Protein AF-0000000081525207 (afdb_homodimer)

Radius of gyration: 42.97 Å; Cα contacts (8 Å, |Δi|>4): 1001; chains: 2; bounding box: 109×117×120 Å

Solvent-accessible surface area (backbone atoms only — not comparable to full-atom values): 60190 Å² total; per-residue (Å²): 141,82,88,77,84,86,90,79,90,76,82,85,82,86,86,89,87,91,78,90,90,85,89,94,85,91,94,83,87,94,90,95,86,91,93,84,88,94,86,92,92,88,88,82,88,77,90,78,88,89,82,83,72,86,74,84,80,84,71,93,73,88,84,78,75,70,75,76,74,82,72,76,68,74,78,79,67,79,68,78,64,79,68,72,73,68,76,63,78,66,77,71,80,74,84,88,71,69,74,66,59,65,63,55,63,69,60,59,61,47,46,62,56,70,89,54,81,54,67,39,67,31,48,90,78,34,77,55,49,80,73,46,83,62,62,29,58,52,41,46,50,54,50,50,45,51,43,52,52,49,30,53,51,49,51,47,41,70,73,66,45,86,53,72,51,75,50,74,82,53,43,77,57,60,72,67,32,48,68,58,51,53,48,56,61,54,55,58,53,49,61,53,50,53,50,52,52,56,50,36,41,73,69,64,73,50,55,71,71,56,51,53,52,50,52,50,50,48,49,49,48,56,52,50,49,56,53,52,51,48,66,70,40,94,54,54,50,69,60,31,29,51,47,37,49,51,39,51,52,51,45,47,34,50,50,29,42,52,49,18,52,52,45,41,46,53,49,27,66,61,20,71,78,81,52,80,80,55,72,76,80,85,53,69,66,59,50,55,49,48,74,69,41,79,54,37,65,50,63,93,66,70,38,60,42,93,66,69,59,64,70,59,45,52,52,44,50,51,50,38,53,51,49,52,48,51,39,51,40,47,41,49,57,48,46,46,56,53,60,71,73,48,72,59,59,86,82,54,56,63,68,56,30,50,36,50,29,38,64,39,11,58,61,49,39,52,42,50,53,42,50,47,46,39,45,58,53,34,47,42,45,45,48,20,39,78,69,22,46,19,56,39,48,40,34,52,75,31,67,56,25,36,21,46,56,47,26,65,58,17,57,43,28,41,60,36,54,33,44,45,41,71,43,36,34,54,31,43,73,70,71,41,56,68,69,62,29,50,51,49,52,38,49,57,50,12,53,52,48,24,50,35,48,22,47,40,64,72,43,88,78,51,58,52,25,49,54,43,49,51,44,57,62,43,27,55,50,22,48,49,40,20,73,73,68,30,52,66,51,9,29,38,50,40,47,41,48,48,38,40,44,45,50,29,47,51,52,52,52,52,48,47,51,49,47,51,49,50,54,65,72,95,131,83,86,82,73,73,83,68,76,67,72,77,73,82,66,82,70,85,79,73,85,71,86,72,79,84,75,85,76,88,89,78,87,92,86,87,89,87,86,87,87,88,84,78,81,83,68,88,74,80,83,80,72,71,73,73,71,74,76,75,73,75,69,70,76,72,80,72,78,75,73,74,71,80,78,76,79,79,74,81,68,78,69,72,72,66,75,63,77,67,74,69,79,74,84,86,71,68,75,64,60,66,62,57,63,70,62,57,61,47,47,61,54,69,89,53,81,55,65,39,66,31,49,89,79,33,78,55,50,78,72,45,81,61,61,27,58,51,41,45,50,53,51,50,46,52,41,52,52,49,30,53,50,49,50,46,41,70,73,67,45,87,54,72,53,76,50,73,84,54,42,75,58,59,72,67,32,49,66,58,52,51,50,54,62,54,55,59,52,48,59,52,49,53,49,51,53,56,50,37,43,74,70,65,74,50,55,70,72,56,51,54,51,50,53,51,50,49,49,51,46,57,52,49,50,56,52,51,50,47,66,70,39,94,53,53,48,69,61,32,32,50,47,36,49,52,39,51,52,52,42,47,34,49,50,28,41,51,49,19,51,51,43,41,45,54,50,29,66,60,20,71,77,81,53,81,80,56,73,75,78,86,53,70,67,59,49,56,50,48,74,69,42,81,53,35,65,49,62,93,67,70,36,60,42,94,67,67,60,65,70,59,45,53,52,44,49,51,50,38,52,50,49,52,49,50,38,51,42,47,42,48,56,48,47,46,57,53,59,71,73,48,74,58,58,86,79,53,54,64,67,56,31,51,35,50,28,39,64,37,10,58,61,48,39,53,40,49,53,42,49,46,45,39,44,57,53,36,48,41,46,46,48,20,40,77,67,24,45,19,58,39,49,41,33,54,75,32,66,55,24,36,20,47,56,47,25,64,59,17,56,42,26,43,60,34,54,34,44,45,41,72,43,36,33,53,32,44,73,70,70,41,57,69,68,63,30,50,51,49,50,38,49,56,49,12,52,53,47,24,51,34,49,24,48,37,64,71,43,88,80,51,60,52,25,50,54,44,50,52,43,56,62,42,26,56,51,22,47,51,40,19,73,73,68,30,53,67,52,9,28,38,50,42,46,41,47,48,38,39,44,45,50,30,47,51,53,52,53,53,49,45,50,48,48,51,48,50,55,65,71,95

Secondary structure (DSSP, 8-state):
-----------------------------------------------------------------------------------------------SSGGGSHHHHHT---TTS-S--S-B--TTTSGGGGTS--HHHHHHHHHHHHHHHHHHHHHHHHHH-----GGGTS-HHHHH-HHHHHHHHHTTHHHHHHHHHHHHHHTT-S-HHHHHHHHHHHHHHHHHHHHHHHHHTT--HHHHHHHHHHHHHHHHHHHHHHHHHHHHHHHHHHHTTT-TT------HHHHHHHHHSS-SS--S---B-S---HHHHHHHHHHHHHHHHHHHHHIIIIIHHHHHT---TTTS-HHHHHHHHHHHHHHHHHHHHHHHIIIIIIIHHHHHHHHTB-B------GGG-SSHHHHHHHS-HHHHHHHIIIIIHHHHHTT--HHHHHHHHHHHHHHHHHHHHHHHHT----HHHHHHHTHHHHHHHHHHHHHHH-HHHHHHHHHIIIIIIIHHHHHHHHHHHHHHHHHHH-/----------------------------------------------------TT-----------------------------------------SSGGGSHHHHHT---TTS-S--S-B--TTTSGGGGTS--HHHHHHHHHHHHHHHHHHHHHHHHHH-----GGGTS-HHHHH-HHHHHHHHHTTHHHHHHHHHHHHHHTT-S-HHHHHHHHHHHHHHHHHHHHHHHHHTT--HHHHHHHHHHHHHHHHHHHHHHHHHHHHHHHHHHHTTT-TT------HHHHHHHHHSS-SS--S---B-S---HHHHHHHHHHHHHHHHHHHHHIIIIIHHHHHT---TTTS-HHHHHHHHHHHHHHHHHHHHHHHIIIIIIIHHHHHHHHTB-B------GGG-SSHHHHHHHS-HHHHHHHIIIIIHHHHHTT--HHHHHHHHHHHHHHHHHHHHHHHHT----HHHHHHHTHHHHHHHHHHHHHHH-HHHHHHHHHIIIIIIIHHHHHHHHHHHHHHHHHHH-

pLDDT: mean 74.25, std 29.49, range [13.84, 98.56]

Organism: Thlaspi arvense (NCBI:txid13288)

Structure (mmCIF, N/CA/C/O backbone):
data_AF-0000000081525207-model_v1
#
loop_
_entity.id
_entity.type
_entity.pdbx_description
1 polymer O-acyltransferase
#
loop_
_atom_site.group_PDB
_atom_site.id
_atom_site.type_symbol
_atom_site.label_atom_id
_atom_site.label_alt_id
_atom_site.label_comp_id
_atom_site.label_asym_id
_atom_site.label_entity_id
_atom_site.label_seq_id
_atom_site.pdbx_PDB_ins_code
_atom_site.Cartn_x
_atom_site.Cartn_y
_atom_site.Cartn_z
_atom_site.occupancy
_atom_site.B_iso_or_equiv
_atom_site.auth_seq_id
_atom_site.auth_comp_id
_atom_site.auth_asym_id
_atom_site.auth_atom_id
_atom_site.pdbx_PDB_model_num
ATOM 1 N N . MET A 1 1 ? 28.797 -14.93 -43.688 1 14.78 1 MET A N 1
ATOM 2 C CA . MET A 1 1 ? 30.062 -14.734 -44.406 1 14.78 1 MET A CA 1
ATOM 3 C C . MET A 1 1 ? 31.219 -15.375 -43.625 1 14.78 1 MET A C 1
ATOM 5 O O . MET A 1 1 ? 31.25 -15.359 -42.406 1 14.78 1 MET A O 1
ATOM 9 N N . ALA A 1 2 ? 32.406 -16.047 -44.438 1 16.55 2 ALA A N 1
ATOM 10 C CA . ALA A 1 2 ? 33.438 -17.062 -44.375 1 16.55 2 ALA A CA 1
ATOM 11 C C . ALA A 1 2 ? 34.625 -16.609 -43.531 1 16.55 2 ALA A C 1
ATOM 13 O O . ALA A 1 2 ? 35.625 -17.312 -43.438 1 16.55 2 ALA A O 1
ATOM 14 N N . ILE A 1 3 ? 34.75 -15.391 -43.188 1 16.48 3 ILE A N 1
ATOM 15 C CA . ILE A 1 3 ? 36.094 -14.82 -43.25 1 16.48 3 ILE A CA 1
ATOM 16 C C . ILE A 1 3 ? 37.031 -15.68 -42.406 1 16.48 3 ILE A C 1
ATOM 18 O O . ILE A 1 3 ? 36.75 -16.016 -41.281 1 16.48 3 ILE A O 1
ATOM 22 N N . LEU A 1 4 ? 38.25 -15.977 -42.812 1 15.75 4 LEU A N 1
ATOM 23 C CA . LEU A 1 4 ? 39.406 -16.844 -43.094 1 15.75 4 LEU A CA 1
ATOM 24 C C . LEU A 1 4 ? 40.281 -17.031 -41.875 1 15.75 4 LEU A C 1
ATOM 26 O O . LEU A 1 4 ? 40.594 -18.156 -41.5 1 15.75 4 LEU A O 1
ATOM 30 N N . ASP A 1 5 ? 41.438 -16.344 -41.656 1 15.48 5 ASP A N 1
ATOM 31 C CA . ASP A 1 5 ? 42.781 -16.781 -41.969 1 15.48 5 ASP A CA 1
ATOM 32 C C . ASP A 1 5 ? 43.531 -17.297 -40.75 1 15.48 5 ASP A C 1
ATOM 34 O O . ASP A 1 5 ? 44.031 -18.406 -40.719 1 15.48 5 ASP A O 1
ATOM 38 N N . SER A 1 6 ? 44.719 -16.578 -40.25 1 15.87 6 SER A N 1
ATOM 39 C CA . SER A 1 6 ? 46.125 -16.844 -40.438 1 15.87 6 SER A CA 1
ATOM 40 C C . SER A 1 6 ? 46.719 -17.531 -39.188 1 15.87 6 SER A C 1
ATOM 42 O O . SER A 1 6 ? 47.188 -18.672 -39.281 1 15.87 6 SER A O 1
ATOM 44 N N . GLY A 1 7 ? 47.812 -16.828 -38.5 1 16.77 7 GLY A N 1
ATOM 45 C CA . GLY A 1 7 ? 49.219 -17.125 -38.25 1 16.77 7 GLY A CA 1
ATOM 46 C C . GLY A 1 7 ? 49.438 -18.047 -37.062 1 16.77 7 GLY A C 1
ATOM 47 O O . GLY A 1 7 ? 48.531 -18.219 -36.219 1 16.77 7 GLY A O 1
ATOM 48 N N . GLY A 1 8 ? 50.75 -18.656 -36.812 1 16.28 8 GLY A N 1
ATOM 49 C CA . GLY A 1 8 ? 51.438 -19.891 -36.469 1 16.28 8 GLY A CA 1
ATOM 50 C C . GLY A 1 8 ? 51.688 -20.047 -35 1 16.28 8 GLY A C 1
ATOM 51 O O . GLY A 1 8 ? 51.844 -21.172 -34.5 1 16.28 8 GLY A O 1
ATOM 52 N N . VAL A 1 9 ? 52.062 -19 -34.219 1 16.94 9 VAL A N 1
ATOM 53 C CA . VAL A 1 9 ? 53.281 -19.141 -33.469 1 16.94 9 VAL A CA 1
ATOM 54 C C . VAL A 1 9 ? 53.094 -20.188 -32.344 1 16.94 9 VAL A C 1
ATOM 56 O O . VAL A 1 9 ? 52.062 -20.203 -31.688 1 16.94 9 VAL A O 1
ATOM 59 N N . THR A 1 10 ? 54.062 -21.219 -32.094 1 16.16 10 THR A N 1
ATOM 60 C CA . THR A 1 10 ? 54.312 -22.578 -31.625 1 16.16 10 THR A CA 1
ATOM 61 C C . THR A 1 10 ? 54.406 -22.609 -30.109 1 16.16 10 THR A C 1
ATOM 63 O O . THR A 1 10 ? 54.094 -23.641 -29.484 1 16.16 10 THR A O 1
ATOM 66 N N . MET A 1 11 ? 54.719 -21.547 -29.406 1 15.68 11 MET A N 1
ATOM 67 C CA . MET A 1 11 ? 55.844 -21.797 -28.531 1 15.68 11 MET A CA 1
ATOM 68 C C . MET A 1 11 ? 55.531 -22.891 -27.516 1 15.68 11 MET A C 1
ATOM 70 O O . MET A 1 11 ? 54.375 -23 -27.062 1 15.68 11 MET A O 1
ATOM 74 N N . PRO A 1 12 ? 56.594 -23.719 -26.828 1 16.02 12 PRO A N 1
ATOM 75 C CA . PRO A 1 12 ? 56.938 -25.047 -26.328 1 16.02 12 PRO A CA 1
ATOM 76 C C . PRO A 1 12 ? 56.375 -25.312 -24.938 1 16.02 12 PRO A C 1
ATOM 78 O O . PRO A 1 12 ? 56.062 -24.375 -24.203 1 16.02 12 PRO A O 1
ATOM 81 N N . THR A 1 13 ? 56.062 -26.641 -24.516 1 16.11 13 THR A N 1
ATOM 82 C CA . THR A 1 13 ? 55.438 -27.531 -23.547 1 16.11 13 THR A CA 1
ATOM 83 C C . THR A 1 13 ? 56.312 -27.672 -22.312 1 16.11 13 THR A C 1
ATOM 85 O O . THR A 1 13 ? 55.969 -28.422 -21.391 1 16.11 13 THR A O 1
ATOM 88 N N . GLU A 1 14 ? 57.438 -26.969 -22.094 1 14.38 14 GLU A N 1
ATOM 89 C CA . GLU A 1 14 ? 58.469 -27.797 -21.516 1 14.38 14 GLU A CA 1
ATOM 90 C C . GLU A 1 14 ? 58 -28.469 -20.234 1 14.38 14 GLU A C 1
ATOM 92 O O . GLU A 1 14 ? 57.031 -28.031 -19.609 1 14.38 14 GLU A O 1
ATOM 97 N N . ASN A 1 15 ? 59.062 -29.125 -19.297 1 14.68 15 ASN A N 1
ATOM 98 C CA . ASN A 1 15 ? 59.688 -30.359 -18.828 1 14.68 15 ASN A CA 1
ATOM 99 C C . ASN A 1 15 ? 59.344 -30.641 -17.359 1 14.68 15 ASN A C 1
ATOM 101 O O . ASN A 1 15 ? 58.906 -31.734 -17.016 1 14.68 15 ASN A O 1
ATOM 105 N N . GLY A 1 16 ? 60.188 -30.125 -16.281 1 14.5 16 GLY A N 1
ATOM 106 C CA . GLY A 1 16 ? 61.188 -30.906 -15.562 1 14.5 16 GLY A CA 1
ATOM 107 C C . GLY A 1 16 ? 60.625 -31.594 -14.328 1 14.5 16 GLY A C 1
ATOM 108 O O . GLY A 1 16 ? 59.469 -31.406 -13.977 1 14.5 16 GLY A O 1
ATOM 109 N N . GLY A 1 17 ? 61.5 -31.641 -13.078 1 15.02 17 GLY A N 1
ATOM 110 C CA . GLY A 1 17 ? 62.312 -32.5 -12.234 1 15.02 17 GLY A CA 1
ATOM 111 C C . GLY A 1 17 ? 61.594 -32.938 -10.977 1 15.02 17 GLY A C 1
ATOM 112 O O . GLY A 1 17 ? 60.531 -32.406 -10.633 1 15.02 17 GLY A O 1
ATOM 113 N N . GLY A 1 18 ? 62.312 -33.844 -10.055 1 15.15 18 GLY A N 1
ATOM 114 C CA . GLY A 1 18 ? 62.375 -35.062 -9.281 1 15.15 18 GLY A CA 1
ATOM 115 C C . GLY A 1 18 ? 61.688 -34.938 -7.922 1 15.15 18 GLY A C 1
ATOM 116 O O . GLY A 1 18 ? 60.938 -34 -7.684 1 15.15 18 GLY A O 1
ATOM 117 N N . GLU A 1 19 ? 62.5 -35.281 -6.707 1 14.41 19 GLU A N 1
ATOM 118 C CA . GLU A 1 19 ? 62.781 -36.375 -5.754 1 14.41 19 GLU A CA 1
ATOM 119 C C . GLU A 1 19 ? 62.312 -36 -4.352 1 14.41 19 GLU A C 1
ATOM 121 O O . GLU A 1 19 ? 62.125 -36.844 -3.496 1 14.41 19 GLU A O 1
ATOM 126 N N . PHE A 1 20 ? 62.25 -34.844 -3.768 1 14.77 20 PHE A N 1
ATOM 127 C CA . PHE A 1 20 ? 63 -34.812 -2.514 1 14.77 20 PHE A CA 1
ATOM 128 C C . PHE A 1 20 ? 62.344 -35.719 -1.482 1 14.77 20 PHE A C 1
ATOM 130 O O . PHE A 1 20 ? 61.125 -35.844 -1.436 1 14.77 20 PHE A O 1
ATOM 137 N N . ALA A 1 21 ? 63.125 -36.25 -0.355 1 14.8 21 ALA A N 1
ATOM 138 C CA . ALA A 1 21 ? 63.719 -37.25 0.541 1 14.8 21 ALA A CA 1
ATOM 139 C C . ALA A 1 21 ? 62.781 -37.531 1.714 1 14.8 21 ALA A C 1
ATOM 141 O O . ALA A 1 21 ? 61.812 -36.781 1.952 1 14.8 21 ALA A O 1
ATOM 142 N N . ASP A 1 22 ? 63.406 -37.656 3.055 1 14.37 22 ASP A N 1
ATOM 143 C CA . ASP A 1 22 ? 63.812 -38.75 3.959 1 14.37 22 ASP A CA 1
ATOM 144 C C . ASP A 1 22 ? 62.844 -38.875 5.129 1 14.37 22 ASP A C 1
ATOM 146 O O . ASP A 1 22 ? 62.406 -40 5.426 1 14.37 22 ASP A O 1
ATOM 150 N N . LEU A 1 23 ? 63.25 -38.281 6.457 1 14.25 23 LEU A N 1
ATOM 151 C CA . LEU A 1 23 ? 63.844 -38.969 7.594 1 14.25 23 LEU A CA 1
ATOM 152 C C . LEU A 1 23 ? 62.75 -39.469 8.539 1 14.25 23 LEU A C 1
ATOM 154 O O . LEU A 1 23 ? 61.625 -38.938 8.531 1 14.25 23 LEU A O 1
ATOM 158 N N . ASP A 1 24 ? 63.094 -39.75 10.039 1 14.43 24 ASP A N 1
ATOM 159 C CA . ASP A 1 24 ? 63.375 -40.812 11.008 1 14.43 24 ASP A CA 1
ATOM 160 C C . ASP A 1 24 ? 62.188 -41 11.945 1 14.43 24 ASP A C 1
ATOM 162 O O . ASP A 1 24 ? 61.125 -40.375 11.766 1 14.43 24 ASP A O 1
ATOM 166 N N . THR A 1 25 ? 62.469 -41.031 13.461 1 14.25 25 THR A N 1
ATOM 167 C CA . THR A 1 25 ? 62.656 -42.062 14.477 1 14.25 25 THR A CA 1
ATOM 168 C C . THR A 1 25 ? 61.438 -42.125 15.414 1 14.25 25 THR A C 1
ATOM 170 O O . THR A 1 25 ? 60.906 -43.188 15.703 1 14.25 25 THR A O 1
ATOM 173 N N . LEU A 1 26 ? 61.281 -41.219 16.594 1 14.27 26 LEU A N 1
ATOM 174 C CA . LEU A 1 26 ? 61.531 -41.719 17.953 1 14.27 26 LEU A CA 1
ATOM 175 C C . LEU A 1 26 ? 60.281 -42.344 18.531 1 14.27 26 LEU A C 1
ATOM 177 O O . LEU A 1 26 ? 59.156 -42.031 18.094 1 14.27 26 LEU A O 1
ATOM 181 N N . ARG A 1 27 ? 60.219 -42.562 20.047 1 14.33 27 ARG A N 1
ATOM 182 C CA . ARG A 1 27 ? 60.25 -43.562 21.109 1 14.33 27 ARG A CA 1
ATOM 183 C C . ARG A 1 27 ? 58.844 -43.781 21.656 1 14.33 27 ARG A C 1
ATOM 185 O O . ARG A 1 27 ? 57.969 -42.938 21.516 1 14.33 27 ARG A O 1
ATOM 192 N N . ARG A 1 28 ? 58.656 -44.75 22.828 1 14.18 28 ARG A N 1
ATOM 193 C CA . ARG A 1 28 ? 58.094 -45.969 23.422 1 14.18 28 ARG A CA 1
ATOM 194 C C . ARG A 1 28 ? 56.969 -45.625 24.406 1 14.18 28 ARG A C 1
ATOM 196 O O . ARG A 1 28 ? 56.031 -46.375 24.562 1 14.18 28 ARG A O 1
ATOM 203 N N . ARG A 1 29 ? 57.094 -44.688 25.484 1 13.84 29 ARG A N 1
ATOM 204 C CA . ARG A 1 29 ? 57.094 -45.219 26.844 1 13.84 29 ARG A CA 1
ATOM 205 C C . ARG A 1 29 ? 55.719 -45.75 27.25 1 13.84 29 ARG A C 1
ATOM 207 O O . ARG A 1 29 ? 54.719 -45.375 26.656 1 13.84 29 ARG A O 1
ATOM 214 N N . LYS A 1 30 ? 55.375 -45.656 28.766 1 14.36 30 LYS A N 1
ATOM 215 C CA . LYS A 1 30 ? 55.25 -46.531 29.922 1 14.36 30 LYS A CA 1
ATOM 216 C C . LYS A 1 30 ? 53.781 -46.875 30.188 1 14.36 30 LYS A C 1
ATOM 218 O O . LYS A 1 30 ? 52.875 -46.188 29.734 1 14.36 30 LYS A O 1
ATOM 223 N N . SER A 1 31 ? 53.406 -47.344 31.609 1 14.47 31 SER A N 1
ATOM 224 C CA . SER A 1 31 ? 53.062 -48.5 32.438 1 14.47 31 SER A CA 1
ATOM 225 C C . SER A 1 31 ? 51.625 -48.438 32.906 1 14.47 31 SER A C 1
ATOM 227 O O . SER A 1 31 ? 50.812 -49.281 32.562 1 14.47 31 SER A O 1
ATOM 229 N N . ARG A 1 32 ? 51.344 -48.375 34.5 1 14.57 32 ARG A N 1
ATOM 230 C CA . ARG A 1 32 ? 51 -49.375 35.5 1 14.57 32 ARG A CA 1
ATOM 231 C C . ARG A 1 32 ? 49.5 -49.312 35.844 1 14.57 32 ARG A C 1
ATOM 233 O O . ARG A 1 32 ? 48.844 -48.312 35.5 1 14.57 32 ARG A O 1
ATOM 240 N N . SER A 1 33 ? 49.094 -49.438 37.375 1 14.65 33 SER A N 1
ATOM 241 C CA . SER A 1 33 ? 48.594 -50.438 38.312 1 14.65 33 SER A CA 1
ATOM 242 C C . SER A 1 33 ? 47.188 -50.156 38.781 1 14.65 33 SER A C 1
ATOM 244 O O . SER A 1 33 ? 46.312 -51.031 38.688 1 14.65 33 SER A O 1
ATOM 246 N N . ASP A 1 34 ? 46.875 -49.438 40.094 1 14.34 34 ASP A N 1
ATOM 247 C CA . ASP A 1 34 ? 46.5 -50.062 41.375 1 14.34 34 ASP A CA 1
ATOM 248 C C . ASP A 1 34 ? 45 -50.031 41.562 1 14.34 34 ASP A C 1
ATOM 250 O O . ASP A 1 34 ? 44.281 -49.344 40.844 1 14.34 34 ASP A O 1
ATOM 254 N N . SER A 1 35 ? 44.438 -49.594 42.969 1 14.89 35 SER A N 1
ATOM 255 C CA . SER A 1 35 ? 44 -50.25 44.188 1 14.89 35 SER A CA 1
ATOM 256 C C . SER A 1 35 ? 42.469 -50.188 44.312 1 14.89 35 SER A C 1
ATOM 258 O O . SER A 1 35 ? 41.812 -49.469 43.562 1 14.89 35 SER A O 1
ATOM 260 N N . ASN A 1 36 ? 41.875 -49.781 45.656 1 14.82 36 ASN A N 1
ATOM 261 C CA . ASN A 1 36 ? 41.281 -50.406 46.812 1 14.82 36 ASN A CA 1
ATOM 262 C C . ASN A 1 36 ? 39.781 -50.156 46.906 1 14.82 36 ASN A C 1
ATOM 264 O O . ASN A 1 36 ? 38.969 -51.062 47.031 1 14.82 36 ASN A O 1
ATOM 268 N N . GLU A 1 37 ? 39.219 -49.094 47.812 1 15.1 37 GLU A N 1
ATOM 269 C CA . GLU A 1 37 ? 38.625 -49.312 49.125 1 15.1 37 GLU A CA 1
ATOM 270 C C . GLU A 1 37 ? 37.125 -49.469 49.031 1 15.1 37 GLU A C 1
ATOM 272 O O . GLU A 1 37 ? 36.5 -49.031 48.062 1 15.1 37 GLU A O 1
ATOM 277 N N . PRO A 1 38 ? 36.281 -49.344 50.312 1 16.31 38 PRO A N 1
ATOM 278 C CA . PRO A 1 38 ? 35.469 -50.188 51.188 1 16.31 38 PRO A CA 1
ATOM 279 C C . PRO A 1 38 ? 33.969 -49.938 50.969 1 16.31 38 PRO A C 1
ATOM 281 O O . PRO A 1 38 ? 33.562 -49.281 50 1 16.31 38 PRO A O 1
ATOM 284 N N . LEU A 1 39 ? 33.188 -49.344 52.156 1 14.97 39 LEU A N 1
ATOM 285 C CA . LEU A 1 39 ? 32.375 -49.938 53.219 1 14.97 39 LEU A CA 1
ATOM 286 C C . LEU A 1 39 ? 30.891 -49.625 53.031 1 14.97 39 LEU A C 1
ATOM 288 O O . LEU A 1 39 ? 30.047 -50.531 53 1 14.97 39 LEU A O 1
ATOM 292 N N . SER A 1 40 ? 30.188 -48.562 53.906 1 14.85 40 SER A N 1
ATOM 293 C CA . SER A 1 40 ? 29.359 -48.781 55.062 1 14.85 40 SER A CA 1
ATOM 294 C C . SER A 1 40 ? 27.875 -48.688 54.719 1 14.85 40 SER A C 1
ATOM 296 O O . SER A 1 40 ? 27.516 -48.188 53.656 1 14.85 40 SER A O 1
ATOM 298 N N . ASP A 1 41 ? 26.906 -48.156 55.75 1 14.93 41 ASP A N 1
ATOM 299 C CA . ASP A 1 41 ? 25.922 -48.625 56.719 1 14.93 41 ASP A CA 1
ATOM 300 C C . ASP A 1 41 ? 24.516 -48.25 56.281 1 14.93 41 ASP A C 1
ATOM 302 O O . ASP A 1 41 ? 23.797 -49.062 55.656 1 14.93 41 ASP A O 1
ATOM 306 N N . SER A 1 42 ? 23.656 -47.312 57.219 1 14.7 42 SER A N 1
ATOM 307 C CA . SER A 1 42 ? 22.625 -47.594 58.219 1 14.7 42 SER A CA 1
ATOM 308 C C . SER A 1 42 ? 21.25 -47.188 57.75 1 14.7 42 SER A C 1
ATOM 310 O O . SER A 1 42 ? 20.312 -47.969 57.75 1 14.7 42 SER A O 1
ATOM 312 N N . ALA A 1 43 ? 20.609 -45.938 58.25 1 15.3 43 ALA A N 1
ATOM 313 C CA . ALA A 1 43 ? 19.562 -45.812 59.281 1 15.3 43 ALA A CA 1
ATOM 314 C C . ALA A 1 43 ? 18.188 -45.781 58.656 1 15.3 43 ALA A C 1
ATOM 316 O O . ALA A 1 43 ? 18.031 -45.344 57.5 1 15.3 43 ALA A O 1
ATOM 317 N N . PRO A 1 44 ? 16.969 -45.969 59.469 1 16.69 44 PRO A N 1
ATOM 318 C CA . PRO A 1 44 ? 15.625 -46.562 59.562 1 16.69 44 PRO A CA 1
ATOM 319 C C . PRO A 1 44 ? 14.516 -45.562 59.219 1 16.69 44 PRO A C 1
ATOM 321 O O . PRO A 1 44 ? 13.367 -45.969 59.031 1 16.69 44 PRO A O 1
ATOM 324 N N . GLY A 1 45 ? 14.734 -44.25 59.031 1 15.03 45 GLY A N 1
ATOM 325 C CA . GLY A 1 45 ? 13.852 -43.375 59.781 1 15.03 45 GLY A CA 1
ATOM 326 C C . GLY A 1 45 ? 12.398 -43.5 59.375 1 15.03 45 GLY A C 1
ATOM 327 O O . GLY A 1 45 ? 12.102 -43.844 58.219 1 15.03 45 GLY A O 1
ATOM 328 N N . THR A 1 46 ? 11.352 -43.438 60.375 1 15.95 46 THR A N 1
ATOM 329 C CA . THR A 1 46 ? 10.047 -43.781 60.938 1 15.95 46 THR A CA 1
ATOM 330 C C . THR A 1 46 ? 8.969 -42.844 60.406 1 15.95 46 THR A C 1
ATOM 332 O O . THR A 1 46 ? 7.781 -43.125 60.5 1 15.95 46 THR A O 1
ATOM 335 N N . ASP A 1 47 ? 9.242 -41.562 60 1 15.03 47 ASP A N 1
ATOM 336 C CA . ASP A 1 47 ? 8.398 -40.594 60.688 1 15.03 47 ASP A CA 1
ATOM 337 C C . ASP A 1 47 ? 6.941 -40.719 60.25 1 15.03 47 ASP A C 1
ATOM 339 O O . ASP A 1 47 ? 6.656 -41.094 59.094 1 15.03 47 ASP A O 1
ATOM 343 N N . ALA A 1 48 ? 5.965 -40.219 61.125 1 15.64 48 ALA A N 1
ATOM 344 C CA . ALA A 1 48 ? 4.707 -40.281 61.875 1 15.64 48 ALA A CA 1
ATOM 345 C C . ALA A 1 48 ? 3.561 -39.719 61.062 1 15.64 48 ALA A C 1
ATOM 347 O O . ALA A 1 48 ? 2.523 -40.344 60.875 1 15.64 48 ALA A O 1
ATOM 348 N N . PHE A 1 49 ? 3.367 -38.25 60.969 1 15.05 49 PHE A N 1
ATOM 349 C CA . PHE A 1 49 ? 2.293 -37.688 61.781 1 15.05 49 PHE A CA 1
ATOM 350 C C . PHE A 1 49 ? 0.966 -37.75 61.031 1 15.05 49 PHE A C 1
ATOM 352 O O . PHE A 1 49 ? 0.942 -37.906 59.812 1 15.05 49 PHE A O 1
ATOM 359 N N . PRO A 1 50 ? -0.029 -36.719 61.344 1 16.69 50 PRO A N 1
ATOM 360 C CA . PRO A 1 50 ? -1.36 -36.625 61.969 1 16.69 50 PRO A CA 1
ATOM 361 C C . PRO A 1 50 ? -2.473 -36.5 60.938 1 16.69 50 PRO A C 1
ATOM 363 O O . PRO A 1 50 ? -2.201 -36.219 59.75 1 16.69 50 PRO A O 1
ATOM 366 N N . SER A 1 51 ? -3.816 -36.219 61.375 1 16.52 51 SER A N 1
ATOM 367 C CA . SER A 1 51 ? -5.223 -36.594 61.406 1 16.52 51 SER A CA 1
ATOM 368 C C . SER A 1 51 ? -6.074 -35.656 60.562 1 16.52 51 SER A C 1
ATOM 370 O O . SER A 1 51 ? -7.234 -35.969 60.25 1 16.52 51 SER A O 1
ATOM 372 N N . ASP A 1 52 ? -5.562 -34.406 60.125 1 16.05 52 ASP A N 1
ATOM 373 C CA . ASP A 1 52 ? -6.48 -33.312 60.375 1 16.05 52 ASP A CA 1
ATOM 374 C C . ASP A 1 52 ? -7.75 -33.438 59.531 1 16.05 52 ASP A C 1
ATOM 376 O O . ASP A 1 52 ? -7.707 -33.938 58.406 1 16.05 52 ASP A O 1
ATOM 380 N N . ASP A 1 53 ? -9.008 -33 60.094 1 17.66 53 ASP A N 1
ATOM 381 C CA . ASP A 1 53 ? -10.453 -33.125 60.219 1 17.66 53 ASP A CA 1
ATOM 382 C C . ASP A 1 53 ? -11.156 -32.281 59.125 1 17.66 53 ASP A C 1
ATOM 384 O O . ASP A 1 53 ? -12.367 -32.094 59.188 1 17.66 53 ASP A O 1
ATOM 388 N N . VAL A 1 54 ? -10.586 -32.094 57.938 1 18.22 54 VAL A N 1
ATOM 389 C CA . VAL A 1 54 ? -11.055 -30.906 57.25 1 18.22 54 VAL A CA 1
ATOM 390 C C . VAL A 1 54 ? -12.555 -31.016 57 1 18.22 54 VAL A C 1
ATOM 392 O O . VAL A 1 54 ? -13.016 -31.938 56.312 1 18.22 54 VAL A O 1
ATOM 395 N N . GLY A 1 55 ? -13.344 -30.391 57.875 1 17.05 55 GLY A N 1
ATOM 396 C CA . GLY A 1 55 ? -14.766 -30.234 58.156 1 17.05 55 GLY A CA 1
ATOM 397 C C . GLY A 1 55 ? -15.555 -29.828 56.906 1 17.05 55 GLY A C 1
ATOM 398 O O . GLY A 1 55 ? -14.992 -29.312 55.938 1 17.05 55 GLY A O 1
ATOM 399 N N . ALA A 1 56 ? -16.797 -30.438 56.656 1 19.38 56 ALA A N 1
ATOM 400 C CA . ALA A 1 56 ? -17.859 -30.656 55.656 1 19.38 56 ALA A CA 1
ATOM 401 C C . ALA A 1 56 ? -18.688 -29.406 55.469 1 19.38 56 ALA A C 1
ATOM 403 O O . ALA A 1 56 ? -19.656 -29.406 54.688 1 19.38 56 ALA A O 1
ATOM 404 N N . PRO A 1 57 ? -18.109 -28.172 56.062 1 16.33 57 PRO A N 1
ATOM 405 C CA . PRO A 1 57 ? -19.234 -27.391 56.562 1 16.33 57 PRO A CA 1
ATOM 406 C C . PRO A 1 57 ? -20.312 -27.141 55.531 1 16.33 57 PRO A C 1
ATOM 408 O O . PRO A 1 57 ? -20.078 -27.359 54.344 1 16.33 57 PRO A O 1
ATOM 411 N N . SER A 1 58 ? -21.344 -26.281 55.938 1 16.98 58 SER A N 1
ATOM 412 C CA . SER A 1 58 ? -22.75 -25.891 56.094 1 16.98 58 SER A CA 1
ATOM 413 C C . SER A 1 58 ? -23.266 -25.141 54.875 1 16.98 58 SER A C 1
ATOM 415 O O . SER A 1 58 ? -24.281 -25.516 54.312 1 16.98 58 SER A O 1
ATOM 417 N N . ASP A 1 59 ? -23.5 -23.766 54.938 1 16.42 59 ASP A N 1
ATOM 418 C CA . ASP A 1 59 ? -24.734 -23.016 55.031 1 16.42 59 ASP A CA 1
ATOM 419 C C . ASP A 1 59 ? -25.047 -22.297 53.719 1 16.42 59 ASP A C 1
ATOM 421 O O . ASP A 1 59 ? -25.844 -21.359 53.688 1 16.42 59 ASP A O 1
ATOM 425 N N . ALA A 1 60 ? -24.828 -22.766 52.594 1 17.58 60 ALA A N 1
ATOM 426 C CA . ALA A 1 60 ? -24.797 -21.812 51.469 1 17.58 60 ALA A CA 1
ATOM 427 C C . ALA A 1 60 ? -26.125 -21.062 51.344 1 17.58 60 ALA A C 1
ATOM 429 O O . ALA A 1 60 ? -27.156 -21.672 51.031 1 17.58 60 ALA A O 1
ATOM 430 N N . ARG A 1 61 ? -26.344 -19.891 52.031 1 16.38 61 ARG A N 1
ATOM 431 C CA . ARG A 1 61 ? -27.422 -19 52.438 1 16.38 61 ARG A CA 1
ATOM 432 C C . ARG A 1 61 ? -28.266 -18.594 51.219 1 16.38 61 ARG A C 1
ATOM 434 O O . ARG A 1 61 ? -29.5 -18.719 51.25 1 16.38 61 ARG A O 1
ATOM 441 N N . ASP A 1 62 ? -27.797 -17.453 50.594 1 16.23 62 ASP A N 1
ATOM 442 C CA . ASP A 1 62 ? -28.547 -16.203 50.594 1 16.23 62 ASP A CA 1
ATOM 443 C C . ASP A 1 62 ? -29.609 -16.203 49.5 1 16.23 62 ASP A C 1
ATOM 445 O O . ASP A 1 62 ? -29.547 -16.984 48.562 1 16.23 62 ASP A O 1
ATOM 449 N N . ARG A 1 63 ? -30.484 -15.008 49.469 1 17.22 63 ARG A N 1
ATOM 450 C CA . ARG A 1 63 ? -31.781 -14.367 49.281 1 17.22 63 ARG A CA 1
ATOM 451 C C . ARG A 1 63 ? -32.094 -14.141 47.812 1 17.22 63 ARG A C 1
ATOM 453 O O . ARG A 1 63 ? -31.219 -13.688 47.062 1 17.22 63 ARG A O 1
ATOM 460 N N . ILE A 1 64 ? -33.031 -14.844 47.281 1 18.36 64 ILE A N 1
ATOM 461 C CA . ILE A 1 64 ? -33.812 -15.055 46.062 1 18.36 64 ILE A CA 1
ATOM 462 C C . ILE A 1 64 ? -34.406 -13.719 45.625 1 18.36 64 ILE A C 1
ATOM 464 O O . ILE A 1 64 ? -35.406 -13.695 44.875 1 18.36 64 ILE A O 1
ATOM 468 N N . ASP A 1 65 ? -33.938 -12.57 46.312 1 16.75 65 ASP A N 1
ATOM 469 C CA . ASP A 1 65 ? -34.969 -11.539 46.219 1 16.75 65 ASP A CA 1
ATOM 470 C C . ASP A 1 65 ? -35.188 -11.133 44.75 1 16.75 65 ASP A C 1
ATOM 472 O O . ASP A 1 65 ? -34.344 -10.477 44.156 1 16.75 65 ASP A O 1
ATOM 476 N N . SER A 1 66 ? -35.5 -12.055 43.906 1 18.75 66 SER A N 1
ATOM 477 C CA . SER A 1 66 ? -35.656 -11.688 42.5 1 18.75 66 SER A CA 1
ATOM 478 C C . SER A 1 66 ? -36.688 -10.578 42.312 1 18.75 66 SER A C 1
ATOM 480 O O . SER A 1 66 ? -37.875 -10.812 42.5 1 18.75 66 SER A O 1
ATOM 482 N N . ALA A 1 67 ? -36.344 -9.375 42.969 1 17.94 67 ALA A N 1
ATOM 483 C CA . ALA A 1 67 ? -37.25 -8.234 42.906 1 17.94 67 ALA A CA 1
ATOM 484 C C . ALA A 1 67 ? -37.844 -8.055 41.531 1 17.94 67 ALA A C 1
ATOM 486 O O . ALA A 1 67 ? -37.125 -8.125 40.531 1 17.94 67 ALA A O 1
ATOM 487 N N . VAL A 1 68 ? -39.125 -8.297 41.344 1 20.03 68 VAL A N 1
ATOM 488 C CA . VAL A 1 68 ? -40.25 -8.273 40.406 1 20.03 68 VAL A CA 1
ATOM 489 C C . VAL A 1 68 ? -40.344 -6.891 39.75 1 20.03 68 VAL A C 1
ATOM 491 O O . VAL A 1 68 ? -41.281 -6.629 39 1 20.03 68 VAL A O 1
ATOM 494 N N . ASP A 1 69 ? -39.281 -6.039 40.125 1 17.36 69 ASP A N 1
ATOM 495 C CA . ASP A 1 69 ? -39.781 -4.672 40 1 17.36 69 ASP A CA 1
ATOM 496 C C . ASP A 1 69 ? -40.438 -4.461 38.656 1 17.36 69 ASP A C 1
ATOM 498 O O . ASP A 1 69 ? -40.188 -5.195 37.688 1 17.36 69 ASP A O 1
ATOM 502 N N . ASP A 1 70 ? -41.312 -3.412 38.688 1 17.53 70 ASP A N 1
ATOM 503 C CA . ASP A 1 70 ? -42.438 -2.637 38.156 1 17.53 70 ASP A CA 1
ATOM 504 C C . ASP A 1 70 ? -42.094 -2.111 36.75 1 17.53 70 ASP A C 1
ATOM 506 O O . ASP A 1 70 ? -41.094 -1.435 36.562 1 17.53 70 ASP A O 1
ATOM 510 N N . ALA A 1 71 ? -42.5 -2.879 35.75 1 18.16 71 ALA A N 1
ATOM 511 C CA . ALA A 1 71 ? -42.438 -2.855 34.312 1 18.16 71 ALA A CA 1
ATOM 512 C C . ALA A 1 71 ? -42.844 -1.486 33.75 1 18.16 71 ALA A C 1
ATOM 514 O O . ALA A 1 71 ? -42.844 -1.273 32.531 1 18.16 71 ALA A O 1
ATOM 515 N N . GLN A 1 72 ? -43.438 -0.657 34.719 1 17.39 72 GLN A N 1
ATOM 516 C CA . GLN A 1 72 ? -44.375 0.23 34.062 1 17.39 72 GLN A CA 1
ATOM 517 C C . GLN A 1 72 ? -43.656 1.208 33.125 1 17.39 72 GLN A C 1
ATOM 519 O O . GLN A 1 72 ? -43 2.143 33.594 1 17.39 72 GLN A O 1
ATOM 524 N N . GLY A 1 73 ? -42.875 0.698 32.25 1 18.05 73 GLY A N 1
ATOM 525 C CA . GLY A 1 73 ? -42.062 1.629 31.484 1 18.05 73 GLY A CA 1
ATOM 526 C C . GLY A 1 73 ? -42.875 2.742 30.844 1 18.05 73 GLY A C 1
ATOM 527 O O . GLY A 1 73 ? -43.75 2.482 30.016 1 18.05 73 GLY A O 1
ATOM 528 N N . THR A 1 74 ? -43.312 3.662 31.641 1 16.88 74 THR A N 1
ATOM 529 C CA . THR A 1 74 ? -44.062 4.801 31.156 1 16.88 74 THR A CA 1
ATOM 530 C C . THR A 1 74 ? -43.5 5.324 29.844 1 16.88 74 THR A C 1
ATOM 532 O O . THR A 1 74 ? -42.281 5.293 29.641 1 16.88 74 THR A O 1
ATOM 535 N N . ALA A 1 75 ? -44.344 5.273 28.797 1 18.39 75 ALA A N 1
ATOM 536 C CA . ALA A 1 75 ? -44.469 5.746 27.422 1 18.39 75 ALA A CA 1
ATOM 537 C C . ALA A 1 75 ? -44.062 7.215 27.297 1 18.39 75 ALA A C 1
ATOM 539 O O . ALA A 1 75 ? -44.781 8.102 27.797 1 18.39 75 ALA A O 1
ATOM 540 N N . ASN A 1 76 ? -42.875 7.57 27.812 1 16.86 76 ASN A N 1
ATOM 541 C CA . ASN A 1 76 ? -42.625 9.008 27.781 1 16.86 76 ASN A CA 1
ATOM 542 C C . ASN A 1 76 ? -42.906 9.594 26.406 1 16.86 76 ASN A C 1
ATOM 544 O O . ASN A 1 76 ? -42.438 9.078 25.391 1 16.86 76 ASN A O 1
ATOM 548 N N . LEU A 1 77 ? -44.062 10.297 26.219 1 18.09 77 LEU A N 1
ATOM 549 C CA . LEU A 1 77 ? -44.781 11.031 25.188 1 18.09 77 LEU A CA 1
ATOM 550 C C . LEU A 1 77 ? -43.812 11.945 24.406 1 18.09 77 LEU A C 1
ATOM 552 O O . LEU A 1 77 ? -44.156 12.398 23.312 1 18.09 77 LEU A O 1
ATOM 556 N N . ALA A 1 78 ? -42.719 12.32 24.953 1 18.92 78 ALA A N 1
ATOM 557 C CA . ALA A 1 78 ? -42.562 13.719 24.562 1 18.92 78 ALA A CA 1
ATOM 558 C C . ALA A 1 78 ? -42.25 13.844 23.078 1 18.92 78 ALA A C 1
ATOM 560 O O . ALA A 1 78 ? -41.094 13.609 22.672 1 18.92 78 ALA A O 1
ATOM 561 N N . GLY A 1 79 ? -43 13.18 22.141 1 19.34 79 GLY A N 1
ATOM 562 C CA . GLY A 1 79 ? -42.656 13.25 20.734 1 19.34 79 GLY A CA 1
ATOM 563 C C . GLY A 1 79 ? -42.438 14.664 20.234 1 19.34 79 GLY A C 1
ATOM 564 O O . GLY A 1 79 ? -43.25 15.203 19.484 1 19.34 79 GLY A O 1
ATOM 565 N N . ASP A 1 80 ? -41.844 15.609 21.062 1 18.22 80 ASP A N 1
ATOM 566 C CA . ASP A 1 80 ? -41.938 16.984 20.578 1 18.22 80 ASP A CA 1
ATOM 567 C C . ASP A 1 80 ? -41.406 17.109 19.156 1 18.22 80 ASP A C 1
ATOM 569 O O . ASP A 1 80 ? -40.25 16.781 18.875 1 18.22 80 ASP A O 1
ATOM 573 N N . ASN A 1 81 ? -42.312 16.75 18.203 1 20.22 81 ASN A N 1
ATOM 574 C CA . ASN A 1 81 ? -42.344 16.875 16.75 1 20.22 81 ASN A CA 1
ATOM 575 C C . ASN A 1 81 ? -41.781 18.219 16.297 1 20.22 81 ASN A C 1
ATOM 577 O O . ASN A 1 81 ? -42.344 18.859 15.398 1 20.22 81 ASN A O 1
ATOM 581 N N . GLY A 1 82 ? -40.812 18.859 17.062 1 19 82 GLY A N 1
ATOM 582 C CA . GLY A 1 82 ? -40.594 20.203 16.547 1 19 82 GLY A CA 1
ATOM 583 C C . GLY A 1 82 ? -40.375 20.25 15.047 1 19 82 GLY A C 1
ATOM 584 O O . GLY A 1 82 ? -39.531 19.516 14.508 1 19 82 GLY A O 1
ATOM 585 N N . GLY A 1 83 ? -41.5 20.328 14.32 1 20.3 83 GLY A N 1
ATOM 586 C CA . GLY A 1 83 ? -41.75 20.547 12.906 1 20.3 83 GLY A CA 1
ATOM 587 C C . GLY A 1 83 ? -40.75 21.469 12.258 1 20.3 83 GLY A C 1
ATOM 588 O O . GLY A 1 83 ? -40.656 22.656 12.609 1 20.3 83 GLY A O 1
ATOM 589 N N . ASP A 1 84 ? -39.562 20.969 12.141 1 19.88 84 ASP A N 1
ATOM 590 C CA . ASP A 1 84 ? -38.656 21.844 11.383 1 19.88 84 ASP A CA 1
ATOM 591 C C . ASP A 1 84 ? -39.312 22.312 10.086 1 19.88 84 ASP A C 1
ATOM 593 O O . ASP A 1 84 ? -39.781 21.5 9.289 1 19.88 84 ASP A O 1
ATOM 597 N N . THR A 1 85 ? -40.125 23.406 10.258 1 21.92 85 THR A N 1
ATOM 598 C CA . THR A 1 85 ? -40.719 24.141 9.133 1 21.92 85 THR A CA 1
ATOM 599 C C . THR A 1 85 ? -39.75 24.141 7.945 1 21.92 85 THR A C 1
ATOM 601 O O . THR A 1 85 ? -38.656 24.688 8.047 1 21.92 85 THR A O 1
ATOM 604 N N . GLU A 1 86 ? -39.719 23 7.328 1 20.86 86 GLU A N 1
ATOM 605 C CA . GLU A 1 86 ? -39.156 23.062 5.988 1 20.86 86 GLU A CA 1
ATOM 606 C C . GLU A 1 86 ? -39.688 24.25 5.199 1 20.86 86 GLU A C 1
ATOM 608 O O . GLU A 1 86 ? -40.906 24.328 4.957 1 20.86 86 GLU A O 1
ATOM 613 N N . ILE A 1 87 ? -39.188 25.438 5.523 1 20.75 87 ILE A N 1
ATOM 614 C CA . ILE A 1 87 ? -39.594 26.5 4.609 1 20.75 87 ILE A CA 1
ATOM 615 C C . ILE A 1 87 ? -39.531 26 3.168 1 20.75 87 ILE A C 1
ATOM 617 O O . ILE A 1 87 ? -38.438 25.672 2.67 1 20.75 87 ILE A O 1
ATOM 621 N N . ARG A 1 88 ? -40.438 25.141 2.9 1 23.17 88 ARG A N 1
ATOM 622 C CA . ARG A 1 88 ? -40.656 24.891 1.48 1 23.17 88 ARG A CA 1
ATOM 623 C C . ARG A 1 88 ? -40.656 26.188 0.686 1 23.17 88 ARG A C 1
ATOM 625 O O . ARG A 1 88 ? -41.469 27.078 0.956 1 23.17 88 ARG A O 1
ATOM 632 N N . GLU A 1 89 ? -39.5 26.516 0.199 1 19.75 89 GLU A N 1
ATOM 633 C CA . GLU A 1 89 ? -39.469 27.625 -0.746 1 19.75 89 GLU A CA 1
ATOM 634 C C . GLU A 1 89 ? -40.562 27.5 -1.788 1 19.75 89 GLU A C 1
ATOM 636 O O . GLU A 1 89 ? -40.594 26.547 -2.561 1 19.75 89 GLU A O 1
ATOM 641 N N . THR A 1 90 ? -41.812 27.578 -1.265 1 22.7 90 THR A N 1
ATOM 642 C CA . THR A 1 90 ? -42.875 27.688 -2.248 1 22.7 90 THR A CA 1
ATOM 643 C C . THR A 1 90 ? -42.469 28.578 -3.41 1 22.7 90 THR A C 1
ATOM 645 O O . THR A 1 90 ? -41.812 29.609 -3.205 1 22.7 90 THR A O 1
ATOM 648 N N . GLY A 1 91 ? -42.438 27.953 -4.586 1 22.03 91 GLY A N 1
ATOM 649 C CA . GLY A 1 91 ? -42.188 28.5 -5.91 1 22.03 91 GLY A CA 1
ATOM 650 C C . GLY A 1 91 ? -43.031 29.703 -6.238 1 22.03 91 GLY A C 1
ATOM 651 O O . GLY A 1 91 ? -43.188 30.062 -7.406 1 22.03 91 GLY A O 1
ATOM 652 N N . GLY A 1 92 ? -43.812 30.188 -5.172 1 22.5 92 GLY A N 1
ATOM 653 C CA . GLY A 1 92 ? -44.656 31.203 -5.809 1 22.5 92 GLY A CA 1
ATOM 654 C C . GLY A 1 92 ? -43.844 32.25 -6.539 1 22.5 92 GLY A C 1
ATOM 655 O O . GLY A 1 92 ? -42.656 32.438 -6.266 1 22.5 92 GLY A O 1
ATOM 656 N N . GLY A 1 93 ? -44.281 32.656 -7.785 1 25.33 93 GLY A N 1
ATOM 657 C CA . GLY A 1 93 ? -43.844 33.531 -8.852 1 25.33 93 GLY A CA 1
ATOM 658 C C . GLY A 1 93 ? -43.531 34.938 -8.375 1 25.33 93 GLY A C 1
ATOM 659 O O . GLY A 1 93 ? -43.281 35.812 -9.18 1 25.33 93 GLY A O 1
ATOM 660 N N . GLY A 1 94 ? -44.062 35.312 -7.176 1 25.11 94 GLY A N 1
ATOM 661 C CA . GLY A 1 94 ? -44.062 36.781 -7.102 1 25.11 94 GLY A CA 1
ATOM 662 C C . GLY A 1 94 ? -42.656 37.344 -6.949 1 25.11 94 GLY A C 1
ATOM 663 O O . GLY A 1 94 ? -41.75 36.656 -6.527 1 25.11 94 GLY A O 1
ATOM 664 N N . GLY A 1 95 ? -42.312 38.625 -7.523 1 25.16 95 GLY A N 1
ATOM 665 C CA . GLY A 1 95 ? -41.125 39.312 -7.988 1 25.16 95 GLY A CA 1
ATOM 666 C C . GLY A 1 95 ? -40 39.312 -6.949 1 25.16 95 GLY A C 1
ATOM 667 O O . GLY A 1 95 ? -40.188 38.812 -5.844 1 25.16 95 GLY A O 1
ATOM 668 N N . GLY A 1 96 ? -38.969 40.375 -7.078 1 27.59 96 GLY A N 1
ATOM 669 C CA . GLY A 1 96 ? -37.562 40.781 -7.023 1 27.59 96 GLY A CA 1
ATOM 670 C C . GLY A 1 96 ? -37.062 41 -5.609 1 27.59 96 GLY A C 1
ATOM 671 O O . GLY A 1 96 ? -35.906 41.312 -5.402 1 27.59 96 GLY A O 1
ATOM 672 N N . GLY A 1 97 ? -37.906 41.438 -4.68 1 28.33 97 GLY A N 1
ATOM 673 C CA . GLY A 1 97 ? -37.406 42.281 -3.621 1 28.33 97 GLY A CA 1
ATOM 674 C C . GLY A 1 97 ? -36.75 41.5 -2.5 1 28.33 97 GLY A C 1
ATOM 675 O O . GLY A 1 97 ? -35.969 42.062 -1.705 1 28.33 97 GLY A O 1
ATOM 676 N N . GLU A 1 98 ? -37.344 40.406 -2.064 1 30.59 98 GLU A N 1
ATOM 677 C CA . GLU A 1 98 ? -37.062 40.031 -0.687 1 30.59 98 GLU A CA 1
ATOM 678 C C . GLU A 1 98 ? -35.781 39.188 -0.604 1 30.59 98 GLU A C 1
ATOM 680 O O . GLU A 1 98 ? -35.406 38.719 0.474 1 30.59 98 GLU A O 1
ATOM 685 N N . ALA A 1 99 ? -35.375 38.562 -1.612 1 33.88 99 ALA A N 1
ATOM 686 C CA . ALA A 1 99 ? -34.25 37.594 -1.493 1 33.88 99 ALA A CA 1
ATOM 687 C C . ALA A 1 99 ? -32.969 38.312 -1.162 1 33.88 99 ALA A C 1
ATOM 689 O O . ALA A 1 99 ? -31.906 37.688 -1.074 1 33.88 99 ALA A O 1
ATOM 690 N N . ARG A 1 100 ? -32.906 39.625 -1.258 1 36.12 100 ARG A N 1
ATOM 691 C CA . ARG A 1 100 ? -31.703 40.406 -0.962 1 36.12 100 ARG A CA 1
ATOM 692 C C . ARG A 1 100 ? -31.438 40.438 0.538 1 36.12 100 ARG A C 1
ATOM 694 O O . ARG A 1 100 ? -30.391 40.938 0.972 1 36.12 100 ARG A O 1
ATOM 701 N N . GLY A 1 101 ? -32.344 40.156 1.324 1 34.22 101 GLY A N 1
ATOM 702 C CA . GLY A 1 101 ? -32.156 40.344 2.752 1 34.22 101 GLY A CA 1
ATOM 703 C C . GLY A 1 101 ? -31.312 39.25 3.377 1 34.22 101 GLY A C 1
ATOM 704 O O . GLY A 1 101 ? -30.609 39.469 4.359 1 34.22 101 GLY A O 1
ATOM 705 N N . ASP A 1 102 ? -31.531 37.875 3.074 1 40.41 102 ASP A N 1
ATOM 706 C CA . ASP A 1 102 ? -30.906 36.781 3.811 1 40.41 102 ASP A CA 1
ATOM 707 C C . ASP A 1 102 ? -29.438 36.625 3.414 1 40.41 102 ASP A C 1
ATOM 709 O O . ASP A 1 102 ? -28.703 35.906 4.059 1 40.41 102 ASP A O 1
ATOM 713 N N . ALA A 1 103 ? -28.984 36.906 2.264 1 41.97 103 ALA A N 1
ATOM 714 C CA . ALA A 1 103 ? -27.594 36.906 1.814 1 41.97 103 ALA A CA 1
ATOM 715 C C . ALA A 1 103 ? -26.766 37.906 2.617 1 41.97 103 ALA A C 1
ATOM 717 O O . ALA A 1 103 ? -25.562 37.688 2.811 1 41.97 103 ALA A O 1
ATOM 718 N N . ASP A 1 104 ? -27.359 38.969 3.041 1 44.81 104 ASP A N 1
ATOM 719 C CA . ASP A 1 104 ? -26.656 40 3.799 1 44.81 104 ASP A CA 1
ATOM 720 C C . ASP A 1 104 ? -26.25 39.5 5.18 1 44.81 104 ASP A C 1
ATOM 722 O O . ASP A 1 104 ? -25.188 39.844 5.684 1 44.81 104 ASP A O 1
ATOM 726 N N . THR A 1 105 ? -27.156 38.688 5.832 1 46.12 105 THR A N 1
ATOM 727 C CA . THR A 1 105 ? -26.859 38.25 7.188 1 46.12 105 THR A CA 1
ATOM 728 C C . THR A 1 105 ? -25.75 37.188 7.176 1 46.12 105 THR A C 1
ATOM 730 O O . THR A 1 105 ? -25.141 36.906 8.211 1 46.12 105 THR A O 1
ATOM 733 N N . ARG A 1 106 ? -25.797 36.469 6.137 1 49.09 106 ARG A N 1
ATOM 734 C CA . ARG A 1 106 ? -24.844 35.375 6.012 1 49.09 106 ARG A CA 1
ATOM 735 C C . ARG A 1 106 ? -23.406 35.906 6.047 1 49.09 106 ARG A C 1
ATOM 737 O O . ARG A 1 106 ? -22.484 35.156 6.445 1 49.09 106 ARG A O 1
ATOM 744 N N . TYR A 1 107 ? -23.172 37.031 5.484 1 53.16 107 TYR A N 1
ATOM 745 C CA . TYR A 1 107 ? -21.844 37.625 5.406 1 53.16 107 TYR A CA 1
ATOM 746 C C . TYR A 1 107 ? -21.516 38.438 6.66 1 53.16 107 TYR A C 1
ATOM 748 O O . TYR A 1 107 ? -20.484 39.062 6.738 1 53.16 107 TYR A O 1
ATOM 756 N N . THR A 1 108 ? -22.297 38.375 7.676 1 63.34 108 THR A N 1
ATOM 757 C CA . THR A 1 108 ? -21.938 39.312 8.734 1 63.34 108 THR A CA 1
ATOM 758 C C . THR A 1 108 ? -21.25 38.562 9.891 1 63.34 108 THR A C 1
ATOM 760 O O . THR A 1 108 ? -21.75 38.594 11.016 1 63.34 108 THR A O 1
ATOM 763 N N . TYR A 1 109 ? -20.375 37.688 9.57 1 75.94 109 TYR A N 1
ATOM 764 C CA . TYR A 1 109 ? -19.625 37.062 10.664 1 75.94 109 TYR A CA 1
ATOM 765 C C . TYR A 1 109 ? -18.672 38.062 11.281 1 75.94 109 TYR A C 1
ATOM 767 O O . TYR A 1 109 ? -17.516 38.188 10.852 1 75.94 109 TYR A O 1
ATOM 775 N N . ARG A 1 110 ? -19.219 38.781 12.242 1 86.25 110 ARG A N 1
ATOM 776 C CA . ARG A 1 110 ? -18.453 39.812 12.977 1 86.25 110 ARG A CA 1
ATOM 777 C C . ARG A 1 110 ? -17.5 39.156 13.969 1 86.25 110 ARG A C 1
ATOM 779 O O . ARG A 1 110 ? -17.703 38 14.383 1 86.25 110 ARG A O 1
ATOM 786 N N . PRO A 1 111 ? -16.422 39.812 14.266 1 87.94 111 PRO A N 1
ATOM 787 C CA . PRO A 1 111 ? -15.414 39.281 15.188 1 87.94 111 PRO A CA 1
ATOM 788 C C . PRO A 1 111 ? -15.984 38.969 16.562 1 87.94 111 PRO A C 1
ATOM 790 O O . PRO A 1 111 ? -15.414 38.156 17.312 1 87.94 111 PRO A O 1
ATOM 793 N N . SER A 1 112 ? -17.109 39.531 16.859 1 87 112 SER A N 1
ATOM 794 C CA . SER A 1 112 ? -17.672 39.312 18.188 1 87 112 SER A CA 1
ATOM 795 C C . SER A 1 112 ? -18.562 38.094 18.203 1 87 112 SER A C 1
ATOM 797 O O . SER A 1 112 ? -18.953 37.625 19.281 1 87 112 SER A O 1
ATOM 799 N N . VAL A 1 113 ? -18.922 37.594 16.984 1 86.88 113 VAL A N 1
ATOM 800 C CA . VAL A 1 113 ? -19.719 36.375 16.938 1 86.88 113 VAL A CA 1
ATOM 801 C C . VAL A 1 113 ? -18.875 35.188 17.438 1 86.88 113 VAL A C 1
ATOM 803 O O . VAL A 1 113 ? -17.734 35 17.031 1 86.88 113 VAL A O 1
ATOM 806 N N . PRO A 1 114 ? -19.422 34.406 18.359 1 88.88 114 PRO A N 1
ATOM 807 C CA . PRO A 1 114 ? -18.656 33.312 18.953 1 88.88 114 PRO A CA 1
ATOM 808 C C . PRO A 1 114 ? -18.219 32.281 17.922 1 88.88 114 PRO A C 1
ATOM 810 O O . PRO A 1 114 ? -19.047 31.812 17.125 1 88.88 114 PRO A O 1
ATOM 813 N N . ALA A 1 115 ? -16.984 31.969 17.938 1 89.44 115 ALA A N 1
ATOM 814 C CA . ALA A 1 115 ? -16.422 30.922 17.078 1 89.44 115 ALA A CA 1
ATOM 815 C C . ALA A 1 115 ? -16.672 29.531 17.672 1 89.44 115 ALA A C 1
ATOM 817 O O . ALA A 1 115 ? -16.734 28.547 16.953 1 89.44 115 ALA A O 1
ATOM 818 N N . HIS A 1 116 ? -16.75 29.5 19 1 92.81 116 HIS A N 1
ATOM 819 C CA . HIS A 1 116 ? -17.016 28.266 19.734 1 92.81 116 HIS A CA 1
ATOM 820 C C . HIS A 1 116 ? -18.375 28.312 20.422 1 92.81 116 HIS A C 1
ATOM 822 O O . HIS A 1 116 ? -18.594 29.109 21.328 1 92.81 116 HIS A O 1
ATOM 828 N N . ARG A 1 117 ? -19.297 27.5 20.031 1 87.81 117 ARG A N 1
ATOM 829 C CA . ARG A 1 117 ? -20.672 27.578 20.516 1 87.81 117 ARG A CA 1
ATOM 830 C C . ARG A 1 117 ? -21.047 26.344 21.328 1 87.81 117 ARG A C 1
ATOM 832 O O . ARG A 1 117 ? -21.844 26.422 22.25 1 87.81 117 ARG A O 1
ATOM 839 N N . ARG A 1 118 ? -20.422 25.188 20.891 1 88.25 118 ARG A N 1
ATOM 840 C CA . ARG A 1 118 ? -20.797 23.938 21.547 1 88.25 118 ARG A CA 1
ATOM 841 C C . ARG A 1 118 ? -19.578 23.062 21.812 1 88.25 118 ARG A C 1
ATOM 843 O O . ARG A 1 118 ? -18.516 23.266 21.203 1 88.25 118 ARG A O 1
ATOM 850 N N . ALA A 1 119 ? -19.797 22.141 22.672 1 87.06 119 ALA A N 1
ATOM 851 C CA . ALA A 1 119 ? -18.75 21.172 22.969 1 87.06 119 ALA A CA 1
ATOM 852 C C . ALA A 1 119 ? -18.688 20.078 21.906 1 87.06 119 ALA A C 1
ATOM 854 O O . ALA A 1 119 ? -19.719 19.562 21.469 1 87.06 119 ALA A O 1
ATOM 855 N N . ARG A 1 120 ? -17.531 19.891 21.406 1 87.5 120 ARG A N 1
ATOM 856 C CA . ARG A 1 120 ? -17.312 18.859 20.391 1 87.5 120 ARG A CA 1
ATOM 857 C C . ARG A 1 120 ? -16.078 18.031 20.734 1 87.5 120 ARG A C 1
ATOM 859 O O . ARG A 1 120 ? -15.18 18.5 21.438 1 87.5 120 ARG A O 1
ATOM 866 N N . GLU A 1 121 ? -16.062 16.844 20.203 1 85.88 121 GLU A N 1
ATOM 867 C CA . GLU A 1 121 ? -14.922 15.953 20.406 1 85.88 121 GLU A CA 1
ATOM 868 C C . GLU A 1 121 ? -14.055 15.891 19.141 1 85.88 121 GLU A C 1
ATOM 870 O O . GLU A 1 121 ? -14.531 16.125 18.031 1 85.88 121 GLU A O 1
ATOM 875 N N . SER A 1 122 ? -12.773 15.57 19.406 1 87.31 122 SER A N 1
ATOM 876 C CA . SER A 1 122 ? -11.883 15.359 18.266 1 87.31 122 SER A CA 1
ATOM 877 C C . SER A 1 122 ? -12.25 14.094 17.5 1 87.31 122 SER A C 1
ATOM 879 O O . SER A 1 122 ? -12.664 13.102 18.109 1 87.31 122 SER A O 1
ATOM 881 N N . PRO A 1 123 ? -12.148 14.07 16.188 1 82.38 123 PRO A N 1
ATOM 882 C CA . PRO A 1 123 ? -12.547 12.93 15.367 1 82.38 123 PRO A CA 1
ATOM 883 C C . PRO A 1 123 ? -11.875 11.625 15.789 1 82.38 123 PRO A C 1
ATOM 885 O O . PRO A 1 123 ? -12.508 10.57 15.789 1 82.38 123 PRO A O 1
ATOM 888 N N . LEU A 1 124 ? -10.617 11.625 16.172 1 81.75 124 LEU A N 1
ATOM 889 C CA . LEU A 1 124 ? -9.891 10.406 16.5 1 81.75 124 LEU A CA 1
ATOM 890 C C . LEU A 1 124 ? -10.289 9.891 17.891 1 81.75 124 LEU A C 1
ATOM 892 O O . LEU A 1 124 ? -10.008 8.742 18.234 1 81.75 124 LEU A O 1
ATOM 896 N N . SER A 1 125 ? -10.89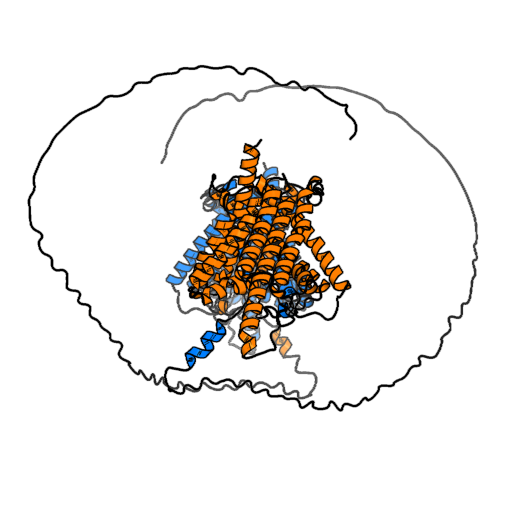1 10.797 18.75 1 78 125 SER A N 1
ATOM 897 C CA . SER A 1 125 ? -11.328 10.398 20.078 1 78 125 SER A CA 1
ATOM 898 C C . SER A 1 125 ? -12.789 9.953 20.062 1 78 125 SER A C 1
ATOM 900 O O . SER A 1 125 ? -13.273 9.359 21.031 1 78 125 SER A O 1
ATOM 902 N N . SER A 1 126 ? -13.406 10.25 18.984 1 73.38 126 SER A N 1
ATOM 903 C CA . SER A 1 126 ? -14.844 9.984 18.906 1 73.38 126 SER A CA 1
ATOM 904 C C . SER A 1 126 ? -15.117 8.633 18.234 1 73.38 126 SER A C 1
ATOM 906 O O . SER A 1 126 ? -14.289 8.141 17.469 1 73.38 126 SER A O 1
ATOM 908 N N . ASP A 1 127 ? -16.125 8.008 18.672 1 67.75 127 ASP A N 1
ATOM 909 C CA . ASP A 1 127 ? -16.594 6.77 18.062 1 67.75 127 ASP A CA 1
ATOM 910 C C . ASP A 1 127 ? -16.969 6.992 16.594 1 67.75 127 ASP A C 1
ATOM 912 O O . ASP A 1 127 ? -17.188 6.035 15.852 1 67.75 127 ASP A O 1
ATOM 916 N N . ALA A 1 128 ? -16.891 8.297 16.375 1 65.62 128 ALA A N 1
ATOM 917 C CA . ALA A 1 128 ? -17.266 8.672 15.008 1 65.62 128 ALA A CA 1
ATOM 918 C C . ALA A 1 128 ? -16.203 8.203 14.016 1 65.62 128 ALA A C 1
ATOM 920 O O . ALA A 1 128 ? -16.5 8.008 12.828 1 65.62 128 ALA A O 1
ATOM 921 N N . ILE A 1 129 ? -15.07 7.855 14.516 1 69.12 129 ILE A N 1
ATOM 922 C CA . ILE A 1 129 ? -13.977 7.441 13.641 1 69.12 129 ILE A CA 1
ATOM 923 C C . ILE A 1 129 ? -14.312 6.105 12.984 1 69.12 129 ILE A C 1
ATOM 925 O O . ILE A 1 129 ? -13.898 5.844 11.852 1 69.12 129 ILE A O 1
ATOM 929 N N . PHE A 1 130 ? -15.156 5.359 13.656 1 65.19 130 PHE A N 1
ATOM 930 C CA . PHE A 1 130 ? -15.469 4.031 13.133 1 65.19 130 PHE A CA 1
ATOM 931 C C . PHE A 1 130 ? -16.609 4.098 12.133 1 65.19 130 PHE A C 1
ATOM 933 O O . PHE A 1 130 ? -16.844 3.146 11.383 1 65.19 130 PHE A O 1
ATOM 940 N N . LYS A 1 131 ? -17.234 5.285 12.039 1 65.5 131 LYS A N 1
ATOM 941 C CA . LYS A 1 131 ? -18.328 5.477 11.094 1 65.5 131 LYS A CA 1
ATOM 942 C C . LYS A 1 131 ? -17.875 6.27 9.875 1 65.5 131 LYS A C 1
ATOM 944 O O . LYS A 1 131 ? -18.531 6.262 8.836 1 65.5 131 LYS A O 1
ATOM 949 N N . GLN A 1 132 ? -16.734 6.836 10.086 1 67.19 132 GLN A N 1
ATOM 950 C CA . GLN A 1 132 ? -16.234 7.668 9 1 67.19 132 GLN A CA 1
ATOM 951 C C . GLN A 1 132 ? -15.453 6.84 7.988 1 67.19 132 GLN A C 1
ATOM 953 O O . GLN A 1 132 ? -14.953 5.758 8.312 1 67.19 132 GLN A O 1
ATOM 958 N N . SER A 1 133 ? -15.531 7.285 6.727 1 74.31 133 SER A N 1
ATOM 959 C CA . SER A 1 133 ? -14.812 6.621 5.645 1 74.31 133 SER A CA 1
ATOM 960 C C . SER A 1 133 ? -13.305 6.75 5.816 1 74.31 133 SER A C 1
ATOM 962 O O . SER A 1 133 ? -12.812 7.789 6.262 1 74.31 133 SER A O 1
ATOM 964 N N . HIS A 1 134 ? -12.68 5.645 5.648 1 71.31 134 HIS A N 1
ATOM 965 C CA . HIS A 1 134 ? -11.227 5.656 5.707 1 71.31 134 HIS A CA 1
ATOM 966 C C . HIS A 1 134 ? -10.617 5.559 4.312 1 71.31 134 HIS A C 1
ATOM 968 O O . HIS A 1 134 ? -9.484 5.094 4.156 1 71.31 134 HIS A O 1
ATOM 974 N N . ALA A 1 135 ? -11.328 6.043 3.363 1 78.69 135 ALA A N 1
ATOM 975 C CA . ALA A 1 135 ? -10.906 5.965 1.968 1 78.69 135 ALA A CA 1
ATOM 976 C C . ALA A 1 135 ? -9.633 6.777 1.739 1 78.69 135 ALA A C 1
ATOM 978 O O . ALA A 1 135 ? -8.766 6.375 0.955 1 78.69 135 ALA A O 1
ATOM 979 N N . GLY A 1 136 ? -9.516 7.809 2.451 1 84.56 136 GLY A N 1
ATOM 980 C CA . GLY A 1 136 ? -8.336 8.648 2.295 1 84.56 136 GLY A CA 1
ATOM 981 C C . GLY A 1 136 ? -7.055 7.969 2.75 1 84.56 136 GLY A C 1
ATOM 982 O O . GLY A 1 136 ? -6.004 8.133 2.129 1 84.56 136 GLY A O 1
ATOM 983 N N . LEU A 1 137 ? -7.172 7.223 3.744 1 81.38 137 LEU A N 1
ATOM 984 C CA . LEU A 1 137 ? -6.004 6.504 4.234 1 81.38 137 LEU A CA 1
ATOM 985 C C . LEU A 1 137 ? -5.59 5.406 3.256 1 81.38 137 LEU A C 1
ATOM 987 O O . LEU A 1 137 ? -4.402 5.121 3.104 1 81.38 137 LEU A O 1
ATOM 991 N N . PHE A 1 138 ? -6.555 4.855 2.627 1 82.19 138 PHE A N 1
ATOM 992 C CA . PHE A 1 138 ? -6.266 3.875 1.585 1 82.19 138 PHE A CA 1
ATOM 993 C C . PHE A 1 138 ? -5.551 4.531 0.41 1 82.19 138 PHE A C 1
ATOM 995 O O . PHE A 1 138 ? -4.594 3.971 -0.131 1 82.19 138 PHE A O 1
ATOM 1002 N N . ASN A 1 139 ? -6.035 5.625 0.045 1 85.25 139 ASN A N 1
ATOM 1003 C CA . ASN A 1 139 ? -5.379 6.371 -1.023 1 85.25 139 ASN A CA 1
ATOM 1004 C C . ASN A 1 139 ? -3.936 6.715 -0.662 1 85.25 139 ASN A C 1
ATOM 1006 O O . ASN A 1 139 ? -3.049 6.664 -1.516 1 85.25 139 ASN A O 1
ATOM 1010 N N . LEU A 1 140 ? -3.732 7.027 0.544 1 88.5 140 LEU A N 1
ATOM 1011 C CA . LEU A 1 140 ? -2.383 7.316 1.013 1 88.5 140 LEU A CA 1
ATOM 1012 C C . LEU A 1 140 ? -1.481 6.094 0.866 1 88.5 140 LEU A C 1
ATOM 1014 O O . LEU A 1 140 ? -0.341 6.211 0.412 1 88.5 140 LEU A O 1
ATOM 1018 N N . CYS A 1 141 ? -1.969 4.949 1.242 1 85.75 141 CYS A N 1
ATOM 1019 C CA . CYS A 1 141 ? -1.199 3.715 1.126 1 85.75 141 CYS A CA 1
ATOM 1020 C C . CYS A 1 141 ? -0.798 3.455 -0.322 1 85.75 141 CYS A C 1
ATOM 1022 O O . CYS A 1 141 ? 0.338 3.064 -0.595 1 85.75 141 CYS A O 1
ATOM 1024 N N . VAL A 1 142 ? -1.734 3.66 -1.188 1 86.31 142 VAL A N 1
ATOM 1025 C CA . VAL A 1 142 ? -1.473 3.445 -2.607 1 86.31 142 VAL A CA 1
ATOM 1026 C C . VAL A 1 142 ? -0.401 4.422 -3.09 1 86.31 142 VAL A C 1
ATOM 1028 O O . VAL A 1 142 ? 0.52 4.035 -3.812 1 86.31 142 VAL A O 1
ATOM 1031 N N . VAL A 1 143 ? -0.53 5.613 -2.672 1 89.06 143 VAL A N 1
ATOM 1032 C CA . VAL A 1 143 ? 0.428 6.637 -3.082 1 89.06 143 VAL A CA 1
ATOM 1033 C C . VAL A 1 143 ? 1.813 6.293 -2.541 1 89.06 143 VAL A C 1
ATOM 1035 O O . VAL A 1 143 ? 2.814 6.422 -3.252 1 89.06 143 VAL A O 1
ATOM 1038 N N . VAL A 1 144 ? 1.888 5.887 -1.338 1 89.25 144 VAL A N 1
ATOM 1039 C CA . VAL A 1 144 ? 3.158 5.512 -0.729 1 89.25 144 VAL A CA 1
ATOM 1040 C C . VAL A 1 144 ? 3.752 4.312 -1.468 1 89.25 144 VAL A C 1
ATOM 1042 O O . VAL A 1 144 ? 4.957 4.266 -1.72 1 89.25 144 VAL A O 1
ATOM 1045 N N . LEU A 1 145 ? 2.896 3.404 -1.788 1 88.12 145 LEU A N 1
ATOM 1046 C CA . LEU A 1 145 ? 3.348 2.227 -2.521 1 88.12 145 LEU A CA 1
ATOM 1047 C C . LEU A 1 145 ? 3.934 2.619 -3.873 1 88.12 145 LEU A C 1
ATOM 1049 O O . LEU A 1 145 ? 4.992 2.123 -4.262 1 88.12 145 LEU A O 1
ATOM 1053 N N . ILE A 1 146 ? 3.277 3.459 -4.535 1 87.38 146 ILE A N 1
ATOM 1054 C CA . ILE A 1 146 ? 3.75 3.922 -5.836 1 87.38 146 ILE A CA 1
ATOM 1055 C C . ILE A 1 146 ? 5.078 4.652 -5.668 1 87.38 146 ILE A C 1
ATOM 1057 O O . ILE A 1 146 ? 6.012 4.445 -6.449 1 87.38 146 ILE A O 1
ATOM 1061 N N . ALA A 1 147 ? 5.129 5.41 -4.699 1 88.94 147 ALA A N 1
ATOM 1062 C CA . ALA A 1 147 ? 6.344 6.18 -4.457 1 88.94 147 ALA A CA 1
ATOM 1063 C C . ALA A 1 147 ? 7.52 5.266 -4.125 1 88.94 147 ALA A C 1
ATOM 1065 O O . ALA A 1 147 ? 8.609 5.418 -4.684 1 88.94 147 ALA A O 1
ATOM 1066 N N . VAL A 1 148 ? 7.316 4.375 -3.277 1 86.75 148 VAL A N 1
ATOM 1067 C CA . VAL A 1 148 ? 8.391 3.488 -2.834 1 86.75 148 VAL A CA 1
ATOM 1068 C C . VAL A 1 148 ? 8.836 2.602 -3.992 1 86.75 148 VAL A C 1
ATOM 1070 O O . VAL A 1 148 ? 10.039 2.389 -4.191 1 86.75 148 VAL A O 1
ATOM 1073 N N . ASN A 1 149 ? 7.879 2.066 -4.758 1 86.38 149 ASN A N 1
ATOM 1074 C CA . ASN A 1 149 ? 8.234 1.251 -5.914 1 86.38 149 ASN A CA 1
ATOM 1075 C C . ASN A 1 149 ? 8.992 2.059 -6.961 1 86.38 149 ASN A C 1
ATOM 1077 O O . ASN A 1 149 ? 9.953 1.563 -7.559 1 86.38 149 ASN A O 1
ATOM 1081 N N . SER A 1 150 ? 8.578 3.277 -7.152 1 88.38 150 SER A N 1
ATOM 1082 C CA . SER A 1 150 ? 9.281 4.141 -8.102 1 88.38 150 SER A CA 1
ATOM 1083 C C . SER A 1 150 ? 10.711 4.406 -7.641 1 88.38 150 SER A C 1
ATOM 1085 O O . SER A 1 150 ? 11.641 4.398 -8.453 1 88.38 150 SER A O 1
ATOM 1087 N N . ARG A 1 151 ? 10.836 4.621 -6.41 1 89.38 151 ARG A N 1
ATOM 1088 C CA . ARG A 1 151 ? 12.172 4.828 -5.848 1 89.38 151 ARG A CA 1
ATOM 1089 C C . ARG A 1 151 ? 13.062 3.611 -6.09 1 89.38 151 ARG A C 1
ATOM 1091 O O . ARG A 1 151 ? 14.211 3.75 -6.5 1 89.38 151 ARG A O 1
ATOM 1098 N N . LEU A 1 152 ? 12.531 2.469 -5.852 1 84.75 152 LEU A N 1
ATOM 1099 C CA . LEU A 1 152 ? 13.297 1.236 -6.012 1 84.75 152 LEU A CA 1
ATOM 1100 C C . LEU A 1 152 ? 13.695 1.027 -7.469 1 84.75 152 LEU A C 1
ATOM 1102 O O . LEU A 1 152 ? 14.797 0.564 -7.754 1 84.75 152 LEU A O 1
ATOM 1106 N N . ILE A 1 153 ? 12.82 1.41 -8.328 1 87.44 153 ILE A N 1
ATOM 1107 C CA . ILE A 1 153 ? 13.086 1.286 -9.758 1 87.44 153 ILE A CA 1
ATOM 1108 C C . ILE A 1 153 ? 14.211 2.244 -10.156 1 87.44 153 ILE A C 1
ATOM 1110 O O . ILE A 1 153 ? 15.156 1.851 -10.844 1 87.44 153 ILE A O 1
ATOM 1114 N N . ILE A 1 154 ? 14.117 3.449 -9.727 1 89 154 ILE A N 1
ATOM 1115 C CA . ILE A 1 154 ? 15.109 4.461 -10.062 1 89 154 ILE A CA 1
ATOM 1116 C C . ILE A 1 154 ? 16.453 4.09 -9.453 1 89 154 ILE A C 1
ATOM 1118 O O . ILE A 1 154 ? 17.5 4.191 -10.109 1 89 154 ILE A O 1
ATOM 1122 N N . GLU A 1 155 ? 16.438 3.684 -8.234 1 86.94 155 GLU A N 1
ATOM 1123 C CA . GLU A 1 155 ? 17.672 3.264 -7.566 1 86.94 155 GLU A CA 1
ATOM 1124 C C . GLU A 1 155 ? 18.328 2.107 -8.312 1 86.94 155 GLU A C 1
ATOM 1126 O O . GLU A 1 155 ? 19.562 2.078 -8.453 1 86.94 155 GLU A O 1
ATOM 1131 N N . ASN A 1 156 ? 17.562 1.153 -8.742 1 87.44 156 ASN A N 1
ATOM 1132 C CA . ASN A 1 156 ? 18.078 0.021 -9.508 1 87.44 156 ASN A CA 1
ATOM 1133 C C . ASN A 1 156 ? 18.703 0.47 -10.82 1 87.44 156 ASN A C 1
ATOM 1135 O O . ASN A 1 156 ? 19.781 -0.001 -11.195 1 87.44 156 ASN A O 1
ATOM 1139 N N . LEU A 1 157 ? 18.078 1.408 -11.492 1 85.81 157 LEU A N 1
ATOM 1140 C CA . LEU A 1 157 ? 18.578 1.913 -12.766 1 85.81 157 LEU A CA 1
ATOM 1141 C C . LEU A 1 157 ? 19.875 2.709 -12.57 1 85.81 157 LEU A C 1
ATOM 1143 O O . LEU A 1 157 ? 20.781 2.648 -13.406 1 85.81 157 LEU A O 1
ATOM 1147 N N . MET A 1 158 ? 19.922 3.385 -11.523 1 86.75 158 MET A N 1
ATOM 1148 C CA . MET A 1 158 ? 21.109 4.176 -11.227 1 86.75 158 MET A CA 1
ATOM 1149 C C . MET A 1 158 ? 22.281 3.279 -10.836 1 86.75 158 MET A C 1
ATOM 1151 O O . MET A 1 158 ? 23.422 3.555 -11.195 1 86.75 158 MET A O 1
ATOM 1155 N N . LYS A 1 159 ? 22 2.23 -10.156 1 85.75 159 LYS A N 1
ATOM 1156 C CA . LYS A 1 159 ? 23.047 1.337 -9.656 1 85.75 159 LYS A CA 1
ATOM 1157 C C . LYS A 1 159 ? 23.547 0.407 -10.758 1 85.75 159 LYS A C 1
ATOM 1159 O O . LYS A 1 159 ? 24.75 0.194 -10.891 1 85.75 159 LYS A O 1
ATOM 1164 N N . TYR A 1 160 ? 22.609 -0.18 -11.617 1 86.38 160 TYR A N 1
ATOM 1165 C CA . TYR A 1 160 ? 23 -1.247 -12.539 1 86.38 160 TYR A CA 1
ATOM 1166 C C . TYR A 1 160 ? 22.859 -0.801 -13.984 1 86.38 160 TYR A C 1
ATOM 1168 O O . TYR A 1 160 ? 23.375 -1.444 -14.898 1 86.38 160 TYR A O 1
ATOM 1176 N N . GLY A 1 161 ? 22.141 0.292 -14.188 1 84.62 161 GLY A N 1
ATOM 1177 C CA . GLY A 1 161 ? 21.797 0.634 -15.555 1 84.62 161 GLY A CA 1
ATOM 1178 C C . GLY A 1 161 ? 20.844 -0.352 -16.203 1 84.62 161 GLY A C 1
ATOM 1179 O O . GLY A 1 161 ? 20.125 -1.08 -15.5 1 84.62 161 GLY A O 1
ATOM 1180 N N . TRP A 1 162 ? 20.672 -0.336 -17.453 1 82 162 TRP A N 1
ATOM 1181 C CA . TRP A 1 162 ? 19.812 -1.258 -18.188 1 82 162 TRP A CA 1
ATOM 1182 C C . TRP A 1 162 ? 20.5 -2.605 -18.375 1 82 162 TRP A C 1
ATOM 1184 O O . TRP A 1 162 ? 21.547 -2.689 -19.031 1 82 162 TRP A O 1
ATOM 1194 N N . LEU A 1 163 ? 19.984 -3.621 -17.75 1 80.38 163 LEU A N 1
ATOM 1195 C CA . LEU A 1 163 ? 20.641 -4.926 -17.781 1 80.38 163 LEU A CA 1
ATOM 1196 C C . LEU A 1 163 ? 19.984 -5.844 -18.797 1 80.38 163 LEU A C 1
ATOM 1198 O O . LEU A 1 163 ? 20.5 -6.918 -19.109 1 80.38 163 LEU A O 1
ATOM 1202 N N . ILE A 1 164 ? 18.844 -5.48 -19.328 1 72.38 164 ILE A N 1
ATOM 1203 C CA . ILE A 1 164 ? 18.156 -6.41 -20.219 1 72.38 164 ILE A CA 1
ATOM 1204 C C . ILE A 1 164 ? 19 -6.645 -21.469 1 72.38 164 ILE A C 1
ATOM 1206 O O . ILE A 1 164 ? 19.359 -5.695 -22.172 1 72.38 164 ILE A O 1
ATOM 1210 N N . ARG A 1 165 ? 19.625 -7.859 -21.453 1 65.75 165 ARG A N 1
ATOM 1211 C CA . ARG A 1 165 ? 20.328 -8.258 -22.656 1 65.75 165 ARG A CA 1
ATOM 1212 C C . ARG A 1 165 ? 19.453 -9.133 -23.547 1 65.75 165 ARG A C 1
ATOM 1214 O O . ARG A 1 165 ? 18.547 -9.805 -23.062 1 65.75 165 ARG A O 1
ATOM 1221 N N . THR A 1 166 ? 19.391 -8.82 -24.828 1 57.62 166 THR A N 1
ATOM 1222 C CA . THR A 1 166 ? 18.641 -9.578 -25.828 1 57.62 166 THR A CA 1
ATOM 1223 C C . THR A 1 166 ? 18.906 -11.07 -25.672 1 57.62 166 THR A C 1
ATOM 1225 O O . THR A 1 166 ? 18.094 -11.898 -26.109 1 57.62 166 THR A O 1
ATOM 1228 N N . ASP A 1 167 ? 19.969 -11.414 -25.016 1 58.62 167 ASP A N 1
ATOM 1229 C CA . ASP A 1 167 ? 20.344 -12.828 -24.938 1 58.62 167 ASP A CA 1
ATOM 1230 C C . ASP A 1 167 ? 19.422 -13.594 -24 1 58.62 167 ASP A C 1
ATOM 1232 O O . ASP A 1 167 ? 19.438 -14.82 -23.969 1 58.62 167 ASP A O 1
ATOM 1236 N N . PHE A 1 168 ? 18.766 -12.891 -23.234 1 56.38 168 PHE A N 1
ATOM 1237 C CA . PHE A 1 168 ? 17.875 -13.555 -22.281 1 56.38 168 PHE A CA 1
ATOM 1238 C C . PHE A 1 168 ? 16.797 -14.336 -23.031 1 56.38 168 PHE A C 1
ATOM 1240 O O . PHE A 1 168 ? 16.453 -15.453 -22.641 1 56.38 168 PHE A O 1
ATOM 1247 N N . TRP A 1 169 ? 16.234 -13.719 -24.016 1 56.09 169 TRP A N 1
ATOM 1248 C CA . TRP A 1 169 ? 15.141 -14.359 -24.734 1 56.09 169 TRP A CA 1
ATOM 1249 C C . TRP A 1 169 ? 15.656 -15.359 -25.75 1 56.09 169 TRP A C 1
ATOM 1251 O O . TRP A 1 169 ? 14.992 -16.344 -26.062 1 56.09 169 TRP A O 1
ATOM 1261 N N . PHE A 1 170 ? 16.844 -15.016 -26.359 1 55.72 170 PHE A N 1
ATOM 1262 C CA . PHE A 1 170 ? 17.344 -15.859 -27.438 1 55.72 170 PHE A CA 1
ATOM 1263 C C . PHE A 1 170 ? 18.672 -16.484 -27.062 1 55.72 170 PHE A C 1
ATOM 1265 O O . PHE A 1 170 ? 19.734 -15.867 -27.25 1 55.72 170 PHE A O 1
ATOM 1272 N N . SER A 1 171 ? 18.688 -17.078 -25.984 1 53.19 171 SER A N 1
ATOM 1273 C CA . SER A 1 171 ? 19.984 -17.703 -25.75 1 53.19 171 SER A CA 1
ATOM 1274 C C . SER A 1 171 ? 20.391 -18.594 -26.922 1 53.19 171 SER A C 1
ATOM 1276 O O . SER A 1 171 ? 19.562 -19.281 -27.516 1 53.19 171 SER A O 1
ATOM 1278 N N . SER A 1 172 ? 21.375 -18.328 -27.609 1 50.72 172 SER A N 1
ATOM 1279 C CA . SER A 1 172 ? 22.016 -19.203 -28.594 1 50.72 172 SER A CA 1
ATOM 1280 C C . SER A 1 172 ? 21.922 -20.672 -28.172 1 50.72 172 SER A C 1
ATOM 1282 O O . SER A 1 172 ? 21.891 -21.562 -29.016 1 50.72 172 SER A O 1
ATOM 1284 N N . THR A 1 173 ? 21.781 -20.906 -26.984 1 54.75 173 THR A N 1
ATOM 1285 C CA . THR A 1 173 ? 21.766 -22.281 -26.5 1 54.75 173 THR A CA 1
ATOM 1286 C C . THR A 1 173 ? 20.391 -22.906 -26.703 1 54.75 173 THR A C 1
ATOM 1288 O O . THR A 1 173 ? 20.234 -24.125 -26.547 1 54.75 173 THR A O 1
ATOM 1291 N N . SER A 1 174 ? 19.438 -22.078 -26.938 1 56.84 174 SER A N 1
ATOM 1292 C CA . SER A 1 174 ? 18.109 -22.625 -27.172 1 56.84 174 SER A CA 1
ATOM 1293 C C . SER A 1 174 ? 18.078 -23.516 -28.406 1 56.84 174 SER A C 1
ATOM 1295 O O . SER A 1 174 ? 17.469 -24.578 -28.406 1 56.84 174 SER A O 1
ATOM 1297 N N . LEU A 1 175 ? 18.828 -23.047 -29.344 1 57.75 175 LEU A N 1
ATOM 1298 C CA . LEU A 1 175 ? 18.891 -23.891 -30.531 1 57.75 175 LEU A CA 1
ATOM 1299 C C . LEU A 1 175 ? 19.703 -25.156 -30.266 1 57.75 175 LEU A C 1
ATOM 1301 O O . LEU A 1 175 ? 19.516 -26.172 -30.922 1 57.75 175 LEU A O 1
ATOM 1305 N N . ARG A 1 176 ? 20.438 -25.062 -29.188 1 62.78 176 ARG A N 1
ATOM 1306 C CA . ARG A 1 176 ? 21.266 -26.234 -28.875 1 62.78 176 ARG A CA 1
ATOM 1307 C C . ARG A 1 176 ? 20.484 -27.25 -28.062 1 62.78 176 ARG A C 1
ATOM 1309 O O . ARG A 1 176 ? 20.922 -28.391 -27.906 1 62.78 176 ARG A O 1
ATOM 1316 N N . ASP A 1 177 ? 19.312 -26.797 -27.75 1 77.12 177 ASP A N 1
ATOM 1317 C CA . ASP A 1 177 ? 18.531 -27.75 -26.953 1 77.12 177 ASP A CA 1
ATOM 1318 C C . ASP A 1 177 ? 17.625 -28.594 -27.844 1 77.12 177 ASP A C 1
ATOM 1320 O O . ASP A 1 177 ? 16.469 -28.828 -27.5 1 77.12 177 ASP A O 1
ATOM 1324 N N . TRP A 1 178 ? 18.078 -29.062 -28.969 1 79.62 178 TRP A N 1
ATOM 1325 C CA . TRP A 1 178 ? 17.328 -29.844 -29.938 1 79.62 178 TRP A CA 1
ATOM 1326 C C . TRP A 1 178 ? 16.859 -31.156 -29.312 1 79.62 178 TRP A C 1
ATOM 1328 O O . TRP A 1 178 ? 15.734 -31.594 -29.578 1 79.62 178 TRP A O 1
ATOM 1338 N N . PRO A 1 179 ? 17.641 -31.719 -28.469 1 83.5 179 PRO A N 1
ATOM 1339 C CA . PRO A 1 179 ? 17.141 -32.969 -27.875 1 83.5 179 PRO A CA 1
ATOM 1340 C C . PRO A 1 179 ? 15.875 -32.75 -27.047 1 83.5 179 PRO A C 1
ATOM 1342 O O . PRO A 1 179 ? 14.969 -33.562 -27.062 1 83.5 179 PRO A O 1
ATOM 1345 N N . LEU A 1 180 ? 15.852 -31.719 -26.375 1 88 180 LEU A N 1
ATOM 1346 C CA . LEU A 1 180 ? 14.664 -31.438 -25.578 1 88 180 LEU A CA 1
ATOM 1347 C C . LEU A 1 180 ? 13.469 -31.125 -26.469 1 88 180 LEU A C 1
ATOM 1349 O O . LEU A 1 180 ? 12.336 -31.516 -26.156 1 88 180 LEU A O 1
ATOM 1353 N N . PHE A 1 181 ? 13.82 -30.469 -27.516 1 88.94 181 PHE A N 1
ATOM 1354 C CA . PHE A 1 181 ? 12.75 -30.188 -28.469 1 88.94 181 PHE A CA 1
ATOM 1355 C C . PHE A 1 181 ? 12.195 -31.469 -29.062 1 88.94 181 PHE A C 1
ATOM 1357 O O . PHE A 1 181 ? 10.977 -31.625 -29.188 1 88.94 181 PHE A O 1
ATOM 1364 N N . MET A 1 182 ? 13.023 -32.375 -29.438 1 89.75 182 MET A N 1
ATOM 1365 C CA . MET A 1 182 ? 12.594 -33.656 -29.984 1 89.75 182 MET A CA 1
ATOM 1366 C C . MET A 1 182 ? 11.828 -34.469 -28.938 1 89.75 182 MET A C 1
ATOM 1368 O O . MET A 1 182 ? 10.867 -35.156 -29.266 1 89.75 182 MET A O 1
ATOM 1372 N N . CYS A 1 183 ? 12.289 -34.344 -27.75 1 91.94 183 CYS A N 1
ATOM 1373 C CA . CYS A 1 183 ? 11.586 -35.031 -26.672 1 91.94 183 CYS A CA 1
ATOM 1374 C C . CYS A 1 183 ? 10.172 -34.469 -26.516 1 91.94 183 CYS A C 1
ATOM 1376 O O . CYS A 1 183 ? 9.227 -35.25 -26.281 1 91.94 183 CYS A O 1
ATOM 1378 N N . CYS A 1 184 ? 10.055 -33.25 -26.719 1 92.25 184 CYS A N 1
ATOM 1379 C CA . CYS A 1 184 ? 8.742 -32.625 -26.641 1 92.25 184 CYS A CA 1
ATOM 1380 C C . CYS A 1 184 ? 7.809 -33.156 -27.719 1 92.25 184 CYS A C 1
ATOM 1382 O O . CYS A 1 184 ? 6.656 -33.469 -27.438 1 92.25 184 CYS A O 1
ATOM 1384 N N . ILE A 1 185 ? 8.289 -33.281 -28.875 1 92.75 185 ILE A N 1
ATOM 1385 C CA . ILE A 1 185 ? 7.48 -33.781 -29.984 1 92.75 185 ILE A CA 1
ATOM 1386 C C . ILE A 1 185 ? 7.148 -35.25 -29.766 1 92.75 185 ILE A C 1
ATOM 1388 O O . ILE A 1 185 ? 6.039 -35.688 -30.078 1 92.75 185 ILE A O 1
ATOM 1392 N N . SER A 1 186 ? 8.055 -35.938 -29.203 1 95.62 186 SER A N 1
ATOM 1393 C CA . SER A 1 186 ? 7.887 -37.375 -29.031 1 95.62 186 SER A CA 1
ATOM 1394 C C . SER A 1 186 ? 6.871 -37.688 -27.938 1 95.62 186 SER A C 1
ATOM 1396 O O . SER A 1 186 ? 6.391 -38.812 -27.812 1 95.62 186 SER A O 1
ATOM 1398 N N . LEU A 1 187 ? 6.508 -36.688 -27.172 1 96.62 187 LEU A N 1
ATOM 1399 C CA . LEU A 1 187 ? 5.508 -36.906 -26.141 1 96.62 187 LEU A CA 1
ATOM 1400 C C . LEU A 1 187 ? 4.168 -37.312 -26.75 1 96.62 187 LEU A C 1
ATOM 1402 O O . LEU A 1 187 ? 3.342 -37.938 -26.078 1 96.62 187 LEU A O 1
ATOM 1406 N N . SER A 1 188 ? 3.969 -37.062 -28.016 1 95 188 SER A N 1
ATOM 1407 C CA . SER A 1 188 ? 2.709 -37.344 -28.688 1 95 188 SER A CA 1
ATOM 1408 C C . SER A 1 188 ? 2.543 -38.844 -28.953 1 95 188 SER A C 1
ATOM 1410 O O . SER A 1 188 ? 1.444 -39.312 -29.25 1 95 188 SER A O 1
ATOM 1412 N N . ILE A 1 189 ? 3.59 -39.562 -28.766 1 97.25 189 ILE A N 1
ATOM 1413 C CA . ILE A 1 189 ? 3.549 -41 -28.984 1 97.25 189 ILE A CA 1
ATOM 1414 C C . ILE A 1 189 ? 2.729 -41.688 -27.891 1 97.25 189 ILE A C 1
ATOM 1416 O O . ILE A 1 189 ? 2.051 -42.688 -28.141 1 97.25 189 ILE A O 1
ATOM 1420 N N . PHE A 1 190 ? 2.699 -41.094 -26.766 1 98.19 190 PHE A N 1
ATOM 1421 C CA . PHE A 1 190 ? 2.098 -41.75 -25.609 1 98.19 190 PHE A CA 1
ATOM 1422 C C . PHE A 1 190 ? 0.577 -41.688 -25.672 1 98.19 190 PHE A C 1
ATOM 1424 O O . PHE A 1 190 ? -0.107 -42.688 -25.438 1 98.19 190 PHE A O 1
ATOM 1431 N N . PRO A 1 191 ? -0.021 -40.562 -26.047 1 98.06 191 PRO A N 1
ATOM 1432 C CA . PRO A 1 191 ? -1.466 -40.562 -26.281 1 98.06 191 PRO A CA 1
ATOM 1433 C C . PRO A 1 191 ? -1.876 -41.531 -27.375 1 98.06 191 PRO A C 1
ATOM 1435 O O . PRO A 1 191 ? -2.928 -42.156 -27.281 1 98.06 191 PRO A O 1
ATOM 1438 N N . LEU A 1 192 ? -1.071 -41.656 -28.375 1 97.81 192 LEU A N 1
ATOM 1439 C CA . LEU A 1 192 ? -1.362 -42.625 -29.438 1 97.81 192 LEU A CA 1
ATOM 1440 C C . LEU A 1 192 ? -1.312 -44.062 -28.922 1 97.81 192 LEU A C 1
ATOM 1442 O O . LEU A 1 192 ? -2.135 -44.875 -29.312 1 97.81 192 LEU A O 1
ATOM 1446 N N . ALA A 1 193 ? -0.33 -44.281 -28.141 1 98.31 193 ALA A N 1
ATOM 1447 C CA . ALA A 1 193 ? -0.233 -45.594 -27.516 1 98.31 193 ALA A CA 1
ATOM 1448 C C . ALA A 1 193 ? -1.45 -45.906 -26.641 1 98.31 193 ALA A C 1
ATOM 1450 O O . ALA A 1 193 ? -1.99 -47 -26.672 1 98.31 193 ALA A O 1
ATOM 1451 N N . ALA A 1 194 ? -1.857 -44.938 -25.844 1 98.31 194 ALA A N 1
ATOM 1452 C CA . ALA A 1 194 ? -3.037 -45.094 -25 1 98.31 194 ALA A CA 1
ATOM 1453 C C . ALA A 1 194 ? -4.281 -45.344 -25.844 1 98.31 194 ALA A C 1
ATOM 1455 O O . ALA A 1 194 ? -5.121 -46.188 -25.484 1 98.31 194 ALA A O 1
ATOM 1456 N N . PHE A 1 195 ? -4.367 -44.625 -26.922 1 97.56 195 PHE A N 1
ATOM 1457 C CA . PHE A 1 195 ? -5.477 -44.844 -27.844 1 97.56 195 PHE A CA 1
ATOM 1458 C C . PHE A 1 195 ? -5.492 -46.281 -28.375 1 97.56 195 PHE A C 1
ATOM 1460 O O . PHE A 1 195 ? -6.551 -46.906 -28.453 1 97.56 195 PHE A O 1
ATOM 1467 N N . THR A 1 196 ? -4.336 -46.781 -28.766 1 97.81 196 THR A N 1
ATOM 1468 C CA . THR A 1 196 ? -4.215 -48.125 -29.297 1 97.81 196 THR A CA 1
ATOM 1469 C C . THR A 1 196 ? -4.645 -49.156 -28.266 1 97.81 196 THR A C 1
ATOM 1471 O O . THR A 1 196 ? -5.289 -50.156 -28.609 1 97.81 196 THR A O 1
ATOM 1474 N N . VAL A 1 197 ? -4.297 -48.938 -27.031 1 97.88 197 VAL A N 1
ATOM 1475 C CA . VAL A 1 197 ? -4.695 -49.844 -25.969 1 97.88 197 VAL A CA 1
ATOM 1476 C C . VAL A 1 197 ? -6.215 -49.875 -25.844 1 97.88 197 VAL A C 1
ATOM 1478 O O . VAL A 1 197 ? -6.82 -50.938 -25.75 1 97.88 197 VAL A O 1
ATOM 1481 N N . GLU A 1 198 ? -6.859 -48.719 -25.859 1 97.06 198 GLU A N 1
ATOM 1482 C CA . GLU A 1 198 ? -8.312 -48.656 -25.766 1 97.06 198 GLU A CA 1
ATOM 1483 C C . GLU A 1 198 ? -8.992 -49.281 -26.984 1 97.06 198 GLU A C 1
ATOM 1485 O O . GLU A 1 198 ? -10.062 -49.875 -26.859 1 97.06 198 GLU A O 1
ATOM 1490 N N . LYS A 1 199 ? -8.359 -49.125 -28.125 1 95.75 199 LYS A N 1
ATOM 1491 C CA . LYS A 1 199 ? -8.891 -49.75 -29.328 1 95.75 199 LYS A CA 1
ATOM 1492 C C . LYS A 1 199 ? -8.82 -51.281 -29.25 1 95.75 199 LYS A C 1
ATOM 1494 O O . LYS A 1 199 ? -9.758 -51.969 -29.656 1 95.75 199 LYS A O 1
ATOM 1499 N N . LEU A 1 200 ? -7.766 -51.812 -28.719 1 96.81 200 LEU A N 1
ATOM 1500 C CA . LEU A 1 200 ? -7.566 -53.25 -28.594 1 96.81 200 LEU A CA 1
ATOM 1501 C C . LEU A 1 200 ? -8.578 -53.844 -27.625 1 96.81 200 LEU A C 1
ATOM 1503 O O . LEU A 1 200 ? -9.055 -54.969 -27.844 1 96.81 200 LEU A O 1
ATOM 1507 N N . VAL A 1 201 ? -8.898 -53.188 -26.578 1 95.06 201 VAL A N 1
ATOM 1508 C CA . VAL A 1 201 ? -9.859 -53.719 -25.625 1 95.06 201 VAL A CA 1
ATOM 1509 C C . VAL A 1 201 ? -11.266 -53.656 -26.219 1 95.06 201 VAL A C 1
ATOM 1511 O O . VAL A 1 201 ? -12.094 -54.531 -25.953 1 95.06 201 VAL A O 1
ATOM 1514 N N . LEU A 1 202 ? -11.531 -52.625 -26.922 1 91.38 202 LEU A N 1
ATOM 1515 C CA . LEU A 1 202 ? -12.82 -52.5 -27.594 1 91.38 202 LEU A CA 1
ATOM 1516 C C . LEU A 1 202 ? -13.031 -53.656 -28.562 1 91.38 202 LEU A C 1
ATOM 1518 O O . LEU A 1 202 ? -14.148 -54.156 -28.719 1 91.38 202 LEU A O 1
ATOM 1522 N N . GLN A 1 203 ? -11.953 -54.125 -29.188 1 93.31 203 GLN A N 1
ATOM 1523 C CA . GLN A 1 203 ? -11.992 -55.25 -30.141 1 93.31 203 GLN A CA 1
ATOM 1524 C C . GLN A 1 203 ? -11.914 -56.594 -29.422 1 93.31 203 GLN A C 1
ATOM 1526 O O . GLN A 1 203 ? -11.859 -57.625 -30.062 1 93.31 203 GLN A O 1
ATOM 1531 N N . LYS A 1 204 ? -11.797 -56.562 -28.125 1 92.31 204 LYS A N 1
ATOM 1532 C CA . LYS A 1 204 ? -11.766 -57.75 -27.281 1 92.31 204 LYS A CA 1
ATOM 1533 C C . LYS A 1 204 ? -10.5 -58.562 -27.5 1 92.31 204 LYS A C 1
ATOM 1535 O O . LYS A 1 204 ? -10.516 -59.781 -27.438 1 92.31 204 LYS A O 1
ATOM 1540 N N . CYS A 1 205 ? -9.469 -57.875 -27.781 1 95 205 CYS A N 1
ATOM 1541 C CA . CYS A 1 205 ? -8.188 -58.5 -28.016 1 95 205 CYS A CA 1
ATOM 1542 C C . CYS A 1 205 ? -7.398 -58.656 -26.719 1 95 205 CYS A C 1
ATOM 1544 O O . CYS A 1 205 ? -6.52 -59.531 -26.625 1 95 205 CYS A O 1
ATOM 1546 N N . ILE A 1 206 ? -7.715 -57.781 -25.797 1 95.81 206 ILE A N 1
ATOM 1547 C CA . ILE A 1 206 ? -6.988 -57.844 -24.531 1 95.81 206 ILE A CA 1
ATOM 1548 C C . ILE A 1 206 ? -7.973 -57.75 -23.375 1 95.81 206 ILE A C 1
ATOM 1550 O O . ILE A 1 206 ? -9.078 -57.219 -23.516 1 95.81 206 ILE A O 1
ATOM 1554 N N . SER A 1 207 ? -7.457 -58.312 -22.234 1 95.31 207 SER A N 1
ATOM 1555 C CA . SER A 1 207 ? -8.297 -58.375 -21.047 1 95.31 207 SER A CA 1
ATOM 1556 C C . SER A 1 207 ? -8.156 -57.094 -20.219 1 95.31 207 SER A C 1
ATOM 1558 O O . SER A 1 207 ? -7.234 -56.312 -20.422 1 95.31 207 SER A O 1
ATOM 1560 N N . GLU A 1 208 ? -9.062 -56.875 -19.297 1 94.19 208 GLU A N 1
ATOM 1561 C CA . GLU A 1 208 ? -9.125 -55.656 -18.5 1 94.19 208 GLU A CA 1
ATOM 1562 C C . GLU A 1 208 ? -7.871 -55.469 -17.641 1 94.19 208 GLU A C 1
ATOM 1564 O O . GLU A 1 208 ? -7.309 -54.375 -17.562 1 94.19 208 GLU A O 1
ATOM 1569 N N . PRO A 1 209 ? -7.379 -56.469 -17.016 1 96.06 209 PRO A N 1
ATOM 1570 C CA . PRO A 1 209 ? -6.156 -56.312 -16.234 1 96.06 209 PRO A CA 1
ATOM 1571 C C . PRO A 1 209 ? -4.953 -55.906 -17.078 1 96.06 209 PRO A C 1
ATOM 1573 O O . PRO A 1 209 ? -4.09 -55.156 -16.625 1 96.06 209 PRO A O 1
ATOM 1576 N N . VAL A 1 210 ? -4.938 -56.406 -18.281 1 97.25 210 VAL A N 1
ATOM 1577 C CA . VAL A 1 210 ? -3.848 -56.062 -19.188 1 97.25 210 VAL A CA 1
ATOM 1578 C C . VAL A 1 210 ? -3.938 -54.594 -19.578 1 97.25 210 VAL A C 1
ATOM 1580 O O . VAL A 1 210 ? -2.916 -53.906 -19.703 1 97.25 210 VAL A O 1
ATOM 1583 N N . VAL A 1 211 ? -5.176 -54.125 -19.734 1 97 211 VAL A N 1
ATOM 1584 C CA . VAL A 1 211 ? -5.402 -52.719 -20.078 1 97 211 VAL A CA 1
ATOM 1585 C C . VAL A 1 211 ? -4.852 -51.812 -18.969 1 97 211 VAL A C 1
ATOM 1587 O O . VAL A 1 211 ? -4.148 -50.844 -19.234 1 97 211 VAL A O 1
ATOM 1590 N N . ILE A 1 212 ? -5.113 -52.156 -17.797 1 97.06 212 ILE A N 1
ATOM 1591 C CA . ILE A 1 212 ? -4.676 -51.375 -16.641 1 97.06 212 ILE A CA 1
ATOM 1592 C C . ILE A 1 212 ? -3.152 -51.344 -16.578 1 97.06 212 ILE A C 1
ATOM 1594 O O . ILE A 1 212 ? -2.549 -50.281 -16.406 1 97.06 212 ILE A O 1
ATOM 1598 N N . ILE A 1 213 ? -2.553 -52.438 -16.797 1 98.06 213 ILE A N 1
ATOM 1599 C CA . ILE A 1 213 ? -1.1 -52.562 -16.734 1 98.06 213 ILE A CA 1
ATOM 1600 C C . ILE A 1 213 ? -0.468 -51.75 -17.859 1 98.06 213 ILE A C 1
ATOM 1602 O O . ILE A 1 213 ? 0.533 -51.062 -17.641 1 98.06 213 ILE A O 1
ATOM 1606 N N . LEU A 1 214 ? -1.03 -51.781 -19.016 1 98.25 214 LEU A N 1
ATOM 1607 C CA . LEU A 1 214 ? -0.488 -51.062 -20.156 1 98.25 214 LEU A CA 1
ATOM 1608 C C . LEU A 1 214 ? -0.588 -49.562 -19.938 1 98.25 214 LEU A C 1
ATOM 1610 O O . LEU A 1 214 ? 0.341 -48.812 -20.25 1 98.25 214 LEU A O 1
ATOM 1614 N N . HIS A 1 215 ? -1.729 -49.094 -19.422 1 98.19 215 HIS A N 1
ATOM 1615 C CA . HIS A 1 215 ? -1.868 -47.656 -19.109 1 98.19 215 HIS A CA 1
ATOM 1616 C C . HIS A 1 215 ? -0.864 -47.219 -18.062 1 98.19 215 HIS A C 1
ATOM 1618 O O . HIS A 1 215 ? -0.337 -46.094 -18.125 1 98.19 215 HIS A O 1
ATOM 1624 N N . ILE A 1 216 ? -0.57 -48.062 -17.078 1 97.94 216 ILE A N 1
ATOM 1625 C CA . ILE A 1 216 ? 0.421 -47.75 -16.062 1 97.94 216 ILE A CA 1
ATOM 1626 C C . ILE A 1 216 ? 1.805 -47.625 -16.688 1 97.94 216 ILE A C 1
ATOM 1628 O O . ILE A 1 216 ? 2.561 -46.719 -16.391 1 97.94 216 ILE A O 1
ATOM 1632 N N . ILE A 1 217 ? 2.125 -48.531 -17.562 1 98.06 217 ILE A N 1
ATOM 1633 C CA . ILE A 1 217 ? 3.414 -48.531 -18.25 1 98.06 217 ILE A CA 1
ATOM 1634 C C . ILE A 1 217 ? 3.533 -47.25 -19.109 1 98.06 217 ILE A C 1
ATOM 1636 O O . ILE A 1 217 ? 4.57 -46.594 -19.094 1 98.06 217 ILE A O 1
ATOM 1640 N N . ILE A 1 218 ? 2.488 -46.938 -19.844 1 98.31 218 ILE A N 1
ATOM 1641 C CA . ILE A 1 218 ? 2.492 -45.781 -20.719 1 98.31 218 ILE A CA 1
ATOM 1642 C C . ILE A 1 218 ? 2.699 -44.5 -19.891 1 98.31 218 ILE A C 1
ATOM 1644 O O . ILE A 1 218 ? 3.551 -43.688 -20.219 1 98.31 218 ILE A O 1
ATOM 1648 N N . THR A 1 219 ? 1.976 -44.375 -18.828 1 97.75 219 THR A N 1
ATOM 1649 C CA . THR A 1 219 ? 2.059 -43.188 -18.016 1 97.75 219 THR A CA 1
ATOM 1650 C C . THR A 1 219 ? 3.404 -43.094 -17.297 1 97.75 219 THR A C 1
ATOM 1652 O O . THR A 1 219 ? 3.984 -42.031 -17.156 1 97.75 219 THR A O 1
ATOM 1655 N N . MET A 1 220 ? 3.943 -44.156 -16.859 1 97.69 220 MET A N 1
ATOM 1656 C CA . MET A 1 220 ? 5.246 -44.156 -16.203 1 97.69 220 MET A CA 1
ATOM 1657 C C . MET A 1 220 ? 6.355 -43.812 -17.172 1 97.69 220 MET A C 1
ATOM 1659 O O . MET A 1 220 ? 7.246 -43.031 -16.844 1 97.69 220 MET A O 1
ATOM 1663 N N . THR A 1 221 ? 6.285 -44.375 -18.297 1 97.81 221 THR A N 1
ATOM 1664 C CA . THR A 1 221 ? 7.297 -44.094 -19.312 1 97.81 221 THR A CA 1
ATOM 1665 C C . THR A 1 221 ? 7.215 -42.656 -19.781 1 97.81 221 THR A C 1
ATOM 1667 O O . THR A 1 221 ? 8.234 -42.031 -20.094 1 97.81 221 THR A O 1
ATOM 1670 N N . GLU A 1 222 ? 6.043 -42.219 -19.859 1 98.12 222 GLU A N 1
ATOM 1671 C CA . GLU A 1 222 ? 5.828 -40.844 -20.312 1 98.12 222 GLU A CA 1
ATOM 1672 C C . GLU A 1 222 ? 6.496 -39.812 -19.391 1 98.12 222 GLU A C 1
ATOM 1674 O O . GLU A 1 222 ? 6.93 -38.75 -19.844 1 98.12 222 GLU A O 1
ATOM 1679 N N . VAL A 1 223 ? 6.621 -40.062 -18.141 1 97 223 VAL A N 1
ATOM 1680 C CA . VAL A 1 223 ? 7.25 -39.156 -17.188 1 97 223 VAL A CA 1
ATOM 1681 C C . VAL A 1 223 ? 8.75 -39.438 -17.125 1 97 223 VAL A C 1
ATOM 1683 O O . VAL A 1 223 ? 9.555 -38.5 -17.109 1 97 223 VAL A O 1
ATOM 1686 N N . LEU A 1 224 ? 9.156 -40.656 -17.156 1 96.44 224 LEU A N 1
ATOM 1687 C CA . LEU A 1 224 ? 10.547 -41.062 -16.953 1 96.44 224 LEU A CA 1
ATOM 1688 C C . LEU A 1 224 ? 11.391 -40.688 -18.156 1 96.44 224 LEU A C 1
ATOM 1690 O O . LEU A 1 224 ? 12.57 -40.344 -18.031 1 96.44 224 LEU A O 1
ATOM 1694 N N . TYR A 1 225 ? 10.805 -40.75 -19.297 1 96.06 225 TYR A N 1
ATOM 1695 C CA . TYR A 1 225 ? 11.523 -40.5 -20.531 1 96.06 225 TYR A CA 1
ATOM 1696 C C . TYR A 1 225 ? 12.023 -39.062 -20.594 1 96.06 225 TYR A C 1
ATOM 1698 O O . TYR A 1 225 ? 13.219 -38.844 -20.75 1 96.06 225 TYR A O 1
ATOM 1706 N N . PRO A 1 226 ? 11.219 -38.125 -20.438 1 95.5 226 PRO A N 1
ATOM 1707 C CA . PRO A 1 226 ? 11.711 -36.719 -20.438 1 95.5 226 PRO A CA 1
ATOM 1708 C C . PRO A 1 226 ? 12.672 -36.438 -19.281 1 95.5 226 PRO A C 1
ATOM 1710 O O . PRO A 1 226 ? 13.586 -35.625 -19.422 1 95.5 226 PRO A O 1
ATOM 1713 N N . VAL A 1 227 ? 12.438 -36.969 -18.125 1 94.19 227 VAL A N 1
ATOM 1714 C CA . VAL A 1 227 ? 13.352 -36.812 -17 1 94.19 227 VAL A CA 1
ATOM 1715 C C . VAL A 1 227 ? 14.742 -37.312 -17.391 1 94.19 227 VAL A C 1
ATOM 1717 O O . VAL A 1 227 ? 15.734 -36.594 -17.156 1 94.19 227 VAL A O 1
ATOM 1720 N N . TYR A 1 228 ? 14.797 -38.438 -18.016 1 94 228 TYR A N 1
ATOM 1721 C CA . TYR A 1 228 ? 16.062 -39.031 -18.453 1 94 228 TYR A CA 1
ATOM 1722 C C . TYR A 1 228 ? 16.75 -38.125 -19.484 1 94 228 TYR A C 1
ATOM 1724 O O . TYR A 1 228 ? 17.953 -37.875 -19.375 1 94 228 TYR A O 1
ATOM 1732 N N . VAL A 1 229 ? 16 -37.688 -20.438 1 92.38 229 VAL A N 1
ATOM 1733 C CA . VAL A 1 229 ? 16.562 -36.844 -21.5 1 92.38 229 VAL A CA 1
ATOM 1734 C C . VAL A 1 229 ? 17.094 -35.531 -20.922 1 92.38 229 VAL A C 1
ATOM 1736 O O . VAL A 1 229 ? 18.172 -35.094 -21.297 1 92.38 229 VAL A O 1
ATOM 1739 N N . THR A 1 230 ? 16.344 -34.938 -20.062 1 90.88 230 THR A N 1
ATOM 1740 C CA . THR A 1 230 ? 16.734 -33.656 -19.469 1 90.88 230 THR A CA 1
ATOM 1741 C C . THR A 1 230 ? 18 -33.812 -18.641 1 90.88 230 THR A C 1
ATOM 1743 O O . THR A 1 230 ? 18.891 -32.969 -18.672 1 90.88 230 THR A O 1
ATOM 1746 N N . LEU A 1 231 ? 18.078 -34.844 -17.891 1 89.31 231 LEU A N 1
ATOM 1747 C CA . LEU A 1 231 ? 19.234 -35.094 -17.016 1 89.31 231 LEU A CA 1
ATOM 1748 C C . LEU A 1 231 ? 20.469 -35.438 -17.844 1 89.31 231 LEU A C 1
ATOM 1750 O O . LEU A 1 231 ? 21.594 -35.156 -17.453 1 89.31 231 LEU A O 1
ATOM 1754 N N . ARG A 1 232 ? 20.234 -36 -18.953 1 88.88 232 ARG A N 1
ATOM 1755 C CA . ARG A 1 232 ? 21.359 -36.438 -19.797 1 88.88 232 ARG A CA 1
ATOM 1756 C C . ARG A 1 232 ? 21.875 -35.281 -20.656 1 88.88 232 ARG A C 1
ATOM 1758 O O . ARG A 1 232 ? 23.062 -35.188 -20.922 1 88.88 232 ARG A O 1
ATOM 1765 N N . CYS A 1 233 ? 20.875 -34.5 -20.984 1 84 233 CYS A N 1
ATOM 1766 C CA . CYS A 1 233 ? 21.25 -33.375 -21.859 1 84 233 CYS A CA 1
ATOM 1767 C C . CYS A 1 233 ? 21.562 -32.125 -21.062 1 84 233 CYS A C 1
ATOM 1769 O O . CYS A 1 233 ? 20.969 -31.891 -20.016 1 84 233 CYS A O 1
ATOM 1771 N N . ASP A 1 234 ? 22.703 -31.562 -21.094 1 76.19 234 ASP A N 1
ATOM 1772 C CA . ASP A 1 234 ? 23.047 -30.312 -20.438 1 76.19 234 ASP A CA 1
ATOM 1773 C C . ASP A 1 234 ? 22.219 -29.156 -21 1 76.19 234 ASP A C 1
ATOM 1775 O O . ASP A 1 234 ? 22.766 -28.25 -21.641 1 76.19 234 ASP A O 1
ATOM 1779 N N . SER A 1 235 ? 20.891 -29.156 -20.688 1 75 235 SER A N 1
ATOM 1780 C CA . SER A 1 235 ? 19.938 -28.219 -21.281 1 75 235 SER A CA 1
ATOM 1781 C C . SER A 1 235 ? 19.812 -26.953 -20.453 1 75 235 SER A C 1
ATOM 1783 O O . SER A 1 235 ? 20.219 -26.922 -19.281 1 75 235 SER A O 1
ATOM 1785 N N . ALA A 1 236 ? 19.375 -25.953 -21.172 1 78.31 236 ALA A N 1
ATOM 1786 C CA . ALA A 1 236 ? 19.062 -24.703 -20.5 1 78.31 236 ALA A CA 1
ATOM 1787 C C . ALA A 1 236 ? 17.922 -24.875 -19.516 1 78.31 236 ALA A C 1
ATOM 1789 O O . ALA A 1 236 ? 17.016 -25.688 -19.734 1 78.31 236 ALA A O 1
ATOM 1790 N N . PHE A 1 237 ? 18 -24.172 -18.516 1 80.94 237 PHE A N 1
ATOM 1791 C CA . PHE A 1 237 ? 17.047 -24.281 -17.438 1 80.94 237 PHE A CA 1
ATOM 1792 C C . PHE A 1 237 ? 15.625 -24.062 -17.938 1 80.94 237 PHE A C 1
ATOM 1794 O O . PHE A 1 237 ? 14.727 -24.844 -17.641 1 80.94 237 PHE A O 1
ATOM 1801 N N . LEU A 1 238 ? 15.422 -22.984 -18.656 1 80.81 238 LEU A N 1
ATOM 1802 C CA . LEU A 1 238 ? 14.086 -22.625 -19.109 1 80.81 238 LEU A CA 1
ATOM 1803 C C . LEU A 1 238 ? 13.516 -23.703 -20.031 1 80.81 238 LEU A C 1
ATOM 1805 O O . LEU A 1 238 ? 12.32 -24 -19.969 1 80.81 238 LEU A O 1
ATOM 1809 N N . SER A 1 239 ? 14.305 -24.281 -20.859 1 85.56 239 SER A N 1
ATOM 1810 C CA . SER A 1 239 ? 13.867 -25.359 -21.734 1 85.56 239 SER A CA 1
ATOM 1811 C C . SER A 1 239 ? 13.5 -26.609 -20.938 1 85.56 239 SER A C 1
ATOM 1813 O O . SER A 1 239 ? 12.539 -27.297 -21.281 1 85.56 239 SER A O 1
ATOM 1815 N N . GLY A 1 240 ? 14.305 -26.797 -19.953 1 88 240 GLY A N 1
ATOM 1816 C CA . GLY A 1 240 ? 14.008 -27.938 -19.094 1 88 240 GLY A CA 1
ATOM 1817 C C . GLY A 1 240 ? 12.695 -27.797 -18.344 1 88 240 GLY A C 1
ATOM 1818 O O . GLY A 1 240 ? 11.922 -28.75 -18.25 1 88 240 GLY A O 1
ATOM 1819 N N . VAL A 1 241 ? 12.469 -26.625 -17.875 1 89.56 241 VAL A N 1
ATOM 1820 C CA . VAL A 1 241 ? 11.234 -26.359 -17.141 1 89.56 241 VAL A CA 1
ATOM 1821 C C . VAL A 1 241 ? 10.031 -26.5 -18.078 1 89.56 241 VAL A C 1
ATOM 1823 O O . VAL A 1 241 ? 9.016 -27.094 -17.703 1 89.56 241 VAL A O 1
ATOM 1826 N N . THR A 1 242 ? 10.141 -26 -19.219 1 90.19 242 THR A N 1
ATOM 1827 C CA . THR A 1 242 ? 9.047 -26.078 -20.188 1 90.19 242 THR A CA 1
ATOM 1828 C C . THR A 1 242 ? 8.734 -27.531 -20.547 1 90.19 242 THR A C 1
ATOM 1830 O O . THR A 1 242 ? 7.566 -27.922 -20.578 1 90.19 242 THR A O 1
ATOM 1833 N N . LEU A 1 243 ? 9.773 -28.281 -20.766 1 93.25 243 LEU A N 1
ATOM 1834 C CA . LEU A 1 243 ? 9.578 -29.688 -21.094 1 93.25 243 LEU A CA 1
ATOM 1835 C C . LEU A 1 243 ? 8.906 -30.422 -19.938 1 93.25 243 LEU A C 1
ATOM 1837 O O . LEU A 1 243 ? 7.992 -31.219 -20.156 1 93.25 243 LEU A O 1
ATOM 1841 N N . MET A 1 244 ? 9.352 -30.141 -18.797 1 94.56 244 MET A N 1
ATOM 1842 C CA . MET A 1 244 ? 8.789 -30.828 -17.641 1 94.56 244 MET A CA 1
ATOM 1843 C C . MET A 1 244 ? 7.34 -30.422 -17.406 1 94.56 244 MET A C 1
ATOM 1845 O O . MET A 1 244 ? 6.516 -31.25 -17 1 94.56 244 MET A O 1
ATOM 1849 N N . LEU A 1 245 ? 7.059 -29.203 -17.625 1 95.19 245 LEU A N 1
ATOM 1850 C CA . LEU A 1 245 ? 5.676 -28.75 -17.516 1 95.19 245 LEU A CA 1
ATOM 1851 C C . LEU A 1 245 ? 4.785 -29.453 -18.531 1 95.19 245 LEU A C 1
ATOM 1853 O O . LEU A 1 245 ? 3.691 -29.922 -18.188 1 95.19 245 LEU A O 1
ATOM 1857 N N . LEU A 1 246 ? 5.23 -29.562 -19.719 1 96 246 LEU A N 1
ATOM 1858 C CA . LEU A 1 246 ? 4.477 -30.25 -20.766 1 96 246 LEU A CA 1
ATOM 1859 C C . LEU A 1 246 ? 4.316 -31.734 -20.422 1 96 246 LEU A C 1
ATOM 1861 O O . LEU A 1 246 ? 3.256 -32.312 -20.672 1 96 246 LEU A O 1
ATOM 1865 N N . THR A 1 247 ? 5.379 -32.25 -19.922 1 97.25 247 THR A N 1
ATOM 1866 C CA . THR A 1 247 ? 5.344 -33.656 -19.5 1 97.25 247 THR A CA 1
ATOM 1867 C C . THR A 1 247 ? 4.258 -33.875 -18.438 1 97.25 247 THR A C 1
ATOM 1869 O O . THR A 1 247 ? 3.498 -34.844 -18.516 1 97.25 247 THR A O 1
ATOM 1872 N N . CYS A 1 248 ? 4.23 -32.969 -17.516 1 97.06 248 CYS A N 1
ATOM 1873 C CA . CYS A 1 248 ? 3.229 -33.062 -16.469 1 97.06 248 CYS A CA 1
ATOM 1874 C C . CYS A 1 248 ? 1.821 -32.938 -17.031 1 97.06 248 CYS A C 1
ATOM 1876 O O . CYS A 1 248 ? 0.918 -33.688 -16.641 1 97.06 248 CYS A O 1
ATOM 1878 N N . ILE A 1 249 ? 1.612 -32.094 -17.938 1 97.38 249 ILE A N 1
ATOM 1879 C CA . ILE A 1 249 ? 0.31 -31.906 -18.562 1 97.38 249 ILE A CA 1
ATOM 1880 C C . ILE A 1 249 ? -0.12 -33.188 -19.281 1 97.38 249 ILE A C 1
ATOM 1882 O O . ILE A 1 249 ? -1.249 -33.656 -19.125 1 97.38 249 ILE A O 1
ATOM 1886 N N . VAL A 1 250 ? 0.748 -33.75 -20.078 1 98.06 250 VAL A N 1
ATOM 1887 C CA . VAL A 1 250 ? 0.44 -34.938 -20.844 1 98.06 250 VAL A CA 1
ATOM 1888 C C . VAL A 1 250 ? 0.13 -36.094 -19.875 1 98.06 250 VAL A C 1
ATOM 1890 O O . VAL A 1 250 ? -0.8 -36.875 -20.109 1 98.06 250 VAL A O 1
ATOM 1893 N N . TRP A 1 251 ? 0.903 -36.156 -18.859 1 98.31 251 TRP A N 1
ATOM 1894 C CA . TRP A 1 251 ? 0.676 -37.219 -17.875 1 98.31 251 TRP A CA 1
ATOM 1895 C C . TRP A 1 251 ? -0.715 -37.094 -17.266 1 98.31 251 TRP A C 1
ATOM 1897 O O . TRP A 1 251 ? -1.443 -38.094 -17.172 1 98.31 251 TRP A O 1
ATOM 1907 N N . LEU A 1 252 ? -1.082 -35.938 -16.812 1 98.38 252 LEU A N 1
ATOM 1908 C CA . LEU A 1 252 ? -2.395 -35.688 -16.219 1 98.38 252 LEU A CA 1
ATOM 1909 C C . LEU A 1 252 ? -3.506 -36.062 -17.203 1 98.38 252 LEU A C 1
ATOM 1911 O O . LEU A 1 252 ? -4.5 -36.656 -16.828 1 98.38 252 LEU A O 1
ATOM 1915 N N . LYS A 1 253 ? -3.336 -35.688 -18.391 1 98.56 253 LYS A N 1
ATOM 1916 C CA . LYS A 1 253 ? -4.34 -35.969 -19.406 1 98.56 253 LYS A CA 1
ATOM 1917 C C . LYS A 1 253 ? -4.453 -37.469 -19.688 1 98.56 253 LYS A C 1
ATOM 1919 O O . LYS A 1 253 ? -5.559 -38 -19.844 1 98.56 253 LYS A O 1
ATOM 1924 N N . LEU A 1 254 ? -3.338 -38.125 -19.734 1 98.56 254 LEU A N 1
ATOM 1925 C CA . LEU A 1 254 ? -3.346 -39.562 -20 1 98.56 254 LEU A CA 1
ATOM 1926 C C . LEU A 1 254 ? -4.043 -40.312 -18.875 1 98.56 254 LEU A C 1
ATOM 1928 O O . LEU A 1 254 ? -4.801 -41.25 -19.125 1 98.56 254 LEU A O 1
ATOM 1932 N N . VAL A 1 255 ? -3.766 -39.875 -17.688 1 98.19 255 VAL A N 1
ATOM 1933 C CA . VAL A 1 255 ? -4.414 -40.5 -16.531 1 98.19 255 VAL A CA 1
ATOM 1934 C C . VAL A 1 255 ? -5.922 -40.281 -16.609 1 98.19 255 VAL A C 1
ATOM 1936 O O . VAL A 1 255 ? -6.707 -41.188 -16.359 1 98.19 255 VAL A O 1
ATOM 1939 N N . SER A 1 256 ? -6.289 -39.094 -16.891 1 98.12 256 SER A N 1
ATOM 1940 C CA . SER A 1 256 ? -7.711 -38.781 -17.016 1 98.12 256 SER A CA 1
ATOM 1941 C C . SER A 1 256 ? -8.359 -39.625 -18.109 1 98.12 256 SER A C 1
ATOM 1943 O O . SER A 1 256 ? -9.461 -40.156 -17.938 1 98.12 256 SER A O 1
ATOM 1945 N N . TYR A 1 257 ? -7.672 -39.75 -19.219 1 97.88 257 TYR A N 1
ATOM 1946 C CA . TYR A 1 257 ? -8.172 -40.562 -20.344 1 97.88 257 TYR A CA 1
ATOM 1947 C C . TYR A 1 257 ? -8.359 -42.031 -19.922 1 97.88 257 TYR A C 1
ATOM 1949 O O . TYR A 1 257 ? -9.391 -42.625 -20.219 1 97.88 257 TYR A O 1
ATOM 1957 N N . ALA A 1 258 ? -7.406 -42.562 -19.266 1 97.5 258 ALA A N 1
ATOM 1958 C CA . ALA A 1 258 ? -7.453 -43.938 -18.812 1 97.5 258 ALA A CA 1
ATOM 1959 C C . ALA A 1 258 ? -8.586 -44.156 -17.828 1 97.5 258 ALA A C 1
ATOM 1961 O O . ALA A 1 258 ? -9.359 -45.125 -17.953 1 97.5 258 ALA A O 1
ATOM 1962 N N . HIS A 1 259 ? -8.672 -43.312 -16.844 1 96.62 259 HIS A N 1
ATOM 1963 C CA . HIS A 1 259 ? -9.695 -43.438 -15.805 1 96.62 259 HIS A CA 1
ATOM 1964 C C . HIS A 1 259 ? -11.094 -43.312 -16.406 1 96.62 259 HIS A C 1
ATOM 1966 O O . HIS A 1 259 ? -11.992 -44.062 -16.047 1 96.62 259 HIS A O 1
ATOM 1972 N N . THR A 1 260 ? -11.273 -42.312 -17.203 1 95.44 260 THR A N 1
ATOM 1973 C CA . THR A 1 260 ? -12.586 -42.062 -17.797 1 95.44 260 THR A CA 1
ATOM 1974 C C . THR A 1 260 ? -12.984 -43.219 -18.719 1 95.44 260 THR A C 1
ATOM 1976 O O . THR A 1 260 ? -14.125 -43.688 -18.672 1 95.44 260 THR A O 1
ATOM 1979 N N . SER A 1 261 ? -12.086 -43.688 -19.562 1 95.19 261 SER A N 1
ATOM 1980 C CA . SER A 1 261 ? -12.359 -44.812 -20.438 1 95.19 261 SER A CA 1
ATOM 1981 C C . SER A 1 261 ? -12.711 -46.062 -19.641 1 95.19 261 SER A C 1
ATOM 1983 O O . SER A 1 261 ? -13.641 -46.781 -20 1 95.19 261 SER A O 1
ATOM 1985 N N . TYR A 1 262 ? -11.961 -46.281 -18.641 1 94.62 262 TYR A N 1
ATOM 1986 C CA . TYR A 1 262 ? -12.242 -47.438 -17.781 1 94.62 262 TYR A CA 1
ATOM 1987 C C . TYR A 1 262 ? -13.648 -47.344 -17.203 1 94.62 262 TYR A C 1
ATOM 1989 O O . TYR A 1 262 ? -14.375 -48.344 -17.172 1 94.62 262 TYR A O 1
ATOM 1997 N N . ASP A 1 263 ? -14 -46.219 -16.703 1 92.31 263 ASP A N 1
ATOM 1998 C CA . ASP A 1 263 ? -15.312 -46 -16.094 1 92.31 263 ASP A CA 1
ATOM 1999 C C . ASP A 1 263 ? -16.422 -46.188 -17.125 1 92.31 263 ASP A C 1
ATOM 2001 O O . ASP A 1 263 ? -17.453 -46.812 -16.828 1 92.31 263 ASP A O 1
ATOM 2005 N N . ILE A 1 264 ? -16.234 -45.688 -18.281 1 90.44 264 ILE A N 1
ATOM 2006 C CA . ILE A 1 264 ? -17.25 -45.812 -19.328 1 90.44 264 ILE A CA 1
ATOM 2007 C C . ILE A 1 264 ? -17.406 -47.281 -19.703 1 90.44 264 ILE A C 1
ATOM 2009 O O . ILE A 1 264 ? -18.516 -47.781 -19.891 1 90.44 264 ILE A O 1
ATOM 2013 N N . ARG A 1 265 ? -16.328 -48 -19.828 1 90.44 265 ARG A N 1
ATOM 2014 C CA . ARG A 1 265 ? -16.375 -49.438 -20.141 1 90.44 265 ARG A CA 1
ATOM 2015 C C . ARG A 1 265 ? -17.109 -50.219 -19.062 1 90.44 265 ARG A C 1
ATOM 2017 O O . ARG A 1 265 ? -17.906 -51.094 -19.359 1 90.44 265 ARG A O 1
ATOM 2024 N N . THR A 1 266 ? -16.812 -49.875 -17.875 1 88.88 266 THR A N 1
ATOM 2025 C CA . THR A 1 266 ? -17.438 -50.531 -16.75 1 88.88 266 THR A CA 1
ATOM 2026 C C . THR A 1 266 ? -18.953 -50.281 -16.75 1 88.88 266 THR A C 1
ATOM 2028 O O . THR A 1 266 ? -19.734 -51.219 -16.484 1 88.88 266 THR A O 1
ATOM 2031 N N . LEU A 1 267 ? -19.328 -49.125 -17.031 1 86.31 267 LEU A N 1
ATOM 2032 C CA . LEU A 1 267 ? -20.75 -48.781 -17.109 1 86.31 267 LEU A CA 1
ATOM 2033 C 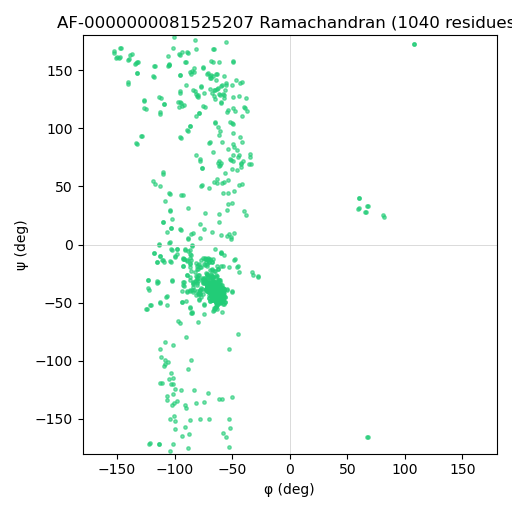C . LEU A 1 267 ? -21.422 -49.469 -18.281 1 86.31 267 LEU A C 1
ATOM 2035 O O . LEU A 1 267 ? -22.562 -49.938 -18.188 1 86.31 267 LEU A O 1
ATOM 2039 N N . ALA A 1 268 ? -20.734 -49.531 -19.359 1 84.62 268 ALA A N 1
ATOM 2040 C CA . ALA A 1 268 ? -21.266 -50.156 -20.562 1 84.62 268 ALA A CA 1
ATOM 2041 C C . ALA A 1 268 ? -21.438 -51.656 -20.359 1 84.62 268 ALA A C 1
ATOM 2043 O O . ALA A 1 268 ? -22.406 -52.25 -20.844 1 84.62 268 ALA A O 1
ATOM 2044 N N . ASN A 1 269 ? -20.594 -52.281 -19.688 1 82 269 ASN A N 1
ATOM 2045 C CA . ASN A 1 269 ? -20.656 -53.719 -19.422 1 82 269 ASN A CA 1
ATOM 2046 C C . ASN A 1 269 ? -21.719 -54.031 -18.375 1 82 269 ASN A C 1
ATOM 2048 O O . ASN A 1 269 ? -22.297 -55.125 -18.391 1 82 269 ASN A O 1
ATOM 2052 N N . SER A 1 270 ? -21.938 -53.156 -17.531 1 76.81 270 SER A N 1
ATOM 2053 C CA . SER A 1 270 ? -22.953 -53.375 -16.516 1 76.81 270 SER A CA 1
ATOM 2054 C C . SER A 1 270 ? -24.359 -53.094 -17.078 1 76.81 270 SER A C 1
ATOM 2056 O O . SER A 1 270 ? -25.328 -53.688 -16.609 1 76.81 270 SER A O 1
ATOM 2058 N N . ALA A 1 271 ? -24.547 -51.969 -17.953 1 60.81 271 ALA A N 1
ATOM 2059 C CA . ALA A 1 271 ? -25.812 -51.625 -18.562 1 60.81 271 ALA A CA 1
ATOM 2060 C C . ALA A 1 271 ? -26.312 -52.719 -19.5 1 60.81 271 ALA A C 1
ATOM 2062 O O . ALA A 1 271 ? -27.516 -52.781 -19.797 1 60.81 271 ALA A O 1
ATOM 2063 N N . ASP A 1 272 ? -25.5 -53.406 -20.5 1 54.38 272 ASP A N 1
ATOM 2064 C CA . ASP A 1 272 ? -26.078 -54.469 -21.312 1 54.38 272 ASP A CA 1
ATOM 2065 C C . ASP A 1 272 ? -27.219 -55.156 -20.578 1 54.38 272 ASP A C 1
ATOM 2067 O O . ASP A 1 272 ? -28.156 -55.656 -21.219 1 54.38 272 ASP A O 1
ATOM 2071 N N . LYS A 1 273 ? -27.297 -55.219 -19.297 1 52.78 273 LYS A N 1
ATOM 2072 C CA . LYS A 1 273 ? -28.484 -55.844 -18.719 1 52.78 273 LYS A CA 1
ATOM 2073 C C . LYS A 1 273 ? -29.625 -54.844 -18.594 1 52.78 273 LYS A C 1
ATOM 2075 O O . LYS A 1 273 ? -30.781 -55.156 -18.906 1 52.78 273 LYS A O 1
ATOM 2080 N N . ALA A 1 274 ? -29.531 -53.469 -18.219 1 49.34 274 ALA A N 1
ATOM 2081 C CA . ALA A 1 274 ? -30.719 -52.656 -17.953 1 49.34 274 ALA A CA 1
ATOM 2082 C C . ALA A 1 274 ? -30.766 -51.406 -18.859 1 49.34 274 ALA A C 1
ATOM 2084 O O . ALA A 1 274 ? -31.844 -50.969 -19.266 1 49.34 274 ALA A O 1
ATOM 2085 N N . ASN A 1 275 ? -29.641 -50.531 -19.312 1 50.66 275 ASN A N 1
ATOM 2086 C CA . ASN A 1 275 ? -29.734 -49.312 -20.094 1 50.66 275 ASN A CA 1
ATOM 2087 C C . ASN A 1 275 ? -28.797 -49.344 -21.312 1 50.66 275 ASN A C 1
ATOM 2089 O O . ASN A 1 275 ? -27.609 -49.094 -21.188 1 50.66 275 ASN A O 1
ATOM 2093 N N . PRO A 1 276 ? -29.172 -49.75 -22.531 1 51.81 276 PRO A N 1
ATOM 2094 C CA . PRO A 1 276 ? -28.484 -49.969 -23.797 1 51.81 276 PRO A CA 1
ATOM 2095 C C . PRO A 1 276 ? -27.812 -48.688 -24.328 1 51.81 276 PRO A C 1
ATOM 2097 O O . PRO A 1 276 ? -27.047 -48.75 -25.297 1 51.81 276 PRO A O 1
ATOM 2100 N N . GLU A 1 277 ? -28 -47.5 -23.75 1 55.81 277 GLU A N 1
ATOM 2101 C CA . GLU A 1 277 ? -27.641 -46.25 -24.406 1 55.81 277 GLU A CA 1
ATOM 2102 C C . GLU A 1 277 ? -26.172 -45.906 -24.172 1 55.81 277 GLU A C 1
ATOM 2104 O O . GLU A 1 277 ? -25.625 -45.031 -24.828 1 55.81 277 GLU A O 1
ATOM 2109 N N . VAL A 1 278 ? -25.531 -46.594 -23.234 1 60.25 278 VAL A N 1
ATOM 2110 C CA . VAL A 1 278 ? -24.141 -46.188 -23.016 1 60.25 278 VAL A CA 1
ATOM 2111 C C . VAL A 1 278 ? -23.219 -47.094 -23.828 1 60.25 278 VAL A C 1
ATOM 2113 O O . VAL A 1 278 ? -23.109 -48.281 -23.562 1 60.25 278 VAL A O 1
ATOM 2116 N N . SER A 1 279 ? -22.906 -46.625 -25.094 1 75.94 279 SER A N 1
ATOM 2117 C CA . SER A 1 279 ? -21.938 -47.344 -25.938 1 75.94 279 SER A CA 1
ATOM 2118 C C . SER A 1 279 ? -20.547 -46.75 -25.812 1 75.94 279 SER A C 1
ATOM 2120 O O . SER A 1 279 ? -20.375 -45.531 -25.844 1 75.94 279 SER A O 1
ATOM 2122 N N . TYR A 1 280 ? -19.609 -47.594 -25.422 1 83.94 280 TYR A N 1
ATOM 2123 C CA . TYR A 1 280 ? -18.203 -47.219 -25.359 1 83.94 280 TYR A CA 1
ATOM 2124 C C . TYR A 1 280 ? -17.594 -47.125 -26.75 1 83.94 280 TYR A C 1
ATOM 2126 O O . TYR A 1 280 ? -17.734 -48.062 -27.547 1 83.94 280 TYR A O 1
ATOM 2134 N N . TYR A 1 281 ? -17.125 -45.906 -27.094 1 86.31 281 TYR A N 1
ATOM 2135 C CA . TYR A 1 281 ? -16.438 -45.75 -28.375 1 86.31 281 TYR A CA 1
ATOM 2136 C C . TYR A 1 281 ? -15.141 -44.969 -28.188 1 86.31 281 TYR A C 1
ATOM 2138 O O . TYR A 1 281 ? -14.992 -44.219 -27.219 1 86.31 281 TYR A O 1
ATOM 2146 N N . VAL A 1 282 ? -14.227 -45.344 -29.016 1 90.56 282 VAL A N 1
ATOM 2147 C CA . VAL A 1 282 ? -12.93 -44.688 -28.969 1 90.56 282 VAL A CA 1
ATOM 2148 C C . VAL A 1 282 ? -12.719 -43.906 -30.25 1 90.56 282 VAL A C 1
ATOM 2150 O O . VAL A 1 282 ? -12.977 -44.375 -31.344 1 90.56 282 VAL A O 1
ATOM 2153 N N . SER A 1 283 ? -12.398 -42.594 -30.125 1 93.06 283 SER A N 1
ATOM 2154 C CA . SER A 1 283 ? -12.172 -41.688 -31.266 1 93.06 283 SER A CA 1
ATOM 2155 C C . SER A 1 283 ? -10.828 -41 -31.141 1 93.06 283 SER A C 1
ATOM 2157 O O . SER A 1 283 ? -10.547 -40.344 -30.141 1 93.06 283 SER A O 1
ATOM 2159 N N . LEU A 1 284 ? -10.047 -41.188 -32.188 1 94.69 284 LEU A N 1
ATOM 2160 C CA . LEU A 1 284 ? -8.75 -40.5 -32.219 1 94.69 284 LEU A CA 1
ATOM 2161 C C . LEU A 1 284 ? -8.922 -39 -32.312 1 94.69 284 LEU A C 1
ATOM 2163 O O . LEU A 1 284 ? -8.117 -38.25 -31.766 1 94.69 284 LEU A O 1
ATOM 2167 N N . LYS A 1 285 ? -9.914 -38.562 -32.969 1 94.69 285 LYS A N 1
ATOM 2168 C CA . LYS A 1 285 ? -10.203 -37.156 -33.094 1 94.69 285 LYS A CA 1
ATOM 2169 C C . LYS A 1 285 ? -10.523 -36.531 -31.75 1 94.69 285 LYS A C 1
ATOM 2171 O O . LYS A 1 285 ? -10.047 -35.438 -31.422 1 94.69 285 LYS A O 1
ATOM 2176 N N . SER A 1 286 ? -11.328 -37.219 -31.031 1 94.5 286 SER A N 1
ATOM 2177 C CA . SER A 1 286 ? -11.688 -36.719 -29.703 1 94.5 286 SER A CA 1
ATOM 2178 C C . SER A 1 286 ? -10.477 -36.688 -28.781 1 94.5 286 SER A C 1
ATOM 2180 O O . SER A 1 286 ? -10.32 -35.75 -28 1 94.5 286 SER A O 1
ATOM 2182 N N . LEU A 1 287 ? -9.641 -37.688 -28.906 1 96.31 287 LEU A N 1
ATOM 2183 C CA . LEU A 1 287 ? -8.438 -37.719 -28.094 1 96.31 287 LEU A CA 1
ATOM 2184 C C . LEU A 1 287 ? -7.477 -36.594 -28.5 1 96.31 287 LEU A C 1
ATOM 2186 O O . LEU A 1 287 ? -6.891 -35.938 -27.641 1 96.31 287 LEU A O 1
ATOM 2190 N N . ALA A 1 288 ? -7.289 -36.406 -29.797 1 96 288 ALA A N 1
ATOM 2191 C CA . ALA A 1 288 ? -6.414 -35.375 -30.297 1 96 288 ALA A CA 1
ATOM 2192 C C . ALA A 1 288 ? -6.891 -34 -29.828 1 96 288 ALA A C 1
ATOM 2194 O O . ALA A 1 288 ? -6.082 -33.156 -29.438 1 96 288 ALA A O 1
ATOM 2195 N N . TYR A 1 289 ? -8.18 -33.719 -29.859 1 96.62 289 TYR A N 1
ATOM 2196 C CA . TYR A 1 289 ? -8.742 -32.469 -29.375 1 96.62 289 TYR A CA 1
ATOM 2197 C C . TYR A 1 289 ? -8.453 -32.281 -27.875 1 96.62 289 TYR A C 1
ATOM 2199 O O . TYR A 1 289 ? -8.023 -31.219 -27.453 1 96.62 289 TYR A O 1
ATOM 2207 N N . PHE A 1 290 ? -8.695 -33.344 -27.172 1 97.19 290 PHE A N 1
ATOM 2208 C CA . PHE A 1 290 ? -8.484 -33.312 -25.719 1 97.19 290 PHE A CA 1
ATOM 2209 C C . PHE A 1 290 ? -7.043 -32.969 -25.391 1 97.19 290 PHE A C 1
ATOM 2211 O O . PHE A 1 290 ? -6.785 -32.188 -24.453 1 97.19 290 PHE A O 1
ATOM 2218 N N . MET A 1 291 ? -6.145 -33.5 -26.172 1 97.38 291 MET A N 1
ATOM 2219 C CA . MET A 1 291 ? -4.727 -33.344 -25.875 1 97.38 291 MET A CA 1
ATOM 2220 C C . MET A 1 291 ? -4.32 -31.875 -26.047 1 97.38 291 MET A C 1
ATOM 2222 O O . MET A 1 291 ? -3.367 -31.422 -25.406 1 97.38 291 MET A O 1
ATOM 2226 N N . VAL A 1 292 ? -5.031 -31.062 -26.797 1 96.62 292 VAL A N 1
ATOM 2227 C CA . VAL A 1 292 ? -4.648 -29.688 -27.031 1 96.62 292 VAL A CA 1
ATOM 2228 C C . VAL A 1 292 ? -5.629 -28.75 -26.312 1 96.62 292 VAL A C 1
ATOM 2230 O O . VAL A 1 292 ? -5.359 -27.547 -26.172 1 96.62 292 VAL A O 1
ATOM 2233 N N . ALA A 1 293 ? -6.758 -29.25 -25.844 1 97.12 293 ALA A N 1
ATOM 2234 C CA . ALA A 1 293 ? -7.77 -28.438 -25.156 1 97.12 293 ALA A CA 1
ATOM 2235 C C . ALA A 1 293 ? -7.266 -27.969 -23.797 1 97.12 293 ALA A C 1
ATOM 2237 O O . ALA A 1 293 ? -6.453 -28.641 -23.156 1 97.12 293 ALA A O 1
ATOM 2238 N N . PRO A 1 294 ? -7.645 -26.797 -23.391 1 96.94 294 PRO A N 1
ATOM 2239 C CA . PRO A 1 294 ? -7.18 -26.266 -22.109 1 96.94 294 PRO A CA 1
ATOM 2240 C C . PRO A 1 294 ? -7.898 -26.891 -20.906 1 96.94 294 PRO A C 1
ATOM 2242 O O . PRO A 1 294 ? -8.5 -26.172 -20.109 1 96.94 294 PRO A O 1
ATOM 2245 N N . THR A 1 295 ? -7.969 -28.078 -20.797 1 97.81 295 THR A N 1
ATOM 2246 C CA . THR A 1 295 ? -8.516 -28.859 -19.703 1 97.81 295 THR A CA 1
ATOM 2247 C C . THR A 1 295 ? -7.66 -30.094 -19.438 1 97.81 295 THR A C 1
ATOM 2249 O O . THR A 1 295 ? -6.832 -30.484 -20.266 1 97.81 295 THR A O 1
ATOM 2252 N N . LEU A 1 296 ? -7.762 -30.641 -18.281 1 98.25 296 LEU A N 1
ATOM 2253 C CA . LEU A 1 296 ? -7.012 -31.828 -17.906 1 98.25 296 LEU A CA 1
ATOM 2254 C C . LEU A 1 296 ? -7.949 -33.031 -17.688 1 98.25 296 LEU A C 1
ATOM 2256 O O . LEU A 1 296 ? -7.496 -34.125 -17.406 1 98.25 296 LEU A O 1
ATOM 2260 N N . CYS A 1 297 ? -9.219 -32.781 -17.859 1 97.62 297 CYS A N 1
ATOM 2261 C CA . CYS A 1 297 ? -10.227 -33.812 -17.656 1 97.62 297 CYS A CA 1
ATOM 2262 C C . CYS A 1 297 ? -10.828 -34.25 -19 1 97.62 297 CYS A C 1
ATOM 2264 O O . CYS A 1 297 ? -11.438 -33.438 -19.703 1 97.62 297 CYS A O 1
ATOM 2266 N N . TYR A 1 298 ? -10.688 -35.5 -19.266 1 97.44 298 TYR A N 1
ATOM 2267 C CA . TYR A 1 298 ? -11.211 -36.031 -20.5 1 97.44 298 TYR A CA 1
ATOM 2268 C C . TYR A 1 298 ? -12.727 -36.219 -20.422 1 97.44 298 TYR A C 1
ATOM 2270 O O . TYR A 1 298 ? -13.242 -36.688 -19.406 1 97.44 298 TYR A O 1
ATOM 2278 N N . GLN A 1 299 ? -13.359 -35.844 -21.438 1 93.69 299 GLN A N 1
ATOM 2279 C CA . GLN A 1 299 ? -14.789 -36.094 -21.625 1 93.69 299 GLN A CA 1
ATOM 2280 C C . GLN A 1 299 ? -15.125 -36.281 -23.094 1 93.69 299 GLN A C 1
ATOM 2282 O O . GLN A 1 299 ? -14.352 -35.875 -23.969 1 93.69 299 GLN A O 1
ATOM 2287 N N . LEU A 1 300 ? -16.203 -36.844 -23.328 1 89.44 300 LEU A N 1
ATOM 2288 C CA . LEU A 1 300 ? -16.578 -37.156 -24.703 1 89.44 300 LEU A CA 1
ATOM 2289 C C . LEU A 1 300 ? -17.031 -35.938 -25.469 1 89.44 300 LEU A C 1
ATOM 2291 O O . LEU A 1 300 ? -16.812 -35.812 -26.672 1 89.44 300 LEU A O 1
ATOM 2295 N N . SER A 1 301 ? -17.625 -35.062 -24.75 1 90.81 301 SER A N 1
ATOM 2296 C CA . SER A 1 301 ? -18.078 -33.812 -25.375 1 90.81 301 SER A CA 1
ATOM 2297 C C . SER A 1 301 ? -17.844 -32.625 -24.453 1 90.81 301 SER A C 1
ATOM 2299 O O . SER A 1 301 ? -18 -32.719 -23.234 1 90.81 301 SER A O 1
ATOM 2301 N N . TYR A 1 302 ? -17.406 -31.562 -25.109 1 94.44 302 TYR A N 1
ATOM 2302 C CA . TYR A 1 302 ? -17.141 -30.328 -24.359 1 94.44 302 TYR A CA 1
ATOM 2303 C C . TYR A 1 302 ? -18.047 -29.203 -24.844 1 94.44 302 TYR A C 1
ATOM 2305 O O . TYR A 1 302 ? -18.469 -29.188 -26 1 94.44 302 TYR A O 1
ATOM 2313 N N . PRO A 1 303 ? -18.297 -28.25 -23.938 1 94.19 303 PRO A N 1
ATOM 2314 C CA . PRO A 1 303 ? -18.953 -27.031 -24.438 1 94.19 303 PRO A CA 1
ATOM 2315 C C . PRO A 1 303 ? -18.109 -26.281 -25.453 1 94.19 303 PRO A C 1
ATOM 2317 O O . PRO A 1 303 ? -16.891 -26.141 -25.266 1 94.19 303 PRO A O 1
ATOM 2320 N N . ARG A 1 304 ? -18.719 -25.875 -26.531 1 94.5 304 ARG A N 1
ATOM 2321 C CA . ARG A 1 304 ? -17.969 -25.234 -27.609 1 94.5 304 ARG A CA 1
ATOM 2322 C C . ARG A 1 304 ? -18.438 -23.812 -27.844 1 94.5 304 ARG A C 1
ATOM 2324 O O . ARG A 1 304 ? -19.625 -23.516 -27.703 1 94.5 304 ARG A O 1
ATOM 2331 N N . SER A 1 305 ? -17.516 -22.984 -28.172 1 91.75 305 SER A N 1
ATOM 2332 C CA . SER A 1 305 ? -17.859 -21.656 -28.641 1 91.75 305 SER A CA 1
ATOM 2333 C C . SER A 1 305 ? -18.188 -21.641 -30.125 1 91.75 305 SER A C 1
ATOM 2335 O O . SER A 1 305 ? -17.688 -22.484 -30.891 1 91.75 305 SER A O 1
ATOM 2337 N N . PRO A 1 306 ? -19.062 -20.766 -30.531 1 89.44 306 PRO A N 1
ATOM 2338 C CA . PRO A 1 306 ? -19.594 -20.812 -31.891 1 89.44 306 PRO A CA 1
ATOM 2339 C C . PRO A 1 306 ? -18.547 -20.484 -32.969 1 89.44 306 PRO A C 1
ATOM 2341 O O . PRO A 1 306 ? -18.594 -21.031 -34.062 1 89.44 306 PRO A O 1
ATOM 2344 N N . CYS A 1 307 ? -17.641 -19.516 -32.625 1 91.31 307 CYS A N 1
ATOM 2345 C CA . CYS A 1 307 ? -16.672 -19.125 -33.656 1 91.31 307 CYS A CA 1
ATOM 2346 C C . CYS A 1 307 ? -15.391 -18.609 -33.031 1 91.31 307 CYS A C 1
ATOM 2348 O O . CYS A 1 307 ? -15.328 -18.375 -31.828 1 91.31 307 CYS A O 1
ATOM 2350 N N . ILE A 1 308 ? -14.359 -18.5 -33.875 1 95.25 308 ILE A N 1
ATOM 2351 C CA . ILE A 1 308 ? -13.062 -17.953 -33.469 1 95.25 308 ILE A CA 1
ATOM 2352 C C . ILE A 1 308 ? -13.016 -16.469 -33.812 1 95.25 308 ILE A C 1
ATOM 2354 O O . ILE A 1 308 ? -13.203 -16.078 -34.969 1 95.25 308 ILE A O 1
ATOM 2358 N N . ARG A 1 309 ? -12.812 -15.547 -32.906 1 93.31 309 ARG A N 1
ATOM 2359 C CA . ARG A 1 309 ? -12.625 -14.117 -33.094 1 93.31 309 ARG A CA 1
ATOM 2360 C C . ARG A 1 309 ? -11.156 -13.781 -33.312 1 93.31 309 ARG A C 1
ATOM 2362 O O . ARG A 1 309 ? -10.398 -13.609 -32.344 1 93.31 309 ARG A O 1
ATOM 2369 N N . LYS A 1 310 ? -10.781 -13.633 -34.562 1 95.94 310 LYS A N 1
ATOM 2370 C CA . LYS A 1 310 ? -9.383 -13.5 -34.938 1 95.94 310 LYS A CA 1
ATOM 2371 C C . LYS A 1 310 ? -8.789 -12.203 -34.375 1 95.94 310 LYS A C 1
ATOM 2373 O O . LYS A 1 310 ? -7.629 -12.172 -33.969 1 95.94 310 LYS A O 1
ATOM 2378 N N . GLY A 1 311 ? -9.492 -11.125 -34.469 1 95.62 311 GLY A N 1
ATOM 2379 C CA . GLY A 1 311 ? -9.016 -9.875 -33.906 1 95.62 311 GLY A CA 1
ATOM 2380 C C . GLY A 1 311 ? -8.75 -9.953 -32.406 1 95.62 311 GLY A C 1
ATOM 2381 O O . GLY A 1 311 ? -7.77 -9.398 -31.906 1 95.62 311 GLY A O 1
ATOM 2382 N N . TRP A 1 312 ? -9.641 -10.633 -31.734 1 94.31 312 TRP A N 1
ATOM 2383 C CA . TRP A 1 312 ? -9.484 -10.828 -30.297 1 94.31 312 TRP A CA 1
ATOM 2384 C C . TRP A 1 312 ? -8.219 -11.633 -29.984 1 94.31 312 TRP A C 1
ATOM 2386 O O . TRP A 1 312 ? -7.461 -11.281 -29.078 1 94.31 312 TRP A O 1
ATOM 2396 N N . VAL A 1 313 ? -7.992 -12.664 -30.797 1 96.88 313 VAL A N 1
ATOM 2397 C CA . VAL A 1 313 ? -6.824 -13.523 -30.594 1 96.88 313 VAL A CA 1
ATOM 2398 C C . VAL A 1 313 ? -5.551 -12.711 -30.812 1 96.88 313 VAL A C 1
ATOM 2400 O O . VAL A 1 313 ? -4.594 -12.828 -30.047 1 96.88 313 VAL A O 1
ATOM 2403 N N . ALA A 1 314 ? -5.523 -11.875 -31.766 1 97.25 314 ALA A N 1
ATOM 2404 C CA . ALA A 1 314 ? -4.348 -11.055 -32.062 1 97.25 314 ALA A CA 1
ATOM 2405 C C . ALA A 1 314 ? -4.051 -10.102 -30.906 1 97.25 314 ALA A C 1
ATOM 2407 O O . ALA A 1 314 ? -2.893 -9.906 -30.531 1 97.25 314 ALA A O 1
ATOM 2408 N N . ARG A 1 315 ? -5.043 -9.539 -30.406 1 96.81 315 ARG A N 1
ATOM 2409 C CA . ARG A 1 315 ? -4.871 -8.617 -29.297 1 96.81 315 ARG A CA 1
ATOM 2410 C C . ARG A 1 315 ? -4.34 -9.344 -28.062 1 96.81 315 ARG A C 1
ATOM 2412 O O . ARG A 1 315 ? -3.443 -8.844 -27.375 1 96.81 315 ARG A O 1
ATOM 2419 N N . GLN A 1 316 ? -4.973 -10.453 -27.781 1 96.69 316 GLN A N 1
ATOM 2420 C CA . GLN A 1 316 ? -4.523 -11.234 -26.641 1 96.69 316 GLN A CA 1
ATOM 2421 C C . GLN A 1 316 ? -3.086 -11.711 -26.828 1 96.69 316 GLN A C 1
ATOM 2423 O O . GLN A 1 316 ? -2.311 -11.758 -25.859 1 96.69 316 GLN A O 1
ATOM 2428 N N . PHE A 1 317 ? -2.791 -12.031 -28.016 1 97.19 317 PHE A N 1
ATOM 2429 C CA . PHE A 1 317 ? -1.438 -12.492 -28.297 1 97.19 317 PHE A CA 1
ATOM 2430 C C . PHE A 1 317 ? -0.434 -11.352 -28.141 1 97.19 317 PHE A C 1
ATOM 2432 O O . PHE A 1 317 ? 0.677 -11.57 -27.641 1 97.19 317 PHE A O 1
ATOM 2439 N N . ALA A 1 318 ? -0.75 -10.203 -28.516 1 97.06 318 ALA A N 1
ATOM 2440 C CA . ALA A 1 318 ? 0.109 -9.039 -28.328 1 97.06 318 ALA A CA 1
ATOM 2441 C C . ALA A 1 318 ? 0.356 -8.789 -26.844 1 97.06 318 ALA A C 1
ATOM 2443 O O . ALA A 1 318 ? 1.486 -8.516 -26.422 1 97.06 318 ALA A O 1
ATOM 2444 N N . LYS A 1 319 ? -0.679 -8.875 -26.047 1 96.56 319 LYS A N 1
ATOM 2445 C CA . LYS A 1 319 ? -0.534 -8.727 -24.594 1 96.56 319 LYS A CA 1
ATOM 2446 C C . LYS A 1 319 ? 0.389 -9.805 -24.031 1 96.56 319 LYS A C 1
ATOM 2448 O O . LYS A 1 319 ? 1.212 -9.516 -23.156 1 96.56 319 LYS A O 1
ATOM 2453 N N . LEU A 1 320 ? 0.186 -10.961 -24.562 1 97 320 LEU A N 1
ATOM 2454 C CA . LEU A 1 320 ? 1.014 -12.07 -24.109 1 97 320 LEU A CA 1
ATOM 2455 C C . LEU A 1 320 ? 2.49 -11.789 -24.359 1 97 320 LEU A C 1
ATOM 2457 O O . LEU A 1 320 ? 3.328 -12.008 -23.484 1 97 320 LEU A O 1
ATOM 2461 N N . VAL A 1 321 ? 2.805 -11.273 -25.469 1 94.94 321 VAL A N 1
ATOM 2462 C CA . VAL A 1 321 ? 4.188 -10.977 -25.812 1 94.94 321 VAL A CA 1
ATOM 2463 C C . VAL A 1 321 ? 4.719 -9.844 -24.938 1 94.94 321 VAL A C 1
ATOM 2465 O O . VAL A 1 321 ? 5.832 -9.93 -24.422 1 94.94 321 VAL A O 1
ATOM 2468 N N . ILE A 1 322 ? 3.971 -8.867 -24.734 1 94.81 322 ILE A N 1
ATOM 2469 C CA . ILE A 1 322 ? 4.371 -7.699 -23.953 1 94.81 322 ILE A CA 1
ATOM 2470 C C . ILE A 1 322 ? 4.605 -8.102 -22.5 1 94.81 322 ILE A C 1
ATOM 2472 O O . ILE A 1 322 ? 5.645 -7.773 -21.922 1 94.81 322 ILE A O 1
ATOM 2476 N N . PHE A 1 323 ? 3.689 -8.828 -21.922 1 94.69 323 PHE A N 1
ATOM 2477 C CA . PHE A 1 323 ? 3.791 -9.172 -20.5 1 94.69 323 PHE A CA 1
ATOM 2478 C C . PHE A 1 323 ? 4.863 -10.234 -20.281 1 94.69 323 PHE A C 1
ATOM 2480 O O . PHE A 1 323 ? 5.5 -10.273 -19.234 1 94.69 323 PHE A O 1
ATOM 2487 N N . THR A 1 324 ? 5.051 -11.07 -21.266 1 92.75 324 THR A N 1
ATOM 2488 C CA . THR A 1 324 ? 6.172 -12 -21.172 1 92.75 324 THR A CA 1
ATOM 2489 C C . THR A 1 324 ? 7.5 -11.258 -21.219 1 92.75 324 THR A C 1
ATOM 2491 O O . THR A 1 324 ? 8.422 -11.578 -20.453 1 92.75 324 THR A O 1
ATOM 2494 N N . GLY A 1 325 ? 7.551 -10.281 -22.109 1 89.12 325 GLY A N 1
ATOM 2495 C CA . GLY A 1 325 ? 8.727 -9.43 -22.125 1 89.12 325 GLY A CA 1
ATOM 2496 C C . GLY A 1 325 ? 8.938 -8.672 -20.828 1 89.12 325 GLY A C 1
ATOM 2497 O O . GLY A 1 325 ? 10.07 -8.555 -20.344 1 89.12 325 GLY A O 1
ATOM 2498 N N . PHE A 1 326 ? 7.906 -8.156 -20.312 1 91.19 326 PHE A N 1
ATOM 2499 C CA . PHE A 1 326 ? 7.961 -7.434 -19.047 1 91.19 326 PHE A CA 1
ATOM 2500 C C . PHE A 1 326 ? 8.445 -8.344 -17.922 1 91.19 326 PHE A C 1
ATOM 2502 O O . PHE A 1 326 ? 9.219 -7.914 -17.062 1 91.19 326 PHE A O 1
ATOM 2509 N N . MET A 1 327 ? 7.957 -9.555 -17.938 1 91.75 327 MET A N 1
ATOM 2510 C CA . MET A 1 327 ? 8.414 -10.539 -16.953 1 91.75 327 MET A CA 1
ATOM 2511 C C . MET A 1 327 ? 9.922 -10.766 -17.078 1 91.75 327 MET A C 1
ATOM 2513 O O . MET A 1 327 ? 10.633 -10.797 -16.078 1 91.75 327 MET A O 1
ATOM 2517 N N . GLY A 1 328 ? 10.375 -10.961 -18.281 1 87.69 328 GLY A N 1
ATOM 2518 C CA . GLY A 1 328 ? 11.805 -11.094 -18.516 1 87.69 328 GLY A CA 1
ATOM 2519 C C . GLY A 1 328 ? 12.602 -9.891 -18.031 1 87.69 328 GLY A C 1
ATOM 2520 O O . GLY A 1 328 ? 13.695 -10.039 -17.484 1 87.69 328 GLY A O 1
ATOM 2521 N N . PHE A 1 329 ? 12.086 -8.758 -18.203 1 88.31 329 PHE A N 1
ATOM 2522 C CA . PHE A 1 329 ? 12.727 -7.523 -17.766 1 88.31 329 PHE A CA 1
ATOM 2523 C C . PHE A 1 329 ? 12.891 -7.504 -16.25 1 88.31 329 PHE A C 1
ATOM 2525 O O . PHE A 1 329 ? 13.961 -7.164 -15.742 1 88.31 329 PHE A O 1
ATOM 2532 N N . ILE A 1 330 ? 11.844 -7.863 -15.523 1 90.5 330 ILE A N 1
ATOM 2533 C CA . ILE A 1 330 ? 11.898 -7.852 -14.07 1 90.5 330 ILE A CA 1
ATOM 2534 C C . ILE A 1 330 ? 12.922 -8.875 -13.586 1 90.5 330 ILE A C 1
ATOM 2536 O O . ILE A 1 330 ? 13.695 -8.602 -12.656 1 90.5 330 ILE A O 1
ATOM 2540 N N . ILE A 1 331 ? 12.953 -9.984 -14.203 1 89.5 331 ILE A N 1
ATOM 2541 C CA . ILE A 1 331 ? 13.852 -11.055 -13.797 1 89.5 331 ILE A CA 1
ATOM 2542 C C . ILE A 1 331 ? 15.297 -10.617 -14.008 1 89.5 331 ILE A C 1
ATOM 2544 O O . ILE A 1 331 ? 16.125 -10.734 -13.102 1 89.5 331 ILE A O 1
ATOM 2548 N N . GLU A 1 332 ? 15.578 -10.039 -15.102 1 88 332 GLU A N 1
ATOM 2549 C CA . GLU A 1 332 ? 16.953 -9.672 -15.438 1 88 332 GLU A CA 1
ATOM 2550 C C . GLU A 1 332 ? 17.391 -8.406 -14.703 1 88 332 GLU A C 1
ATOM 2552 O O . GLU A 1 332 ? 18.531 -8.305 -14.25 1 88 332 GLU A O 1
ATOM 2557 N N . GLN A 1 333 ? 16.469 -7.516 -14.625 1 88.75 333 GLN A N 1
ATOM 2558 C CA . GLN A 1 333 ? 16.812 -6.203 -14.086 1 88.75 333 GLN A CA 1
ATOM 2559 C C . GLN A 1 333 ? 16.812 -6.219 -12.555 1 88.75 333 GLN A C 1
ATOM 2561 O O . GLN A 1 333 ? 17.578 -5.496 -11.922 1 88.75 333 GLN A O 1
ATOM 2566 N N . TYR A 1 334 ? 15.945 -7.074 -11.953 1 88.75 334 TYR A N 1
ATOM 2567 C CA . TYR A 1 334 ? 15.75 -6.961 -10.516 1 88.75 334 TYR A CA 1
ATOM 2568 C C . TYR A 1 334 ? 16.109 -8.266 -9.812 1 88.75 334 TYR A C 1
ATOM 2570 O O . TYR A 1 334 ? 16.953 -8.281 -8.914 1 88.75 334 TYR A O 1
ATOM 2578 N N . ILE A 1 335 ? 15.578 -9.312 -10.227 1 89.25 335 ILE A N 1
ATOM 2579 C CA . ILE A 1 335 ? 15.711 -10.57 -9.5 1 89.25 335 ILE A CA 1
ATOM 2580 C C . ILE A 1 335 ? 17.141 -11.086 -9.609 1 89.25 335 ILE A C 1
ATOM 2582 O O . ILE A 1 335 ? 17.766 -11.406 -8.602 1 89.25 335 ILE A O 1
ATOM 2586 N N . ASN A 1 336 ? 17.734 -11.086 -10.766 1 86.5 336 ASN A N 1
ATOM 2587 C CA . ASN A 1 336 ? 19.047 -11.664 -10.984 1 86.5 336 ASN A CA 1
ATOM 2588 C C . ASN A 1 336 ? 20.125 -10.922 -10.188 1 86.5 336 ASN A C 1
ATOM 2590 O O . ASN A 1 336 ? 20.938 -11.547 -9.492 1 86.5 336 ASN A O 1
ATOM 2594 N N . PRO A 1 337 ? 20.125 -9.641 -10.273 1 87 337 PRO A N 1
ATOM 2595 C CA . PRO A 1 337 ? 21.125 -8.938 -9.477 1 87 337 PRO A CA 1
ATOM 2596 C C . PRO A 1 337 ? 20.969 -9.172 -7.977 1 87 337 PRO A C 1
ATOM 2598 O O . PRO A 1 337 ? 21.969 -9.242 -7.25 1 87 337 PRO A O 1
ATOM 2601 N N . ILE A 1 338 ? 19.781 -9.258 -7.48 1 87.5 338 ILE A N 1
ATOM 2602 C CA . ILE A 1 338 ? 19.531 -9.469 -6.059 1 87.5 338 ILE A CA 1
ATOM 2603 C C . ILE A 1 338 ? 20.047 -10.844 -5.641 1 87.5 338 ILE A C 1
ATOM 2605 O O . ILE A 1 338 ? 20.734 -10.977 -4.625 1 87.5 338 ILE A O 1
ATOM 2609 N N . VAL A 1 339 ? 19.734 -11.797 -6.414 1 86.94 339 VAL A N 1
ATOM 2610 C CA . VAL A 1 339 ? 20.109 -13.172 -6.086 1 86.94 339 VAL A CA 1
ATOM 2611 C C . VAL A 1 339 ? 21.625 -13.344 -6.191 1 86.94 339 VAL A C 1
ATOM 2613 O O . VAL A 1 339 ? 22.234 -14.008 -5.359 1 86.94 339 VAL A O 1
ATOM 2616 N N . ARG A 1 340 ? 22.234 -12.711 -7.172 1 85.12 340 ARG A N 1
ATOM 2617 C CA . ARG A 1 340 ? 23.672 -12.82 -7.379 1 85.12 340 ARG A CA 1
ATOM 2618 C C . ARG A 1 340 ? 24.438 -12.156 -6.242 1 85.12 340 ARG A C 1
ATOM 2620 O O . ARG A 1 340 ? 25.516 -12.617 -5.867 1 85.12 340 ARG A O 1
ATOM 2627 N N . ASN A 1 341 ? 23.828 -11.141 -5.719 1 84.25 341 ASN A N 1
ATOM 2628 C CA . ASN A 1 341 ? 24.516 -10.398 -4.66 1 84.25 341 ASN A CA 1
ATOM 2629 C C . ASN A 1 341 ? 24.094 -10.891 -3.277 1 84.25 341 ASN A C 1
ATOM 2631 O O . ASN A 1 341 ? 24.422 -10.266 -2.266 1 84.25 341 ASN A O 1
ATOM 2635 N N . SER A 1 342 ? 23.453 -11.992 -3.238 1 84 342 SER A N 1
ATOM 2636 C CA . SER A 1 342 ? 22.984 -12.492 -1.95 1 84 342 SER A CA 1
ATOM 2637 C C . SER A 1 342 ? 23.828 -13.672 -1.48 1 84 342 SER A C 1
ATOM 2639 O O . SER A 1 342 ? 24.547 -14.289 -2.277 1 84 342 SER A O 1
ATOM 2641 N N . LYS A 1 343 ? 23.828 -13.797 -0.185 1 79.56 343 LYS A N 1
ATOM 2642 C CA . LYS A 1 343 ? 24.422 -14.977 0.438 1 79.56 343 LYS A CA 1
ATOM 2643 C C . LYS A 1 343 ? 23.359 -16.031 0.733 1 79.56 343 LYS A C 1
ATOM 2645 O O . LYS A 1 343 ? 22.156 -15.758 0.648 1 79.56 343 LYS A O 1
ATOM 2650 N N . HIS A 1 344 ? 23.891 -17.25 0.97 1 76.69 344 HIS A N 1
ATOM 2651 C CA . HIS A 1 344 ? 22.969 -18.328 1.306 1 76.69 344 HIS A CA 1
ATOM 2652 C C . HIS A 1 344 ? 22.125 -17.969 2.525 1 76.69 344 HIS A C 1
ATOM 2654 O O . HIS A 1 344 ? 22.672 -17.562 3.562 1 76.69 344 HIS A O 1
ATOM 2660 N N . PRO A 1 345 ? 20.891 -18.047 2.422 1 73.12 345 PRO A N 1
ATOM 2661 C CA . PRO A 1 345 ? 19.984 -17.547 3.467 1 73.12 345 PRO A CA 1
ATOM 2662 C C . PRO A 1 345 ? 20.125 -18.312 4.781 1 73.12 345 PRO A C 1
ATOM 2664 O O . PRO A 1 345 ? 19.844 -17.75 5.852 1 73.12 345 PRO A O 1
ATOM 2667 N N . LEU A 1 346 ? 20.516 -19.516 4.742 1 73.25 346 LEU A N 1
ATOM 2668 C CA . LEU A 1 346 ? 20.578 -20.312 5.957 1 73.25 346 LEU A CA 1
ATOM 2669 C C . LEU A 1 346 ? 21.969 -20.234 6.578 1 73.25 346 LEU A C 1
ATOM 2671 O O . LEU A 1 346 ? 22.188 -20.719 7.691 1 73.25 346 LEU A O 1
ATOM 2675 N N . LYS A 1 347 ? 23.031 -19.75 6.02 1 70.38 347 LYS A N 1
ATOM 2676 C CA . LYS A 1 347 ? 24.391 -19.75 6.539 1 70.38 347 LYS A CA 1
ATOM 2677 C C . LYS A 1 347 ? 24.781 -18.359 7.051 1 70.38 347 LYS A C 1
ATOM 2679 O O . LYS A 1 347 ? 25.75 -18.219 7.801 1 70.38 347 LYS A O 1
ATOM 2684 N N . GLY A 1 348 ? 23.906 -17.438 6.98 1 67.44 348 GLY A N 1
ATOM 2685 C CA . GLY A 1 348 ? 24.328 -16.078 7.309 1 67.44 348 GLY A CA 1
ATOM 2686 C C . GLY A 1 348 ? 23.531 -15.469 8.445 1 67.44 348 GLY A C 1
ATOM 2687 O O . GLY A 1 348 ? 22.969 -16.188 9.281 1 67.44 348 GLY A O 1
ATOM 2688 N N . ASP A 1 349 ? 23.719 -14.219 8.68 1 83.81 349 ASP A N 1
ATOM 2689 C CA . ASP A 1 349 ? 23.016 -13.367 9.633 1 83.81 349 ASP A CA 1
ATOM 2690 C C . ASP A 1 349 ? 21.516 -13.312 9.328 1 83.81 349 ASP A C 1
ATOM 2692 O O . ASP A 1 349 ? 21.125 -13.086 8.188 1 83.81 349 ASP A O 1
ATOM 2696 N N . LEU A 1 350 ? 20.781 -13.688 10.289 1 84.12 350 LEU A N 1
ATOM 2697 C CA . LEU A 1 350 ? 19.328 -13.75 10.172 1 84.12 350 LEU A CA 1
ATOM 2698 C C . LEU A 1 350 ? 18.781 -12.438 9.617 1 84.12 350 LEU A C 1
ATOM 2700 O O . LEU A 1 350 ? 17.875 -12.445 8.773 1 84.12 350 LEU A O 1
ATOM 2704 N N . LEU A 1 351 ? 19.344 -11.414 10.094 1 85 351 LEU A N 1
ATOM 2705 C CA . LEU A 1 351 ? 18.844 -10.117 9.641 1 85 351 LEU A CA 1
ATOM 2706 C C . LEU A 1 351 ? 19.125 -9.922 8.156 1 85 351 LEU A C 1
ATOM 2708 O O . LEU A 1 351 ? 18.281 -9.383 7.43 1 85 351 LEU A O 1
ATOM 2712 N N . TYR A 1 352 ? 20.219 -10.344 7.793 1 87 352 TYR A N 1
ATOM 2713 C CA . TYR A 1 352 ? 20.578 -10.25 6.383 1 87 352 TYR A CA 1
ATOM 2714 C C . TYR A 1 352 ? 19.688 -11.141 5.527 1 87 352 TYR A C 1
ATOM 2716 O O . TYR A 1 352 ? 19.25 -10.742 4.445 1 87 352 TYR A O 1
ATOM 2724 N N . ALA A 1 353 ? 19.438 -12.289 6.055 1 86.88 353 ALA A N 1
ATOM 2725 C CA . ALA A 1 353 ? 18.578 -13.219 5.328 1 86.88 353 ALA A CA 1
ATOM 2726 C C . ALA A 1 353 ? 17.172 -12.656 5.16 1 86.88 353 ALA A C 1
ATOM 2728 O O . ALA A 1 353 ? 16.594 -12.734 4.074 1 86.88 353 ALA A O 1
ATOM 2729 N N . ILE A 1 354 ? 16.719 -12.086 6.188 1 89 354 ILE A N 1
ATOM 2730 C CA . ILE A 1 354 ? 15.375 -11.5 6.145 1 89 354 ILE A CA 1
ATOM 2731 C C . ILE A 1 354 ? 15.352 -10.328 5.164 1 89 354 ILE A C 1
ATOM 2733 O O . ILE A 1 354 ? 14.422 -10.188 4.371 1 89 354 ILE A O 1
ATOM 2737 N N . GLU A 1 355 ? 16.328 -9.562 5.223 1 88.62 355 GLU A N 1
ATOM 2738 C CA . GLU A 1 355 ? 16.422 -8.414 4.324 1 88.62 355 GLU A CA 1
ATOM 2739 C C . GLU A 1 355 ? 16.438 -8.859 2.863 1 88.62 355 GLU A C 1
ATOM 2741 O O . GLU A 1 355 ? 15.797 -8.234 2.012 1 88.62 355 GLU A O 1
ATOM 2746 N N . ARG A 1 356 ? 17.125 -9.859 2.607 1 88.69 356 ARG A N 1
ATOM 2747 C CA . ARG A 1 356 ? 17.234 -10.344 1.235 1 88.69 356 ARG A CA 1
ATOM 2748 C C . ARG A 1 356 ? 15.922 -10.945 0.756 1 88.69 356 ARG A C 1
ATOM 2750 O O . ARG A 1 356 ? 15.539 -10.766 -0.4 1 88.69 356 ARG A O 1
ATOM 2757 N N . VAL A 1 357 ? 15.32 -11.633 1.619 1 90.12 357 VAL A N 1
ATOM 2758 C CA . VAL A 1 357 ? 14.023 -12.211 1.279 1 90.12 357 VAL A CA 1
ATOM 2759 C C . VAL A 1 357 ? 13.023 -11.102 0.983 1 90.12 357 VAL A C 1
ATOM 2761 O O . VAL A 1 357 ? 12.289 -11.164 -0.003 1 90.12 357 VAL A O 1
ATOM 2764 N N . LEU A 1 358 ? 13.07 -10.109 1.771 1 90.44 358 LEU A N 1
ATOM 2765 C CA . LEU A 1 358 ? 12.141 -9 1.585 1 90.44 358 LEU A CA 1
ATOM 2766 C C . LEU A 1 358 ? 12.477 -8.219 0.321 1 90.44 358 LEU A C 1
ATOM 2768 O O . LEU A 1 358 ? 11.578 -7.746 -0.378 1 90.44 358 LEU A O 1
ATOM 2772 N N . LYS A 1 359 ? 13.703 -8.102 0.109 1 89.62 359 LYS A N 1
ATOM 2773 C CA . LYS A 1 359 ? 14.141 -7.398 -1.089 1 89.62 359 LYS A CA 1
ATOM 2774 C C . LYS A 1 359 ? 13.688 -8.117 -2.354 1 89.62 359 LYS A C 1
ATOM 2776 O O . LYS A 1 359 ? 13.391 -7.484 -3.365 1 89.62 359 LYS A O 1
ATOM 2781 N N . LEU A 1 360 ? 13.625 -9.367 -2.279 1 91.62 360 LEU A N 1
ATOM 2782 C CA . LEU A 1 360 ? 13.25 -10.195 -3.42 1 91.62 360 LEU A CA 1
ATOM 2783 C C . LEU A 1 360 ? 11.734 -10.344 -3.512 1 91.62 360 LEU A C 1
ATOM 2785 O O . LEU A 1 360 ? 11.203 -10.703 -4.566 1 91.62 360 LEU A O 1
ATOM 2789 N N . SER A 1 361 ? 11.039 -10.039 -2.473 1 91.25 361 SER A N 1
ATOM 2790 C CA . SER A 1 361 ? 9.617 -10.344 -2.355 1 91.25 361 SER A CA 1
ATOM 2791 C C . SER A 1 361 ? 8.805 -9.578 -3.393 1 91.25 361 SER A C 1
ATOM 2793 O O . SER A 1 361 ? 7.957 -10.156 -4.078 1 91.25 361 SER A O 1
ATOM 2795 N N . VAL A 1 362 ? 9.109 -8.367 -3.578 1 88.69 362 VAL A N 1
ATOM 2796 C CA . VAL A 1 362 ? 8.273 -7.531 -4.438 1 88.69 362 VAL A CA 1
ATOM 2797 C C . VAL A 1 362 ? 8.508 -7.902 -5.902 1 88.69 362 VAL A C 1
ATOM 2799 O O . VAL A 1 362 ? 7.559 -8.18 -6.637 1 88.69 362 VAL A O 1
ATOM 2802 N N . PRO A 1 363 ? 9.742 -7.934 -6.34 1 90.69 363 PRO A N 1
ATOM 2803 C CA . PRO A 1 363 ? 9.945 -8.367 -7.723 1 90.69 363 PRO A CA 1
ATOM 2804 C C . PRO A 1 363 ? 9.375 -9.758 -7.992 1 90.69 363 PRO A C 1
ATOM 2806 O O . PRO A 1 363 ? 8.812 -10 -9.062 1 90.69 363 PRO A O 1
ATOM 2809 N N . ASN A 1 364 ? 9.516 -10.633 -7.074 1 93 364 ASN A N 1
ATOM 2810 C CA . ASN A 1 364 ? 8.977 -11.977 -7.227 1 93 364 ASN A CA 1
ATOM 2811 C C . ASN A 1 364 ? 7.457 -11.961 -7.328 1 93 364 ASN A C 1
ATOM 2813 O O . ASN A 1 364 ? 6.875 -12.719 -8.109 1 93 364 ASN A O 1
ATOM 2817 N N . LEU A 1 365 ? 6.883 -11.188 -6.492 1 92.31 365 LEU A N 1
ATOM 2818 C CA . LEU A 1 365 ? 5.43 -11.047 -6.543 1 92.31 365 LEU A CA 1
ATOM 2819 C C . LEU A 1 365 ? 4.977 -10.562 -7.918 1 92.31 365 LEU A C 1
ATOM 2821 O O . LEU A 1 365 ? 4.031 -11.109 -8.492 1 92.31 365 LEU A O 1
ATOM 2825 N N . TYR A 1 366 ? 5.672 -9.594 -8.445 1 91.56 366 TYR A N 1
ATOM 2826 C CA . TYR A 1 366 ? 5.305 -9.047 -9.75 1 91.56 366 TYR A CA 1
ATOM 2827 C C . TYR A 1 366 ? 5.469 -10.094 -10.844 1 91.56 366 TYR A C 1
ATOM 2829 O O . TYR A 1 366 ? 4.633 -10.195 -11.742 1 91.56 366 TYR A O 1
ATOM 2837 N N . VAL A 1 367 ? 6.473 -10.812 -10.773 1 93.25 367 VAL A N 1
ATOM 2838 C CA . VAL A 1 367 ? 6.703 -11.859 -11.766 1 93.25 367 VAL A CA 1
ATOM 2839 C C . VAL A 1 367 ? 5.621 -12.93 -11.641 1 93.25 367 VAL A C 1
ATOM 2841 O O . VAL A 1 367 ? 5.113 -13.422 -12.648 1 93.25 367 VAL A O 1
ATOM 2844 N N . TRP A 1 368 ? 5.297 -13.273 -10.445 1 92.81 368 TRP A N 1
ATOM 2845 C CA . TRP A 1 368 ? 4.266 -14.281 -10.227 1 92.81 368 TRP A CA 1
ATOM 2846 C C . TRP A 1 368 ? 2.924 -13.82 -10.789 1 92.81 368 TRP A C 1
ATOM 2848 O O . TRP A 1 368 ? 2.217 -14.602 -11.438 1 92.81 368 TRP A O 1
ATOM 2858 N N . LEU A 1 369 ? 2.561 -12.602 -10.5 1 92.75 369 LEU A N 1
ATOM 2859 C CA . LEU A 1 369 ? 1.306 -12.062 -11.008 1 92.75 369 LEU A CA 1
ATOM 2860 C C . LEU A 1 369 ? 1.315 -12.016 -12.531 1 92.75 369 LEU A C 1
ATOM 2862 O O . LEU A 1 369 ? 0.308 -12.32 -13.18 1 92.75 369 LEU A O 1
ATOM 2866 N N . CYS A 1 370 ? 2.436 -11.664 -13.07 1 93.5 370 CYS A N 1
ATOM 2867 C CA . CYS A 1 370 ? 2.572 -11.641 -14.523 1 93.5 370 CYS A CA 1
ATOM 2868 C C . CYS A 1 370 ? 2.459 -13.047 -15.102 1 93.5 370 CYS A C 1
ATOM 2870 O O . CYS A 1 370 ? 1.819 -13.242 -16.141 1 93.5 370 CYS A O 1
ATOM 2872 N N . MET A 1 371 ? 3.1 -13.953 -14.492 1 94.25 371 MET A N 1
ATOM 2873 C CA . MET A 1 371 ? 3.029 -15.344 -14.938 1 94.25 371 MET A CA 1
ATOM 2874 C C . MET A 1 371 ? 1.593 -15.852 -14.914 1 94.25 371 MET A C 1
ATOM 2876 O O . MET A 1 371 ? 1.142 -16.5 -15.867 1 94.25 371 MET A O 1
ATOM 2880 N N . PHE A 1 372 ? 0.897 -15.523 -13.844 1 94.94 372 PHE A N 1
ATOM 2881 C CA . PHE A 1 372 ? -0.505 -15.906 -13.734 1 94.94 372 PHE A CA 1
ATOM 2882 C C . PHE A 1 372 ? -1.322 -15.297 -14.867 1 94.94 372 PHE A C 1
ATOM 2884 O O . PHE A 1 372 ? -2.107 -15.992 -15.516 1 94.94 372 PHE A O 1
ATOM 2891 N N . TYR A 1 373 ? -1.151 -14.047 -15.039 1 94.81 373 TYR A N 1
ATOM 2892 C CA . TYR A 1 373 ? -1.899 -13.344 -16.078 1 94.81 373 TYR A CA 1
ATOM 2893 C C . TYR A 1 373 ? -1.575 -13.891 -17.453 1 94.81 373 TYR A C 1
ATOM 2895 O O . TYR A 1 373 ? -2.477 -14.141 -18.266 1 94.81 373 TYR A O 1
ATOM 2903 N N . CYS A 1 374 ? -0.348 -14.109 -17.734 1 95.75 374 CYS A N 1
ATOM 2904 C CA . CYS A 1 374 ? 0.095 -14.586 -19.031 1 95.75 374 CYS A CA 1
ATOM 2905 C C . CYS A 1 374 ? -0.396 -16 -19.297 1 95.75 374 CYS A C 1
ATOM 2907 O O . CYS A 1 374 ? -0.938 -16.297 -20.359 1 95.75 374 CYS A O 1
ATOM 2909 N N . PHE A 1 375 ? -0.32 -16.812 -18.344 1 96 375 PHE A N 1
ATOM 2910 C CA . PHE A 1 375 ? -0.607 -18.234 -18.562 1 96 375 PHE A CA 1
ATOM 2911 C C . PHE A 1 375 ? -2.098 -18.5 -18.406 1 96 375 PHE A C 1
ATOM 2913 O O . PHE A 1 375 ? -2.73 -19.031 -19.328 1 96 375 PHE A O 1
ATOM 2920 N N . PHE A 1 376 ? -2.686 -18.141 -17.328 1 95.94 376 PHE A N 1
ATOM 2921 C CA . PHE A 1 376 ? -4.047 -18.547 -17.016 1 95.94 376 PHE A CA 1
ATOM 2922 C C . PHE A 1 376 ? -5.062 -17.625 -17.672 1 95.94 376 PHE A C 1
ATOM 2924 O O . PHE A 1 376 ? -6.156 -18.062 -18.047 1 95.94 376 PHE A O 1
ATOM 2931 N N . HIS A 1 377 ? -4.656 -16.469 -17.766 1 94.81 377 HIS A N 1
ATOM 2932 C CA . HIS A 1 377 ? -5.637 -15.562 -18.375 1 94.81 377 HIS A CA 1
ATOM 2933 C C . HIS A 1 377 ? -5.43 -15.445 -19.875 1 94.81 377 HIS A C 1
ATOM 2935 O O . HIS A 1 377 ? -6.363 -15.648 -20.656 1 94.81 377 HIS A O 1
ATOM 2941 N N . LEU A 1 378 ? -4.258 -15.203 -20.312 1 96.25 378 LEU A N 1
ATOM 2942 C CA . LEU A 1 378 ? -4.039 -14.922 -21.734 1 96.25 378 LEU A CA 1
ATOM 2943 C C . LEU A 1 378 ? -3.877 -16.219 -22.516 1 96.25 378 LEU A C 1
ATOM 2945 O O . LEU A 1 378 ? -4.676 -16.5 -23.422 1 96.25 378 LEU A O 1
ATOM 2949 N N . TRP A 1 379 ? -2.953 -17.031 -22.219 1 96.81 379 TRP A N 1
ATOM 2950 C CA . TRP A 1 379 ? -2.611 -18.203 -23.016 1 96.81 379 TRP A CA 1
ATOM 2951 C C . TRP A 1 379 ? -3.777 -19.188 -23.062 1 96.81 379 TRP A C 1
ATOM 2953 O O . TRP A 1 379 ? -4.164 -19.656 -24.141 1 96.81 379 TRP A O 1
ATOM 2963 N N . LEU A 1 380 ? -4.332 -19.578 -21.938 1 97.31 380 LEU A N 1
ATOM 2964 C CA . LEU A 1 380 ? -5.422 -20.547 -21.922 1 97.31 380 LEU A CA 1
ATOM 2965 C C . LEU A 1 380 ? -6.645 -20.016 -22.656 1 97.31 380 LEU A C 1
ATOM 2967 O O . LEU A 1 380 ? -7.367 -20.766 -23.312 1 97.31 380 LEU A O 1
ATOM 2971 N N . ASN A 1 381 ? -6.855 -18.719 -22.531 1 96.44 381 ASN A N 1
ATOM 2972 C CA . ASN A 1 381 ? -7.969 -18.141 -23.281 1 96.44 381 ASN A CA 1
ATOM 2973 C C . ASN A 1 381 ? -7.695 -18.125 -24.781 1 96.44 381 ASN A C 1
ATOM 2975 O O . ASN A 1 381 ? -8.617 -18.297 -25.578 1 96.44 381 ASN A O 1
ATOM 2979 N N . ILE A 1 382 ? -6.492 -17.844 -25.156 1 97.19 382 ILE A N 1
ATOM 2980 C CA .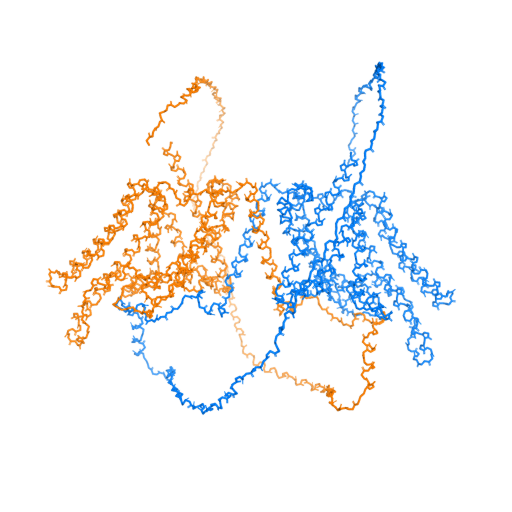 ILE A 1 382 ? -6.125 -17.922 -26.562 1 97.19 382 ILE A CA 1
ATOM 2981 C C . ILE A 1 382 ? -6.355 -19.344 -27.094 1 97.19 382 ILE A C 1
ATOM 2983 O O . ILE A 1 382 ? -6.969 -19.531 -28.141 1 97.19 382 ILE A O 1
ATOM 2987 N N . LEU A 1 383 ? -5.914 -20.328 -26.359 1 97.12 383 LEU A N 1
ATOM 2988 C CA . LEU A 1 383 ? -6.094 -21.734 -26.734 1 97.12 383 LEU A CA 1
ATOM 2989 C C . LEU A 1 383 ? -7.574 -22.078 -26.828 1 97.12 383 LEU A C 1
ATOM 2991 O O . LEU A 1 383 ? -8 -22.781 -27.75 1 97.12 383 LEU A O 1
ATOM 2995 N N . ALA A 1 384 ? -8.297 -21.625 -25.828 1 97.12 384 ALA A N 1
ATOM 2996 C CA . ALA A 1 384 ? -9.734 -21.891 -25.812 1 97.12 384 ALA A CA 1
ATOM 2997 C C . ALA A 1 384 ? -10.414 -21.297 -27.047 1 97.12 384 ALA A C 1
ATOM 2999 O O . ALA A 1 384 ? -11.289 -21.906 -27.641 1 97.12 384 ALA A O 1
ATOM 3000 N N . GLU A 1 385 ? -9.992 -20.141 -27.391 1 96.38 385 GLU A N 1
ATOM 3001 C CA . GLU A 1 385 ? -10.562 -19.484 -28.562 1 96.38 385 GLU A CA 1
ATOM 3002 C C . GLU A 1 385 ? -10.234 -20.25 -29.844 1 96.38 385 GLU A C 1
ATOM 3004 O O . GLU A 1 385 ? -11.117 -20.484 -30.672 1 96.38 385 GLU A O 1
ATOM 3009 N N . LEU A 1 386 ? -9.008 -20.656 -30.016 1 97.12 386 LEU A N 1
ATOM 3010 C CA . LEU A 1 386 ? -8.547 -21.328 -31.219 1 97.12 386 LEU A CA 1
ATOM 3011 C C . LEU A 1 386 ? -9.211 -22.703 -31.359 1 97.12 386 LEU A C 1
ATOM 3013 O O . LEU A 1 386 ? -9.438 -23.172 -32.469 1 97.12 386 LEU A O 1
ATOM 3017 N N . LEU A 1 387 ? -9.594 -23.344 -30.25 1 96.94 387 LEU A N 1
ATOM 3018 C CA . LEU A 1 387 ? -10.172 -24.688 -30.234 1 96.94 387 LEU A CA 1
ATOM 3019 C C . LEU A 1 387 ? -11.68 -24.625 -30.047 1 96.94 387 LEU A C 1
ATOM 3021 O O . LEU A 1 387 ? -12.344 -25.656 -29.984 1 96.94 387 LEU A O 1
ATOM 3025 N N . CYS A 1 388 ? -12.164 -23.438 -29.844 1 96.81 388 CYS A N 1
ATOM 3026 C CA . CYS A 1 388 ? -13.578 -23.203 -29.594 1 96.81 388 CYS A CA 1
ATOM 3027 C C . CYS A 1 388 ? -14.031 -23.938 -28.344 1 96.81 388 CYS A C 1
ATOM 3029 O O . CYS A 1 388 ? -15.102 -24.547 -28.328 1 96.81 388 CYS A O 1
ATOM 3031 N N . PHE A 1 389 ? -13.18 -23.906 -27.375 1 96.19 389 PHE A N 1
ATOM 3032 C CA . PHE A 1 389 ? -13.508 -24.469 -26.062 1 96.19 389 PHE A CA 1
ATOM 3033 C C . PHE A 1 389 ? -14.367 -23.5 -25.266 1 96.19 389 PHE A C 1
ATOM 3035 O O . PHE A 1 389 ? -13.961 -22.375 -25 1 96.19 389 PHE A O 1
ATOM 3042 N N . GLY A 1 390 ? -15.438 -23.844 -24.734 1 94.44 390 GLY A N 1
ATOM 3043 C CA . GLY A 1 390 ? -16.438 -22.938 -24.203 1 94.44 390 GLY A CA 1
ATOM 3044 C C . GLY A 1 390 ? -16.25 -22.656 -22.719 1 94.44 390 GLY A C 1
ATOM 3045 O O . GLY A 1 390 ? -16.625 -21.578 -22.234 1 94.44 390 GLY A O 1
ATOM 3046 N N . ASP A 1 391 ? -15.773 -23.547 -21.953 1 95.12 391 ASP A N 1
ATOM 3047 C CA . ASP A 1 391 ? -15.609 -23.344 -20.516 1 95.12 391 ASP A CA 1
ATOM 3048 C C . ASP A 1 391 ? -14.266 -22.672 -20.219 1 95.12 391 ASP A C 1
ATOM 3050 O O . ASP A 1 391 ? -13.25 -23.359 -20.047 1 95.12 391 ASP A O 1
ATOM 3054 N N . ARG A 1 392 ? -14.305 -21.406 -19.953 1 94.5 392 ARG A N 1
ATOM 3055 C CA . ARG A 1 392 ? -13.062 -20.656 -19.812 1 94.5 392 ARG A CA 1
ATOM 3056 C C . ARG A 1 392 ? -12.844 -20.234 -18.359 1 94.5 392 ARG A C 1
ATOM 3058 O O . ARG A 1 392 ? -12.148 -19.25 -18.094 1 94.5 392 ARG A O 1
ATOM 3065 N N . GLU A 1 393 ? -13.43 -20.797 -17.453 1 94.19 393 GLU A N 1
ATOM 3066 C CA . GLU A 1 393 ? -13.172 -20.547 -16.047 1 94.19 393 GLU A CA 1
ATOM 3067 C C . GLU A 1 393 ? -11.891 -21.25 -15.586 1 94.19 393 GLU A C 1
ATOM 3069 O O . GLU A 1 393 ? -11.945 -22.203 -14.805 1 94.19 393 GLU A O 1
ATOM 3074 N N . PHE A 1 394 ? -10.859 -20.719 -16 1 96.5 394 PHE A N 1
ATOM 3075 C CA . PHE A 1 394 ? -9.562 -21.328 -15.719 1 96.5 394 PHE A CA 1
ATOM 3076 C C . PHE A 1 394 ? -9.102 -20.969 -14.312 1 96.5 394 PHE A C 1
ATOM 3078 O O . PHE A 1 394 ? -8.188 -21.594 -13.773 1 96.5 394 PHE A O 1
ATOM 3085 N N . TYR A 1 395 ? -9.656 -19.906 -13.805 1 94.75 395 TYR A N 1
ATOM 3086 C CA . TYR A 1 395 ? -9.398 -19.469 -12.445 1 94.75 395 TYR A CA 1
ATOM 3087 C C . TYR A 1 395 ? -10.602 -18.734 -11.875 1 94.75 395 TYR A C 1
ATOM 3089 O O . TYR A 1 395 ? -11.516 -18.344 -12.609 1 94.75 395 TYR A O 1
ATOM 3097 N N . LYS A 1 396 ? -10.633 -18.641 -10.648 1 93.12 396 LYS A N 1
ATOM 3098 C CA . LYS A 1 396 ? -11.617 -17.828 -9.93 1 93.12 396 LYS A CA 1
ATOM 3099 C C . LYS A 1 396 ? -10.953 -16.656 -9.219 1 93.12 396 LYS A C 1
ATOM 3101 O O . LYS A 1 396 ? -9.82 -16.281 -9.547 1 93.12 396 LYS A O 1
ATOM 3106 N N . ASP A 1 397 ? -11.656 -15.914 -8.391 1 89.38 397 ASP A N 1
ATOM 3107 C CA . ASP A 1 397 ? -11.094 -14.734 -7.73 1 89.38 397 ASP A CA 1
ATOM 3108 C C . ASP A 1 397 ? -10.172 -15.133 -6.582 1 89.38 397 ASP A C 1
ATOM 3110 O O . ASP A 1 397 ? -10.398 -14.758 -5.434 1 89.38 397 ASP A O 1
ATOM 3114 N N . TRP A 1 398 ? -9.102 -15.75 -6.953 1 92.06 398 TRP A N 1
ATOM 3115 C CA . TRP A 1 398 ? -8.18 -16.312 -5.973 1 92.06 398 TRP A CA 1
ATOM 3116 C C . TRP A 1 398 ? -7.523 -15.203 -5.148 1 92.06 398 TRP A C 1
ATOM 3118 O O . TRP A 1 398 ? -7.027 -15.453 -4.047 1 92.06 398 TRP A O 1
ATOM 3128 N N . TRP A 1 399 ? -7.441 -13.992 -5.594 1 89.31 399 TRP A N 1
ATOM 3129 C CA . TRP A 1 399 ? -6.852 -12.883 -4.848 1 89.31 399 TRP A CA 1
ATOM 3130 C C . TRP A 1 399 ? -7.703 -12.539 -3.631 1 89.31 399 TRP A C 1
ATOM 3132 O O . TRP A 1 399 ? -7.238 -11.844 -2.719 1 89.31 399 TRP A O 1
ATOM 3142 N N . ASN A 1 400 ? -8.945 -13.023 -3.584 1 88.56 400 ASN A N 1
ATOM 3143 C CA . ASN A 1 400 ? -9.836 -12.82 -2.449 1 88.56 400 ASN A CA 1
ATOM 3144 C C . ASN A 1 400 ? -9.93 -14.07 -1.574 1 88.56 400 ASN A C 1
ATOM 3146 O O . ASN A 1 400 ? -10.836 -14.188 -0.752 1 88.56 400 ASN A O 1
ATOM 3150 N N . ALA A 1 401 ? -9.008 -14.961 -1.811 1 90.88 401 ALA A N 1
ATOM 3151 C CA . ALA A 1 401 ? -9.039 -16.188 -1.031 1 90.88 401 ALA A CA 1
ATOM 3152 C C . ALA A 1 401 ? -8.922 -15.898 0.462 1 90.88 401 ALA A C 1
ATOM 3154 O O . ALA A 1 401 ? -8.102 -15.086 0.879 1 90.88 401 ALA A O 1
ATOM 3155 N N . LYS A 1 402 ? -9.68 -16.531 1.28 1 89.44 402 LYS A N 1
ATOM 3156 C CA . LYS A 1 402 ? -9.727 -16.281 2.719 1 89.44 402 LYS A CA 1
ATOM 3157 C C . LYS A 1 402 ? -8.773 -17.203 3.467 1 89.44 402 LYS A C 1
ATOM 3159 O O . LYS A 1 402 ? -8.469 -16.984 4.641 1 89.44 402 LYS A O 1
ATOM 3164 N N . SER A 1 403 ? -8.383 -18.266 2.793 1 90 403 SER A N 1
ATOM 3165 C CA . SER A 1 403 ? -7.449 -19.234 3.352 1 90 403 SER A CA 1
ATOM 3166 C C . SER A 1 403 ? -6.562 -19.844 2.266 1 90 403 SER A C 1
ATOM 3168 O O . SER A 1 403 ? -6.824 -19.656 1.073 1 90 403 SER A O 1
ATOM 3170 N N . VAL A 1 404 ? -5.562 -20.547 2.723 1 90.25 404 VAL A N 1
ATOM 3171 C CA . VAL A 1 404 ? -4.66 -21.219 1.794 1 90.25 404 VAL A CA 1
ATOM 3172 C C . VAL A 1 404 ? -5.41 -22.312 1.039 1 90.25 404 VAL A C 1
ATOM 3174 O O . VAL A 1 404 ? -5.176 -22.516 -0.153 1 90.25 404 VAL A O 1
ATOM 3177 N N . GLY A 1 405 ? -6.301 -22.938 1.711 1 91.5 405 GLY A N 1
ATOM 3178 C CA . GLY A 1 405 ? -7.129 -23.938 1.054 1 91.5 405 GLY A CA 1
ATOM 3179 C C . GLY A 1 405 ? -7.988 -23.359 -0.058 1 91.5 405 GLY A C 1
ATOM 3180 O O . GLY A 1 405 ? -8.07 -23.922 -1.146 1 91.5 405 GLY A O 1
ATOM 3181 N N . ASP A 1 406 ? -8.523 -22.234 0.233 1 92.25 406 ASP A N 1
ATOM 3182 C CA . ASP A 1 406 ? -9.32 -21.531 -0.771 1 92.25 406 ASP A CA 1
ATOM 3183 C C . ASP A 1 406 ? -8.477 -21.141 -1.978 1 92.25 406 ASP A C 1
ATOM 3185 O O . ASP A 1 406 ? -8.922 -21.266 -3.121 1 92.25 406 ASP A O 1
ATOM 3189 N N . TYR A 1 407 ? -7.363 -20.75 -1.7 1 91.88 407 TYR A N 1
ATOM 3190 C CA . TYR A 1 407 ? -6.461 -20.344 -2.771 1 91.88 407 TYR A CA 1
ATOM 3191 C C . TYR A 1 407 ? -6.199 -21.5 -3.729 1 91.88 407 TYR A C 1
ATOM 3193 O O . TYR A 1 407 ? -6.328 -21.344 -4.945 1 91.88 407 TYR A O 1
ATOM 3201 N N . TRP A 1 408 ? -5.855 -22.625 -3.219 1 92.56 408 TRP A N 1
ATOM 3202 C CA . TRP A 1 408 ? -5.465 -23.781 -4.027 1 92.56 408 TRP A CA 1
ATOM 3203 C C . TRP A 1 408 ? -6.664 -24.344 -4.785 1 92.56 408 TRP A C 1
ATOM 3205 O O . TRP A 1 408 ? -6.5 -25.078 -5.766 1 92.56 408 TRP A O 1
ATOM 3215 N N . ARG A 1 409 ? -7.824 -23.906 -4.402 1 94.5 409 ARG A N 1
ATOM 3216 C CA . ARG A 1 409 ? -9.031 -24.375 -5.086 1 94.5 409 ARG A CA 1
ATOM 3217 C C . ARG A 1 409 ? -9.484 -23.359 -6.133 1 94.5 409 ARG A C 1
ATOM 3219 O O . ARG A 1 409 ? -10.383 -23.656 -6.93 1 94.5 409 ARG A O 1
ATOM 3226 N N . MET A 1 410 ? -8.766 -22.234 -6.164 1 94.88 410 MET A N 1
ATOM 3227 C CA . MET A 1 410 ? -9.359 -21.188 -6.977 1 94.88 410 MET A CA 1
ATOM 3228 C C . MET A 1 410 ? -8.398 -20.734 -8.07 1 94.88 410 MET A C 1
ATOM 3230 O O . MET A 1 410 ? -8.82 -20.281 -9.133 1 94.88 410 MET A O 1
ATOM 3234 N N . TRP A 1 411 ? -7.125 -20.781 -7.879 1 93.25 411 TRP A N 1
ATOM 3235 C CA . TRP A 1 411 ? -6.188 -20.094 -8.766 1 93.25 411 TRP A CA 1
ATOM 3236 C C . TRP A 1 411 ? -5.926 -20.906 -10.023 1 93.25 411 TRP A C 1
ATOM 3238 O O . TRP A 1 411 ? -5.602 -20.359 -11.078 1 93.25 411 TRP A O 1
ATOM 3248 N N . ASN A 1 412 ? -6.059 -22.219 -9.922 1 96.19 412 ASN A N 1
ATOM 3249 C CA . ASN A 1 412 ? -5.809 -23.172 -11 1 96.19 412 ASN A CA 1
ATOM 3250 C C . ASN A 1 412 ? -6.941 -24.188 -11.109 1 96.19 412 ASN A C 1
ATOM 3252 O O . ASN A 1 412 ? -6.828 -25.312 -10.602 1 96.19 412 ASN A O 1
ATOM 3256 N N . MET A 1 413 ? -7.977 -23.891 -11.852 1 96.62 413 MET A N 1
ATOM 3257 C CA . MET A 1 413 ? -9.195 -24.688 -11.914 1 96.62 413 MET A CA 1
ATOM 3258 C C . MET A 1 413 ? -8.969 -25.969 -12.688 1 96.62 413 MET A C 1
ATOM 3260 O O . MET A 1 413 ? -9.477 -27.031 -12.312 1 96.62 413 MET A O 1
ATOM 3264 N N . PRO A 1 414 ? -8.211 -25.969 -13.766 1 97.06 414 PRO A N 1
ATOM 3265 C CA . PRO A 1 414 ? -7.984 -27.234 -14.469 1 97.06 414 PRO A CA 1
ATOM 3266 C C . PRO A 1 414 ? -7.363 -28.297 -13.578 1 97.06 414 PRO A C 1
ATOM 3268 O O . PRO A 1 414 ? -7.832 -29.438 -13.547 1 97.06 414 PRO A O 1
ATOM 3271 N N . VAL A 1 415 ? -6.332 -27.891 -12.852 1 97.12 415 VAL A N 1
ATOM 3272 C CA . VAL A 1 415 ? -5.668 -28.859 -11.977 1 97.12 415 VAL A CA 1
ATOM 3273 C C . VAL A 1 415 ? -6.59 -29.234 -10.82 1 97.12 415 VAL A C 1
ATOM 3275 O O . VAL A 1 415 ? -6.641 -30.406 -10.414 1 97.12 415 VAL A O 1
ATOM 3278 N N . HIS A 1 416 ? -7.32 -28.281 -10.352 1 96.06 416 HIS A N 1
ATOM 3279 C CA . HIS A 1 416 ? -8.242 -28.562 -9.258 1 96.06 416 HIS A CA 1
ATOM 3280 C C . HIS A 1 416 ? -9.305 -29.562 -9.68 1 96.06 416 HIS A C 1
ATOM 3282 O O . HIS A 1 416 ? -9.578 -30.531 -8.953 1 96.06 416 HIS A O 1
ATOM 3288 N N . LYS A 1 417 ? -9.945 -29.375 -10.805 1 96.38 417 LYS A N 1
ATOM 3289 C CA . LYS A 1 417 ? -10.953 -30.297 -11.312 1 96.38 417 LYS A CA 1
ATOM 3290 C C . LYS A 1 417 ? -10.367 -31.703 -11.5 1 96.38 417 LYS A C 1
ATOM 3292 O O . LYS A 1 417 ? -11.031 -32.688 -11.211 1 96.38 417 LYS A O 1
ATOM 3297 N N . TRP A 1 418 ? -9.18 -31.703 -11.969 1 97.5 418 TRP A N 1
ATOM 3298 C CA . TRP A 1 418 ? -8.508 -33 -12.164 1 97.5 418 TRP A CA 1
ATOM 3299 C C . TRP A 1 418 ? -8.281 -33.688 -10.828 1 97.5 418 TRP A C 1
ATOM 3301 O O . TRP A 1 418 ? -8.555 -34.875 -10.695 1 97.5 418 TRP A O 1
ATOM 3311 N N . MET A 1 419 ? -7.758 -32.938 -9.852 1 96.62 419 MET A N 1
ATOM 3312 C CA . MET A 1 419 ? -7.465 -33.5 -8.539 1 96.62 419 MET A CA 1
ATOM 3313 C C . MET A 1 419 ? -8.734 -34.031 -7.871 1 96.62 419 MET A C 1
ATOM 3315 O O . MET A 1 419 ? -8.719 -35.094 -7.234 1 96.62 419 MET A O 1
ATOM 3319 N N . VAL A 1 420 ? -9.797 -33.344 -8.008 1 95.06 420 VAL A N 1
ATOM 3320 C CA . VAL A 1 420 ? -11.078 -33.688 -7.41 1 95.06 420 VAL A CA 1
ATOM 3321 C C . VAL A 1 420 ? -11.609 -34.969 -8.07 1 95.06 420 VAL A C 1
ATOM 3323 O O . VAL A 1 420 ? -12.039 -35.906 -7.379 1 95.06 420 VAL A O 1
ATOM 3326 N N . ARG A 1 421 ? -11.5 -35.031 -9.328 1 95.5 421 ARG A N 1
ATOM 3327 C CA . ARG A 1 421 ? -12.094 -36.125 -10.109 1 95.5 421 ARG A CA 1
ATOM 3328 C C . ARG A 1 421 ? -11.258 -37.406 -10 1 95.5 421 ARG A C 1
ATOM 3330 O O . ARG A 1 421 ? -11.805 -38.5 -9.922 1 95.5 421 ARG A O 1
ATOM 3337 N N . HIS A 1 422 ? -9.953 -37.281 -9.969 1 96.25 422 HIS A N 1
ATOM 3338 C CA . HIS A 1 422 ? -9.117 -38.469 -10.172 1 96.25 422 HIS A CA 1
ATOM 3339 C C . HIS A 1 422 ? -8.367 -38.844 -8.898 1 96.25 422 HIS A C 1
ATOM 3341 O O . HIS A 1 422 ? -7.734 -39.906 -8.836 1 96.25 422 HIS A O 1
ATOM 3347 N N . ILE A 1 423 ? -8.391 -37.969 -7.879 1 96.31 423 ILE A N 1
ATOM 3348 C CA . ILE A 1 423 ? -7.688 -38.312 -6.645 1 96.31 423 ILE A CA 1
ATOM 3349 C C . ILE A 1 423 ? -8.656 -38.25 -5.465 1 96.31 423 ILE A C 1
ATOM 3351 O O . ILE A 1 423 ? -8.898 -39.25 -4.797 1 96.31 423 ILE A O 1
ATOM 3355 N N . TYR A 1 424 ? -9.289 -37.156 -5.273 1 94.56 424 TYR A N 1
ATOM 3356 C CA . TYR A 1 424 ? -10.078 -36.875 -4.074 1 94.56 424 TYR A CA 1
ATOM 3357 C C . TYR A 1 424 ? -11.273 -37.812 -3.984 1 94.56 424 TYR A C 1
ATOM 3359 O O . TYR A 1 424 ? -11.414 -38.562 -3.008 1 94.56 424 TYR A O 1
ATOM 3367 N N . PHE A 1 425 ? -12.141 -37.906 -5.004 1 93.62 425 PHE A N 1
ATOM 3368 C CA . PHE A 1 425 ? -13.367 -38.719 -4.949 1 93.62 425 PHE A CA 1
ATOM 3369 C C . PHE A 1 425 ? -13.055 -40.188 -4.961 1 93.62 425 PHE A C 1
ATOM 3371 O O . PHE A 1 425 ? -13.688 -40.969 -4.254 1 93.62 425 PHE A O 1
ATOM 3378 N N . PRO A 1 426 ? -12.125 -40.594 -5.742 1 94.06 426 PRO A N 1
ATOM 3379 C CA . PRO A 1 426 ? -11.742 -42 -5.641 1 94.06 426 PRO A CA 1
ATOM 3380 C C . PRO A 1 426 ? -11.273 -42.406 -4.238 1 94.06 426 PRO A C 1
ATOM 3382 O O . PRO A 1 426 ? -11.555 -43.5 -3.775 1 94.06 426 PRO A O 1
ATOM 3385 N N . CYS A 1 427 ? -10.57 -41.5 -3.588 1 94.56 427 CYS A N 1
ATOM 3386 C CA . CYS A 1 427 ? -10.18 -41.75 -2.205 1 94.56 427 CYS A CA 1
ATOM 3387 C C . CYS A 1 427 ? -11.398 -41.906 -1.308 1 94.56 427 CYS A C 1
ATOM 3389 O O . CYS A 1 427 ? -11.469 -42.812 -0.495 1 94.56 427 CYS A O 1
ATOM 3391 N N . LEU A 1 428 ? -12.32 -41.094 -1.502 1 93.06 428 LEU A N 1
ATOM 3392 C CA . LEU A 1 428 ? -13.531 -41.156 -0.689 1 93.06 428 LEU A CA 1
ATOM 3393 C C . LEU A 1 428 ? -14.32 -42.438 -0.97 1 93.06 428 LEU A C 1
ATOM 3395 O O . LEU A 1 428 ? -14.875 -43.031 -0.051 1 93.06 428 LEU A O 1
ATOM 3399 N N . ARG A 1 429 ? -14.391 -42.812 -2.209 1 91.75 429 ARG A N 1
ATOM 3400 C CA . ARG A 1 429 ? -15.086 -44.031 -2.59 1 91.75 429 ARG A CA 1
ATOM 3401 C C . ARG A 1 429 ? -14.414 -45.281 -1.987 1 91.75 429 ARG A C 1
ATOM 3403 O O . ARG A 1 429 ? -15.07 -46.281 -1.726 1 91.75 429 ARG A O 1
ATOM 3410 N N . SER A 1 430 ? -13.18 -45.188 -1.749 1 93.69 430 SER A N 1
ATOM 3411 C CA . SER A 1 430 ? -12.43 -46.25 -1.109 1 93.69 430 SER A CA 1
ATOM 3412 C C . SER A 1 430 ? -12.469 -46.125 0.41 1 93.69 430 SER A C 1
ATOM 3414 O O . SER A 1 430 ? -11.617 -46.688 1.106 1 93.69 430 SER A O 1
ATOM 3416 N N . LYS A 1 431 ? -13.18 -45.25 0.981 1 93.88 431 LYS A N 1
ATOM 3417 C CA . LYS A 1 431 ? -13.477 -45.094 2.4 1 93.88 431 LYS A CA 1
ATOM 3418 C C . LYS A 1 431 ? -12.328 -44.375 3.125 1 93.88 431 LYS A C 1
ATOM 3420 O O . LYS A 1 431 ? -12.117 -44.594 4.32 1 93.88 431 LYS A O 1
ATOM 3425 N N . ILE A 1 432 ? -11.594 -43.656 2.395 1 95.19 432 ILE A N 1
ATOM 3426 C CA . ILE A 1 432 ? -10.586 -42.781 3.006 1 95.19 432 ILE A CA 1
ATOM 3427 C C . ILE A 1 432 ? -11.242 -41.5 3.455 1 95.19 432 ILE A C 1
ATOM 3429 O O . ILE A 1 432 ? -11.984 -40.875 2.693 1 95.19 432 ILE A O 1
ATOM 3433 N N . PRO A 1 433 ? -10.914 -41.156 4.711 1 95.38 433 PRO A N 1
ATOM 3434 C CA . PRO A 1 433 ? -11.531 -39.906 5.203 1 95.38 433 PRO A CA 1
ATOM 3435 C C . PRO A 1 433 ? -11.055 -38.688 4.453 1 95.38 433 PRO A C 1
ATOM 3437 O O . PRO A 1 433 ? -10.039 -38.719 3.748 1 95.38 433 PRO A O 1
ATOM 3440 N N . LYS A 1 434 ? -11.695 -37.562 4.637 1 92.75 434 LYS A N 1
ATOM 3441 C CA . LYS A 1 434 ? -11.492 -36.312 3.896 1 92.75 434 LYS A CA 1
ATOM 3442 C C . LYS A 1 434 ? -10.086 -35.781 4.105 1 92.75 434 LYS A C 1
ATOM 3444 O O . LYS A 1 434 ? -9.391 -35.469 3.141 1 92.75 434 LYS A O 1
ATOM 3449 N N . VAL A 1 435 ? -9.594 -35.688 5.355 1 92.62 435 VAL A N 1
ATOM 3450 C CA . VAL A 1 435 ? -8.305 -35.062 5.672 1 92.62 435 VAL A CA 1
ATOM 3451 C C . VAL A 1 435 ? -7.18 -35.875 5.016 1 92.62 435 VAL A C 1
ATOM 3453 O O . VAL A 1 435 ? -6.359 -35.312 4.285 1 92.62 435 VAL A O 1
ATOM 3456 N N . PRO A 1 436 ? -7.164 -37.156 5.176 1 95.69 436 PRO A N 1
ATOM 3457 C CA . PRO A 1 436 ? -6.133 -37.906 4.469 1 95.69 436 PRO A CA 1
ATOM 3458 C C . PRO A 1 436 ? -6.242 -37.781 2.951 1 95.69 436 PRO A C 1
ATOM 3460 O O . PRO A 1 436 ? -5.227 -37.812 2.254 1 95.69 436 PRO A O 1
ATOM 3463 N N . ALA A 1 437 ? -7.426 -37.719 2.404 1 95.44 437 ALA A N 1
ATOM 3464 C CA . ALA A 1 437 ? -7.605 -37.531 0.967 1 95.44 437 ALA A CA 1
ATOM 3465 C C . ALA A 1 437 ? -6.945 -36.219 0.494 1 95.44 437 ALA A C 1
ATOM 3467 O O . ALA A 1 437 ? -6.301 -36.188 -0.559 1 95.44 437 ALA A O 1
ATOM 3468 N N . ILE A 1 438 ? -7.07 -35.25 1.287 1 93.62 438 ILE A N 1
ATOM 3469 C CA . ILE A 1 438 ? -6.461 -33.969 0.972 1 93.62 438 ILE A CA 1
ATOM 3470 C C . ILE A 1 438 ? -4.941 -34.094 1.032 1 93.62 438 ILE A C 1
ATOM 3472 O O . ILE A 1 438 ? -4.234 -33.562 0.17 1 93.62 438 ILE A O 1
ATOM 3476 N N . ILE A 1 439 ? -4.445 -34.75 1.996 1 96 439 ILE A N 1
ATOM 3477 C CA . ILE A 1 439 ? -3.01 -34.938 2.152 1 96 439 ILE A CA 1
ATOM 3478 C C . ILE A 1 439 ? -2.457 -35.688 0.943 1 96 439 ILE A C 1
ATOM 3480 O O . ILE A 1 439 ? -1.391 -35.344 0.427 1 96 439 ILE A O 1
ATOM 3484 N N . ILE A 1 440 ? -3.197 -36.625 0.485 1 96.69 440 ILE A N 1
ATOM 3485 C CA . ILE A 1 440 ? -2.781 -37.375 -0.686 1 96.69 440 ILE A CA 1
ATOM 3486 C C . ILE A 1 440 ? -2.756 -36.469 -1.913 1 96.69 440 ILE A C 1
ATOM 3488 O O . ILE A 1 440 ? -1.829 -36.562 -2.723 1 96.69 440 ILE A O 1
ATOM 3492 N N . ALA A 1 441 ? -3.766 -35.688 -2.031 1 95.75 441 ALA A N 1
ATOM 3493 C CA . ALA A 1 441 ? -3.801 -34.719 -3.143 1 95.75 441 ALA A CA 1
ATOM 3494 C C . ALA A 1 441 ? -2.582 -33.812 -3.121 1 95.75 441 ALA A C 1
ATOM 3496 O O . ALA A 1 441 ? -1.952 -33.594 -4.156 1 95.75 441 ALA A O 1
ATOM 3497 N N . PHE A 1 442 ? -2.199 -33.375 -1.935 1 96.06 442 PHE A N 1
ATOM 3498 C CA . PHE A 1 442 ? -1.046 -32.469 -1.808 1 96.06 442 PHE A CA 1
ATOM 3499 C C . PHE A 1 442 ? 0.25 -33.25 -2.035 1 96.06 442 PHE A C 1
ATOM 3501 O O . PHE A 1 442 ? 1.221 -32.688 -2.561 1 96.06 442 PHE A O 1
ATOM 3508 N N . LEU A 1 443 ? 0.234 -34.469 -1.66 1 96.81 443 LEU A N 1
ATOM 3509 C CA . LEU A 1 443 ? 1.407 -35.312 -1.895 1 96.81 443 LEU A CA 1
ATOM 3510 C C . LEU A 1 443 ? 1.659 -35.469 -3.389 1 96.81 443 LEU A C 1
ATOM 3512 O O . LEU A 1 443 ? 2.793 -35.344 -3.852 1 96.81 443 LEU A O 1
ATOM 3516 N N . VAL A 1 444 ? 0.594 -35.781 -4.129 1 95.81 444 VAL A N 1
ATOM 3517 C CA . VAL A 1 444 ? 0.705 -35.906 -5.574 1 95.81 444 VAL A CA 1
ATOM 3518 C C . VAL A 1 444 ? 1.179 -34.594 -6.188 1 95.81 444 VAL A C 1
ATOM 3520 O O . VAL A 1 444 ? 2.072 -34.594 -7.039 1 95.81 444 VAL A O 1
ATOM 3523 N N . SER A 1 445 ? 0.628 -33.531 -5.734 1 95.94 445 SER A N 1
ATOM 3524 C CA . SER A 1 445 ? 1.018 -32.188 -6.207 1 95.94 445 SER A CA 1
ATOM 3525 C C . SER A 1 445 ? 2.482 -31.906 -5.898 1 95.94 445 SER A C 1
ATOM 3527 O O . SER A 1 445 ? 3.205 -31.375 -6.742 1 95.94 445 SER A O 1
ATOM 3529 N N . ALA A 1 446 ? 2.941 -32.219 -4.707 1 96.31 446 ALA A N 1
ATOM 3530 C CA . ALA A 1 446 ? 4.312 -31.969 -4.27 1 96.31 446 ALA A CA 1
ATOM 3531 C C . ALA A 1 446 ? 5.316 -32.719 -5.152 1 96.31 446 ALA A C 1
ATOM 3533 O O . ALA A 1 446 ? 6.355 -32.156 -5.516 1 96.31 446 ALA A O 1
ATOM 3534 N N . VAL A 1 447 ? 4.98 -33.906 -5.523 1 95.19 447 VAL A N 1
ATOM 3535 C CA . VAL A 1 447 ? 5.859 -34.688 -6.363 1 95.19 447 VAL A CA 1
ATOM 3536 C C . VAL A 1 447 ? 6.031 -34.031 -7.727 1 95.19 447 VAL A C 1
ATOM 3538 O O . VAL A 1 447 ? 7.152 -33.906 -8.219 1 95.19 447 VAL A O 1
ATOM 3541 N N . PHE A 1 448 ? 5.008 -33.594 -8.289 1 94.94 448 PHE A N 1
ATOM 3542 C CA . PHE A 1 448 ? 5.07 -33 -9.617 1 94.94 448 PHE A CA 1
ATOM 3543 C C . PHE A 1 448 ? 5.75 -31.641 -9.562 1 94.94 448 PHE A C 1
ATOM 3545 O O . PHE A 1 448 ? 6.469 -31.266 -10.492 1 94.94 448 PHE A O 1
ATOM 3552 N N . HIS A 1 449 ? 5.516 -30.922 -8.5 1 92.94 449 HIS A N 1
ATOM 3553 C CA . HIS A 1 449 ? 6.219 -29.656 -8.367 1 92.94 449 HIS A CA 1
ATOM 3554 C C . HIS A 1 449 ? 7.723 -29.859 -8.25 1 92.94 449 HIS A C 1
ATOM 3556 O O . HIS A 1 449 ? 8.508 -29.109 -8.836 1 92.94 449 HIS A O 1
ATOM 3562 N N . GLU A 1 450 ? 8.078 -30.844 -7.566 1 92.31 450 GLU A N 1
ATOM 3563 C CA . GLU A 1 450 ? 9.5 -31.156 -7.434 1 92.31 450 GLU A CA 1
ATOM 3564 C C . GLU A 1 450 ? 10.102 -31.578 -8.766 1 92.31 450 GLU A C 1
ATOM 3566 O O . GLU A 1 450 ? 11.203 -31.156 -9.125 1 92.31 450 GLU A O 1
ATOM 3571 N N . LEU A 1 451 ? 9.352 -32.312 -9.461 1 92.5 451 LEU A N 1
ATOM 3572 C CA . LEU A 1 451 ? 9.836 -32.781 -10.766 1 92.5 451 LEU A CA 1
ATOM 3573 C C . LEU A 1 451 ? 10.047 -31.594 -11.703 1 92.5 451 LEU A C 1
ATOM 3575 O O . LEU A 1 451 ? 11.039 -31.562 -12.445 1 92.5 451 LEU A O 1
ATOM 3579 N N . CYS A 1 452 ? 9.195 -30.625 -11.617 1 92.5 452 CYS A N 1
ATOM 3580 C CA . CYS A 1 452 ? 9.234 -29.484 -12.523 1 92.5 452 CYS A CA 1
ATOM 3581 C C . CYS A 1 452 ? 10.422 -28.578 -12.219 1 92.5 452 CYS A C 1
ATOM 3583 O O . CYS A 1 452 ? 10.898 -27.859 -13.094 1 92.5 452 CYS A O 1
ATOM 3585 N N . ILE A 1 453 ? 10.867 -28.625 -11.016 1 88.62 453 ILE A N 1
ATOM 3586 C CA . ILE A 1 453 ? 11.93 -27.703 -10.648 1 88.62 453 ILE A CA 1
ATOM 3587 C C . ILE A 1 453 ? 13.25 -28.453 -10.508 1 88.62 453 ILE A C 1
ATOM 3589 O O . ILE A 1 453 ? 14.273 -28.031 -11.055 1 88.62 453 ILE A O 1
ATOM 3593 N N . ALA A 1 454 ? 13.297 -29.578 -9.883 1 88.25 454 ALA A N 1
ATOM 3594 C CA . ALA A 1 454 ? 14.508 -30.328 -9.547 1 88.25 454 ALA A CA 1
ATOM 3595 C C . ALA A 1 454 ? 15.172 -30.891 -10.797 1 88.25 454 ALA A C 1
ATOM 3597 O O . ALA A 1 454 ? 16.391 -30.906 -10.906 1 88.25 454 ALA A O 1
ATOM 3598 N N . VAL A 1 455 ? 14.383 -31.328 -11.719 1 90.94 455 VAL A N 1
ATOM 3599 C CA . VAL A 1 455 ? 14.914 -32 -12.891 1 90.94 455 VAL A CA 1
ATOM 3600 C C . VAL A 1 455 ? 15.664 -31.016 -13.766 1 90.94 455 VAL A C 1
ATOM 3602 O O . VAL A 1 455 ? 16.828 -31.234 -14.102 1 90.94 455 VAL A O 1
ATOM 3605 N N . PRO A 1 456 ? 15.062 -29.891 -14.055 1 87.88 456 PRO A N 1
ATOM 3606 C CA . PRO A 1 456 ? 15.812 -28.906 -14.852 1 87.88 456 PRO A CA 1
ATOM 3607 C C . PRO A 1 456 ? 17.031 -28.359 -14.109 1 87.88 456 PRO A C 1
ATOM 3609 O O . PRO A 1 456 ? 18.031 -28 -14.742 1 87.88 456 PRO A O 1
ATOM 3612 N N . CYS A 1 457 ? 16.938 -28.234 -12.836 1 85.75 457 CYS A N 1
ATOM 3613 C CA . CYS A 1 457 ? 18.047 -27.75 -12.031 1 85.75 457 CYS A CA 1
ATOM 3614 C C . CYS A 1 457 ? 19.062 -28.844 -11.766 1 85.75 457 CYS A C 1
ATOM 3616 O O . CYS A 1 457 ? 20.188 -28.578 -11.344 1 85.75 457 CYS A O 1
ATOM 3618 N N . ARG A 1 458 ? 18.672 -30.062 -11.945 1 87.56 458 ARG A N 1
ATOM 3619 C CA . ARG A 1 458 ? 19.5 -31.234 -11.641 1 87.56 458 ARG A CA 1
ATOM 3620 C C . ARG A 1 458 ? 19.891 -31.25 -10.164 1 87.56 458 ARG A C 1
ATOM 3622 O O . ARG A 1 458 ? 21.047 -31.516 -9.828 1 87.56 458 ARG A O 1
ATOM 3629 N N . LEU A 1 459 ? 19.047 -30.719 -9.383 1 86.12 459 LEU A N 1
ATOM 3630 C CA . LEU A 1 459 ? 19.188 -30.672 -7.934 1 86.12 459 LEU A CA 1
ATOM 3631 C C . LEU A 1 459 ? 17.984 -31.281 -7.242 1 86.12 459 LEU A C 1
ATOM 3633 O O . LEU A 1 459 ? 16.859 -30.781 -7.383 1 86.12 459 LEU A O 1
ATOM 3637 N N . PHE A 1 460 ? 18.188 -32.312 -6.539 1 85.88 460 PHE A N 1
ATOM 3638 C CA . PHE A 1 460 ? 17.094 -33.031 -5.891 1 85.88 460 PHE A CA 1
ATOM 3639 C C . PHE A 1 460 ? 17.141 -32.844 -4.379 1 85.88 460 PHE A C 1
ATOM 3641 O O . PHE A 1 460 ? 17.219 -33.812 -3.635 1 85.88 460 PHE A O 1
ATOM 3648 N N . ASN A 1 461 ? 17.031 -31.594 -3.906 1 86.56 461 ASN A N 1
ATOM 3649 C CA . ASN A 1 461 ? 17.031 -31.266 -2.484 1 86.56 461 ASN A CA 1
ATOM 3650 C C . ASN A 1 461 ? 15.617 -31.25 -1.913 1 86.56 461 ASN A C 1
ATOM 3652 O O . ASN A 1 461 ? 15.43 -31.031 -0.714 1 86.56 461 ASN A O 1
ATOM 3656 N N . LEU A 1 462 ? 14.555 -31.438 -2.701 1 90.62 462 LEU A N 1
ATOM 3657 C CA . LEU A 1 462 ? 13.164 -31.578 -2.305 1 90.62 462 LEU A CA 1
ATOM 3658 C C . LEU A 1 462 ? 12.625 -30.297 -1.688 1 90.62 462 LEU A C 1
ATOM 3660 O O . LEU A 1 462 ? 11.797 -30.328 -0.781 1 90.62 462 LEU A O 1
ATOM 3664 N N . TRP A 1 463 ? 13.156 -29.156 -2.061 1 86.69 463 TRP A N 1
ATOM 3665 C CA . TRP A 1 463 ? 12.664 -27.891 -1.541 1 86.69 463 TRP A CA 1
ATOM 3666 C C . TRP A 1 463 ? 11.234 -27.625 -2.012 1 86.69 463 TRP A C 1
ATOM 3668 O O . TRP A 1 463 ? 10.383 -27.219 -1.225 1 86.69 463 TRP A O 1
ATOM 3678 N N . ALA A 1 464 ? 11.023 -27.828 -3.258 1 89.25 464 ALA A N 1
ATOM 3679 C CA . ALA A 1 464 ? 9.688 -27.609 -3.795 1 89.25 464 ALA A CA 1
ATOM 3680 C C . ALA A 1 464 ? 8.68 -28.594 -3.184 1 89.25 464 ALA A C 1
ATOM 3682 O O . ALA A 1 464 ? 7.551 -28.203 -2.867 1 89.25 464 ALA A O 1
ATOM 3683 N N . PHE A 1 465 ? 9.125 -29.781 -2.988 1 93.5 465 PHE A N 1
ATOM 3684 C CA . PHE A 1 465 ? 8.297 -30.812 -2.359 1 93.5 465 PHE A CA 1
ATOM 3685 C C . PHE A 1 465 ? 7.902 -30.391 -0.948 1 93.5 465 PHE A C 1
ATOM 3687 O O . PHE A 1 465 ? 6.719 -30.406 -0.602 1 93.5 465 PHE A O 1
ATOM 3694 N N . MET A 1 466 ? 8.828 -30.016 -0.227 1 91.81 466 MET A N 1
ATOM 3695 C CA . MET A 1 466 ? 8.57 -29.594 1.146 1 91.81 466 MET A CA 1
ATOM 3696 C C . MET A 1 466 ? 7.707 -28.344 1.173 1 91.81 466 MET A C 1
ATOM 3698 O O . MET A 1 466 ? 6.844 -28.188 2.041 1 91.81 466 MET A O 1
ATOM 3702 N N . GLY A 1 467 ? 7.98 -27.469 0.252 1 89.25 467 GLY A N 1
ATOM 3703 C CA . GLY A 1 467 ? 7.168 -26.266 0.16 1 89.25 467 GLY A CA 1
ATOM 3704 C C . GLY A 1 467 ? 5.695 -26.562 -0.043 1 89.25 467 GLY A C 1
ATOM 3705 O O . GLY A 1 467 ? 4.844 -25.969 0.618 1 89.25 467 GLY A O 1
ATOM 3706 N N . ILE A 1 468 ? 5.379 -27.453 -0.905 1 91.62 468 ILE A N 1
ATOM 3707 C CA . ILE A 1 468 ? 3.99 -27.797 -1.204 1 91.62 468 ILE A CA 1
ATOM 3708 C C . ILE A 1 468 ? 3.387 -28.578 -0.038 1 91.62 468 ILE A C 1
ATOM 3710 O O . ILE A 1 468 ? 2.236 -28.344 0.342 1 91.62 468 ILE A O 1
ATOM 3714 N N . MET A 1 469 ? 4.184 -29.469 0.535 1 94 469 MET A N 1
ATOM 3715 C CA . MET A 1 469 ? 3.67 -30.25 1.657 1 94 469 MET A CA 1
ATOM 3716 C C . MET A 1 469 ? 3.381 -29.359 2.855 1 94 469 MET A C 1
ATOM 3718 O O . MET A 1 469 ? 2.441 -29.609 3.613 1 94 469 MET A O 1
ATOM 3722 N N . PHE A 1 470 ? 4.133 -28.328 2.986 1 92.06 470 PHE A N 1
ATOM 3723 C CA . PHE A 1 470 ? 3.957 -27.406 4.098 1 92.06 470 PHE A CA 1
ATOM 3724 C C . PHE A 1 470 ? 2.68 -26.594 3.93 1 92.06 470 PHE A C 1
ATOM 3726 O O . PHE A 1 470 ? 2.203 -25.969 4.879 1 92.06 470 PHE A O 1
ATOM 3733 N N . GLN A 1 471 ? 2.135 -26.672 2.768 1 91.44 471 GLN A N 1
ATOM 3734 C CA . GLN A 1 471 ? 0.855 -26 2.559 1 91.44 471 GLN A CA 1
ATOM 3735 C C . GLN A 1 471 ? -0.254 -26.672 3.367 1 91.44 471 GLN A C 1
ATOM 3737 O O . GLN A 1 471 ? -1.232 -26.016 3.74 1 91.44 471 GLN A O 1
ATOM 3742 N N . VAL A 1 472 ? -0.114 -27.922 3.652 1 92.88 472 VAL A N 1
ATOM 3743 C CA . VAL A 1 472 ? -1.152 -28.656 4.355 1 92.88 472 VAL A CA 1
ATOM 3744 C C . VAL A 1 472 ? -1.341 -28.094 5.758 1 92.88 472 VAL A C 1
ATOM 3746 O O . VAL A 1 472 ? -2.443 -27.672 6.121 1 92.88 472 VAL A O 1
ATOM 3749 N N . PRO A 1 473 ? -0.296 -27.953 6.594 1 91.69 473 PRO A N 1
ATOM 3750 C CA . PRO A 1 473 ? -0.497 -27.312 7.898 1 91.69 473 PRO A CA 1
ATOM 3751 C C . PRO A 1 473 ? -0.947 -25.859 7.777 1 91.69 473 PRO A C 1
ATOM 3753 O O . PRO A 1 473 ? -1.698 -25.375 8.625 1 91.69 473 PRO A O 1
ATOM 3756 N N . LEU A 1 474 ? -0.533 -25.234 6.758 1 90.69 474 LEU A N 1
ATOM 3757 C CA . LEU A 1 474 ? -0.904 -23.828 6.566 1 90.69 474 LEU A CA 1
ATOM 3758 C C . LEU A 1 474 ? -2.395 -23.703 6.277 1 90.69 474 LEU A C 1
ATOM 3760 O O . LEU A 1 474 ? -3.01 -22.688 6.613 1 90.69 474 LEU A O 1
ATOM 3764 N N . VAL A 1 475 ? -2.953 -24.703 5.602 1 92.12 475 VAL A N 1
ATOM 3765 C CA . VAL A 1 475 ? -4.395 -24.719 5.367 1 92.12 475 VAL A CA 1
ATOM 3766 C C . VAL A 1 475 ? -5.133 -24.719 6.703 1 92.12 475 VAL A C 1
ATOM 3768 O O . VAL A 1 475 ? -6.059 -23.938 6.906 1 92.12 475 VAL A O 1
ATOM 3771 N N . PHE A 1 476 ? -4.684 -25.469 7.637 1 90.44 476 PHE A N 1
ATOM 3772 C CA . PHE A 1 476 ? -5.332 -25.562 8.938 1 90.44 476 PHE A CA 1
ATOM 3773 C C . PHE A 1 476 ? -5.125 -24.281 9.734 1 90.44 476 PHE A C 1
ATOM 3775 O O . PHE A 1 476 ? -6.055 -23.781 10.375 1 90.44 476 PHE A O 1
ATOM 3782 N N . ILE A 1 477 ? -3.965 -23.734 9.656 1 90 477 ILE A N 1
ATOM 3783 C CA . ILE A 1 477 ? -3.629 -22.531 10.398 1 90 477 ILE A CA 1
ATOM 3784 C C . ILE A 1 477 ? -4.453 -21.359 9.875 1 90 477 ILE A C 1
ATOM 3786 O O . ILE A 1 477 ? -5.035 -20.594 10.656 1 90 477 ILE A O 1
ATOM 3790 N N . THR A 1 478 ? -4.531 -21.219 8.594 1 90.31 478 THR A N 1
ATOM 3791 C CA . THR A 1 478 ? -5.246 -20.078 8.008 1 90.31 478 THR A CA 1
ATOM 3792 C C . THR A 1 478 ? -6.754 -20.234 8.219 1 90.31 478 THR A C 1
ATOM 3794 O O . THR A 1 478 ? -7.465 -19.234 8.367 1 90.31 478 THR A O 1
ATOM 3797 N N . ASN A 1 479 ? -7.207 -21.469 8.18 1 90.69 479 ASN A N 1
ATOM 3798 C CA . ASN A 1 479 ? -8.609 -21.688 8.516 1 90.69 479 ASN A CA 1
ATOM 3799 C C . ASN A 1 479 ? -8.914 -21.234 9.945 1 90.69 479 ASN A C 1
ATOM 3801 O O . ASN A 1 479 ? -9.953 -20.625 10.195 1 90.69 479 ASN A O 1
ATOM 3805 N N . TYR A 1 480 ? -8.031 -21.578 10.773 1 91.12 480 TYR A N 1
ATOM 3806 C CA . TYR A 1 480 ? -8.18 -21.156 12.164 1 91.12 480 TYR A CA 1
ATOM 3807 C C . TYR A 1 480 ? -8.156 -19.641 12.297 1 91.12 480 TYR A C 1
ATOM 3809 O O . TYR A 1 480 ? -8.969 -19.062 13.008 1 91.12 480 TYR A O 1
ATOM 3817 N N . LEU A 1 481 ? -7.27 -19.031 11.625 1 89.75 481 LEU A N 1
ATOM 3818 C CA . LEU A 1 481 ? -7.098 -17.578 11.703 1 89.75 481 LEU A CA 1
ATOM 3819 C C . LEU A 1 481 ? -8.305 -16.859 11.117 1 89.75 481 LEU A C 1
ATOM 3821 O O . LEU A 1 481 ? -8.75 -15.844 11.656 1 89.75 481 LEU A O 1
ATOM 3825 N N . GLN A 1 482 ? -8.734 -17.375 10.078 1 88.94 482 GLN A N 1
ATOM 3826 C CA . GLN A 1 482 ? -9.906 -16.766 9.461 1 88.94 482 GLN A CA 1
ATOM 3827 C C . GLN A 1 482 ? -11.125 -16.859 10.375 1 88.94 482 GLN A C 1
ATOM 3829 O O . GLN A 1 482 ? -11.93 -15.922 10.438 1 88.94 482 GLN A O 1
ATOM 3834 N N . GLU A 1 483 ? -11.305 -17.953 11.016 1 90.44 483 GLU A N 1
ATOM 3835 C CA . GLU A 1 483 ? -12.438 -18.156 11.914 1 90.44 483 GLU A CA 1
ATOM 3836 C C . GLU A 1 483 ? -12.312 -17.266 13.156 1 90.44 483 GLU A C 1
ATOM 3838 O O . GLU A 1 483 ? -13.312 -16.719 13.633 1 90.44 483 GLU A O 1
ATOM 3843 N N . ARG A 1 484 ? -11.141 -17.094 13.578 1 90.81 484 ARG A N 1
ATOM 3844 C CA . ARG A 1 484 ? -10.914 -16.375 14.828 1 90.81 484 ARG A CA 1
ATOM 3845 C C . ARG A 1 484 ? -10.828 -14.867 14.586 1 90.81 484 ARG A C 1
ATOM 3847 O O . ARG A 1 484 ? -11.336 -14.07 15.383 1 90.81 484 ARG A O 1
ATOM 3854 N N . PHE A 1 485 ? -10.18 -14.445 13.484 1 90.12 485 PHE A N 1
ATOM 3855 C CA . PHE A 1 485 ? -9.852 -13.031 13.328 1 90.12 485 PHE A CA 1
ATOM 3856 C C . PHE A 1 485 ? -10.547 -12.453 12.102 1 90.12 485 PHE A C 1
ATOM 3858 O O . PHE A 1 485 ? -10.453 -11.25 11.836 1 90.12 485 PHE A O 1
ATOM 3865 N N . GLY A 1 486 ? -11.148 -13.234 11.352 1 88.44 486 GLY A N 1
ATOM 3866 C CA . GLY A 1 486 ? -11.891 -12.734 10.195 1 88.44 486 GLY A CA 1
ATOM 3867 C C . GLY A 1 486 ? -11.219 -13.055 8.875 1 88.44 486 GLY A C 1
ATOM 3868 O O . GLY A 1 486 ? -10.055 -13.477 8.852 1 88.44 486 GLY A O 1
ATOM 3869 N N . SER A 1 487 ? -11.898 -12.766 7.785 1 87.12 487 SER A N 1
ATOM 3870 C CA . SER A 1 487 ? -11.477 -13.148 6.441 1 87.12 487 SER A CA 1
ATOM 3871 C C . SER A 1 487 ? -10.312 -12.289 5.965 1 87.12 487 SER A C 1
ATOM 3873 O O . SER A 1 487 ? -9.469 -12.742 5.191 1 87.12 487 SER A O 1
ATOM 3875 N N . MET A 1 488 ? -10.266 -11.07 6.461 1 87.38 488 MET A N 1
ATOM 3876 C CA . MET A 1 488 ? -9.188 -10.164 6.051 1 87.38 488 MET A CA 1
ATOM 3877 C C . MET A 1 488 ? -7.836 -10.672 6.539 1 87.38 488 MET A C 1
ATOM 3879 O O . MET A 1 488 ? -6.863 -10.68 5.781 1 87.38 488 MET A O 1
ATOM 3883 N N . VAL A 1 489 ? -7.867 -11.117 7.727 1 88.56 489 VAL A N 1
ATOM 3884 C CA . VAL A 1 489 ? -6.621 -11.594 8.312 1 88.56 489 VAL A CA 1
ATOM 3885 C C . VAL A 1 489 ? -6.172 -12.875 7.613 1 88.56 489 VAL A C 1
ATOM 3887 O O . VAL A 1 489 ? -4.984 -13.039 7.32 1 88.56 489 VAL A O 1
ATOM 3890 N N . GLY A 1 490 ? -7.125 -13.727 7.355 1 86.94 490 GLY A N 1
ATOM 3891 C CA . GLY A 1 490 ? -6.797 -14.938 6.613 1 86.94 490 GLY A CA 1
ATOM 3892 C C . GLY A 1 490 ? -6.207 -14.648 5.246 1 86.94 490 GLY A C 1
ATOM 3893 O O . GLY A 1 490 ? -5.227 -15.281 4.844 1 86.94 490 GLY A O 1
ATOM 3894 N N . ASN A 1 491 ? -6.723 -13.68 4.605 1 90.69 491 ASN A N 1
ATOM 3895 C CA . ASN A 1 491 ? -6.238 -13.305 3.283 1 90.69 491 ASN A CA 1
ATOM 3896 C C . ASN A 1 491 ? -4.855 -12.664 3.354 1 90.69 491 ASN A C 1
ATOM 3898 O O . ASN A 1 491 ? -3.99 -12.953 2.525 1 90.69 491 ASN A O 1
ATOM 3902 N N . MET A 1 492 ? -4.617 -11.891 4.312 1 90.38 492 MET A N 1
ATOM 3903 C CA . MET A 1 492 ? -3.322 -11.234 4.461 1 90.38 492 MET A CA 1
ATOM 3904 C C . MET A 1 492 ? -2.229 -12.25 4.766 1 90.38 492 MET A C 1
ATOM 3906 O O . MET A 1 492 ? -1.116 -12.148 4.246 1 90.38 492 MET A O 1
ATOM 3910 N N . VAL A 1 493 ? -2.6 -13.141 5.59 1 88.38 493 VAL A N 1
ATOM 3911 C CA . VAL A 1 493 ? -1.633 -14.172 5.949 1 88.38 493 VAL A CA 1
ATOM 3912 C C . VAL A 1 493 ? -1.3 -15.016 4.727 1 88.38 493 VAL A C 1
ATOM 3914 O O . VAL A 1 493 ? -0.141 -15.383 4.508 1 88.38 493 VAL A O 1
ATOM 3917 N N . PHE A 1 494 ? -2.229 -15.32 3.99 1 88 494 PHE A N 1
ATOM 3918 C CA . PHE A 1 494 ? -2.008 -16.031 2.738 1 88 494 PHE A CA 1
ATOM 3919 C C . PHE A 1 494 ? -1.029 -15.273 1.848 1 88 494 PHE A C 1
ATOM 3921 O O . PHE A 1 494 ? -0.057 -15.852 1.354 1 88 494 PHE A O 1
ATOM 3928 N N . TRP A 1 495 ? -1.271 -13.984 1.674 1 89.62 495 TRP A N 1
ATOM 3929 C CA . TRP A 1 495 ? -0.404 -13.18 0.821 1 89.62 495 TRP A CA 1
ATOM 3930 C C . TRP A 1 495 ? 1.012 -13.125 1.385 1 89.62 495 TRP A C 1
ATOM 3932 O O . TRP A 1 495 ? 1.989 -13.211 0.637 1 89.62 495 TRP A O 1
ATOM 3942 N N . PHE A 1 496 ? 1.11 -13.016 2.623 1 90.56 496 PHE A N 1
ATOM 3943 C CA . PHE A 1 496 ? 2.412 -12.875 3.266 1 90.56 496 PHE A CA 1
ATOM 3944 C C . PHE A 1 496 ? 3.225 -14.156 3.125 1 90.56 496 PHE A C 1
ATOM 3946 O O . PHE A 1 496 ? 4.387 -14.117 2.717 1 90.56 496 PHE A O 1
ATOM 3953 N N . ILE A 1 497 ? 2.629 -15.242 3.414 1 85.75 497 ILE A N 1
ATOM 3954 C CA . ILE A 1 497 ? 3.346 -16.516 3.42 1 85.75 497 ILE A CA 1
ATOM 3955 C C . ILE A 1 497 ? 3.658 -16.938 1.985 1 85.75 497 ILE A C 1
ATOM 3957 O O . ILE A 1 497 ? 4.738 -17.453 1.707 1 85.75 497 ILE A O 1
ATOM 3961 N N . PHE A 1 498 ? 2.783 -16.703 1.177 1 84.81 498 PHE A N 1
ATOM 3962 C CA . PHE A 1 498 ? 2.938 -17.188 -0.192 1 84.81 498 PHE A CA 1
ATOM 3963 C C . PHE A 1 498 ? 3.873 -16.281 -0.98 1 84.81 498 PHE A C 1
ATOM 3965 O O . PHE A 1 498 ? 4.867 -16.75 -1.541 1 84.81 498 PHE A O 1
ATOM 3972 N N . CYS A 1 499 ? 3.635 -14.945 -0.887 1 82.88 499 CYS A N 1
ATOM 3973 C CA . CYS A 1 499 ? 4.297 -14.062 -1.836 1 82.88 499 CYS A CA 1
ATOM 3974 C C . CYS A 1 499 ? 5.492 -13.367 -1.19 1 82.88 499 CYS A C 1
ATOM 3976 O O . CYS A 1 499 ? 6.477 -13.062 -1.866 1 82.88 499 CYS A O 1
ATOM 3978 N N . ILE A 1 500 ? 5.422 -13.148 0.027 1 86.56 500 ILE A N 1
ATOM 3979 C CA . ILE A 1 500 ? 6.469 -12.344 0.646 1 86.56 500 ILE A CA 1
ATOM 3980 C C . ILE A 1 500 ? 7.57 -13.25 1.182 1 86.56 500 ILE A C 1
ATOM 3982 O O . ILE A 1 500 ? 8.758 -12.938 1.071 1 86.56 500 ILE A O 1
ATOM 3986 N N . PHE A 1 501 ? 7.125 -14.398 1.66 1 86.69 501 PHE A N 1
ATOM 3987 C CA . PHE A 1 501 ? 8.117 -15.234 2.332 1 86.69 501 PHE A CA 1
ATOM 3988 C C . PHE A 1 501 ? 8.375 -16.5 1.539 1 86.69 501 PHE A C 1
ATOM 3990 O O . PHE A 1 501 ? 9.523 -16.812 1.198 1 86.69 501 PHE A O 1
ATOM 3997 N N . GLY A 1 502 ? 7.414 -17.234 1.137 1 85.06 502 GLY A N 1
ATOM 3998 C CA . GLY A 1 502 ? 7.547 -18.578 0.587 1 85.06 502 GLY A CA 1
ATOM 3999 C C . GLY A 1 502 ? 8.281 -18.609 -0.738 1 85.06 502 GLY A C 1
ATOM 4000 O O . GLY A 1 502 ? 9.312 -19.281 -0.868 1 85.06 502 GLY A O 1
ATOM 4001 N N . GLN A 1 503 ? 7.801 -17.891 -1.679 1 86 503 GLN A N 1
ATOM 4002 C CA . GLN A 1 503 ? 8.352 -17.969 -3.027 1 86 503 GLN A CA 1
ATOM 4003 C C . GLN A 1 503 ? 9.766 -17.391 -3.072 1 86 503 GLN A C 1
ATOM 4005 O O . GLN A 1 503 ? 10.68 -18.016 -3.609 1 86 503 GLN A O 1
ATOM 4010 N N . PRO A 1 504 ? 9.992 -16.25 -2.465 1 87.19 504 PRO A N 1
ATOM 4011 C CA . PRO A 1 504 ? 11.367 -15.719 -2.475 1 87.19 504 PRO A CA 1
ATOM 4012 C C . PRO A 1 504 ? 12.352 -16.641 -1.766 1 87.19 504 PRO A C 1
ATOM 4014 O O . PRO A 1 504 ? 13.5 -16.781 -2.203 1 87.19 504 PRO A O 1
ATOM 4017 N N . MET A 1 505 ? 11.914 -17.266 -0.759 1 85.19 505 MET A N 1
ATOM 4018 C CA . MET A 1 505 ? 12.781 -18.188 -0.043 1 85.19 505 MET A CA 1
ATOM 4019 C C . MET A 1 505 ? 13.164 -19.375 -0.933 1 85.19 505 MET A C 1
ATOM 4021 O O . MET A 1 505 ? 14.328 -19.781 -0.96 1 85.19 505 MET A O 1
ATOM 4025 N N . CYS A 1 506 ? 12.25 -19.859 -1.661 1 83.44 506 CYS A N 1
ATOM 4026 C CA . CYS A 1 506 ? 12.508 -20.984 -2.559 1 83.44 506 CYS A CA 1
ATOM 4027 C C . CYS A 1 506 ? 13.461 -20.578 -3.68 1 83.44 506 CYS A C 1
ATOM 4029 O O . CYS A 1 506 ? 14.359 -21.328 -4.039 1 83.44 506 CYS A O 1
ATOM 4031 N N . VAL A 1 507 ? 13.281 -19.422 -4.168 1 83.62 507 VAL A N 1
ATOM 4032 C CA . VAL A 1 507 ? 14.125 -18.922 -5.246 1 83.62 507 VAL A CA 1
ATOM 4033 C C . VAL A 1 507 ? 15.562 -18.781 -4.746 1 83.62 507 VAL A C 1
ATOM 4035 O O . VAL A 1 507 ? 16.516 -19.188 -5.43 1 83.62 507 VAL A O 1
ATOM 4038 N N . LEU A 1 508 ? 15.742 -18.297 -3.594 1 84.88 508 LEU A N 1
ATOM 4039 C CA . LEU A 1 508 ? 17.078 -18.109 -3.031 1 84.88 508 LEU A CA 1
ATOM 4040 C C . LEU A 1 508 ? 17.734 -19.453 -2.736 1 84.88 508 LEU A C 1
ATOM 4042 O O . LEU A 1 508 ? 18.922 -19.641 -3.021 1 84.88 508 LEU A O 1
ATOM 4046 N N . LEU A 1 509 ? 16.969 -20.344 -2.205 1 82.88 509 LEU A N 1
ATOM 4047 C CA . LEU A 1 509 ? 17.516 -21.656 -1.864 1 82.88 509 LEU A CA 1
ATOM 4048 C C . LEU A 1 509 ? 17.969 -22.406 -3.115 1 82.88 509 LEU A C 1
ATOM 4050 O O . LEU A 1 509 ? 19.078 -22.938 -3.158 1 82.88 509 LEU A O 1
ATOM 4054 N N . TYR A 1 510 ? 17.156 -22.406 -4.121 1 82 510 TYR A N 1
ATOM 4055 C CA . TYR A 1 510 ? 17.516 -23.125 -5.348 1 82 510 TYR A CA 1
ATOM 4056 C C . TYR A 1 510 ? 18.672 -22.422 -6.066 1 82 510 TYR A C 1
ATOM 4058 O O . TYR A 1 510 ? 19.531 -23.094 -6.629 1 82 510 TYR A O 1
ATOM 4066 N N . TYR A 1 511 ? 18.688 -21.156 -6.02 1 82.62 511 TYR A N 1
ATOM 4067 C CA . TYR A 1 511 ? 19.766 -20.438 -6.676 1 82.62 511 TYR A CA 1
ATOM 4068 C C . TYR A 1 511 ? 21.109 -20.75 -6.023 1 82.62 511 TYR A C 1
ATOM 4070 O O . TYR A 1 511 ? 22.078 -21.047 -6.715 1 82.62 511 TYR A O 1
ATOM 4078 N N . HIS A 1 512 ? 21.188 -20.672 -4.82 1 83.5 512 HIS A N 1
ATOM 4079 C CA . HIS A 1 512 ? 22.469 -20.891 -4.137 1 83.5 512 HIS A CA 1
ATOM 4080 C C . HIS A 1 512 ? 22.891 -22.344 -4.207 1 83.5 512 HIS A C 1
ATOM 4082 O O . HIS A 1 512 ? 24.078 -22.641 -4.289 1 83.5 512 HIS A O 1
ATOM 4088 N N . ASP A 1 513 ? 21.906 -23.188 -4.191 1 83 513 ASP A N 1
ATOM 4089 C CA . ASP A 1 513 ? 22.25 -24.594 -4.363 1 83 513 ASP A CA 1
ATOM 4090 C C . ASP A 1 513 ? 22.797 -24.859 -5.766 1 83 513 ASP A C 1
ATOM 4092 O O . ASP A 1 513 ? 23.719 -25.656 -5.938 1 83 513 ASP A O 1
ATOM 4096 N N . LEU A 1 514 ? 22.188 -24.188 -6.684 1 79.88 514 LEU A N 1
ATOM 4097 C CA . LEU A 1 514 ? 22.656 -24.312 -8.062 1 79.88 514 LEU A CA 1
ATOM 4098 C C . LEU A 1 514 ? 24.047 -23.734 -8.211 1 79.88 514 LEU A C 1
ATOM 4100 O O . LEU A 1 514 ? 24.906 -24.344 -8.867 1 79.88 514 LEU A O 1
ATOM 4104 N N . MET A 1 515 ? 24.312 -22.688 -7.582 1 79.56 515 MET A N 1
ATOM 4105 C CA . MET A 1 515 ? 25.625 -22.062 -7.656 1 79.56 515 MET A CA 1
ATOM 4106 C C . MET A 1 515 ? 26.672 -22.891 -6.93 1 79.56 515 MET A C 1
ATOM 4108 O O . MET A 1 515 ? 27.812 -23 -7.383 1 79.56 515 MET A O 1
ATOM 4112 N N . ASN A 1 516 ? 26.25 -23.391 -5.828 1 78.06 516 ASN A N 1
ATOM 4113 C CA . ASN A 1 516 ? 27.156 -24.266 -5.094 1 78.06 516 ASN A CA 1
ATOM 4114 C C . ASN A 1 516 ? 27.531 -25.5 -5.91 1 78.06 516 ASN A C 1
ATOM 4116 O O . ASN A 1 516 ? 28.672 -25.953 -5.863 1 78.06 516 ASN A O 1
ATOM 4120 N N . ARG A 1 517 ? 26.625 -25.969 -6.598 1 77.56 517 ARG A N 1
ATOM 4121 C CA . ARG A 1 517 ? 26.875 -27.141 -7.445 1 77.56 517 ARG A CA 1
ATOM 4122 C C . ARG A 1 517 ? 27.781 -26.766 -8.617 1 77.56 517 ARG A C 1
ATOM 4124 O O . ARG A 1 517 ? 28.703 -27.516 -8.945 1 77.56 517 ARG A O 1
ATOM 4131 N N . LYS A 1 518 ? 27.469 -25.641 -9.172 1 73.56 518 LYS A N 1
ATOM 4132 C CA . LYS A 1 518 ? 28.297 -25.188 -10.289 1 73.56 518 LYS A CA 1
ATOM 4133 C C . LYS A 1 518 ? 29.719 -24.859 -9.82 1 73.56 518 LYS A C 1
ATOM 4135 O O . LYS A 1 518 ? 30.688 -25.109 -10.547 1 73.56 518 LYS A O 1
ATOM 4140 N N . GLY A 1 519 ? 29.719 -24.188 -8.688 1 66.19 519 GLY A N 1
ATOM 4141 C CA . GLY A 1 519 ? 31.047 -23.922 -8.125 1 66.19 519 GLY A CA 1
ATOM 4142 C C . GLY A 1 519 ? 31.812 -25.172 -7.793 1 66.19 519 GLY A C 1
ATOM 4143 O O . GLY A 1 519 ? 33.031 -25.219 -7.961 1 66.19 519 GLY A O 1
ATOM 4144 N N . SER A 1 520 ? 31.078 -26.188 -7.359 1 59.09 520 SER A N 1
ATOM 4145 C CA . SER A 1 520 ? 31.719 -27.453 -7.059 1 59.09 520 SER A CA 1
ATOM 4146 C C . SER A 1 520 ? 32.125 -28.188 -8.336 1 59.09 520 SER A C 1
ATOM 4148 O O . SER A 1 520 ? 33.094 -28.938 -8.344 1 59.09 520 SER A O 1
ATOM 4150 N N . MET A 1 521 ? 31.438 -28.016 -9.328 1 51.91 521 MET A N 1
ATOM 4151 C CA . MET A 1 521 ? 31.734 -28.656 -10.602 1 51.91 521 MET A CA 1
ATOM 4152 C C . MET A 1 521 ? 32.844 -27.922 -11.328 1 51.91 521 MET A C 1
ATOM 4154 O O . MET A 1 521 ? 33.562 -28.516 -12.133 1 51.91 521 MET A O 1
ATOM 4158 N N . ALA A 1 522 ? 33 -26.656 -11.055 1 44.31 522 ALA A N 1
ATOM 4159 C CA . ALA A 1 522 ? 34.125 -25.938 -11.656 1 44.31 522 ALA A CA 1
ATOM 4160 C C . ALA A 1 522 ? 35.406 -26.219 -10.891 1 44.31 522 ALA A C 1
ATOM 4162 O O . ALA A 1 522 ? 35.406 -26.297 -9.664 1 44.31 522 ALA A O 1
ATOM 4163 N N . MET B 1 1 ? 35 23.078 34.188 1 15.48 1 MET B N 1
ATOM 4164 C CA . MET B 1 1 ? 36.219 23.703 34.656 1 15.48 1 MET B CA 1
ATOM 4165 C C . MET B 1 1 ? 37.469 22.906 34.219 1 15.48 1 MET B C 1
ATOM 4167 O O . MET B 1 1 ? 38.5 23.469 33.938 1 15.48 1 MET B O 1
ATOM 4171 N N . ALA B 1 2 ? 37.625 21.734 34.844 1 15.17 2 ALA B N 1
ATOM 4172 C CA . ALA B 1 2 ? 38.969 21.406 35.312 1 15.17 2 ALA B CA 1
ATOM 4173 C C . ALA B 1 2 ? 39.969 21.391 34.125 1 15.17 2 ALA B C 1
ATOM 4175 O O . ALA B 1 2 ? 39.562 21.453 32.969 1 15.17 2 ALA B O 1
ATOM 4176 N N . ILE B 1 3 ? 40.719 20.297 34.188 1 16.91 3 ILE B N 1
ATOM 4177 C CA . ILE B 1 3 ? 42.125 19.906 34.094 1 16.91 3 ILE B CA 1
ATOM 4178 C C . ILE B 1 3 ? 42.594 19.953 32.656 1 16.91 3 ILE B C 1
ATOM 4180 O O . ILE B 1 3 ? 41.906 19.438 31.766 1 16.91 3 ILE B O 1
ATOM 4184 N N . LEU B 1 4 ? 43.656 20.578 32.469 1 16.03 4 LEU B N 1
ATOM 4185 C CA . LEU B 1 4 ? 44.625 21.266 31.641 1 16.03 4 LEU B CA 1
ATOM 4186 C C . LEU B 1 4 ? 45.156 20.344 30.562 1 16.03 4 LEU B C 1
ATOM 4188 O O . LEU B 1 4 ? 45.344 20.766 29.406 1 16.03 4 LEU B O 1
ATOM 4192 N N . ASP B 1 5 ? 45.688 19.312 31.109 1 15.69 5 ASP B N 1
ATOM 4193 C CA . ASP B 1 5 ? 47.094 19.203 30.797 1 15.69 5 ASP B CA 1
ATOM 4194 C C . ASP B 1 5 ? 47.312 18.734 29.359 1 15.69 5 ASP B C 1
ATOM 4196 O O . ASP B 1 5 ? 48.312 19.125 28.719 1 15.69 5 ASP B O 1
ATOM 4200 N N . SER B 1 6 ? 46.719 17.547 29.25 1 16.22 6 SER B N 1
ATOM 4201 C CA . SER B 1 6 ? 47.594 16.547 28.656 1 16.22 6 SER B CA 1
ATOM 4202 C C . SER B 1 6 ? 48 16.938 27.234 1 16.22 6 SER B C 1
ATOM 4204 O O . SER B 1 6 ? 47.438 17.875 26.656 1 16.22 6 SER B O 1
ATOM 4206 N N . GLY B 1 7 ? 47.875 15.953 26.406 1 16.91 7 GLY B N 1
ATOM 4207 C CA . GLY B 1 7 ? 48.812 15.391 25.453 1 16.91 7 GLY B CA 1
ATOM 4208 C C . GLY B 1 7 ? 48.875 16.172 24.141 1 16.91 7 GLY B C 1
ATOM 4209 O O . GLY B 1 7 ? 47.875 16.25 23.422 1 16.91 7 GLY B O 1
ATOM 4210 N N . GLY B 1 8 ? 49.562 17.281 24.25 1 17.39 8 GLY B N 1
ATOM 4211 C CA . GLY B 1 8 ? 49.75 18.344 23.281 1 17.39 8 GLY B CA 1
ATOM 4212 C C . GLY B 1 8 ? 50.281 17.844 21.953 1 17.39 8 GLY B C 1
ATOM 4213 O O . GLY B 1 8 ? 50.75 18.625 21.125 1 17.39 8 GLY B O 1
ATOM 4214 N N . VAL B 1 9 ? 50.312 16.438 21.906 1 17.81 9 VAL B N 1
ATOM 4215 C CA . VAL B 1 9 ? 51.312 16.078 20.891 1 17.81 9 VAL B CA 1
ATOM 4216 C C . VAL B 1 9 ? 51.031 16.875 19.625 1 17.81 9 VAL B C 1
ATOM 4218 O O . VAL B 1 9 ? 49.906 16.938 19.156 1 17.81 9 VAL B O 1
ATOM 4221 N N . THR B 1 10 ? 51.938 17.641 19.312 1 17.14 10 THR B N 1
ATOM 4222 C CA . THR B 1 10 ? 52.25 18.719 18.375 1 17.14 10 THR B CA 1
ATOM 4223 C C . THR B 1 10 ? 52.156 18.219 16.938 1 17.14 10 THR B C 1
ATOM 4225 O O . THR B 1 10 ? 52.5 18.953 16 1 17.14 10 THR B O 1
ATOM 4228 N N . MET B 1 11 ? 51.312 17.172 16.797 1 16.69 11 MET B N 1
ATOM 4229 C CA . MET B 1 11 ? 51.719 16.562 15.547 1 16.69 11 MET B CA 1
ATOM 4230 C C . MET B 1 11 ? 51.906 17.609 14.461 1 16.69 11 MET B C 1
ATOM 4232 O O . MET B 1 11 ? 51.156 18.578 14.391 1 16.69 11 MET B O 1
ATOM 4236 N N . PRO B 1 12 ? 52.906 17.375 13.695 1 17.78 12 PRO B N 1
ATOM 4237 C CA . PRO B 1 12 ? 53.75 18.141 12.773 1 17.78 12 PRO B CA 1
ATOM 4238 C C . PRO B 1 12 ? 52.969 18.719 11.602 1 17.78 12 PRO B C 1
ATOM 4240 O O . PRO B 1 12 ? 52 18.109 11.133 1 17.78 12 PRO B O 1
ATOM 4243 N N . THR B 1 13 ? 52.688 19.922 11.719 1 17.31 13 THR B N 1
ATOM 4244 C CA . THR B 1 13 ? 52.031 20.797 10.758 1 17.31 13 THR B CA 1
ATOM 4245 C C . THR B 1 13 ? 52.688 20.688 9.383 1 17.31 13 THR B C 1
ATOM 4247 O O . THR B 1 13 ? 53.875 20.969 9.219 1 17.31 13 THR B O 1
ATOM 4250 N N . GLU B 1 14 ? 52.281 19.562 8.805 1 16.44 14 GLU B N 1
ATOM 4251 C CA . GLU B 1 14 ? 52.844 19.234 7.496 1 16.44 14 GLU B CA 1
ATOM 4252 C C . GLU B 1 14 ? 52.875 20.453 6.578 1 16.44 14 GLU B C 1
ATOM 4254 O O . GLU B 1 14 ? 51.812 21 6.242 1 16.44 14 GLU B O 1
ATOM 4259 N N . ASN B 1 15 ? 53.75 21.219 6.824 1 15.38 15 ASN B N 1
ATOM 4260 C CA . ASN B 1 15 ? 53.938 22.531 6.199 1 15.38 15 ASN B CA 1
ATOM 4261 C C . ASN B 1 15 ? 53.75 22.453 4.688 1 15.38 15 ASN B C 1
ATOM 4263 O O . ASN B 1 15 ? 52.969 23.234 4.113 1 15.38 15 ASN B O 1
ATOM 4267 N N . GLY B 1 16 ? 54.75 21.953 4.055 1 15.36 16 GLY B N 1
ATOM 4268 C CA . GLY B 1 16 ? 55.5 22.828 3.152 1 15.36 16 GLY B CA 1
ATOM 4269 C C . GLY B 1 16 ? 54.781 23.047 1.823 1 15.36 16 GLY B C 1
ATOM 4270 O O . GLY B 1 16 ? 53.75 22.453 1.565 1 15.36 16 GLY B O 1
ATOM 4271 N N . GLY B 1 17 ? 55.625 23.266 0.752 1 15.87 17 GLY B N 1
ATOM 4272 C CA . GLY B 1 17 ? 55.969 24.203 -0.297 1 15.87 17 GLY B CA 1
ATOM 4273 C C . GLY B 1 17 ? 55.438 23.812 -1.662 1 15.87 17 GLY B C 1
ATOM 4274 O O . GLY B 1 17 ? 55.875 24.359 -2.682 1 15.87 17 GLY B O 1
ATOM 4275 N N . GLY B 1 18 ? 54.469 23.047 -1.687 1 15.59 18 GLY B N 1
ATOM 4276 C CA . GLY B 1 18 ? 54.438 22.531 -3.045 1 15.59 18 GLY B CA 1
ATOM 4277 C C . GLY B 1 18 ? 54.531 23.625 -4.098 1 15.59 18 GLY B C 1
ATOM 4278 O O . GLY B 1 18 ? 54 24.719 -3.898 1 15.59 18 GLY B O 1
ATOM 4279 N N . GLU B 1 19 ? 55.438 23.531 -5.027 1 15.68 19 GLU B N 1
ATOM 4280 C CA . GLU B 1 19 ? 56.125 24.172 -6.137 1 15.68 19 GLU B CA 1
ATOM 4281 C C . GLU B 1 19 ? 55.156 24.625 -7.219 1 15.68 19 GLU B C 1
ATOM 4283 O O . GLU B 1 19 ? 54.094 24.047 -7.363 1 15.68 19 GLU B O 1
ATOM 4288 N N . PHE B 1 20 ? 55.438 25.797 -7.918 1 15.52 20 PHE B N 1
ATOM 4289 C CA . PHE B 1 20 ? 55.094 26.875 -8.828 1 15.52 20 PHE B CA 1
ATOM 4290 C C . PHE B 1 20 ? 54.906 26.359 -10.25 1 15.52 20 PHE B C 1
ATOM 4292 O O . PHE B 1 20 ? 54.562 27.125 -11.148 1 15.52 20 PHE B O 1
ATOM 4299 N N . ALA B 1 21 ? 54.844 25.094 -10.531 1 14.92 21 ALA B N 1
ATOM 4300 C CA . ALA B 1 21 ? 55.344 25.047 -11.906 1 14.92 21 ALA B CA 1
ATOM 4301 C C . ALA B 1 21 ? 54.5 25.938 -12.828 1 14.92 21 ALA B C 1
ATOM 4303 O O . ALA B 1 21 ? 53.281 25.984 -12.727 1 14.92 21 ALA B O 1
ATOM 4304 N N . ASP B 1 22 ? 55.156 26.875 -13.664 1 14.9 22 ASP B N 1
ATOM 4305 C CA . ASP B 1 22 ? 55.125 27.969 -14.633 1 14.9 22 ASP B CA 1
ATOM 4306 C C . ASP B 1 22 ? 54.438 27.547 -15.93 1 14.9 22 ASP B C 1
ATOM 4308 O O . ASP B 1 22 ? 54.156 28.375 -16.781 1 14.9 22 ASP B O 1
ATOM 4312 N N . LEU B 1 23 ? 54.312 26.266 -16.281 1 14.74 23 LEU B N 1
ATOM 4313 C CA . LEU B 1 23 ? 54.688 26.188 -17.703 1 14.74 23 LEU B CA 1
ATOM 4314 C C . LEU B 1 23 ? 53.688 26.969 -18.562 1 14.74 23 LEU B C 1
ATOM 4316 O O . LEU B 1 23 ? 52.469 26.828 -18.406 1 14.74 23 LEU B O 1
ATOM 4320 N N . ASP B 1 24 ? 54.156 27.984 -19.438 1 14.98 24 ASP B N 1
ATOM 4321 C CA . ASP B 1 24 ? 53.906 29.016 -20.438 1 14.98 24 ASP B CA 1
ATOM 4322 C C . ASP B 1 24 ? 53.25 28.438 -21.688 1 14.98 24 ASP B C 1
ATOM 4324 O O . ASP B 1 24 ? 53.062 29.141 -22.688 1 14.98 24 ASP B O 1
ATOM 4328 N N . THR B 1 25 ? 52.844 27.25 -21.734 1 14.84 25 THR B N 1
ATOM 4329 C CA . THR B 1 25 ? 53.031 26.953 -23.141 1 14.84 25 THR B CA 1
ATOM 4330 C C . THR B 1 25 ? 52.25 27.922 -24.016 1 14.84 25 THR B C 1
ATOM 4332 O O . THR B 1 25 ? 51.344 28.609 -23.547 1 14.84 25 THR B O 1
ATOM 4335 N N . LEU B 1 26 ? 52.094 27.438 -25.266 1 14.67 26 LEU B N 1
ATOM 4336 C CA . LEU B 1 26 ? 52.219 27.75 -26.688 1 14.67 26 LEU B CA 1
ATOM 4337 C C . LEU B 1 26 ? 50.906 28.344 -27.234 1 14.67 26 LEU B C 1
ATOM 4339 O O . LEU B 1 26 ? 49.812 27.953 -26.812 1 14.67 26 LEU B O 1
ATOM 4343 N N . ARG B 1 27 ? 51.094 29.391 -28.047 1 14.86 27 ARG B N 1
ATOM 4344 C CA . ARG B 1 27 ? 50.5 30.406 -28.891 1 14.86 27 ARG B CA 1
ATOM 4345 C C . ARG B 1 27 ? 49.719 29.797 -30.047 1 14.86 27 ARG B C 1
ATOM 4347 O O . ARG B 1 27 ? 49.219 30.5 -30.922 1 14.86 27 ARG B O 1
ATOM 4354 N N . ARG B 1 28 ? 49.312 28.625 -30.047 1 14.34 28 ARG B N 1
ATOM 4355 C CA . ARG B 1 28 ? 49.25 28.344 -31.469 1 14.34 28 ARG B CA 1
ATOM 4356 C C . ARG B 1 28 ? 48.375 29.375 -32.188 1 14.34 28 ARG B C 1
ATOM 4358 O O . ARG B 1 28 ? 47.5 29.984 -31.594 1 14.34 28 ARG B O 1
ATOM 4365 N N . ARG B 1 29 ? 48.344 29.281 -33.562 1 14.27 29 ARG B N 1
ATOM 4366 C CA . ARG B 1 29 ? 48.406 29.891 -34.906 1 14.27 29 ARG B CA 1
ATOM 4367 C C . ARG B 1 29 ? 47 30.188 -35.438 1 14.27 29 ARG B C 1
ATOM 4369 O O . ARG B 1 29 ? 46.75 31.266 -35.969 1 14.27 29 ARG B O 1
ATOM 4376 N N . LYS B 1 30 ? 46.062 29.203 -35.781 1 14.64 30 LYS B N 1
ATOM 4377 C CA . LYS B 1 30 ? 45.938 29.156 -37.25 1 14.64 30 LYS B CA 1
ATOM 4378 C C . LYS B 1 30 ? 45.156 30.344 -37.75 1 14.64 30 LYS B C 1
ATOM 4380 O O . LYS B 1 30 ? 44.438 31.016 -37 1 14.64 30 LYS B O 1
ATOM 4385 N N . SER B 1 31 ? 44.125 30.016 -38.781 1 14.6 31 SER B N 1
ATOM 4386 C CA . SER B 1 31 ? 44.062 30.234 -40.219 1 14.6 31 SER B CA 1
ATOM 4387 C C . SER B 1 31 ? 43.094 31.359 -40.562 1 14.6 31 SER B C 1
ATOM 4389 O O . SER B 1 31 ? 42.156 31.656 -39.812 1 14.6 31 SER B O 1
ATOM 4391 N N . ARG B 1 32 ? 43.219 31.922 -41.844 1 14.85 32 ARG B N 1
ATOM 4392 C CA . ARG B 1 32 ? 43.094 33.094 -42.688 1 14.85 32 ARG B CA 1
ATOM 4393 C C . ARG B 1 32 ? 41.656 33.25 -43.188 1 14.85 32 ARG B C 1
ATOM 4395 O O . ARG B 1 32 ? 41.125 34.344 -43.219 1 14.85 32 ARG B O 1
ATOM 4402 N N . SER B 1 33 ? 40.875 32.312 -43.969 1 14.67 33 SER B N 1
ATOM 4403 C CA . SER B 1 33 ? 40.719 32.75 -45.344 1 14.67 33 SER B CA 1
ATOM 4404 C C . SER B 1 33 ? 39.594 33.781 -45.469 1 14.67 33 SER B C 1
ATOM 4406 O O . SER B 1 33 ? 38.812 33.969 -44.531 1 14.67 33 SER B O 1
ATOM 4408 N N . ASP B 1 34 ? 38.656 33.625 -46.625 1 14.84 34 ASP B N 1
ATOM 4409 C CA . ASP B 1 34 ? 38.469 34.406 -47.844 1 14.84 34 ASP B CA 1
ATOM 4410 C C . ASP B 1 34 ? 37.219 35.281 -47.75 1 14.84 34 ASP B C 1
ATOM 4412 O O . ASP B 1 34 ? 36.406 35.094 -46.844 1 14.84 34 ASP B O 1
ATOM 4416 N N . SER B 1 35 ? 36.5 35.594 -49.062 1 15.14 35 SER B N 1
ATOM 4417 C CA . SER B 1 35 ? 36.281 36.781 -49.906 1 15.14 35 SER B CA 1
ATOM 4418 C C . SER B 1 35 ? 34.875 37.344 -49.75 1 15.14 35 SER B C 1
ATOM 4420 O O . SER B 1 35 ? 34.719 38.531 -49.438 1 15.14 35 SER B O 1
ATOM 4422 N N . ASN B 1 36 ? 33.938 37.188 -50.938 1 14.8 36 ASN B N 1
ATOM 4423 C CA . ASN B 1 36 ? 33.562 38.281 -51.844 1 14.8 36 ASN B CA 1
ATOM 4424 C C . ASN B 1 36 ? 32.188 38.844 -51.469 1 14.8 36 ASN B C 1
ATOM 4426 O O . ASN B 1 36 ? 31.484 38.25 -50.625 1 14.8 36 ASN B O 1
ATOM 4430 N N . GLU B 1 37 ? 31.125 38.844 -52.594 1 15.2 37 GLU B N 1
ATOM 4431 C CA . GLU B 1 37 ? 30.625 39.969 -53.375 1 15.2 37 GLU B CA 1
ATOM 4432 C C . GLU B 1 37 ? 29.281 40.438 -52.844 1 15.2 37 GLU B C 1
ATOM 4434 O O . GLU B 1 37 ? 28.641 39.781 -52.062 1 15.2 37 GLU B O 1
ATOM 4439 N N . PRO B 1 38 ? 28.234 40.75 -53.938 1 16 38 PRO B N 1
ATOM 4440 C CA . PRO B 1 38 ? 27.703 42.062 -54.312 1 16 38 PRO B CA 1
ATOM 4441 C C . PRO B 1 38 ? 26.328 42.312 -53.719 1 16 38 PRO B C 1
ATOM 4443 O O . PRO B 1 38 ? 26.109 43.344 -53.062 1 16 38 PRO B O 1
ATOM 4446 N N . LEU B 1 39 ? 25.125 41.812 -54.5 1 15.02 39 LEU B N 1
ATOM 4447 C CA . LEU B 1 39 ? 24.359 42.688 -55.375 1 15.02 39 LEU B CA 1
ATOM 4448 C C . LEU B 1 39 ? 23.109 43.188 -54.719 1 15.02 39 LEU B C 1
ATOM 4450 O O . LEU B 1 39 ? 22.656 42.594 -53.719 1 15.02 39 LEU B O 1
ATOM 4454 N N . SER B 1 40 ? 22 43.5 -55.625 1 15.3 40 SER B N 1
ATOM 4455 C CA . SER B 1 40 ? 21.234 44.688 -56 1 15.3 40 SER B CA 1
ATOM 4456 C C . SER B 1 40 ? 19.891 44.688 -55.281 1 15.3 40 SER B C 1
ATOM 4458 O O . SER B 1 40 ? 19.516 43.75 -54.594 1 15.3 40 SER B O 1
ATOM 4460 N N . ASP B 1 41 ? 18.766 44.875 -56.094 1 15.48 41 ASP B N 1
ATOM 4461 C CA . ASP B 1 41 ? 17.859 46 -56.344 1 15.48 41 ASP B CA 1
ATOM 4462 C C . ASP B 1 41 ? 16.531 45.812 -55.625 1 15.48 41 ASP B C 1
ATOM 4464 O O . ASP B 1 41 ? 16.438 45.031 -54.688 1 15.48 41 ASP B O 1
ATOM 4468 N N . SER B 1 42 ? 15.422 45.781 -56.469 1 15.9 42 SER B N 1
ATOM 4469 C CA . SER B 1 42 ? 14.297 46.656 -56.812 1 15.9 42 SER B CA 1
ATOM 4470 C C . SER B 1 42 ? 13.031 46.188 -56.094 1 15.9 42 SER B C 1
ATOM 4472 O O . SER B 1 42 ? 12.922 45.062 -55.656 1 15.9 42 SER B O 1
ATOM 4474 N N . ALA B 1 43 ? 12.031 47.094 -56.188 1 17.5 43 ALA B N 1
ATOM 4475 C CA . ALA B 1 43 ? 10.898 47.75 -55.531 1 17.5 43 ALA B CA 1
ATOM 4476 C C . ALA B 1 43 ? 9.664 46.844 -55.562 1 17.5 43 ALA B C 1
ATOM 4478 O O . ALA B 1 43 ? 8.977 46.688 -54.562 1 17.5 43 ALA B O 1
ATOM 4479 N N . PRO B 1 44 ? 9.141 46.625 -56.844 1 16.61 44 PRO B N 1
ATOM 4480 C CA . PRO B 1 44 ? 7.828 47.281 -57.031 1 16.61 44 PRO B CA 1
ATOM 4481 C C . PRO B 1 44 ? 6.676 46.344 -56.625 1 16.61 44 PRO B C 1
ATOM 4483 O O . PRO B 1 44 ? 5.664 46.812 -56.094 1 16.61 44 PRO B O 1
ATOM 4486 N N . GLY B 1 45 ? 6.801 45.062 -57.188 1 14.85 45 GLY B N 1
ATOM 4487 C CA . GLY B 1 45 ? 5.699 44.75 -58.094 1 14.85 45 GLY B CA 1
ATOM 4488 C C . GLY B 1 45 ? 4.387 44.531 -57.344 1 14.85 45 GLY B C 1
ATOM 4489 O O . GLY B 1 45 ? 4.32 44.656 -56.125 1 14.85 45 GLY B O 1
ATOM 4490 N N . THR B 1 46 ? 3.854 43.375 -57.719 1 15.73 46 THR B N 1
ATOM 4491 C CA . THR B 1 46 ? 2.701 42.969 -58.5 1 15.73 46 THR B CA 1
ATOM 4492 C C . THR B 1 46 ? 1.505 42.688 -57.594 1 15.73 46 THR B C 1
ATOM 4494 O O . THR B 1 46 ? 1.606 42.781 -56.375 1 15.73 46 THR B O 1
ATOM 4497 N N . ASP B 1 47 ? 0.929 41.469 -57.719 1 15.65 47 ASP B N 1
ATOM 4498 C CA . ASP B 1 47 ? -0.277 40.906 -58.312 1 15.65 47 ASP B CA 1
ATOM 4499 C C . ASP B 1 47 ? -1.228 40.375 -57.25 1 15.65 47 ASP B C 1
ATOM 4501 O O . ASP B 1 47 ? -1.901 39.375 -57.469 1 15.65 47 ASP B O 1
ATOM 4505 N N . ALA B 1 48 ? -1.597 41.062 -56.219 1 16.81 48 ALA B N 1
ATOM 4506 C CA . ALA B 1 48 ? -2.189 40.219 -55.188 1 16.81 48 ALA B CA 1
ATOM 4507 C C . ALA B 1 48 ? -3.516 39.625 -55.656 1 16.81 48 ALA B C 1
ATOM 4509 O O . ALA B 1 48 ? -4.496 40.344 -55.844 1 16.81 48 ALA B O 1
ATOM 4510 N N . PHE B 1 49 ? -3.271 38.594 -56.438 1 15.53 49 PHE B N 1
ATOM 4511 C CA . PHE B 1 49 ? -4.379 37.938 -57.156 1 15.53 49 PHE B CA 1
ATOM 4512 C C . PHE B 1 49 ? -5.508 37.625 -56.156 1 15.53 49 PHE B C 1
ATOM 4514 O O . PHE B 1 49 ? -5.34 37.75 -54.938 1 15.53 49 PHE B O 1
ATOM 4521 N N . PRO B 1 50 ? -5.902 36.344 -56.312 1 16.61 50 PRO B N 1
ATOM 4522 C CA . PRO B 1 50 ? -7.168 35.781 -56.781 1 16.61 50 PRO B CA 1
ATOM 4523 C C . PRO B 1 50 ? -8.109 35.375 -55.656 1 16.61 50 PRO B C 1
ATOM 4525 O O . PRO B 1 50 ? -9.289 35.75 -55.688 1 16.61 50 PRO B O 1
ATOM 4528 N N . SER B 1 51 ? -7.711 34.312 -54.812 1 16.05 51 SER B N 1
ATOM 4529 C CA . SER B 1 51 ? -8.492 33.094 -55.031 1 16.05 51 SER B CA 1
ATOM 4530 C C . SER B 1 51 ? -9.75 33.094 -54.156 1 16.05 51 SER B C 1
ATOM 4532 O O . SER B 1 51 ? -9.844 33.875 -53.188 1 16.05 51 SER B O 1
ATOM 4534 N N . ASP B 1 52 ? -10.484 32 -54.188 1 17.28 52 ASP B N 1
ATOM 4535 C CA . ASP B 1 52 ? -11.773 31.375 -54.438 1 17.28 52 ASP B CA 1
ATOM 4536 C C . ASP B 1 52 ? -12.453 30.969 -53.125 1 17.28 52 ASP B C 1
ATOM 4538 O O . ASP B 1 52 ? -13.477 30.281 -53.156 1 17.28 52 ASP B O 1
ATOM 4542 N N . ASP B 1 53 ? -11.977 31.375 -51.906 1 16.44 53 ASP B N 1
ATOM 4543 C CA . ASP B 1 53 ? -12.086 30.312 -50.938 1 16.44 53 ASP B CA 1
ATOM 4544 C C . ASP B 1 53 ? -13.539 30.062 -50.531 1 16.44 53 ASP B C 1
ATOM 4546 O O . ASP B 1 53 ? -13.867 29.031 -49.938 1 16.44 53 ASP B O 1
ATOM 4550 N N . VAL B 1 54 ? -14.391 31.078 -50.625 1 18.39 54 VAL B N 1
ATOM 4551 C CA . VAL B 1 54 ? -15.016 31.172 -49.312 1 18.39 54 VAL B CA 1
ATOM 4552 C C . VAL B 1 54 ? -16.078 30.094 -49.156 1 18.39 54 VAL B C 1
ATOM 4554 O O . VAL B 1 54 ? -16.922 30.156 -48.25 1 18.39 54 VAL B O 1
ATOM 4557 N N . GLY B 1 55 ? -16.078 29.062 -49.969 1 17.41 55 GLY B N 1
ATOM 4558 C CA . GLY B 1 55 ? -17.422 28.484 -50.062 1 17.41 55 GLY B CA 1
ATOM 4559 C C . GLY B 1 55 ? -17.906 27.922 -48.719 1 17.41 55 GLY B C 1
ATOM 4560 O O . GLY B 1 55 ? -17.906 26.703 -48.531 1 17.41 55 GLY B O 1
ATOM 4561 N N . ALA B 1 56 ? -17.906 28.609 -47.625 1 17.95 56 ALA B N 1
ATOM 4562 C CA . ALA B 1 56 ? -18.141 27.953 -46.344 1 17.95 56 ALA B CA 1
ATOM 4563 C C . ALA B 1 56 ? -19.516 27.312 -46.312 1 17.95 56 ALA B C 1
ATOM 4565 O O . ALA B 1 56 ? -20.547 28 -46.312 1 17.95 56 ALA B O 1
ATOM 4566 N N . PRO B 1 57 ? -19.766 26.266 -47.094 1 18.77 57 PRO B N 1
ATOM 4567 C CA . PRO B 1 57 ? -21.125 25.734 -47.188 1 18.77 57 PRO B CA 1
ATOM 4568 C C . PRO B 1 57 ? -21.688 25.281 -45.844 1 18.77 57 PRO B C 1
ATOM 4570 O O . PRO B 1 57 ? -21.188 24.344 -45.25 1 18.77 57 PRO B O 1
ATOM 4573 N N . SER B 1 58 ? -21.703 26.062 -44.781 1 18.61 58 SER B N 1
ATOM 4574 C CA . SER B 1 58 ? -21.922 25.484 -43.469 1 18.61 58 SER B CA 1
ATOM 4575 C C . SER B 1 58 ? -23.281 24.781 -43.406 1 18.61 58 SER B C 1
ATOM 4577 O O . SER B 1 58 ? -24.328 25.422 -43.5 1 18.61 58 SER B O 1
ATOM 4579 N N . ASP B 1 59 ? -23.438 23.672 -44.125 1 18.36 59 ASP B N 1
ATOM 4580 C CA . ASP B 1 59 ? -24.672 22.891 -44.188 1 18.36 59 ASP B CA 1
ATOM 4581 C C . ASP B 1 59 ? -25.188 22.562 -42.812 1 18.36 59 ASP B C 1
ATOM 4583 O O . ASP B 1 59 ? -24.531 21.859 -42.031 1 18.36 59 ASP B O 1
ATOM 4587 N N . ALA B 1 60 ? -25.734 23.516 -42.094 1 19.03 60 ALA B N 1
ATOM 4588 C CA . ALA B 1 60 ? -26.297 23.422 -40.75 1 19.03 60 ALA B CA 1
ATOM 4589 C C . ALA B 1 60 ? -27.344 22.312 -40.656 1 19.03 60 ALA B C 1
ATOM 4591 O O . ALA B 1 60 ? -28.469 22.469 -41.125 1 19.03 60 ALA B O 1
ATOM 4592 N N . ARG B 1 61 ? -27.062 21.062 -41 1 18.19 61 ARG B N 1
ATOM 4593 C CA . ARG B 1 61 ? -28.031 19.984 -41.062 1 18.19 61 ARG B CA 1
ATOM 4594 C C . ARG B 1 61 ? -28.734 19.781 -39.719 1 18.19 61 ARG B C 1
ATOM 4596 O O . ARG B 1 61 ? -28.203 19.109 -38.844 1 18.19 61 ARG B O 1
ATOM 4603 N N . ASP B 1 62 ? -29.141 20.812 -39.062 1 18.03 62 ASP B N 1
ATOM 4604 C CA . ASP B 1 62 ? -29.641 20.578 -37.719 1 18.03 62 ASP B CA 1
ATOM 4605 C C . ASP B 1 62 ? -30.797 19.578 -37.719 1 18.03 62 ASP B C 1
ATOM 4607 O O . ASP B 1 62 ? -31.891 19.906 -38.156 1 18.03 62 ASP B O 1
ATOM 4611 N N . ARG B 1 63 ? -30.672 18.406 -38.281 1 18.23 63 ARG B N 1
ATOM 4612 C CA . ARG B 1 63 ? -31.719 17.391 -38.406 1 18.23 63 ARG B CA 1
ATOM 4613 C C . ARG B 1 63 ? -32.312 17.062 -37.031 1 18.23 63 ARG B C 1
ATOM 4615 O O . ARG B 1 63 ? -32.344 15.891 -36.625 1 18.23 63 ARG B O 1
ATOM 4622 N N . ILE B 1 64 ? -32.344 17.906 -36.125 1 18.53 64 ILE B N 1
ATOM 4623 C CA . ILE B 1 64 ? -32.531 17.234 -34.844 1 18.53 64 ILE B CA 1
ATOM 4624 C C . ILE B 1 64 ? -33.875 16.547 -34.781 1 18.53 64 ILE B C 1
ATOM 4626 O O . ILE B 1 64 ? -34.25 15.93 -33.781 1 18.53 64 ILE B O 1
ATOM 4630 N N . ASP B 1 65 ? -34.719 16.734 -35.875 1 17.94 65 ASP B N 1
ATOM 4631 C CA . ASP B 1 65 ? -36.094 16.578 -35.406 1 17.94 65 ASP B CA 1
ATOM 4632 C C . ASP B 1 65 ? -36.25 15.297 -34.594 1 17.94 65 ASP B C 1
ATOM 4634 O O . ASP B 1 65 ? -35.469 14.359 -34.719 1 17.94 65 ASP B O 1
ATOM 4638 N N . SER B 1 66 ? -37.312 15.227 -33.688 1 19.36 66 SER B N 1
ATOM 4639 C CA . SER B 1 66 ? -37.969 14.641 -32.531 1 19.36 66 SER B CA 1
ATOM 4640 C C . SER B 1 66 ? -38.562 13.273 -32.844 1 19.36 66 SER B C 1
ATOM 4642 O O . SER B 1 66 ? -39.438 12.781 -32.125 1 19.36 66 SER B O 1
ATOM 4644 N N . ALA B 1 67 ? -38.031 12.523 -33.812 1 18.42 67 ALA B N 1
ATOM 4645 C CA . ALA B 1 67 ? -38.844 11.344 -34.125 1 18.42 67 ALA B CA 1
ATOM 4646 C C . ALA B 1 67 ? -39.188 10.539 -32.875 1 18.42 67 ALA B C 1
ATOM 4648 O O . ALA B 1 67 ? -38.281 10.203 -32.094 1 18.42 67 ALA B O 1
ATOM 4649 N N . VAL B 1 68 ? -40.469 10.633 -32.406 1 20.48 68 VAL B N 1
ATOM 4650 C CA . VAL B 1 68 ? -41.312 10.055 -31.391 1 20.48 68 VAL B CA 1
ATOM 4651 C C . VAL B 1 68 ? -41.312 8.531 -31.5 1 20.48 68 VAL B C 1
ATOM 4653 O O . VAL B 1 68 ? -42.344 7.875 -31.453 1 20.48 68 VAL B O 1
ATOM 4656 N N . ASP B 1 69 ? -40.188 7.91 -31.875 1 17.88 69 ASP B N 1
ATOM 4657 C CA . ASP B 1 69 ? -40.281 6.488 -32.188 1 17.88 69 ASP B CA 1
ATOM 4658 C C . ASP B 1 69 ? -40.781 5.691 -31 1 17.88 69 ASP B C 1
ATOM 4660 O O . ASP B 1 69 ? -40.125 5.598 -29.969 1 17.88 69 ASP B O 1
ATOM 4664 N N . ASP B 1 70 ? -42.156 5.922 -30.703 1 19.27 70 ASP B N 1
ATOM 4665 C CA . ASP B 1 70 ? -42.906 5.09 -29.766 1 19.27 70 ASP B CA 1
ATOM 4666 C C . ASP B 1 70 ? -42.719 3.605 -30.062 1 19.27 70 ASP B C 1
ATOM 4668 O O . ASP B 1 70 ? -43.125 3.125 -31.125 1 19.27 70 ASP B O 1
ATOM 4672 N N . ALA B 1 71 ? -41.562 3.084 -29.781 1 17.94 71 ALA B N 1
ATOM 4673 C CA . ALA B 1 71 ? -41.062 1.716 -29.859 1 17.94 71 ALA B CA 1
ATOM 4674 C C . ALA B 1 71 ? -42 0.74 -29.172 1 17.94 71 ALA B C 1
ATOM 4676 O O . ALA B 1 71 ? -42.094 0.716 -27.938 1 17.94 71 ALA B O 1
ATOM 4677 N N . GLN B 1 72 ? -43.281 0.579 -29.719 1 18.2 72 GLN B N 1
ATOM 4678 C CA . GLN B 1 72 ? -44.188 -0.387 -29.141 1 18.2 72 GLN B CA 1
ATOM 4679 C C . GLN B 1 72 ? -43.562 -1.773 -29.047 1 18.2 72 GLN B C 1
ATOM 4681 O O . GLN B 1 72 ? -43.406 -2.463 -30.062 1 18.2 72 GLN B O 1
ATOM 4686 N N . GLY B 1 73 ? -42.375 -1.888 -28.625 1 17.38 73 GLY B N 1
ATOM 4687 C CA . GLY B 1 73 ? -41.812 -3.23 -28.688 1 17.38 73 GLY B CA 1
ATOM 4688 C C . GLY B 1 73 ? -42.75 -4.285 -28.125 1 17.38 73 GLY B C 1
ATOM 4689 O O . GLY B 1 73 ? -43.5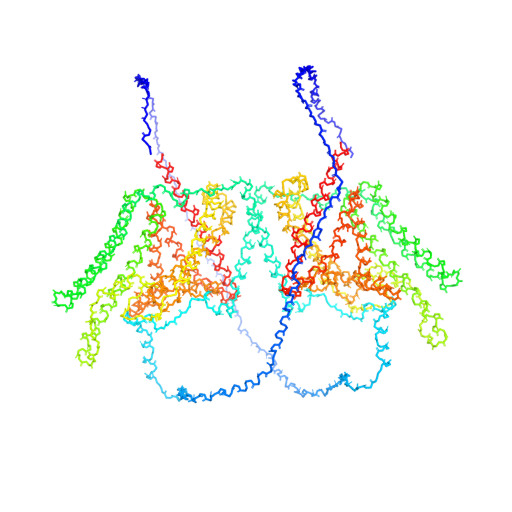62 -4 -27.234 1 17.38 73 GLY B O 1
ATOM 4690 N N . THR B 1 74 ? -43.188 -5.16 -28.984 1 17.08 74 THR B N 1
ATOM 4691 C CA . THR B 1 74 ? -43.969 -6.391 -28.828 1 17.08 74 THR B CA 1
ATOM 4692 C C . THR B 1 74 ? -43.531 -7.133 -27.562 1 17.08 74 THR B C 1
ATOM 4694 O O . THR B 1 74 ? -42.375 -7.105 -27.188 1 17.08 74 THR B O 1
ATOM 4697 N N . ALA B 1 75 ? -44.531 -7.43 -26.703 1 17.81 75 ALA B N 1
ATOM 4698 C CA . ALA B 1 75 ? -44.875 -8.148 -25.484 1 17.81 75 ALA B CA 1
ATOM 4699 C C . ALA B 1 75 ? -44.344 -9.586 -25.531 1 17.81 75 ALA B C 1
ATOM 4701 O O . ALA B 1 75 ? -44.875 -10.422 -26.25 1 17.81 75 ALA B O 1
ATOM 4702 N N . ASN B 1 76 ? -43.094 -9.812 -25.938 1 16.48 76 ASN B N 1
ATOM 4703 C CA . ASN B 1 76 ? -42.781 -11.227 -26.047 1 16.48 76 ASN B CA 1
ATOM 4704 C C . ASN B 1 76 ? -43.312 -12.023 -24.875 1 16.48 76 ASN B C 1
ATOM 4706 O O . ASN B 1 76 ? -43.469 -11.484 -23.766 1 16.48 76 ASN B O 1
ATOM 4710 N N . LEU B 1 77 ? -43.844 -13.211 -25.188 1 17.41 77 LEU B N 1
ATOM 4711 C CA . LEU B 1 77 ? -44.562 -14.336 -24.578 1 17.41 77 LEU B CA 1
ATOM 4712 C C . LEU B 1 77 ? -43.938 -14.719 -23.234 1 17.41 77 LEU B C 1
ATOM 4714 O O . LEU B 1 77 ? -42.719 -14.555 -23.047 1 17.41 77 LEU B O 1
ATOM 4718 N N . ALA B 1 78 ? -44.75 -14.789 -22.25 1 17.95 78 ALA B N 1
ATOM 4719 C CA . ALA B 1 78 ? -44.938 -15.156 -20.844 1 17.95 78 ALA B CA 1
ATOM 4720 C C . ALA B 1 78 ? -44.219 -16.453 -20.531 1 17.95 78 ALA B C 1
ATOM 4722 O O . ALA B 1 78 ? -44.594 -17.531 -21 1 17.95 78 ALA B O 1
ATOM 4723 N N . GLY B 1 79 ? -42.875 -16.531 -20.891 1 16.89 79 GLY B N 1
ATOM 4724 C CA . GLY B 1 79 ? -42.312 -17.859 -20.672 1 16.89 79 GLY B CA 1
ATOM 4725 C C . GLY B 1 79 ? -42.75 -18.5 -19.375 1 16.89 79 GLY B C 1
ATOM 4726 O O . GLY B 1 79 ? -43.188 -17.812 -18.453 1 16.89 79 GLY B O 1
ATOM 4727 N N . ASP B 1 80 ? -43.031 -19.844 -19.438 1 18.39 80 ASP B N 1
ATOM 4728 C CA . ASP B 1 80 ? -43.594 -20.922 -18.625 1 18.39 80 ASP B CA 1
ATOM 4729 C C . ASP B 1 80 ? -42.938 -20.969 -17.25 1 18.39 80 ASP B C 1
ATOM 4731 O O . ASP B 1 80 ? -41.719 -20.781 -17.125 1 18.39 80 ASP B O 1
ATOM 4735 N N . ASN B 1 81 ? -43.688 -20.5 -16.297 1 20.02 81 ASN B N 1
ATOM 4736 C CA . ASN B 1 81 ? -43.656 -20.469 -14.844 1 20.02 81 ASN B CA 1
ATOM 4737 C C . ASN B 1 81 ? -43.125 -21.781 -14.266 1 20.02 81 ASN B C 1
ATOM 4739 O O . ASN B 1 81 ? -43.344 -22.094 -13.102 1 20.02 81 ASN B O 1
ATOM 4743 N N . GLY B 1 82 ? -42.25 -22.594 -15.078 1 18.5 82 GLY B N 1
ATOM 4744 C CA . GLY B 1 82 ? -42.156 -23.891 -14.414 1 18.5 82 GLY B CA 1
ATOM 4745 C C . GLY B 1 82 ? -41.844 -23.766 -12.938 1 18.5 82 GLY B C 1
ATOM 4746 O O . GLY B 1 82 ? -40.969 -22.969 -12.539 1 18.5 82 GLY B O 1
ATOM 4747 N N . GLY B 1 83 ? -42.938 -23.812 -12.18 1 19.56 83 GLY B N 1
ATOM 4748 C CA . GLY B 1 83 ? -43.094 -23.891 -10.734 1 19.56 83 GLY B CA 1
ATOM 4749 C C . GLY B 1 83 ? -42.031 -24.719 -10.055 1 19.56 83 GLY B C 1
ATOM 4750 O O . GLY B 1 83 ? -41.906 -25.922 -10.289 1 19.56 83 GLY B O 1
ATOM 4751 N N . ASP B 1 84 ? -40.812 -24.156 -10.078 1 19.3 84 ASP B N 1
ATOM 4752 C CA . ASP B 1 84 ? -39.875 -24.922 -9.281 1 19.3 84 ASP B CA 1
ATOM 4753 C C . ASP B 1 84 ? -40.469 -25.312 -7.93 1 19.3 84 ASP B C 1
ATOM 4755 O O . ASP B 1 84 ? -40.906 -24.438 -7.176 1 19.3 84 ASP B O 1
ATOM 4759 N N . THR B 1 85 ? -41.281 -26.422 -7.996 1 21.28 85 THR B N 1
ATOM 4760 C CA . THR B 1 85 ? -41.781 -27.094 -6.805 1 21.28 85 THR B CA 1
ATOM 4761 C C . THR B 1 85 ? -40.75 -27.047 -5.684 1 21.28 85 THR B C 1
ATOM 4763 O O . THR B 1 85 ? -39.625 -27.531 -5.852 1 21.28 85 THR B O 1
ATOM 4766 N N . GLU B 1 86 ? -40.719 -25.906 -5.109 1 20.73 86 GLU B N 1
ATOM 4767 C CA . GLU B 1 86 ? -40.062 -25.875 -3.82 1 20.73 86 GLU B CA 1
ATOM 4768 C C . GLU B 1 86 ? -40.406 -27.094 -2.975 1 20.73 86 GLU B C 1
ATOM 4770 O O . GLU B 1 86 ? -41.594 -27.281 -2.635 1 20.73 86 GLU B O 1
ATOM 4775 N N . ILE B 1 87 ? -39.844 -28.25 -3.395 1 20.5 87 ILE B N 1
ATOM 4776 C CA . ILE B 1 87 ? -40.094 -29.328 -2.432 1 20.5 87 ILE B CA 1
ATOM 4777 C C . ILE B 1 87 ? -39.906 -28.797 -1.012 1 20.5 87 ILE B C 1
ATOM 4779 O O . ILE B 1 87 ? -38.812 -28.391 -0.634 1 20.5 87 ILE B O 1
ATOM 4783 N N . ARG B 1 88 ? -40.844 -27.969 -0.688 1 22.52 88 ARG B N 1
ATOM 4784 C CA . ARG B 1 88 ? -40.938 -27.703 0.746 1 22.52 88 ARG B CA 1
ATOM 4785 C C . ARG B 1 88 ? -40.75 -29 1.547 1 22.52 88 ARG B C 1
ATOM 4787 O O . ARG B 1 88 ? -41.5 -29.953 1.378 1 22.52 88 ARG B O 1
ATOM 4794 N N . GLU B 1 89 ? -39.438 -29.25 1.825 1 19.36 89 GLU B N 1
ATOM 4795 C CA . GLU B 1 89 ? -39.25 -30.344 2.77 1 19.36 89 GLU B CA 1
ATOM 4796 C C . GLU B 1 89 ? -40.25 -30.266 3.918 1 19.36 89 GLU B C 1
ATOM 4798 O O . GLU B 1 89 ? -40.281 -29.297 4.664 1 19.36 89 GLU B O 1
ATOM 4803 N N . THR B 1 90 ? -41.531 -30.469 3.496 1 22.5 90 THR B N 1
ATOM 4804 C CA . THR B 1 90 ? -42.469 -30.641 4.594 1 22.5 90 THR B CA 1
ATOM 4805 C C . THR B 1 90 ? -41.812 -31.438 5.734 1 22.5 90 THR B C 1
ATOM 4807 O O . THR B 1 90 ? -41.094 -32.406 5.5 1 22.5 90 THR B O 1
ATOM 4810 N N . GLY B 1 91 ? -41.688 -30.688 6.836 1 21.91 91 GLY B N 1
ATOM 4811 C CA . GLY B 1 91 ? -41.219 -31.125 8.148 1 21.91 91 GLY B CA 1
ATOM 4812 C C . GLY B 1 91 ? -41.906 -32.406 8.625 1 21.91 91 GLY B C 1
ATOM 4813 O O . GLY B 1 91 ? -41.906 -32.688 9.828 1 21.91 91 GLY B O 1
ATOM 4814 N N . GLY B 1 92 ? -42.688 -33.031 7.621 1 22.61 92 GLY B N 1
ATOM 4815 C CA . GLY B 1 92 ? -43.344 -34.062 8.406 1 22.61 92 GLY B CA 1
ATOM 4816 C C . GLY B 1 92 ? -42.375 -34.969 9.133 1 22.61 92 GLY B C 1
ATOM 4817 O O . GLY B 1 92 ? -41.219 -35.094 8.734 1 22.61 92 GLY B O 1
ATOM 4818 N N . GLY B 1 93 ? -42.625 -35.219 10.422 1 24.97 93 GLY B N 1
ATOM 4819 C CA . GLY B 1 93 ? -41.969 -35.969 11.5 1 24.97 93 GLY B CA 1
ATOM 4820 C C . GLY B 1 93 ? -41.562 -37.375 11.094 1 24.97 93 GLY B C 1
ATOM 4821 O O . GLY B 1 93 ? -41.156 -38.188 11.938 1 24.97 93 GLY B O 1
ATOM 4822 N N . GLY B 1 94 ? -42.094 -37.844 9.922 1 24.84 94 GLY B N 1
ATOM 4823 C CA . GLY B 1 94 ? -41.938 -39.312 9.961 1 24.84 94 GLY B CA 1
ATOM 4824 C C . GLY B 1 94 ? -40.5 -39.75 9.781 1 24.84 94 GLY B C 1
ATOM 4825 O O . GLY B 1 94 ? -39.656 -38.969 9.266 1 24.84 94 GLY B O 1
ATOM 4826 N N . GLY B 1 95 ? -40 -40.906 10.438 1 25.17 95 GLY B N 1
ATOM 4827 C CA . GLY B 1 95 ? -38.719 -41.406 10.898 1 25.17 95 GLY B CA 1
ATOM 4828 C C . GLY B 1 95 ? -37.656 -41.406 9.82 1 25.17 95 GLY B C 1
ATOM 4829 O O . GLY B 1 95 ? -37.906 -40.969 8.695 1 25.17 95 GLY B O 1
ATOM 4830 N N . GLY B 1 96 ? -36.594 -42.438 9.891 1 27.5 96 GLY B N 1
ATOM 4831 C CA . GLY B 1 96 ? -35.188 -42.812 9.859 1 27.5 96 GLY B CA 1
ATOM 4832 C C . GLY B 1 96 ? -34.656 -42.969 8.445 1 27.5 96 GLY B C 1
ATOM 4833 O O . GLY B 1 96 ? -33.469 -43.125 8.25 1 27.5 96 GLY B O 1
ATOM 4834 N N . GLY B 1 97 ? -35.438 -43.531 7.52 1 27.94 97 GLY B N 1
ATOM 4835 C CA . GLY B 1 97 ? -34.812 -44.375 6.488 1 27.94 97 GLY B CA 1
ATOM 4836 C C . GLY B 1 97 ? -34.281 -43.562 5.32 1 27.94 97 GLY B C 1
ATOM 4837 O O . GLY B 1 97 ? -33.531 -44.094 4.488 1 27.94 97 GLY B O 1
ATOM 4838 N N . GLU B 1 98 ? -34.969 -42.5 4.918 1 30.73 98 GLU B N 1
ATOM 4839 C CA . GLU B 1 98 ? -34.781 -42.125 3.52 1 30.73 98 GLU B CA 1
ATOM 4840 C C . GLU B 1 98 ? -33.594 -41.219 3.346 1 30.73 98 GLU B C 1
ATOM 4842 O O . GLU B 1 98 ? -33.312 -40.75 2.242 1 30.73 98 GLU B O 1
ATOM 4847 N N . ALA B 1 99 ? -33.125 -40.594 4.312 1 34.25 99 ALA B N 1
ATOM 4848 C CA . ALA B 1 99 ? -32.125 -39.531 4.117 1 34.25 99 ALA B CA 1
ATOM 4849 C C . ALA B 1 99 ? -30.781 -40.156 3.691 1 34.25 99 ALA B C 1
ATOM 4851 O O . ALA B 1 99 ? -29.797 -39.438 3.523 1 34.25 99 ALA B O 1
ATOM 4852 N N . ARG B 1 100 ? -30.609 -41.469 3.82 1 34.19 100 ARG B N 1
ATOM 4853 C CA . ARG B 1 100 ? -29.375 -42.156 3.443 1 34.19 100 ARG B CA 1
ATOM 4854 C C . ARG B 1 100 ? -29.203 -42.156 1.93 1 34.19 100 ARG B C 1
ATOM 4856 O O . ARG B 1 100 ? -28.156 -42.594 1.424 1 34.19 100 ARG B O 1
ATOM 4863 N N . GLY B 1 101 ? -30.219 -42 1.227 1 32.62 101 GLY B N 1
ATOM 4864 C CA . GLY B 1 101 ? -30.094 -42.188 -0.21 1 32.62 101 GLY B CA 1
ATOM 4865 C C . GLY B 1 101 ? -29.391 -41.031 -0.9 1 32.62 101 GLY B C 1
ATOM 4866 O O . GLY B 1 101 ? -28.781 -41.219 -1.954 1 32.62 101 GLY B O 1
ATOM 4867 N N . ASP B 1 102 ? -29.672 -39.688 -0.56 1 37.66 102 ASP B N 1
ATOM 4868 C CA . ASP B 1 102 ? -29.172 -38.562 -1.336 1 37.66 102 ASP B CA 1
ATOM 4869 C C . ASP B 1 102 ? -27.688 -38.312 -1.059 1 37.66 102 ASP B C 1
ATOM 4871 O O . ASP B 1 102 ? -27.031 -37.594 -1.807 1 37.66 102 ASP B O 1
ATOM 4875 N N . ALA B 1 103 ? -27.172 -38.625 0.1 1 41.03 103 ALA B N 1
ATOM 4876 C CA . ALA B 1 103 ? -25.766 -38.5 0.432 1 41.03 103 ALA B CA 1
ATOM 4877 C C . ALA B 1 103 ? -24.922 -39.469 -0.41 1 41.03 103 ALA B C 1
ATOM 4879 O O . ALA B 1 103 ? -23.719 -39.25 -0.606 1 41.03 103 ALA B O 1
ATOM 4880 N N . ASP B 1 104 ? -25.469 -40.5 -0.675 1 42.81 104 ASP B N 1
ATOM 4881 C CA . ASP B 1 104 ? -24.766 -41.5 -1.455 1 42.81 104 ASP B CA 1
ATOM 4882 C C . ASP B 1 104 ? -24.484 -41 -2.869 1 42.81 104 ASP B C 1
ATOM 4884 O O . ASP B 1 104 ? -23.453 -41.344 -3.455 1 42.81 104 ASP B O 1
ATOM 4888 N N . THR B 1 105 ? -25.422 -40.219 -3.502 1 45.53 105 THR B N 1
ATOM 4889 C CA . THR B 1 105 ? -25.25 -39.781 -4.879 1 45.53 105 THR B CA 1
ATOM 4890 C C . THR B 1 105 ? -24.203 -38.656 -4.957 1 45.53 105 THR B C 1
ATOM 4892 O O . THR B 1 105 ? -23.703 -38.344 -6.039 1 45.53 105 THR B O 1
ATOM 4895 N N . ARG B 1 106 ? -24.188 -37.906 -3.936 1 48.62 106 ARG B N 1
ATOM 4896 C CA . ARG B 1 106 ? -23.297 -36.75 -3.912 1 48.62 106 ARG B CA 1
ATOM 4897 C C . ARG B 1 106 ? -21.844 -37.188 -4.062 1 48.62 106 ARG B C 1
ATOM 4899 O O . ARG B 1 106 ? -21 -36.438 -4.566 1 48.62 106 ARG B O 1
ATOM 4906 N N . TYR B 1 107 ? -21.531 -38.281 -3.467 1 52.88 107 TYR B N 1
ATOM 4907 C CA . TYR B 1 107 ? -20.156 -38.75 -3.496 1 52.88 107 TYR B CA 1
ATOM 4908 C C . TYR B 1 107 ? -19.891 -39.531 -4.773 1 52.88 107 TYR B C 1
ATOM 4910 O O . TYR B 1 107 ? -18.812 -40.125 -4.934 1 52.88 107 TYR B O 1
ATOM 4918 N N . THR B 1 108 ? -20.766 -39.531 -5.707 1 63.28 108 THR B N 1
ATOM 4919 C CA . THR B 1 108 ? -20.422 -40.469 -6.793 1 63.28 108 THR B CA 1
ATOM 4920 C C . THR B 1 108 ? -19.906 -39.688 -8 1 63.28 108 THR B C 1
ATOM 4922 O O . THR B 1 108 ? -20.469 -39.781 -9.094 1 63.28 108 THR B O 1
ATOM 4925 N N . TYR B 1 109 ? -19.078 -38.75 -7.77 1 76.12 109 TYR B N 1
ATOM 4926 C CA . TYR B 1 109 ? -18.469 -38.094 -8.93 1 76.12 109 TYR B CA 1
ATOM 4927 C C . TYR B 1 109 ? -17.5 -39.031 -9.641 1 76.12 109 TYR B C 1
ATOM 4929 O O . TYR B 1 109 ? -16.312 -39.094 -9.312 1 76.12 109 TYR B O 1
ATOM 4937 N N . ARG B 1 110 ? -18.078 -39.781 -10.562 1 86.44 110 ARG B N 1
ATOM 4938 C CA . ARG B 1 110 ? -17.344 -40.75 -11.367 1 86.44 110 ARG B CA 1
ATOM 4939 C C . ARG B 1 110 ? -16.516 -40.031 -12.445 1 86.44 110 ARG B C 1
ATOM 4941 O O . ARG B 1 110 ? -16.828 -38.906 -12.828 1 86.44 110 ARG B O 1
ATOM 4948 N N . PRO B 1 111 ? -15.445 -40.656 -12.852 1 88.31 111 PRO B N 1
ATOM 4949 C CA . PRO B 1 111 ? -14.57 -40.062 -13.859 1 88.31 111 PRO B CA 1
ATOM 4950 C C . PRO B 1 111 ? -15.289 -39.781 -15.18 1 88.31 111 PRO B C 1
ATOM 4952 O O . PRO B 1 111 ? -14.836 -38.938 -15.969 1 88.31 111 PRO B O 1
ATOM 4955 N N . SER B 1 112 ? -16.391 -40.406 -15.359 1 87.38 112 SER B N 1
ATOM 4956 C CA . SER B 1 112 ? -17.094 -40.219 -16.625 1 87.38 112 SER B CA 1
ATOM 4957 C C . SER B 1 112 ? -18.062 -39.031 -16.547 1 87.38 112 SER B C 1
ATOM 4959 O O . SER B 1 112 ? -18.594 -38.594 -17.578 1 87.38 112 SER B O 1
ATOM 4961 N N . VAL B 1 113 ? -18.344 -38.562 -15.312 1 87 113 VAL B N 1
ATOM 4962 C CA . VAL B 1 113 ? -19.188 -37.375 -15.164 1 87 113 VAL B CA 1
ATOM 4963 C C . VAL B 1 113 ? -18.484 -36.156 -15.742 1 87 113 VAL B C 1
ATOM 4965 O O . VAL B 1 113 ? -17.297 -35.938 -15.453 1 87 113 VAL B O 1
ATOM 4968 N N . PRO B 1 114 ? -19.141 -35.438 -16.609 1 89 114 PRO B N 1
ATOM 4969 C CA . PRO B 1 114 ? -18.5 -34.281 -17.266 1 89 114 PRO B CA 1
ATOM 4970 C C . PRO B 1 114 ? -18.047 -33.219 -16.281 1 89 114 PRO B C 1
ATOM 4972 O O . PRO B 1 114 ? -18.812 -32.812 -15.406 1 89 114 PRO B O 1
ATOM 4975 N N . ALA B 1 115 ? -16.828 -32.844 -16.406 1 89.81 115 ALA B N 1
ATOM 4976 C CA . ALA B 1 115 ? -16.25 -31.75 -15.609 1 89.81 115 ALA B CA 1
ATOM 4977 C C . ALA B 1 115 ? -16.641 -30.391 -16.172 1 89.81 115 ALA B C 1
ATOM 4979 O O . ALA B 1 115 ? -16.672 -29.391 -15.445 1 89.81 115 ALA B O 1
ATOM 4980 N N . HIS B 1 116 ? -16.859 -30.375 -17.469 1 93 116 HIS B N 1
ATOM 4981 C CA . HIS B 1 116 ? -17.25 -29.156 -18.188 1 93 116 HIS B CA 1
ATOM 4982 C C . HIS B 1 116 ? -18.672 -29.266 -18.719 1 93 116 HIS B C 1
ATOM 4984 O O . HIS B 1 116 ? -18.938 -30.078 -19.625 1 93 116 HIS B O 1
ATOM 4990 N N . ARG B 1 117 ? -19.594 -28.516 -18.234 1 88.31 117 ARG B N 1
ATOM 4991 C CA . ARG B 1 117 ? -21 -28.672 -18.594 1 88.31 117 ARG B CA 1
ATOM 4992 C C . ARG B 1 117 ? -21.516 -27.453 -19.344 1 88.31 117 ARG B C 1
ATOM 4994 O O . ARG B 1 117 ? -22.406 -27.578 -20.203 1 88.31 117 ARG B O 1
ATOM 5001 N N . ARG B 1 118 ? -20.953 -26.266 -18.969 1 88.69 118 ARG B N 1
ATOM 5002 C CA . ARG B 1 118 ? -21.453 -25.047 -19.578 1 88.69 118 ARG B CA 1
ATOM 5003 C C . ARG B 1 118 ? -20.297 -24.109 -19.969 1 88.69 118 ARG B C 1
ATOM 5005 O O . ARG B 1 118 ? -19.188 -24.25 -19.469 1 88.69 118 ARG B O 1
ATOM 5012 N N . ALA B 1 119 ? -20.672 -23.188 -20.797 1 87.31 119 ALA B N 1
ATOM 5013 C CA . ALA B 1 119 ? -19.703 -22.172 -21.188 1 87.31 119 ALA B CA 1
ATOM 5014 C C . ALA B 1 119 ? -19.594 -21.078 -20.125 1 87.31 119 ALA B C 1
ATOM 5016 O O . ALA B 1 119 ? -20.609 -20.625 -19.578 1 87.31 119 ALA B O 1
ATOM 5017 N N . ARG B 1 120 ? -18.406 -20.812 -19.766 1 87.69 120 ARG B N 1
ATOM 5018 C CA . ARG B 1 120 ? -18.125 -19.781 -18.766 1 87.69 120 ARG B CA 1
ATOM 5019 C C . ARG B 1 120 ? -16.984 -18.875 -19.219 1 87.69 120 ARG B C 1
ATOM 5021 O O . ARG B 1 120 ? -16.156 -19.281 -20.031 1 87.69 120 ARG B O 1
ATOM 5028 N N . GLU B 1 121 ? -17 -17.688 -18.672 1 86 121 GLU B N 1
ATOM 5029 C CA . GLU B 1 121 ? -15.938 -16.75 -18.984 1 86 121 GLU B CA 1
ATOM 5030 C C . GLU B 1 121 ? -14.945 -16.625 -17.828 1 86 121 GLU B C 1
ATOM 5032 O O . GLU B 1 121 ? -15.297 -16.875 -16.672 1 86 121 GLU B O 1
ATOM 5037 N N . SER B 1 122 ? -13.734 -16.234 -18.203 1 87.56 122 SER B N 1
ATOM 5038 C CA . SER B 1 122 ? -12.742 -15.969 -17.156 1 87.56 122 SER B CA 1
ATOM 5039 C C . SER B 1 122 ? -13.109 -14.719 -16.359 1 87.56 122 SER B C 1
ATOM 5041 O O . SER B 1 122 ? -13.633 -13.75 -16.922 1 87.56 122 SER B O 1
ATOM 5043 N N . PRO B 1 123 ? -12.883 -14.68 -15.078 1 82.56 123 PRO B N 1
ATOM 5044 C CA . PRO B 1 123 ? -13.258 -13.555 -14.219 1 82.56 123 PRO B CA 1
ATOM 5045 C C . PRO B 1 123 ? -12.703 -12.219 -14.703 1 82.56 123 PRO B C 1
ATOM 5047 O O . PRO B 1 123 ? -13.398 -11.203 -14.641 1 82.56 123 PRO B O 1
ATOM 5050 N N . LEU B 1 124 ? -11.492 -12.156 -15.219 1 82 124 LEU B N 1
ATOM 5051 C CA . LEU B 1 124 ? -10.875 -10.898 -15.617 1 82 124 LEU B CA 1
ATOM 5052 C C . LEU B 1 124 ? -11.43 -10.422 -16.953 1 82 124 LEU B C 1
ATOM 5054 O O . LEU B 1 124 ? -11.242 -9.258 -17.328 1 82 124 LEU B O 1
ATOM 5058 N N . SER B 1 125 ? -12.055 -11.344 -17.75 1 78.19 125 SER B N 1
ATOM 5059 C CA . SER B 1 125 ? -12.656 -10.969 -19.031 1 78.19 125 SER B CA 1
ATOM 5060 C C . SER B 1 125 ? -14.125 -10.609 -18.875 1 78.19 125 SER B C 1
ATOM 5062 O O . SER B 1 125 ? -14.742 -10.055 -19.781 1 78.19 125 SER B O 1
ATOM 5064 N N . SER B 1 126 ? -14.617 -10.938 -17.719 1 73.19 126 SER B N 1
ATOM 5065 C CA . SER B 1 126 ? -16.047 -10.75 -17.5 1 73.19 126 SER B CA 1
ATOM 5066 C C . SER B 1 126 ? -16.328 -9.414 -16.812 1 73.19 126 SER B C 1
ATOM 5068 O O . SER B 1 126 ? -15.469 -8.875 -16.125 1 73.19 126 SER B O 1
ATOM 5070 N N . ASP B 1 127 ? -17.422 -8.844 -17.156 1 67.75 127 ASP B N 1
ATOM 5071 C CA . ASP B 1 127 ? -17.891 -7.637 -16.484 1 67.75 127 ASP B CA 1
ATOM 5072 C C . ASP B 1 127 ? -18.109 -7.879 -14.992 1 67.75 127 ASP B C 1
ATOM 5074 O O . ASP B 1 127 ? -18.312 -6.938 -14.227 1 67.75 127 ASP B O 1
ATOM 5078 N N . ALA B 1 128 ? -17.938 -9.188 -14.781 1 65.62 128 ALA B N 1
ATOM 5079 C CA . ALA B 1 128 ? -18.141 -9.57 -13.391 1 65.62 128 ALA B CA 1
ATOM 5080 C C . ALA B 1 128 ? -17.016 -9.047 -12.5 1 65.62 128 ALA B C 1
ATOM 5082 O O . ALA B 1 128 ? -17.203 -8.875 -11.289 1 65.62 128 ALA B O 1
ATOM 5083 N N . ILE B 1 129 ? -15.961 -8.648 -13.109 1 69.25 129 ILE B N 1
ATOM 5084 C CA . ILE B 1 129 ? -14.812 -8.18 -12.352 1 69.25 129 ILE B CA 1
ATOM 5085 C C . ILE B 1 129 ? -15.156 -6.863 -11.656 1 69.25 129 ILE B C 1
ATOM 5087 O O . ILE B 1 129 ? -14.656 -6.582 -10.562 1 69.25 129 ILE B O 1
ATOM 5091 N N . PHE B 1 130 ? -16.094 -6.16 -12.242 1 64.94 130 PHE B N 1
ATOM 5092 C CA . PHE B 1 130 ? -16.422 -4.852 -11.688 1 64.94 130 PHE B CA 1
ATOM 5093 C C . PHE B 1 130 ? -17.453 -4.977 -10.57 1 64.94 130 PHE B C 1
ATOM 5095 O O . PHE B 1 130 ? -17.641 -4.047 -9.789 1 64.94 130 PHE B O 1
ATOM 5102 N N . LYS B 1 131 ? -18 -6.199 -10.43 1 65.56 131 LYS B N 1
ATOM 5103 C CA . LYS B 1 131 ? -18.984 -6.449 -9.383 1 65.56 131 LYS B CA 1
ATOM 5104 C C . LYS B 1 131 ? -18.359 -7.207 -8.211 1 65.56 131 LYS B C 1
ATOM 5106 O O . LYS B 1 131 ? -18.906 -7.227 -7.113 1 65.56 131 LYS B O 1
ATOM 5111 N N . GLN B 1 132 ? -17.234 -7.711 -8.547 1 67.19 132 GLN B N 1
ATOM 5112 C CA . GLN B 1 132 ? -16.578 -8.508 -7.52 1 67.19 132 GLN B CA 1
ATOM 5113 C C . GLN B 1 132 ? -15.75 -7.629 -6.59 1 67.19 132 GLN B C 1
ATOM 5115 O O . GLN B 1 132 ? -15.352 -6.523 -6.965 1 67.19 132 GLN B O 1
ATOM 5120 N N . SER B 1 133 ? -15.695 -8.062 -5.32 1 74.44 133 SER B N 1
ATOM 5121 C CA . SER B 1 133 ? -14.906 -7.352 -4.316 1 74.44 133 SER B CA 1
ATOM 5122 C C . SER B 1 133 ? -13.414 -7.406 -4.641 1 74.44 133 SER B C 1
ATOM 5124 O O . SER B 1 133 ? -12.922 -8.422 -5.129 1 74.44 133 SER B O 1
ATOM 5126 N N . HIS B 1 134 ? -12.836 -6.27 -4.539 1 71.38 134 HIS B N 1
ATOM 5127 C CA . HIS B 1 134 ? -11.391 -6.211 -4.738 1 71.38 134 HIS B CA 1
ATOM 5128 C C . HIS B 1 134 ? -10.656 -6.066 -3.412 1 71.38 134 HIS B C 1
ATOM 5130 O O . HIS B 1 134 ? -9.547 -5.535 -3.365 1 71.38 134 HIS B O 1
ATOM 5136 N N . ALA B 1 135 ? -11.25 -6.594 -2.396 1 78.69 135 ALA B N 1
ATOM 5137 C CA . ALA B 1 135 ? -10.695 -6.484 -1.05 1 78.69 135 ALA B CA 1
ATOM 5138 C C . ALA B 1 135 ? -9.359 -7.219 -0.947 1 78.69 135 ALA B C 1
ATOM 5140 O O . ALA B 1 135 ? -8.445 -6.77 -0.246 1 78.69 135 ALA B O 1
ATOM 5141 N N . GLY B 1 136 ? -9.25 -8.242 -1.673 1 84.5 136 GLY B N 1
ATOM 5142 C CA . GLY B 1 136 ? -8.016 -9.016 -1.634 1 84.5 136 GLY B CA 1
ATOM 5143 C C . GLY B 1 136 ? -6.828 -8.266 -2.209 1 84.5 136 GLY B C 1
ATOM 5144 O O . GLY B 1 136 ? -5.711 -8.367 -1.692 1 84.5 136 GLY B O 1
ATOM 5145 N N . LEU B 1 137 ? -7.086 -7.527 -3.188 1 81.62 137 LEU B N 1
ATOM 5146 C CA . LEU B 1 137 ? -6.012 -6.742 -3.785 1 81.62 137 LEU B CA 1
ATOM 5147 C C . LEU B 1 137 ? -5.574 -5.621 -2.852 1 81.62 137 LEU B C 1
ATOM 5149 O O . LEU B 1 137 ? -4.395 -5.266 -2.814 1 81.62 137 LEU B O 1
ATOM 5153 N N . PHE B 1 138 ? -6.504 -5.125 -2.117 1 82.44 138 PHE B N 1
ATOM 5154 C CA . PHE B 1 138 ? -6.172 -4.129 -1.107 1 82.44 138 PHE B CA 1
ATOM 5155 C C . PHE B 1 138 ? -5.309 -4.734 -0.01 1 82.44 138 PHE B C 1
ATOM 5157 O O . PHE B 1 138 ? -4.336 -4.121 0.434 1 82.44 138 PHE B O 1
ATOM 5164 N N . ASN B 1 139 ? -5.695 -5.859 0.39 1 85.44 139 ASN B N 1
ATOM 5165 C CA . ASN B 1 139 ? -4.891 -6.562 1.387 1 85.44 139 ASN B CA 1
ATOM 5166 C C . ASN B 1 139 ? -3.475 -6.824 0.883 1 85.44 139 ASN B C 1
ATOM 5168 O O . ASN B 1 139 ? -2.512 -6.719 1.646 1 85.44 139 ASN B O 1
ATOM 5172 N N . LEU B 1 140 ? -3.369 -7.129 -0.346 1 88.69 140 LEU B N 1
ATOM 5173 C CA . LEU B 1 140 ? -2.057 -7.344 -0.946 1 88.69 140 LEU B CA 1
ATOM 5174 C C . LEU B 1 140 ? -1.217 -6.07 -0.884 1 88.69 140 LEU B C 1
ATOM 5176 O O . LEU B 1 140 ? -0.032 -6.121 -0.546 1 88.69 140 LEU B O 1
ATOM 5180 N N . CYS B 1 141 ? -1.812 -4.953 -1.199 1 85.88 141 CYS B N 1
ATOM 5181 C CA . CYS B 1 141 ? -1.106 -3.678 -1.156 1 85.88 141 CYS B CA 1
ATOM 5182 C C . CYS B 1 141 ? -0.579 -3.393 0.245 1 85.88 141 CYS B C 1
ATOM 5184 O O . CYS B 1 141 ? 0.554 -2.936 0.405 1 85.88 141 CYS B O 1
ATOM 5186 N N . VAL B 1 142 ? -1.41 -3.645 1.201 1 86.44 142 VAL B N 1
ATOM 5187 C CA . VAL B 1 142 ? -1.021 -3.41 2.588 1 86.44 142 VAL B CA 1
ATOM 5188 C C . VAL B 1 142 ? 0.147 -4.324 2.957 1 86.44 142 VAL B C 1
ATOM 5190 O O . VAL B 1 142 ? 1.112 -3.883 3.586 1 86.44 142 VAL B O 1
ATOM 5193 N N . VAL B 1 143 ? 0.05 -5.523 2.547 1 89.19 143 VAL B N 1
ATOM 5194 C CA . VAL B 1 143 ? 1.1 -6.488 2.855 1 89.19 143 VAL B CA 1
ATOM 5195 C C . VAL B 1 143 ? 2.402 -6.07 2.18 1 89.19 143 VAL B C 1
ATOM 5197 O O . VAL B 1 143 ? 3.475 -6.141 2.785 1 89.19 143 VAL B O 1
ATOM 5200 N N . VAL B 1 144 ? 2.33 -5.664 0.98 1 89.44 144 VAL B N 1
ATOM 5201 C CA . VAL B 1 144 ? 3.51 -5.219 0.248 1 89.44 144 VAL B CA 1
ATOM 5202 C C . VAL B 1 144 ? 4.105 -3.99 0.929 1 89.44 144 VAL B C 1
ATOM 5204 O O . VAL B 1 144 ? 5.328 -3.877 1.061 1 89.44 144 VAL B O 1
ATOM 5207 N N . LEU B 1 145 ? 3.242 -3.127 1.335 1 88.06 145 LEU B N 1
ATOM 5208 C CA . LEU B 1 145 ? 3.697 -1.925 2.023 1 88.06 145 LEU B CA 1
ATOM 5209 C C . LEU B 1 145 ? 4.438 -2.281 3.309 1 88.06 145 LEU B C 1
ATOM 5211 O O . LEU B 1 145 ? 5.5 -1.728 3.594 1 88.06 145 LEU B O 1
ATOM 5215 N N . ILE B 1 146 ? 3.902 -3.158 4.031 1 87.5 146 ILE B N 1
ATOM 5216 C CA . ILE B 1 146 ? 4.527 -3.592 5.277 1 87.5 146 ILE B CA 1
ATOM 5217 C C . ILE B 1 146 ? 5.871 -4.246 4.977 1 87.5 146 ILE B C 1
ATOM 5219 O O . ILE B 1 146 ? 6.863 -3.988 5.664 1 87.5 146 ILE B O 1
ATOM 5223 N N . ALA B 1 147 ? 5.859 -5 3.998 1 89.06 147 ALA B N 1
ATOM 5224 C CA . ALA B 1 147 ? 7.086 -5.703 3.631 1 89.06 147 ALA B CA 1
ATOM 5225 C C . ALA B 1 147 ? 8.172 -4.723 3.193 1 89.06 147 ALA B C 1
ATOM 5227 O O . ALA B 1 147 ? 9.312 -4.812 3.643 1 89.06 147 ALA B O 1
ATOM 5228 N N . VAL B 1 148 ? 7.828 -3.855 2.369 1 86.75 148 VAL B N 1
ATOM 5229 C CA . VAL B 1 148 ? 8.797 -2.908 1.828 1 86.75 148 VAL B CA 1
ATOM 5230 C C . VAL B 1 148 ? 9.312 -1.999 2.943 1 86.75 148 VAL B C 1
ATOM 5232 O O . VAL B 1 148 ? 10.508 -1.719 3.023 1 86.75 148 VAL B O 1
ATOM 5235 N N . ASN B 1 149 ? 8.414 -1.51 3.803 1 86.31 149 ASN B N 1
ATOM 5236 C CA . ASN B 1 149 ? 8.836 -0.675 4.926 1 86.31 149 ASN B CA 1
ATOM 5237 C C . ASN B 1 149 ? 9.742 -1.439 5.883 1 86.31 149 ASN B C 1
ATOM 5239 O O . ASN B 1 149 ? 10.727 -0.89 6.387 1 86.31 149 ASN B O 1
ATOM 5243 N N . SER B 1 150 ? 9.414 -2.688 6.113 1 88.5 150 SER B N 1
ATOM 5244 C CA . SER B 1 150 ? 10.25 -3.508 6.977 1 88.5 150 SER B CA 1
ATOM 5245 C C . SER B 1 150 ? 11.641 -3.691 6.379 1 88.5 150 SER B C 1
ATOM 5247 O O . SER B 1 150 ? 12.648 -3.627 7.094 1 88.5 150 SER B O 1
ATOM 5249 N N . ARG B 1 151 ? 11.648 -3.895 5.145 1 89.44 151 ARG B N 1
ATOM 5250 C CA . ARG B 1 151 ? 12.93 -4.023 4.453 1 89.44 151 ARG B CA 1
ATOM 5251 C C . ARG B 1 151 ? 13.766 -2.76 4.609 1 89.44 151 ARG B C 1
ATOM 5253 O O . ARG B 1 151 ? 14.961 -2.832 4.902 1 89.44 151 ARG B O 1
ATOM 5260 N N . LEU B 1 152 ? 13.156 -1.646 4.43 1 84.81 152 LEU B N 1
ATOM 5261 C CA . LEU B 1 152 ? 13.867 -0.371 4.516 1 84.81 152 LEU B CA 1
ATOM 5262 C C . LEU B 1 152 ? 14.391 -0.135 5.93 1 84.81 152 LEU B C 1
ATOM 5264 O O . LEU B 1 152 ? 15.492 0.391 6.109 1 84.81 152 LEU B O 1
ATOM 5268 N N . ILE B 1 153 ? 13.633 -0.569 6.867 1 87.75 153 ILE B N 1
ATOM 5269 C CA . ILE B 1 153 ? 14.031 -0.424 8.266 1 87.75 153 ILE B CA 1
ATOM 5270 C C . ILE B 1 153 ? 15.242 -1.313 8.547 1 87.75 153 ILE B C 1
ATOM 5272 O O . ILE B 1 153 ? 16.219 -0.864 9.141 1 87.75 153 ILE B O 1
ATOM 5276 N N . ILE B 1 154 ? 15.164 -2.52 8.125 1 89.25 154 ILE B N 1
ATOM 5277 C CA . ILE B 1 154 ? 16.25 -3.475 8.359 1 89.25 154 ILE B CA 1
ATOM 5278 C C . ILE B 1 154 ? 17.5 -3.029 7.617 1 89.25 154 ILE B C 1
ATOM 5280 O O . ILE B 1 154 ? 18.609 -3.066 8.172 1 89.25 154 ILE B O 1
ATOM 5284 N N . GLU B 1 155 ? 17.344 -2.641 6.41 1 86.94 155 GLU B N 1
ATOM 5285 C CA . GLU B 1 155 ? 18.469 -2.158 5.621 1 86.94 155 GLU B CA 1
ATOM 5286 C C . GLU B 1 155 ? 19.141 -0.962 6.293 1 86.94 155 GLU B C 1
ATOM 5288 O O . GLU B 1 155 ? 20.375 -0.864 6.312 1 86.94 155 GLU B O 1
ATOM 5293 N N . ASN B 1 156 ? 18.359 -0.045 6.801 1 87.5 156 ASN B N 1
ATOM 5294 C CA . ASN B 1 156 ? 18.891 1.119 7.508 1 87.5 156 ASN B CA 1
ATOM 5295 C C . ASN B 1 156 ? 19.672 0.713 8.75 1 87.5 156 ASN B C 1
ATOM 5297 O O . ASN B 1 156 ? 20.75 1.248 9.016 1 87.5 156 ASN B O 1
ATOM 5301 N N . LEU B 1 157 ? 19.188 -0.257 9.477 1 86.06 157 LEU B N 1
ATOM 5302 C CA . LEU B 1 157 ? 19.828 -0.725 10.695 1 86.06 157 LEU B CA 1
ATOM 5303 C C . LEU B 1 157 ? 21.141 -1.449 10.375 1 86.06 157 LEU B C 1
ATOM 5305 O O . LEU B 1 157 ? 22.109 -1.337 11.117 1 86.06 157 LEU B O 1
ATOM 5309 N N . MET B 1 158 ? 21.109 -2.129 9.328 1 86.81 158 MET B N 1
ATOM 5310 C CA . MET B 1 158 ? 22.312 -2.855 8.914 1 86.81 158 MET B CA 1
ATOM 5311 C C . MET B 1 158 ? 23.375 -1.896 8.414 1 86.81 158 MET B C 1
ATOM 5313 O O . MET B 1 158 ? 24.578 -2.107 8.648 1 86.81 158 MET B O 1
ATOM 5317 N N . LYS B 1 159 ? 22.984 -0.873 7.754 1 85.81 159 LYS B N 1
ATOM 5318 C CA . LYS B 1 159 ? 23.922 0.074 7.152 1 85.81 159 LYS B CA 1
ATOM 5319 C C . LYS B 1 159 ? 24.484 1.033 8.203 1 85.81 159 LYS B C 1
ATOM 5321 O O . LYS B 1 159 ? 25.672 1.313 8.219 1 85.81 159 LYS B O 1
ATOM 5326 N N . TYR B 1 160 ? 23.609 1.58 9.156 1 86.44 160 TYR B N 1
ATOM 5327 C CA . TYR B 1 160 ? 24.031 2.67 10.031 1 86.44 160 TYR B CA 1
ATOM 5328 C C . TYR B 1 160 ? 24.047 2.225 11.484 1 86.44 160 TYR B C 1
ATOM 5330 O O . TYR B 1 160 ? 24.625 2.898 12.344 1 86.44 160 TYR B O 1
ATOM 5338 N N . GLY B 1 161 ? 23.422 1.103 11.766 1 84.88 161 GLY B N 1
ATOM 5339 C CA . GLY B 1 161 ? 23.25 0.748 13.164 1 84.88 161 GLY B CA 1
ATOM 5340 C C . GLY B 1 161 ? 22.297 1.678 13.898 1 84.88 161 GLY B C 1
ATOM 5341 O O . GLY B 1 161 ? 21.484 2.354 13.273 1 84.88 161 GLY B O 1
ATOM 5342 N N . TRP B 1 162 ? 22.266 1.658 15.156 1 82.31 162 TRP B N 1
ATOM 5343 C CA . TRP B 1 162 ? 21.422 2.533 15.977 1 82.31 162 TRP B CA 1
ATOM 5344 C C . TRP B 1 162 ? 22.047 3.92 16.094 1 82.31 162 TRP B C 1
ATOM 5346 O O . TRP B 1 162 ? 23.156 4.066 16.641 1 82.31 162 TRP B O 1
ATOM 5356 N N . LEU B 1 163 ? 21.422 4.914 15.531 1 80.62 163 LEU B N 1
ATOM 5357 C CA . LEU B 1 163 ? 21.984 6.258 15.484 1 80.62 163 LEU B CA 1
ATOM 5358 C C . LEU B 1 163 ? 21.375 7.141 16.562 1 80.62 163 LEU B C 1
ATOM 5360 O O . LEU B 1 163 ? 21.859 8.258 16.812 1 80.62 163 LEU B O 1
ATOM 5364 N N . ILE B 1 164 ? 20.328 6.695 17.234 1 72.56 164 ILE B N 1
ATOM 5365 C CA . ILE B 1 164 ? 19.688 7.59 18.188 1 72.56 164 ILE B CA 1
ATOM 5366 C C . ILE B 1 164 ? 20.656 7.895 19.328 1 72.56 164 ILE B C 1
ATOM 5368 O O . ILE B 1 164 ? 21.141 6.98 20 1 72.56 164 ILE B O 1
ATOM 5372 N N . ARG B 1 165 ? 21.188 9.148 19.25 1 65.56 165 ARG B N 1
ATOM 5373 C CA . ARG B 1 165 ? 22 9.609 20.375 1 65.56 165 ARG B CA 1
ATOM 5374 C C . ARG B 1 165 ? 21.172 10.422 21.344 1 65.56 165 ARG B C 1
ATOM 5376 O O . ARG B 1 165 ? 20.172 11.031 20.969 1 65.56 165 ARG B O 1
ATOM 5383 N N . THR B 1 166 ? 21.25 10.094 22.609 1 57.47 166 THR B N 1
ATOM 5384 C CA . THR B 1 166 ? 20.562 10.797 23.688 1 57.47 166 THR B CA 1
ATOM 5385 C C . THR B 1 166 ? 20.703 12.312 23.531 1 57.47 166 THR B C 1
ATOM 5387 O O . THR B 1 166 ? 19.891 13.078 24.047 1 57.47 166 THR B O 1
ATOM 5390 N N . ASP B 1 167 ? 21.656 12.734 22.766 1 58.59 167 ASP B N 1
ATOM 5391 C CA . ASP B 1 167 ? 21.938 14.164 22.672 1 58.59 167 ASP B CA 1
ATOM 5392 C C . ASP B 1 167 ? 20.859 14.867 21.828 1 58.59 167 ASP B C 1
ATOM 5394 O O . ASP B 1 167 ? 20.797 16.094 21.812 1 58.59 167 ASP B O 1
ATOM 5398 N N . PHE B 1 168 ? 20.188 14.117 21.141 1 56.22 168 PHE B N 1
ATOM 5399 C CA . PHE B 1 168 ? 19.156 14.727 20.312 1 56.22 168 PHE B CA 1
ATOM 5400 C C . PHE B 1 168 ? 18.109 15.438 21.156 1 56.22 168 PHE B C 1
ATOM 5402 O O . PHE B 1 168 ? 17.672 16.531 20.828 1 56.22 168 PHE B O 1
ATOM 5409 N N . TRP B 1 169 ? 17.688 14.789 22.188 1 56.03 169 TRP B N 1
ATOM 5410 C CA . TRP B 1 169 ? 16.641 15.359 23.016 1 56.03 169 TRP B CA 1
ATOM 5411 C C . TRP B 1 169 ? 17.203 16.391 23.984 1 56.03 169 TRP B C 1
ATOM 5413 O O . TRP B 1 169 ? 16.5 17.344 24.375 1 56.03 169 TRP B O 1
ATOM 5423 N N . PHE B 1 170 ? 18.469 16.141 24.438 1 55.75 170 PHE B N 1
ATOM 5424 C CA . PHE B 1 170 ? 19.031 17.016 25.469 1 55.75 170 PHE B CA 1
ATOM 5425 C C . PHE B 1 170 ? 20.281 17.703 24.953 1 55.75 170 PHE B C 1
ATOM 5427 O O . PHE B 1 170 ? 21.375 17.156 25.016 1 55.75 170 PHE B O 1
ATOM 5434 N N . SER B 1 171 ? 20.125 18.328 23.891 1 53.19 171 SER B N 1
ATOM 5435 C CA . SER B 1 171 ? 21.359 19.031 23.516 1 53.19 171 SER B CA 1
ATOM 5436 C C . SER B 1 171 ? 21.844 19.922 24.656 1 53.19 171 SER B C 1
ATOM 5438 O O . SER B 1 171 ? 21.031 20.562 25.344 1 53.19 171 SER B O 1
ATOM 5440 N N . SER B 1 172 ? 22.906 19.703 25.25 1 50.75 172 SER B N 1
ATOM 5441 C CA . SER B 1 172 ? 23.594 20.609 26.156 1 50.75 172 SER B CA 1
ATOM 5442 C C . SER B 1 172 ? 23.375 22.062 25.766 1 50.75 172 SER B C 1
ATOM 5444 O O . SER B 1 172 ? 23.391 22.969 26.609 1 50.75 172 SER B O 1
ATOM 5446 N N . THR B 1 173 ? 23.125 22.297 24.578 1 54.62 173 THR B N 1
ATOM 5447 C CA . THR B 1 173 ? 22.984 23.672 24.109 1 54.62 173 THR B CA 1
ATOM 5448 C C . THR B 1 173 ? 21.609 24.234 24.469 1 54.62 173 THR B C 1
ATOM 5450 O O . THR B 1 173 ? 21.359 25.438 24.328 1 54.62 173 THR B O 1
ATOM 5453 N N . SER B 1 174 ? 20.734 23.344 24.781 1 56.72 174 SER B N 1
ATOM 5454 C CA . SER B 1 174 ? 19.391 23.812 25.141 1 56.72 174 SER B CA 1
ATOM 5455 C C . SER B 1 174 ? 19.438 24.703 26.391 1 56.72 174 SER B C 1
ATOM 5457 O O . SER B 1 174 ? 18.766 25.734 26.438 1 56.72 174 SER B O 1
ATOM 5459 N N . LEU B 1 175 ? 20.297 24.281 27.234 1 57.28 175 LEU B N 1
ATOM 5460 C CA . LEU B 1 175 ? 20.422 25.125 28.422 1 57.28 175 LEU B CA 1
ATOM 5461 C C . LEU B 1 175 ? 21.141 26.422 28.094 1 57.28 175 LEU B C 1
ATOM 5463 O O . LEU B 1 175 ? 20.953 27.438 28.781 1 57.28 175 LEU B O 1
ATOM 5467 N N . ARG B 1 176 ? 21.75 26.391 26.953 1 62.38 176 ARG B N 1
ATOM 5468 C CA . ARG B 1 176 ? 22.469 27.594 26.594 1 62.38 176 ARG B CA 1
ATOM 5469 C C . ARG B 1 176 ? 21.562 28.578 25.859 1 62.38 176 ARG B C 1
ATOM 5471 O O . ARG B 1 176 ? 21.922 29.734 25.672 1 62.38 176 ARG B O 1
ATOM 5478 N N . ASP B 1 177 ? 20.406 28.047 25.641 1 76.94 177 ASP B N 1
ATOM 5479 C CA . ASP B 1 177 ? 19.5 28.953 24.922 1 76.94 177 ASP B CA 1
ATOM 5480 C C . ASP B 1 177 ? 18.641 29.75 25.891 1 76.94 177 ASP B C 1
ATOM 5482 O O . ASP B 1 177 ? 17.438 29.922 25.672 1 76.94 177 ASP B O 1
ATOM 5486 N N . TRP B 1 178 ? 19.188 30.25 26.953 1 79.38 178 TRP B N 1
ATOM 5487 C CA . TRP B 1 178 ? 18.5 31 27.984 1 79.38 178 TRP B CA 1
ATOM 5488 C C . TRP B 1 178 ? 17.891 32.281 27.422 1 79.38 178 TRP B C 1
ATOM 5490 O O . TRP B 1 178 ? 16.781 32.656 27.797 1 79.38 178 TRP B O 1
ATOM 5500 N N . PRO B 1 179 ? 18.531 32.875 26.5 1 83.25 179 PRO B N 1
ATOM 5501 C CA . PRO B 1 179 ? 17.891 34.094 25.969 1 83.25 179 PRO B CA 1
ATOM 5502 C C . PRO B 1 179 ? 16.578 33.781 25.25 1 83.25 179 PRO B C 1
ATOM 5504 O O . PRO B 1 179 ? 15.625 34.562 25.359 1 83.25 179 PRO B O 1
ATOM 5507 N N . LEU B 1 180 ? 16.547 32.75 24.594 1 87.88 180 LEU B N 1
ATOM 5508 C CA . LEU B 1 180 ? 15.312 32.406 23.906 1 87.88 180 LEU B CA 1
ATOM 5509 C C . LEU B 1 180 ? 14.227 32.031 24.922 1 87.88 180 LEU B C 1
ATOM 5511 O O . LEU B 1 180 ? 13.055 32.344 24.719 1 87.88 180 LEU B O 1
ATOM 5515 N N . PHE B 1 181 ? 14.719 31.406 25.922 1 88.81 181 PHE B N 1
ATOM 5516 C CA . PHE B 1 181 ? 13.773 31.047 26.984 1 88.81 181 PHE B CA 1
ATOM 5517 C C . PHE B 1 181 ? 13.203 32.312 27.625 1 88.81 181 PHE B C 1
ATOM 5519 O O . PHE B 1 181 ? 11.992 32.406 27.875 1 88.81 181 PHE B O 1
ATOM 5526 N N . MET B 1 182 ? 14.008 33.281 27.922 1 89.56 182 MET B N 1
ATOM 5527 C CA . MET B 1 182 ? 13.562 34.531 28.5 1 89.56 182 MET B CA 1
ATOM 5528 C C . MET B 1 182 ? 12.648 35.281 27.547 1 89.56 182 MET B C 1
ATOM 5530 O O . MET B 1 182 ? 11.688 35.938 27.969 1 89.56 182 MET B O 1
ATOM 5534 N N . CYS B 1 183 ? 12.992 35.188 26.312 1 91.94 183 CYS B N 1
ATOM 5535 C CA . CYS B 1 183 ? 12.141 35.812 25.297 1 91.94 183 CYS B CA 1
ATOM 5536 C C . CYS B 1 183 ? 10.758 35.188 25.281 1 91.94 183 CYS B C 1
ATOM 5538 O O . CYS B 1 183 ? 9.75 35.875 25.141 1 91.94 183 CYS B O 1
ATOM 5540 N N . CYS B 1 184 ? 10.734 33.969 25.516 1 92.19 184 CYS B N 1
ATOM 5541 C CA . CYS B 1 184 ? 9.461 33.25 25.562 1 92.19 184 CYS B CA 1
ATOM 5542 C C . CYS B 1 184 ? 8.609 33.719 26.734 1 92.19 184 CYS B C 1
ATOM 5544 O O . CYS B 1 184 ? 7.418 34 26.578 1 92.19 184 CYS B O 1
ATOM 5546 N N . ILE B 1 185 ? 9.188 33.906 27.812 1 92.62 185 ILE B N 1
ATOM 5547 C CA . ILE B 1 185 ? 8.469 34.344 29 1 92.62 185 ILE B CA 1
ATOM 5548 C C . ILE B 1 185 ? 8.039 35.812 28.828 1 92.62 185 ILE B C 1
ATOM 5550 O O . ILE B 1 185 ? 6.941 36.188 29.25 1 92.62 185 ILE B O 1
ATOM 5554 N N . SER B 1 186 ? 8.844 36.562 28.188 1 95.5 186 SER B N 1
ATOM 5555 C CA . SER B 1 186 ? 8.578 37.969 28.031 1 95.5 186 SER B CA 1
ATOM 5556 C C . SER B 1 186 ? 7.445 38.219 27.031 1 95.5 186 SER B C 1
ATOM 5558 O O . SER B 1 186 ? 6.887 39.312 26.984 1 95.5 186 SER B O 1
ATOM 5560 N N . LEU B 1 187 ? 7.066 37.219 26.312 1 96.62 187 LEU B N 1
ATOM 5561 C CA . LEU B 1 187 ? 5.957 37.344 25.375 1 96.62 187 LEU B CA 1
ATOM 5562 C C . LEU B 1 187 ? 4.664 37.688 26.125 1 96.62 187 LEU B C 1
ATOM 5564 O O . LEU B 1 187 ? 3.744 38.25 25.531 1 96.62 187 LEU B O 1
ATOM 5568 N N . SER B 1 188 ? 4.609 37.406 27.406 1 94.94 188 SER B N 1
ATOM 5569 C CA . SER B 1 188 ? 3.41 37.625 28.203 1 94.94 188 SER B CA 1
ATOM 5570 C C . SER B 1 188 ? 3.184 39.125 28.484 1 94.94 188 SER B C 1
ATOM 5572 O O . SER B 1 188 ? 2.096 39.531 28.891 1 94.94 188 SER B O 1
ATOM 5574 N N . ILE B 1 189 ? 4.16 39.906 28.203 1 97.19 189 ILE B N 1
ATOM 5575 C CA . ILE B 1 189 ? 4.059 41.344 28.422 1 97.19 189 ILE B CA 1
ATOM 5576 C C . ILE B 1 189 ? 3.096 41.938 27.422 1 97.19 189 ILE B C 1
ATOM 5578 O O . ILE B 1 189 ? 2.391 42.906 27.734 1 97.19 189 ILE B O 1
ATOM 5582 N N . PHE B 1 190 ? 2.988 41.344 26.297 1 98.12 190 PHE B N 1
ATOM 5583 C CA . PHE B 1 190 ? 2.236 41.969 25.203 1 98.12 190 PHE B CA 1
ATOM 5584 C C . PHE B 1 190 ? 0.737 41.812 25.422 1 98.12 190 PHE B C 1
ATOM 5586 O O . PHE B 1 190 ? -0.026 42.781 25.25 1 98.12 190 PHE B O 1
ATOM 5593 N N . PRO B 1 191 ? 0.243 40.656 25.859 1 98 191 PRO B N 1
ATOM 5594 C CA . PRO B 1 191 ? -1.169 40.594 26.234 1 98 191 PRO B CA 1
ATOM 5595 C C . PRO B 1 191 ? -1.522 41.531 27.375 1 98 191 PRO B C 1
ATOM 5597 O O . PRO B 1 191 ? -2.613 42.094 27.391 1 98 191 PRO B O 1
ATOM 5600 N N . LEU B 1 192 ? -0.63 41.719 28.281 1 97.81 192 LEU B N 1
ATOM 5601 C CA . LEU B 1 192 ? -0.867 42.656 29.375 1 97.81 192 LEU B CA 1
ATOM 5602 C C . LEU B 1 192 ? -0.953 44.094 28.859 1 97.81 192 LEU B C 1
ATOM 5604 O O . LEU B 1 192 ? -1.775 44.875 29.344 1 97.81 192 LEU B O 1
ATOM 5608 N N . ALA B 1 193 ? -0.08 44.375 27.969 1 98.31 193 ALA B N 1
ATOM 5609 C CA . ALA B 1 193 ? -0.123 45.688 27.359 1 98.31 193 ALA B CA 1
ATOM 5610 C C . ALA B 1 193 ? -1.438 45.906 26.609 1 98.31 193 ALA B C 1
ATOM 5612 O O . ALA B 1 193 ? -2.035 46.969 26.688 1 98.31 193 ALA B O 1
ATOM 5613 N N . ALA B 1 194 ? -1.857 44.906 25.859 1 98.31 194 ALA B N 1
ATOM 5614 C CA . ALA B 1 194 ? -3.123 45 25.125 1 98.31 194 ALA B CA 1
ATOM 5615 C C . ALA B 1 194 ? -4.293 45.188 26.094 1 98.31 194 ALA B C 1
ATOM 5617 O O . ALA B 1 194 ? -5.215 45.969 25.812 1 98.31 194 ALA B O 1
ATOM 5618 N N . PHE B 1 195 ? -4.23 44.5 27.172 1 97.56 195 PHE B N 1
ATOM 5619 C CA . PHE B 1 195 ? -5.25 44.625 28.203 1 97.56 195 PHE B CA 1
ATOM 5620 C C . PHE B 1 195 ? -5.297 46.062 28.734 1 97.56 195 PHE B C 1
ATOM 5622 O O . PHE B 1 195 ? -6.375 46.625 28.922 1 97.56 195 PHE B O 1
ATOM 5629 N N . THR B 1 196 ? -4.133 46.625 29.016 1 97.81 196 THR B N 1
ATOM 5630 C CA . THR B 1 196 ? -4.039 48 29.531 1 97.81 196 THR B CA 1
ATOM 5631 C C . THR B 1 196 ? -4.629 49 28.547 1 97.81 196 THR B C 1
ATOM 5633 O O . THR B 1 196 ? -5.289 49.938 28.953 1 97.81 196 THR B O 1
ATOM 5636 N N . VAL B 1 197 ? -4.391 48.781 27.281 1 97.81 197 VAL B N 1
ATOM 5637 C CA . VAL B 1 197 ? -4.945 49.656 26.25 1 97.81 197 VAL B CA 1
ATOM 5638 C C . VAL B 1 197 ? -6.473 49.594 26.297 1 97.81 197 VAL B C 1
ATOM 5640 O O . VAL B 1 197 ? -7.141 50.625 26.25 1 97.81 197 VAL B O 1
ATOM 5643 N N . GLU B 1 198 ? -7.047 48.406 26.375 1 96.94 198 GLU B N 1
ATOM 5644 C CA . GLU B 1 198 ? -8.492 48.25 26.422 1 96.94 198 GLU B CA 1
ATOM 5645 C C . GLU B 1 198 ? -9.086 48.844 27.703 1 96.94 198 GLU B C 1
ATOM 5647 O O . GLU B 1 198 ? -10.203 49.344 27.688 1 96.94 198 GLU B O 1
ATOM 5652 N N . LYS B 1 199 ? -8.336 48.75 28.781 1 95.69 199 LYS B N 1
ATOM 5653 C CA . LYS B 1 199 ? -8.781 49.344 30.031 1 95.69 199 LYS B CA 1
ATOM 5654 C C . LYS B 1 199 ? -8.812 50.875 29.938 1 95.69 199 LYS B C 1
ATOM 5656 O O . LYS B 1 199 ? -9.734 51.5 30.453 1 95.69 199 LYS B O 1
ATOM 5661 N N . LEU B 1 200 ? -7.844 51.438 29.312 1 96.81 200 LEU B N 1
ATOM 5662 C CA . LEU B 1 200 ? -7.742 52.875 29.172 1 96.81 200 LEU B CA 1
ATOM 5663 C C . LEU B 1 200 ? -8.883 53.438 28.312 1 96.81 200 LEU B C 1
ATOM 5665 O O . LEU B 1 200 ? -9.398 54.5 28.578 1 96.81 200 LEU B O 1
ATOM 5669 N N . VAL B 1 201 ? -9.258 52.719 27.297 1 95 201 VAL B N 1
ATOM 5670 C CA . VAL B 1 201 ? -10.344 53.188 26.438 1 95 201 VAL B CA 1
ATOM 5671 C C . VAL B 1 201 ? -11.68 53.062 27.172 1 95 201 VAL B C 1
ATOM 5673 O O . VAL B 1 201 ? -12.586 53.875 26.984 1 95 201 VAL B O 1
ATOM 5676 N N . LEU B 1 202 ? -11.805 52 27.906 1 91.38 202 LEU B N 1
ATOM 5677 C CA . LEU B 1 202 ? -13.016 51.812 28.703 1 91.38 202 LEU B CA 1
ATOM 5678 C C . LEU B 1 202 ? -13.195 52.969 29.688 1 91.38 202 LEU B C 1
ATOM 5680 O O . LEU B 1 202 ? -14.32 53.406 29.953 1 91.38 202 LEU B O 1
ATOM 5684 N N . GLN B 1 203 ? -12.094 53.5 30.203 1 93.19 203 GLN B N 1
ATOM 5685 C CA . GLN B 1 203 ? -12.109 54.625 31.156 1 93.19 203 GLN B CA 1
ATOM 5686 C C . GLN B 1 203 ? -12.18 55.969 30.438 1 93.19 203 GLN B C 1
ATOM 5688 O O . GLN B 1 203 ? -12.133 57 31.078 1 93.19 203 GLN B O 1
ATOM 5693 N N . LYS B 1 204 ? -12.203 55.938 29.141 1 92.31 204 LYS B N 1
ATOM 5694 C CA . LYS B 1 204 ? -12.328 57.125 28.297 1 92.31 204 LYS B CA 1
ATOM 5695 C C . LYS B 1 204 ? -11.086 58.031 28.391 1 92.31 204 LYS B C 1
ATOM 5697 O O . LYS B 1 204 ? -11.188 59.25 28.344 1 92.31 204 LYS B O 1
ATOM 5702 N N . CYS B 1 205 ? -10 57.375 28.562 1 95.06 205 CYS B N 1
ATOM 5703 C CA . CYS B 1 205 ? -8.742 58.094 28.688 1 95.06 205 CYS B CA 1
ATOM 5704 C C . CYS B 1 205 ? -8.094 58.312 27.312 1 95.06 205 CYS B C 1
ATOM 5706 O O . CYS B 1 205 ? -7.27 59.188 27.141 1 95.06 205 CYS B O 1
ATOM 5708 N N . ILE B 1 206 ? -8.445 57.406 26.422 1 95.81 206 ILE B N 1
ATOM 5709 C CA . ILE B 1 206 ? -7.848 57.5 25.094 1 95.81 206 ILE B CA 1
ATOM 5710 C C . ILE B 1 206 ? -8.938 57.375 24.031 1 95.81 206 ILE B C 1
ATOM 5712 O O . ILE B 1 206 ? -9.984 56.75 24.266 1 95.81 206 ILE B O 1
ATOM 5716 N N . SER B 1 207 ? -8.555 57.938 22.844 1 95.31 207 SER B N 1
ATOM 5717 C CA . SER B 1 207 ? -9.508 57.938 21.75 1 95.31 207 SER B CA 1
ATOM 5718 C C . SER B 1 207 ? -9.383 56.656 20.906 1 95.31 207 SER B C 1
ATOM 5720 O O . SER B 1 207 ? -8.398 55.938 21.031 1 95.31 207 SER B O 1
ATOM 5722 N N . GLU B 1 208 ? -10.359 56.406 20.078 1 94.19 208 GLU B N 1
ATOM 5723 C CA . GLU B 1 208 ? -10.43 55.188 19.281 1 94.19 208 GLU B CA 1
ATOM 5724 C C . GLU B 1 208 ? -9.266 55.062 18.312 1 94.19 208 GLU B C 1
ATOM 5726 O O . GLU B 1 208 ? -8.656 54 18.172 1 94.19 208 GLU B O 1
ATOM 5731 N N . PRO B 1 209 ? -8.898 56.094 17.641 1 96 209 PRO B N 1
ATOM 5732 C CA . PRO B 1 209 ? -7.754 56 16.734 1 96 209 PRO B CA 1
ATOM 5733 C C . PRO B 1 209 ? -6.453 55.688 17.469 1 96 209 PRO B C 1
ATOM 5735 O O . PRO B 1 209 ? -5.598 54.969 16.922 1 96 209 PRO B O 1
ATOM 5738 N N . VAL B 1 210 ? -6.344 56.156 18.656 1 97.19 210 VAL B N 1
ATOM 5739 C CA . VAL B 1 210 ? -5.152 55.906 19.453 1 97.19 210 VAL B CA 1
ATOM 5740 C C . VAL B 1 210 ? -5.117 54.406 19.844 1 97.19 210 VAL B C 1
ATOM 5742 O O . VAL B 1 210 ? -4.051 53.812 19.875 1 97.19 210 VAL B O 1
ATOM 5745 N N . VAL B 1 211 ? -6.293 53.875 20.141 1 97 211 VAL B N 1
ATOM 5746 C CA . VAL B 1 211 ? -6.406 52.469 20.5 1 97 211 VAL B CA 1
ATOM 5747 C C . VAL B 1 211 ? -5.918 51.594 19.328 1 97 211 VAL B C 1
ATOM 5749 O O . VAL B 1 211 ? -5.133 50.688 19.531 1 97 211 VAL B O 1
ATOM 5752 N N . ILE B 1 212 ? -6.312 51.906 18.188 1 97 212 ILE B N 1
ATOM 5753 C CA . ILE B 1 212 ? -5.949 51.156 17 1 97 212 ILE B CA 1
ATOM 5754 C C . ILE B 1 212 ? -4.438 51.219 16.781 1 97 212 ILE B C 1
ATOM 5756 O O . ILE B 1 212 ? -3.793 50.188 16.531 1 97 212 ILE B O 1
ATOM 5760 N N . ILE B 1 213 ? -3.889 52.375 16.938 1 98.06 213 ILE B N 1
ATOM 5761 C CA . ILE B 1 213 ? -2.459 52.562 16.734 1 98.06 213 ILE B CA 1
ATOM 5762 C C . ILE B 1 213 ? -1.671 51.781 17.781 1 98.06 213 ILE B C 1
ATOM 5764 O O . ILE B 1 213 ? -0.654 51.156 17.469 1 98.06 213 ILE B O 1
ATOM 5768 N N . LEU B 1 214 ? -2.115 51.812 19.016 1 98.25 214 LEU B N 1
ATOM 5769 C CA . LEU B 1 214 ? -1.418 51.094 20.078 1 98.25 214 LEU B CA 1
ATOM 5770 C C . LEU B 1 214 ? -1.451 49.594 19.859 1 98.25 214 LEU B C 1
ATOM 5772 O O . LEU B 1 214 ? -0.453 48.906 20.094 1 98.25 214 LEU B O 1
ATOM 5776 N N . HIS B 1 215 ? -2.604 49.062 19.453 1 98.12 215 HIS B N 1
ATOM 5777 C CA . HIS B 1 215 ? -2.691 47.625 19.156 1 98.12 215 HIS B CA 1
ATOM 5778 C C . HIS B 1 215 ? -1.774 47.25 18.016 1 98.12 215 HIS B C 1
ATOM 5780 O O . HIS B 1 215 ? -1.186 46.156 18.016 1 98.12 215 HIS B O 1
ATOM 5786 N N . ILE B 1 216 ? -1.627 48.094 17.016 1 97.94 216 ILE B N 1
ATOM 5787 C CA . ILE B 1 216 ? -0.727 47.844 15.898 1 97.94 216 ILE B CA 1
ATOM 5788 C C . ILE B 1 216 ? 0.717 47.812 16.391 1 97.94 216 ILE B C 1
ATOM 5790 O O . ILE B 1 216 ? 1.492 46.938 16.016 1 97.94 216 ILE B O 1
ATOM 5794 N N . ILE B 1 217 ? 1.069 48.719 17.234 1 98.06 217 ILE B N 1
ATOM 5795 C CA . ILE B 1 217 ? 2.418 48.781 17.781 1 98.06 217 ILE B CA 1
ATOM 5796 C C . ILE B 1 217 ? 2.695 47.531 18.625 1 98.06 217 ILE B C 1
ATOM 5798 O O . ILE B 1 217 ? 3.768 46.938 18.516 1 98.06 217 ILE B O 1
ATOM 5802 N N . ILE B 1 218 ? 1.742 47.156 19.453 1 98.31 218 ILE B N 1
ATOM 5803 C CA . ILE B 1 218 ? 1.9 46 20.312 1 98.31 218 ILE B CA 1
ATOM 5804 C C . ILE B 1 218 ? 2.098 44.75 19.469 1 98.31 218 ILE B C 1
ATOM 5806 O O . ILE B 1 218 ? 3.023 43.969 19.703 1 98.31 218 ILE B O 1
ATOM 5810 N N . THR B 1 219 ? 1.283 44.562 18.484 1 97.75 219 THR B N 1
ATOM 5811 C CA . THR B 1 219 ? 1.354 43.375 17.656 1 97.75 219 THR B CA 1
ATOM 5812 C C . THR B 1 219 ? 2.623 43.375 16.812 1 97.75 219 THR B C 1
ATOM 5814 O O . THR B 1 219 ? 3.244 42.312 16.609 1 97.75 219 THR B O 1
ATOM 5817 N N . MET B 1 220 ? 3.057 44.469 16.312 1 97.69 220 MET B N 1
ATOM 5818 C CA . MET B 1 220 ? 4.285 44.562 15.531 1 97.69 220 MET B CA 1
ATOM 5819 C C . MET B 1 220 ? 5.504 44.25 16.406 1 97.69 220 MET B C 1
ATOM 5821 O O . MET B 1 220 ? 6.406 43.531 15.977 1 97.69 220 MET B O 1
ATOM 5825 N N . THR B 1 221 ? 5.508 44.812 17.531 1 97.75 221 THR B N 1
ATOM 5826 C CA . THR B 1 221 ? 6.633 44.594 18.438 1 97.75 221 THR B CA 1
ATOM 5827 C C . THR B 1 221 ? 6.68 43.125 18.906 1 97.75 221 THR B C 1
ATOM 5829 O O . THR B 1 221 ? 7.758 42.562 19.109 1 97.75 221 THR B O 1
ATOM 5832 N N . GLU B 1 222 ? 5.547 42.625 19.094 1 98.12 222 GLU B N 1
ATOM 5833 C CA . GLU B 1 222 ? 5.457 41.25 19.578 1 98.12 222 GLU B CA 1
ATOM 5834 C C . GLU B 1 222 ? 6.086 40.281 18.594 1 98.12 222 GLU B C 1
ATOM 5836 O O . GLU B 1 222 ? 6.625 39.25 18.984 1 98.12 222 GLU B O 1
ATOM 5841 N N . VAL B 1 223 ? 6.078 40.531 17.328 1 96.94 223 VAL B N 1
ATOM 5842 C CA . VAL B 1 223 ? 6.66 39.656 16.312 1 96.94 223 VAL B CA 1
ATOM 5843 C C . VAL B 1 223 ? 8.125 40.031 16.109 1 96.94 223 VAL B C 1
ATOM 5845 O O . VAL B 1 223 ? 8.984 39.125 16 1 96.94 223 VAL B O 1
ATOM 5848 N N . LEU B 1 224 ? 8.461 41.281 16.094 1 96.44 224 LEU B N 1
ATOM 5849 C CA . LEU B 1 224 ? 9.797 41.75 15.742 1 96.44 224 LEU B CA 1
ATOM 5850 C C . LEU B 1 224 ? 10.781 41.438 16.875 1 96.44 224 LEU B C 1
ATOM 5852 O O . LEU B 1 224 ? 11.953 41.156 16.609 1 96.44 224 LEU B O 1
ATOM 5856 N N . TYR B 1 225 ? 10.297 41.469 18.047 1 96.06 225 TYR B N 1
ATOM 5857 C CA . TYR B 1 225 ? 11.156 41.281 19.219 1 96.06 225 TYR B CA 1
ATOM 5858 C C . TYR B 1 225 ? 11.734 39.875 19.219 1 96.06 225 TYR B C 1
ATOM 5860 O O . TYR B 1 225 ? 12.961 39.688 19.25 1 96.06 225 TYR B O 1
ATOM 5868 N N . PRO B 1 226 ? 10.984 38.844 19.156 1 95.5 226 PRO B N 1
ATOM 5869 C CA . PRO B 1 226 ? 11.555 37.5 19.109 1 95.5 226 PRO B CA 1
ATOM 5870 C C . PRO B 1 226 ? 12.406 37.281 17.859 1 95.5 226 PRO B C 1
ATOM 5872 O O . PRO B 1 226 ? 13.375 36.5 17.906 1 95.5 226 PRO B O 1
ATOM 5875 N N . VAL B 1 227 ? 12.039 37.781 16.734 1 94.19 227 VAL B N 1
ATOM 5876 C CA . VAL B 1 227 ? 12.844 37.656 15.523 1 94.19 227 VAL B CA 1
ATOM 5877 C C . VAL B 1 227 ? 14.234 38.219 15.773 1 94.19 227 VAL B C 1
ATOM 5879 O O . VAL B 1 227 ? 15.242 37.594 15.438 1 94.19 227 VAL B O 1
ATOM 5882 N N . TYR B 1 228 ? 14.289 39.375 16.391 1 93.94 228 TYR B N 1
ATOM 5883 C CA . TYR B 1 228 ? 15.555 40.031 16.703 1 93.94 228 TYR B CA 1
ATOM 5884 C C . TYR B 1 228 ? 16.391 39.188 17.656 1 93.94 228 TYR B C 1
ATOM 5886 O O . TYR B 1 228 ? 17.594 39.031 17.438 1 93.94 228 TYR B O 1
ATOM 5894 N N . VAL B 1 229 ? 15.766 38.688 18.672 1 92.38 229 VAL B N 1
ATOM 5895 C CA . VAL B 1 229 ? 16.469 37.906 19.672 1 92.38 229 VAL B CA 1
ATOM 5896 C C . VAL B 1 229 ? 17.016 36.625 19.047 1 92.38 229 VAL B C 1
ATOM 5898 O O . VAL B 1 229 ? 18.156 36.25 19.312 1 92.38 229 VAL B O 1
ATOM 5901 N N . THR B 1 230 ? 16.219 35.969 18.266 1 90.81 230 THR B N 1
ATOM 5902 C CA . THR B 1 230 ? 16.625 34.719 17.625 1 90.81 230 THR B CA 1
ATOM 5903 C C . THR B 1 230 ? 17.797 34.938 16.688 1 90.81 230 THR B C 1
ATOM 5905 O O . THR B 1 230 ? 18.719 34.125 16.625 1 90.81 230 THR B O 1
ATOM 5908 N N . LEU B 1 231 ? 17.75 36 15.93 1 89.25 231 LEU B N 1
ATOM 5909 C CA . LEU B 1 231 ? 18.797 36.281 14.961 1 89.25 231 LEU B CA 1
ATOM 5910 C C . LEU B 1 231 ? 20.078 36.719 15.656 1 89.25 231 LEU B C 1
ATOM 5912 O O . LEU B 1 231 ? 21.172 36.469 15.148 1 89.25 231 LEU B O 1
ATOM 5916 N N . ARG B 1 232 ? 19.922 37.25 16.797 1 88.69 232 ARG B N 1
ATOM 5917 C CA . ARG B 1 232 ? 21.094 37.75 17.516 1 88.69 232 ARG B CA 1
ATOM 5918 C C . ARG B 1 232 ? 21.75 36.656 18.328 1 88.69 232 ARG B C 1
ATOM 5920 O O . ARG B 1 232 ? 22.984 36.625 18.469 1 88.69 232 ARG B O 1
ATOM 5927 N N . CYS B 1 233 ? 20.844 35.781 18.734 1 84 233 CYS B N 1
ATOM 5928 C CA . CYS B 1 233 ? 21.375 34.719 19.562 1 84 233 CYS B CA 1
ATOM 5929 C C . CYS B 1 233 ? 21.672 33.469 18.734 1 84 233 CYS B C 1
ATOM 5931 O O . CYS B 1 233 ? 20.984 33.188 17.75 1 84 233 CYS B O 1
ATOM 5933 N N . ASP B 1 234 ? 22.844 33 18.641 1 76.06 234 ASP B N 1
ATOM 5934 C CA . ASP B 1 234 ? 23.172 31.734 17.953 1 76.06 234 ASP B CA 1
ATOM 5935 C C . ASP B 1 234 ? 22.469 30.547 18.609 1 76.06 234 ASP B C 1
ATOM 5937 O O . ASP B 1 234 ? 23.125 29.672 19.172 1 76.06 234 ASP B O 1
ATOM 5941 N N . SER B 1 235 ? 21.141 30.469 18.422 1 75 235 SER B N 1
ATOM 5942 C CA . SER B 1 235 ? 20.297 29.5 19.109 1 75 235 SER B CA 1
ATOM 5943 C C . SER B 1 235 ? 20.172 28.219 18.297 1 75 235 SER B C 1
ATOM 5945 O O . SER B 1 235 ? 20.453 28.203 17.094 1 75 235 SER B O 1
ATOM 5947 N N . ALA B 1 236 ? 19.859 27.188 19.062 1 78.25 236 ALA B N 1
ATOM 5948 C CA . ALA B 1 236 ? 19.562 25.922 18.422 1 78.25 236 ALA B CA 1
ATOM 5949 C C . ALA B 1 236 ? 18.312 26.031 17.562 1 78.25 236 ALA B C 1
ATOM 5951 O O . ALA B 1 236 ? 17.391 26.781 17.875 1 78.25 236 ALA B O 1
ATOM 5952 N N . PHE B 1 237 ? 18.328 25.328 16.562 1 80.88 237 PHE B N 1
ATOM 5953 C CA . PHE B 1 237 ? 17.266 25.375 15.57 1 80.88 237 PHE B CA 1
ATOM 5954 C C . PHE B 1 237 ? 15.914 25.062 16.219 1 80.88 237 PHE B C 1
ATOM 5956 O O . PHE B 1 237 ? 14.945 25.797 16.016 1 80.88 237 PHE B O 1
ATOM 5963 N N . LEU B 1 238 ? 15.859 23.984 16.938 1 80.94 238 LEU B N 1
ATOM 5964 C CA . LEU B 1 238 ? 14.602 23.547 17.531 1 80.94 238 LEU B CA 1
ATOM 5965 C C . LEU B 1 238 ? 14.055 24.594 18.5 1 80.94 238 LEU B C 1
ATOM 5967 O O . LEU B 1 238 ? 12.852 24.828 18.562 1 80.94 238 LEU B O 1
ATOM 5971 N N . SER B 1 239 ? 14.883 25.219 19.25 1 85.56 239 SER B N 1
ATOM 5972 C CA . SER B 1 239 ? 14.477 26.281 20.172 1 85.56 239 SER B CA 1
ATOM 5973 C C . SER B 1 239 ? 13.961 27.5 19.422 1 85.56 239 SER B C 1
ATOM 5975 O O . SER B 1 239 ? 13 28.141 19.844 1 85.56 239 SER B O 1
ATOM 5977 N N . GLY B 1 240 ? 14.656 27.734 18.344 1 88 240 GLY B N 1
ATOM 5978 C CA . GLY B 1 240 ? 14.211 28.844 17.531 1 88 240 GLY B CA 1
ATOM 5979 C C . GLY B 1 240 ? 12.844 28.625 16.906 1 88 240 GLY B C 1
ATOM 5980 O O . GLY B 1 240 ? 12 29.531 16.891 1 88 240 GLY B O 1
ATOM 5981 N N . VAL B 1 241 ? 12.625 27.438 16.469 1 89.62 241 VAL B N 1
ATOM 5982 C CA . VAL B 1 241 ? 11.344 27.094 15.859 1 89.62 241 VAL B CA 1
ATOM 5983 C C . VAL B 1 241 ? 10.234 27.188 16.906 1 89.62 241 VAL B C 1
ATOM 5985 O O . VAL B 1 241 ? 9.148 27.703 16.641 1 89.62 241 VAL B O 1
ATOM 5988 N N . THR B 1 242 ? 10.492 26.703 18.031 1 90.25 242 THR B N 1
ATOM 5989 C CA . THR B 1 242 ? 9.508 26.719 19.109 1 90.25 242 THR B CA 1
ATOM 5990 C C . THR B 1 242 ? 9.148 28.156 19.5 1 90.25 242 THR B C 1
ATOM 5992 O O . THR B 1 242 ? 7.973 28.484 19.656 1 90.25 242 THR B O 1
ATOM 5995 N N . LEU B 1 243 ? 10.148 28.969 19.625 1 93.12 243 LEU B N 1
ATOM 5996 C CA . LEU B 1 243 ? 9.906 30.359 19.969 1 93.12 243 LEU B CA 1
ATOM 5997 C C . LEU B 1 243 ? 9.086 31.062 18.875 1 93.12 243 LEU B C 1
ATOM 5999 O O . LEU B 1 243 ? 8.148 31.797 19.188 1 93.12 243 LEU B O 1
ATOM 6003 N N . MET B 1 244 ? 9.422 30.781 17.703 1 94.56 244 MET B N 1
ATOM 6004 C CA . MET B 1 244 ? 8.711 31.438 16.609 1 94.56 244 MET B CA 1
ATOM 6005 C C . MET B 1 244 ? 7.27 30.938 16.516 1 94.56 244 MET B C 1
ATOM 6007 O O . MET B 1 244 ? 6.367 31.719 16.188 1 94.56 244 MET B O 1
ATOM 6011 N N . LEU B 1 245 ? 7.082 29.719 16.766 1 95.19 245 LEU B N 1
ATOM 6012 C CA . LEU B 1 245 ? 5.723 29.172 16.781 1 95.19 245 LEU B CA 1
ATOM 6013 C C . LEU B 1 245 ? 4.895 29.844 17.891 1 95.19 245 LEU B C 1
ATOM 6015 O O . LEU B 1 245 ? 3.75 30.234 17.656 1 95.19 245 LEU B O 1
ATOM 6019 N N . LEU B 1 246 ? 5.453 29.984 19.031 1 96 246 LEU B N 1
ATOM 6020 C CA . LEU B 1 246 ? 4.77 30.625 20.141 1 96 246 LEU B CA 1
ATOM 6021 C C . LEU B 1 246 ? 4.492 32.094 19.828 1 96 246 LEU B C 1
ATOM 6023 O O . LEU B 1 246 ? 3.432 32.625 20.172 1 96 246 LEU B O 1
ATOM 6027 N N . THR B 1 247 ? 5.473 32.688 19.219 1 97.25 247 THR B N 1
ATOM 6028 C CA . THR B 1 247 ? 5.312 34.062 18.797 1 97.25 247 THR B CA 1
ATOM 6029 C C . THR B 1 247 ? 4.117 34.219 17.859 1 97.25 247 THR B C 1
ATOM 6031 O O . THR B 1 247 ? 3.318 35.156 18 1 97.25 247 THR B O 1
ATOM 6034 N N . CYS B 1 248 ? 4.051 33.281 16.938 1 97.06 248 CYS B N 1
ATOM 6035 C CA . CYS B 1 248 ? 2.941 33.344 15.984 1 97.06 248 CYS B CA 1
ATOM 6036 C C . CYS B 1 248 ? 1.608 33.125 16.703 1 97.06 248 CYS B C 1
ATOM 6038 O O . CYS B 1 248 ? 0.631 33.812 16.391 1 97.06 248 CYS B O 1
ATOM 6040 N N . ILE B 1 249 ? 1.539 32.312 17.609 1 97.38 249 ILE B N 1
ATOM 6041 C CA . ILE B 1 249 ? 0.32 32.031 18.359 1 97.38 249 ILE B CA 1
ATOM 6042 C C . ILE B 1 249 ? -0.107 33.281 19.141 1 97.38 249 ILE B C 1
ATOM 6044 O O . ILE B 1 249 ? -1.271 33.688 19.078 1 97.38 249 ILE B O 1
ATOM 6048 N N . VAL B 1 250 ? 0.799 33.906 19.844 1 98.06 250 VAL B N 1
ATOM 6049 C CA . VAL B 1 250 ? 0.5 35.094 20.625 1 98.06 250 VAL B CA 1
ATOM 6050 C C . VAL B 1 250 ? 0.029 36.219 19.703 1 98.06 250 VAL B C 1
ATOM 6052 O O . VAL B 1 250 ? -0.916 36.938 20.031 1 98.06 250 VAL B O 1
ATOM 6055 N N . TRP B 1 251 ? 0.692 36.312 18.609 1 98.31 251 TRP B N 1
ATOM 6056 C CA . TRP B 1 251 ? 0.308 37.344 17.672 1 98.31 251 TRP B CA 1
ATOM 6057 C C . TRP B 1 251 ? -1.128 37.156 17.188 1 98.31 251 TRP B C 1
ATOM 6059 O O . TRP B 1 251 ? -1.918 38.094 17.172 1 98.31 251 TRP B O 1
ATOM 6069 N N . LEU B 1 252 ? -1.468 35.969 16.766 1 98.38 252 LEU B N 1
ATOM 6070 C CA . LEU B 1 252 ? -2.816 35.656 16.297 1 98.38 252 LEU B CA 1
ATOM 6071 C C . LEU B 1 252 ? -3.842 35.938 17.391 1 98.38 252 LEU B C 1
ATOM 6073 O O . LEU B 1 252 ? -4.906 36.5 17.125 1 98.38 252 LEU B O 1
ATOM 6077 N N . LYS B 1 253 ? -3.531 35.594 18.547 1 98.5 253 LYS B N 1
ATOM 6078 C CA . LYS B 1 253 ? -4.445 35.812 19.672 1 98.5 253 LYS B CA 1
ATOM 6079 C C . LYS B 1 253 ? -4.617 37.312 19.969 1 98.5 253 LYS B C 1
ATOM 6081 O O . LYS B 1 253 ? -5.723 37.75 20.25 1 98.5 253 LYS B O 1
ATOM 6086 N N . LEU B 1 254 ? -3.547 38.031 19.922 1 98.56 254 LEU B N 1
ATOM 6087 C CA . LEU B 1 254 ? -3.611 39.469 20.172 1 98.56 254 LEU B CA 1
ATOM 6088 C C . LEU B 1 254 ? -4.461 40.188 19.125 1 98.56 254 LEU B C 1
ATOM 6090 O O . LEU B 1 254 ? -5.238 41.062 19.453 1 98.56 254 LEU B O 1
ATOM 6094 N N . VAL B 1 255 ? -4.281 39.75 17.922 1 98.12 255 VAL B N 1
ATOM 6095 C CA . VAL B 1 255 ? -5.078 40.312 16.844 1 98.12 255 VAL B CA 1
ATOM 6096 C C . VAL B 1 255 ? -6.555 40 17.062 1 98.12 255 VAL B C 1
ATOM 6098 O O . VAL B 1 255 ? -7.414 40.875 16.891 1 98.12 255 VAL B O 1
ATOM 6101 N N . SER B 1 256 ? -6.82 38.812 17.375 1 98.12 256 SER B N 1
ATOM 6102 C CA . SER B 1 256 ? -8.203 38.438 17.641 1 98.12 256 SER B CA 1
ATOM 6103 C C . SER B 1 256 ? -8.781 39.219 18.797 1 98.12 256 SER B C 1
ATOM 6105 O O . SER B 1 256 ? -9.93 39.688 18.734 1 98.12 256 SER B O 1
ATOM 6107 N N . TYR B 1 257 ? -7.992 39.406 19.844 1 97.88 257 TYR B N 1
ATOM 6108 C CA . TYR B 1 257 ? -8.43 40.188 21 1 97.88 257 TYR B CA 1
ATOM 6109 C C . TYR B 1 257 ? -8.742 41.625 20.609 1 97.88 257 TYR B C 1
ATOM 6111 O O . TYR B 1 257 ? -9.766 42.156 21.016 1 97.88 257 TYR B O 1
ATOM 6119 N N . ALA B 1 258 ? -7.895 42.219 19.859 1 97.5 258 ALA B N 1
ATOM 6120 C CA . ALA B 1 258 ? -8.062 43.594 19.422 1 97.5 258 ALA B CA 1
ATOM 6121 C C . ALA B 1 258 ? -9.305 43.75 18.547 1 97.5 258 ALA B C 1
ATOM 6123 O O . ALA B 1 258 ? -10.109 44.656 18.75 1 97.5 258 ALA B O 1
ATOM 6124 N N . HIS B 1 259 ? -9.438 42.875 17.562 1 96.62 259 HIS B N 1
ATOM 6125 C CA . HIS B 1 259 ? -10.562 42.938 16.641 1 96.62 259 HIS B CA 1
ATOM 6126 C C . HIS B 1 259 ? -11.891 42.719 17.375 1 96.62 259 HIS B C 1
ATOM 6128 O O . HIS B 1 259 ? -12.859 43.438 17.109 1 96.62 259 HIS B O 1
ATOM 6134 N N . THR B 1 260 ? -11.93 41.719 18.188 1 95.5 260 THR B N 1
ATOM 6135 C CA . THR B 1 260 ? -13.148 41.406 18.922 1 95.5 260 THR B CA 1
ATOM 6136 C C . THR B 1 260 ? -13.531 42.531 19.875 1 95.5 260 THR B C 1
ATOM 6138 O O . THR B 1 260 ? -14.695 42.938 19.938 1 95.5 260 THR B O 1
ATOM 6141 N N . SER B 1 261 ? -12.578 43.062 20.625 1 95.19 261 SER B N 1
ATOM 6142 C CA . SER B 1 261 ? -12.828 44.188 21.531 1 95.19 261 SER B CA 1
ATOM 6143 C C . SER B 1 261 ? -13.328 45.406 20.766 1 95.19 261 SER B C 1
ATOM 6145 O O . SER B 1 261 ? -14.258 46.094 21.219 1 95.19 261 SER B O 1
ATOM 6147 N N . TYR B 1 262 ? -12.695 45.656 19.688 1 94.62 262 TYR B N 1
ATOM 6148 C CA . TYR B 1 262 ? -13.125 46.781 18.859 1 94.62 262 TYR B CA 1
ATOM 6149 C C . TYR B 1 262 ? -14.578 46.625 18.422 1 94.62 262 TYR B C 1
ATOM 6151 O O . TYR B 1 262 ? -15.367 47.562 18.469 1 94.62 262 TYR B O 1
ATOM 6159 N N . ASP B 1 263 ? -14.906 45.469 17.969 1 92.31 263 ASP B N 1
ATOM 6160 C CA . ASP B 1 263 ? -16.25 45.156 17.5 1 92.31 263 ASP B CA 1
ATOM 6161 C C . ASP B 1 263 ? -17.266 45.312 18.625 1 92.31 263 ASP B C 1
ATOM 6163 O O . ASP B 1 263 ? -18.359 45.875 18.438 1 92.31 263 ASP B O 1
ATOM 6167 N N . ILE B 1 264 ? -16.953 44.812 19.766 1 90.5 264 ILE B N 1
ATOM 6168 C CA . ILE B 1 264 ? -17.859 44.906 20.906 1 90.5 264 ILE B CA 1
ATOM 6169 C C . ILE B 1 264 ? -18.047 46.344 21.297 1 90.5 264 ILE B C 1
ATOM 6171 O O . ILE B 1 264 ? -19.172 46.781 21.594 1 90.5 264 ILE B O 1
ATOM 6175 N N . ARG B 1 265 ? -17.016 47.125 21.312 1 90.44 265 ARG B N 1
ATOM 6176 C CA . ARG B 1 265 ? -17.109 48.562 21.641 1 90.44 265 ARG B CA 1
ATOM 6177 C C . ARG B 1 265 ? -18 49.281 20.625 1 90.44 265 ARG B C 1
ATOM 6179 O O . ARG B 1 265 ? -18.812 50.125 21 1 90.44 265 ARG B O 1
ATOM 6186 N N . THR B 1 266 ? -17.797 48.969 19.422 1 88.94 266 THR B N 1
ATOM 6187 C CA . THR B 1 266 ? -18.578 49.594 18.359 1 88.94 266 THR B CA 1
ATOM 6188 C C . THR B 1 266 ? -20.062 49.25 18.5 1 88.94 266 THR B C 1
ATOM 6190 O O . THR B 1 266 ? -20.922 50.125 18.312 1 88.94 266 THR B O 1
ATOM 6193 N N . LEU B 1 267 ? -20.344 48.062 18.828 1 86.38 267 LEU B N 1
ATOM 6194 C CA . LEU B 1 267 ? -21.734 47.656 19.031 1 86.38 267 LE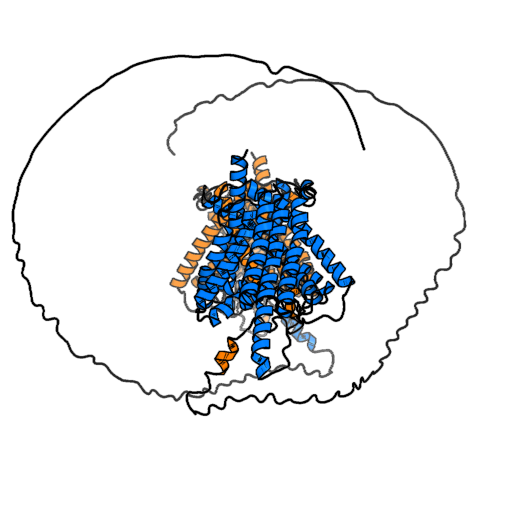U B CA 1
ATOM 6195 C C . LEU B 1 267 ? -22.312 48.281 20.281 1 86.38 267 LEU B C 1
ATOM 6197 O O . LEU B 1 267 ? -23.484 48.688 20.297 1 86.38 267 LEU B O 1
ATOM 6201 N N . ALA B 1 268 ? -21.531 48.375 21.281 1 84.62 268 ALA B N 1
ATOM 6202 C CA . ALA B 1 268 ? -21.969 48.969 22.531 1 84.62 268 ALA B CA 1
ATOM 6203 C C . ALA B 1 268 ? -22.266 50.469 22.359 1 84.62 268 ALA B C 1
ATOM 6205 O O . ALA B 1 268 ? -23.188 51 22.953 1 84.62 268 ALA B O 1
ATOM 6206 N N . ASN B 1 269 ? -21.531 51.156 21.609 1 82 269 ASN B N 1
ATOM 6207 C CA . ASN B 1 269 ? -21.703 52.562 21.344 1 82 269 ASN B CA 1
ATOM 6208 C C . ASN B 1 269 ? -22.875 52.812 20.422 1 82 269 ASN B C 1
ATOM 6210 O O . ASN B 1 269 ? -23.516 53.875 20.484 1 82 269 ASN B O 1
ATOM 6214 N N . SER B 1 270 ? -23.109 51.906 19.578 1 76.44 270 SER B N 1
ATOM 6215 C CA . SER B 1 270 ? -24.25 52.062 18.672 1 76.44 270 SER B CA 1
ATOM 6216 C C . SER B 1 270 ? -25.562 51.719 19.375 1 76.44 270 SER B C 1
ATOM 6218 O O . SER B 1 270 ? -26.609 52.25 19.016 1 76.44 270 SER B O 1
ATOM 6220 N N . ALA B 1 271 ? -25.594 50.594 20.25 1 60.66 271 ALA B N 1
ATOM 6221 C CA . ALA B 1 271 ? -26.781 50.156 20.984 1 60.66 271 ALA B CA 1
ATOM 6222 C C . ALA B 1 271 ? -27.25 51.219 21.969 1 60.66 271 ALA B C 1
ATOM 6224 O O . ALA B 1 271 ? -28.406 51.219 22.391 1 60.66 271 ALA B O 1
ATOM 6225 N N . ASP B 1 272 ? -26.359 52 22.875 1 54.28 272 ASP B N 1
ATOM 6226 C CA . ASP B 1 272 ? -26.922 53.031 23.734 1 54.28 272 ASP B CA 1
ATOM 6227 C C . ASP B 1 272 ? -28.188 53.625 23.141 1 54.28 272 ASP B C 1
ATOM 6229 O O . ASP B 1 272 ? -29.078 54.062 23.859 1 54.28 272 ASP B O 1
ATOM 6233 N N . LYS B 1 273 ? -28.391 53.656 21.875 1 53.03 273 LYS B N 1
ATOM 6234 C CA . LYS B 1 273 ? -29.672 54.188 21.406 1 53.03 273 LYS B CA 1
ATOM 6235 C C . LYS B 1 273 ? -30.75 53.125 21.422 1 53.03 273 LYS B C 1
ATOM 6237 O O . LYS B 1 273 ? -31.875 53.375 21.844 1 53.03 273 LYS B O 1
ATOM 6242 N N . ALA B 1 274 ? -30.609 51.75 21.031 1 48.94 274 ALA B N 1
ATOM 6243 C CA . ALA B 1 274 ? -31.766 50.875 20.875 1 48.94 274 ALA B CA 1
ATOM 6244 C C . ALA B 1 274 ? -31.641 49.656 21.781 1 48.94 274 ALA B C 1
ATOM 6246 O O . ALA B 1 274 ? -32.656 49.156 22.297 1 48.94 274 ALA B O 1
ATOM 6247 N N . ASN B 1 275 ? -30.438 48.844 22.125 1 50.66 275 ASN B N 1
ATOM 6248 C CA . ASN B 1 275 ? -30.391 47.625 22.922 1 50.66 275 ASN B CA 1
ATOM 6249 C C . ASN B 1 275 ? -29.344 47.719 24.031 1 50.66 275 ASN B C 1
ATOM 6251 O O . ASN B 1 275 ? -28.156 47.531 23.797 1 50.66 275 ASN B O 1
ATOM 6255 N N . PRO B 1 276 ? -29.625 48.125 25.281 1 51.75 276 PRO B N 1
ATOM 6256 C CA . PRO B 1 276 ? -28.828 48.375 26.484 1 51.75 276 PRO B CA 1
ATOM 6257 C C . PRO B 1 276 ? -28.016 47.156 26.938 1 51.75 276 PRO B C 1
ATOM 6259 O O . PRO B 1 276 ? -27.172 47.281 27.828 1 51.75 276 PRO B O 1
ATOM 6262 N N . GLU B 1 277 ? -28.203 45.969 26.375 1 55.84 277 GLU B N 1
ATOM 6263 C CA . GLU B 1 277 ? -27.703 44.75 27 1 55.84 277 GLU B CA 1
ATOM 6264 C C . GLU B 1 277 ? -26.25 44.469 26.609 1 55.84 277 GLU B C 1
ATOM 6266 O O . GLU B 1 277 ? -25.578 43.625 27.219 1 55.84 277 GLU B O 1
ATOM 6271 N N . VAL B 1 278 ? -25.734 45.188 25.609 1 60.41 278 VAL B N 1
ATOM 6272 C CA . VAL B 1 278 ? -24.359 44.875 25.266 1 60.41 278 VAL B CA 1
ATOM 6273 C C . VAL B 1 278 ? -23.391 45.812 25.984 1 60.41 278 VAL B C 1
ATOM 6275 O O . VAL B 1 278 ? -23.391 47.031 25.719 1 60.41 278 VAL B O 1
ATOM 6278 N N . SER B 1 279 ? -22.922 45.375 27.203 1 76.31 279 SER B N 1
ATOM 6279 C CA . SER B 1 279 ? -21.938 46.156 27.953 1 76.31 279 SER B CA 1
ATOM 6280 C C . SER B 1 279 ? -20.531 45.625 27.688 1 76.31 279 SER B C 1
ATOM 6282 O O . SER B 1 279 ? -20.281 44.438 27.688 1 76.31 279 SER B O 1
ATOM 6284 N N . TYR B 1 280 ? -19.688 46.562 27.203 1 84.12 280 TYR B N 1
ATOM 6285 C CA . TYR B 1 280 ? -18.281 46.25 27 1 84.12 280 TYR B CA 1
ATOM 6286 C C . TYR B 1 280 ? -17.531 46.219 28.328 1 84.12 280 TYR B C 1
ATOM 6288 O O . TYR B 1 280 ? -17.656 47.125 29.125 1 84.12 280 TYR B O 1
ATOM 6296 N N . TYR B 1 281 ? -16.953 45 28.625 1 86.44 281 TYR B N 1
ATOM 6297 C CA . TYR B 1 281 ? -16.125 44.906 29.812 1 86.44 281 TYR B CA 1
ATOM 6298 C C . TYR B 1 281 ? -14.812 44.188 29.5 1 86.44 281 TYR B C 1
ATOM 6300 O O . TYR B 1 281 ? -14.719 43.438 28.516 1 86.44 281 TYR B O 1
ATOM 6308 N N . VAL B 1 282 ? -13.852 44.656 30.234 1 90.62 282 VAL B N 1
ATOM 6309 C CA . VAL B 1 282 ? -12.523 44.062 30.062 1 90.62 282 VAL B CA 1
ATOM 6310 C C . VAL B 1 282 ? -12.141 43.281 31.312 1 90.62 282 VAL B C 1
ATOM 6312 O O . VAL B 1 282 ? -12.328 43.75 32.438 1 90.62 282 VAL B O 1
ATOM 6315 N N . SER B 1 283 ? -11.766 42 31.156 1 93.12 283 SER B N 1
ATOM 6316 C CA . SER B 1 283 ? -11.375 41.125 32.25 1 93.12 283 SER B CA 1
ATOM 6317 C C . SER B 1 283 ? -10.008 40.5 32 1 93.12 283 SER B C 1
ATOM 6319 O O . SER B 1 283 ? -9.789 39.844 30.984 1 93.12 283 SER B O 1
ATOM 6321 N N . LEU B 1 284 ? -9.133 40.719 32.969 1 94.62 284 LEU B N 1
ATOM 6322 C CA . LEU B 1 284 ? -7.801 40.125 32.875 1 94.62 284 LEU B CA 1
ATOM 6323 C C . LEU B 1 284 ? -7.871 38.625 32.969 1 94.62 284 LEU B C 1
ATOM 6325 O O . LEU B 1 284 ? -7.082 37.906 32.344 1 94.62 284 LEU B O 1
ATOM 6329 N N . LYS B 1 285 ? -8.773 38.125 33.719 1 94.69 285 LYS B N 1
ATOM 6330 C CA . LYS B 1 285 ? -8.961 36.688 33.875 1 94.69 285 LYS B CA 1
ATOM 6331 C C . LYS B 1 285 ? -9.383 36.031 32.562 1 94.69 285 LYS B C 1
ATOM 6333 O O . LYS B 1 285 ? -8.875 34.969 32.188 1 94.69 285 LYS B O 1
ATOM 6338 N N . SER B 1 286 ? -10.297 36.688 31.938 1 94.5 286 SER B N 1
ATOM 6339 C CA . SER B 1 286 ? -10.758 36.188 30.656 1 94.5 286 SER B CA 1
ATOM 6340 C C . SER B 1 286 ? -9.641 36.188 29.625 1 94.5 286 SER B C 1
ATOM 6342 O O . SER B 1 286 ? -9.516 35.281 28.812 1 94.5 286 SER B O 1
ATOM 6344 N N . LEU B 1 287 ? -8.859 37.25 29.656 1 96.31 287 LEU B N 1
ATOM 6345 C CA . LEU B 1 287 ? -7.746 37.344 28.719 1 96.31 287 LEU B CA 1
ATOM 6346 C C . LEU B 1 287 ? -6.688 36.281 29.031 1 96.31 287 LEU B C 1
ATOM 6348 O O . LEU B 1 287 ? -6.152 35.656 28.109 1 96.31 287 LEU B O 1
ATOM 6352 N N . ALA B 1 288 ? -6.367 36.125 30.312 1 96 288 ALA B N 1
ATOM 6353 C CA . ALA B 1 288 ? -5.387 35.125 30.719 1 96 288 ALA B CA 1
ATOM 6354 C C . ALA B 1 288 ? -5.828 33.719 30.297 1 96 288 ALA B C 1
ATOM 6356 O O . ALA B 1 288 ? -5.016 32.938 29.828 1 96 288 ALA B O 1
ATOM 6357 N N . TYR B 1 289 ? -7.086 33.375 30.469 1 96.62 289 TYR B N 1
ATOM 6358 C CA . TYR B 1 289 ? -7.625 32.094 30.016 1 96.62 289 TYR B CA 1
ATOM 6359 C C . TYR B 1 289 ? -7.48 31.938 28.516 1 96.62 289 TYR B C 1
ATOM 6361 O O . TYR B 1 289 ? -7.043 30.891 28.031 1 96.62 289 TYR B O 1
ATOM 6369 N N . PHE B 1 290 ? -7.844 32.969 27.828 1 97.19 290 PHE B N 1
ATOM 6370 C CA . PHE B 1 290 ? -7.781 32.969 26.359 1 97.19 290 PHE B CA 1
ATOM 6371 C C . PHE B 1 290 ? -6.359 32.688 25.891 1 97.19 290 PHE B C 1
ATOM 6373 O O . PHE B 1 290 ? -6.152 31.938 24.938 1 97.19 290 PHE B O 1
ATOM 6380 N N . MET B 1 291 ? -5.418 33.281 26.594 1 97.38 291 MET B N 1
ATOM 6381 C CA . MET B 1 291 ? -4.031 33.188 26.141 1 97.38 291 MET B CA 1
ATOM 6382 C C . MET B 1 291 ? -3.525 31.75 26.266 1 97.38 291 MET B C 1
ATOM 6384 O O . MET B 1 291 ? -2.617 31.344 25.531 1 97.38 291 MET B O 1
ATOM 6388 N N . VAL B 1 292 ? -4.117 30.906 27.078 1 96.62 292 VAL B N 1
ATOM 6389 C CA . VAL B 1 292 ? -3.633 29.547 27.266 1 96.62 292 VAL B CA 1
ATOM 6390 C C . VAL B 1 292 ? -4.621 28.562 26.656 1 96.62 292 VAL B C 1
ATOM 6392 O O . VAL B 1 292 ? -4.289 27.391 26.469 1 96.62 292 VAL B O 1
ATOM 6395 N N . ALA B 1 293 ? -5.812 28.984 26.312 1 97.12 293 ALA B N 1
ATOM 6396 C CA . ALA B 1 293 ? -6.836 28.125 25.734 1 97.12 293 ALA B CA 1
ATOM 6397 C C . ALA B 1 293 ? -6.445 27.672 24.328 1 97.12 293 ALA B C 1
ATOM 6399 O O . ALA B 1 293 ? -5.742 28.391 23.609 1 97.12 293 ALA B O 1
ATOM 6400 N N . PRO B 1 294 ? -6.797 26.484 23.938 1 96.94 294 PRO B N 1
ATOM 6401 C CA . PRO B 1 294 ? -6.434 25.969 22.625 1 96.94 294 PRO B CA 1
ATOM 6402 C C . PRO B 1 294 ? -7.301 26.547 21.5 1 96.94 294 PRO B C 1
ATOM 6404 O O . PRO B 1 294 ? -7.926 25.797 20.75 1 96.94 294 PRO B O 1
ATOM 6407 N N . THR B 1 295 ? -7.457 27.75 21.422 1 97.75 295 THR B N 1
ATOM 6408 C CA . THR B 1 295 ? -8.156 28.484 20.375 1 97.75 295 THR B CA 1
ATOM 6409 C C . THR B 1 295 ? -7.402 29.766 20.031 1 97.75 295 THR B C 1
ATOM 6411 O O . THR B 1 295 ? -6.516 30.203 20.781 1 97.75 295 THR B O 1
ATOM 6414 N N . LEU B 1 296 ? -7.652 30.297 18.891 1 98.25 296 LEU B N 1
ATOM 6415 C CA . LEU B 1 296 ? -7.016 31.531 18.453 1 98.25 296 LEU B CA 1
ATOM 6416 C C . LEU B 1 296 ? -8.039 32.656 18.328 1 98.25 296 LEU B C 1
ATOM 6418 O O . LEU B 1 296 ? -7.68 33.781 18.016 1 98.25 296 LEU B O 1
ATOM 6422 N N . CYS B 1 297 ? -9.266 32.344 18.625 1 97.62 297 CYS B N 1
ATOM 6423 C CA . CYS B 1 297 ? -10.344 33.312 18.531 1 97.62 297 CYS B CA 1
ATOM 6424 C C . CYS B 1 297 ? -10.836 33.719 19.906 1 97.62 297 CYS B C 1
ATOM 6426 O O . CYS B 1 297 ? -11.32 32.875 20.672 1 97.62 297 CYS B O 1
ATOM 6428 N N . TYR B 1 298 ? -10.742 34.969 20.172 1 97.44 298 TYR B N 1
ATOM 6429 C CA . TYR B 1 298 ? -11.164 35.5 21.469 1 97.44 298 TYR B CA 1
ATOM 6430 C C . TYR B 1 298 ? -12.688 35.594 21.531 1 97.44 298 TYR B C 1
ATOM 6432 O O . TYR B 1 298 ? -13.336 36 20.562 1 97.44 298 TYR B O 1
ATOM 6440 N N . GLN B 1 299 ? -13.195 35.188 22.594 1 93.62 299 GLN B N 1
ATOM 6441 C CA . GLN B 1 299 ? -14.609 35.344 22.938 1 93.62 299 GLN B CA 1
ATOM 6442 C C . GLN B 1 299 ? -14.805 35.5 24.438 1 93.62 299 GLN B C 1
ATOM 6444 O O . GLN B 1 299 ? -13.922 35.156 25.219 1 93.62 299 GLN B O 1
ATOM 6449 N N . LEU B 1 300 ? -15.883 36 24.781 1 89.25 300 LEU B N 1
ATOM 6450 C CA . LEU B 1 300 ? -16.141 36.312 26.172 1 89.25 300 LEU B CA 1
ATOM 6451 C C . LEU B 1 300 ? -16.438 35.062 26.984 1 89.25 300 LEU B C 1
ATOM 6453 O O . LEU B 1 300 ? -16.094 34.969 28.156 1 89.25 300 LEU B O 1
ATOM 6457 N N . SER B 1 301 ? -17.047 34.156 26.344 1 90.81 301 SER B N 1
ATOM 6458 C CA . SER B 1 301 ? -17.359 32.906 27 1 90.81 301 SER B CA 1
ATOM 6459 C C . SER B 1 301 ? -17.156 31.719 26.047 1 90.81 301 SER B C 1
ATOM 6461 O O . SER B 1 301 ? -17.438 31.812 24.859 1 90.81 301 SER B O 1
ATOM 6463 N N . TYR B 1 302 ? -16.578 30.703 26.656 1 94.38 302 TYR B N 1
ATOM 6464 C CA . TYR B 1 302 ? -16.328 29.484 25.891 1 94.38 302 TYR B CA 1
ATOM 6465 C C . TYR B 1 302 ? -17.109 28.312 26.453 1 94.38 302 TYR B C 1
ATOM 6467 O O . TYR B 1 302 ? -17.422 28.281 27.641 1 94.38 302 TYR B O 1
ATOM 6475 N N . PRO B 1 303 ? -17.406 27.328 25.578 1 94.12 303 PRO B N 1
ATOM 6476 C CA . PRO B 1 303 ? -17.922 26.078 26.141 1 94.12 303 PRO B CA 1
ATOM 6477 C C . PRO B 1 303 ? -16.938 25.375 27.062 1 94.12 303 PRO B C 1
ATOM 6479 O O . PRO B 1 303 ? -15.742 25.312 26.734 1 94.12 303 PRO B O 1
ATOM 6482 N N . ARG B 1 304 ? -17.422 24.938 28.188 1 94.38 304 ARG B N 1
ATOM 6483 C CA . ARG B 1 304 ? -16.531 24.359 29.188 1 94.38 304 ARG B CA 1
ATOM 6484 C C . ARG B 1 304 ? -16.906 22.906 29.469 1 94.38 304 ARG B C 1
ATOM 6486 O O . ARG B 1 304 ? -18.078 22.547 29.438 1 94.38 304 ARG B O 1
ATOM 6493 N N . SER B 1 305 ? -15.906 22.141 29.719 1 91.69 305 SER B N 1
ATOM 6494 C CA . SER B 1 305 ? -16.125 20.781 30.203 1 91.69 305 SER B CA 1
ATOM 6495 C C . SER B 1 305 ? -16.297 20.766 31.719 1 91.69 305 SER B C 1
ATOM 6497 O O . SER B 1 305 ? -15.781 21.641 32.438 1 91.69 305 SER B O 1
ATOM 6499 N N . PRO B 1 306 ? -17.078 19.828 32.219 1 89.38 306 PRO B N 1
ATOM 6500 C CA . PRO B 1 306 ? -17.484 19.859 33.625 1 89.38 306 PRO B CA 1
ATOM 6501 C C . PRO B 1 306 ? -16.312 19.594 34.562 1 89.38 306 PRO B C 1
ATOM 6503 O O . PRO B 1 306 ? -16.281 20.156 35.656 1 89.38 306 PRO B O 1
ATOM 6506 N N . CYS B 1 307 ? -15.391 18.672 34.156 1 91.5 307 CYS B N 1
ATOM 6507 C CA . CYS B 1 307 ? -14.312 18.344 35.094 1 91.5 307 CYS B CA 1
ATOM 6508 C C . CYS B 1 307 ? -13.062 17.891 34.344 1 91.5 307 CYS B C 1
ATOM 6510 O O . CYS B 1 307 ? -13.117 17.656 33.125 1 91.5 307 CYS B O 1
ATOM 6512 N N . ILE B 1 308 ? -11.953 17.859 35.031 1 95.25 308 ILE B N 1
ATOM 6513 C CA . ILE B 1 308 ? -10.672 17.375 34.531 1 95.25 308 ILE B CA 1
ATOM 6514 C C . ILE B 1 308 ? -10.508 15.898 34.844 1 95.25 308 ILE B C 1
ATOM 6516 O O . ILE B 1 308 ? -10.555 15.508 36.031 1 95.25 308 ILE B O 1
ATOM 6520 N N . ARG B 1 309 ? -10.344 14.992 33.906 1 93.44 309 ARG B N 1
ATOM 6521 C CA . ARG B 1 309 ? -10.055 13.57 34.094 1 93.44 309 ARG B CA 1
ATOM 6522 C C . ARG B 1 309 ? -8.555 13.32 34.156 1 93.44 309 ARG B C 1
ATOM 6524 O O . ARG B 1 309 ? -7.887 13.195 33.125 1 93.44 309 ARG B O 1
ATOM 6531 N N . LYS B 1 310 ? -8.062 13.203 35.344 1 95.88 310 LYS B N 1
ATOM 6532 C CA . LYS B 1 310 ? -6.621 13.156 35.594 1 95.88 310 LYS B CA 1
ATOM 6533 C C . LYS B 1 310 ? -6.012 11.891 34.969 1 95.88 310 LYS B C 1
ATOM 6535 O O . LYS B 1 310 ? -4.898 11.93 34.469 1 95.88 310 LYS B O 1
ATOM 6540 N N . GLY B 1 311 ? -6.645 10.766 35.125 1 95.62 311 GLY B N 1
ATOM 6541 C CA . GLY B 1 311 ? -6.152 9.539 34.5 1 95.62 311 GLY B CA 1
ATOM 6542 C C . GLY B 1 311 ? -6.039 9.641 33 1 95.62 311 GLY B C 1
ATOM 6543 O O . GLY B 1 311 ? -5.082 9.133 32.406 1 95.62 311 GLY B O 1
ATOM 6544 N N . TRP B 1 312 ? -7.027 10.258 32.438 1 94.38 312 TRP B N 1
ATOM 6545 C CA . TRP B 1 312 ? -7.023 10.461 30.984 1 94.38 312 TRP B CA 1
ATOM 6546 C C . TRP B 1 312 ? -5.844 11.328 30.562 1 94.38 312 TRP B C 1
ATOM 6548 O O . TRP B 1 312 ? -5.164 11.031 29.578 1 94.38 312 TRP B O 1
ATOM 6558 N N . VAL B 1 313 ? -5.594 12.383 31.328 1 96.88 313 VAL B N 1
ATOM 6559 C CA . VAL B 1 313 ? -4.508 13.297 31.031 1 96.88 313 VAL B CA 1
ATOM 6560 C C . VAL B 1 313 ? -3.17 12.562 31.109 1 96.88 313 VAL B C 1
ATOM 6562 O O . VAL B 1 313 ? -2.303 12.742 30.25 1 96.88 313 VAL B O 1
ATOM 6565 N N . ALA B 1 314 ? -3.004 11.742 32.062 1 97.19 314 ALA B N 1
ATOM 6566 C CA . ALA B 1 314 ? -1.759 10.992 32.219 1 97.19 314 ALA B CA 1
ATOM 6567 C C . ALA B 1 314 ? -1.525 10.047 31.062 1 97.19 314 ALA B C 1
ATOM 6569 O O . ALA B 1 314 ? -0.399 9.914 30.578 1 97.19 314 ALA B O 1
ATOM 6570 N N . ARG B 1 315 ? -2.525 9.422 30.656 1 96.88 315 ARG B N 1
ATOM 6571 C CA . ARG B 1 315 ? -2.414 8.508 29.516 1 96.88 315 ARG B CA 1
ATOM 6572 C C . ARG B 1 315 ? -2.055 9.266 28.25 1 96.88 315 ARG B C 1
ATOM 6574 O O . ARG B 1 315 ? -1.207 8.812 27.469 1 96.88 315 ARG B O 1
ATOM 6581 N N . GLN B 1 316 ? -2.766 10.328 28.047 1 96.62 316 GLN B N 1
ATOM 6582 C CA . GLN B 1 316 ? -2.479 11.125 26.859 1 96.62 316 GLN B CA 1
ATOM 6583 C C . GLN B 1 316 ? -1.059 11.68 26.891 1 96.62 316 GLN B C 1
ATOM 6585 O O . GLN B 1 316 ? -0.388 11.766 25.859 1 96.62 316 GLN B O 1
ATOM 6590 N N . PHE B 1 317 ? -0.661 12.031 28.047 1 97.12 317 PHE B N 1
ATOM 6591 C CA . PHE B 1 317 ? 0.687 12.562 28.203 1 97.12 317 PHE B CA 1
ATOM 6592 C C . PHE B 1 317 ? 1.73 11.484 27.922 1 97.12 317 PHE B C 1
ATOM 6594 O O . PHE B 1 317 ? 2.773 11.758 27.328 1 97.12 317 PHE B O 1
ATOM 6601 N N . ALA B 1 318 ? 1.515 10.32 28.344 1 97.06 318 ALA B N 1
ATOM 6602 C CA . ALA B 1 318 ? 2.412 9.203 28.062 1 97.06 318 ALA B CA 1
ATOM 6603 C C . ALA B 1 318 ? 2.521 8.961 26.562 1 97.06 318 ALA B C 1
ATOM 6605 O O . ALA B 1 318 ? 3.619 8.75 26.031 1 97.06 318 ALA B O 1
ATOM 6606 N N . LYS B 1 319 ? 1.414 8.992 25.875 1 96.56 319 LYS B N 1
ATOM 6607 C CA . LYS B 1 319 ? 1.42 8.844 24.422 1 96.56 319 LYS B CA 1
ATOM 6608 C C . LYS B 1 319 ? 2.219 9.969 23.75 1 96.56 319 LYS B C 1
ATOM 6610 O O . LYS B 1 319 ? 2.961 9.727 22.797 1 96.56 319 LYS B O 1
ATOM 6615 N N . LEU B 1 320 ? 2.012 11.125 24.312 1 96.94 320 LEU B N 1
ATOM 6616 C CA . LEU B 1 320 ? 2.723 12.281 23.781 1 96.94 320 LEU B CA 1
ATOM 6617 C C . LEU B 1 320 ? 4.23 12.078 23.875 1 96.94 320 LEU B C 1
ATOM 6619 O O . LEU B 1 320 ? 4.961 12.352 22.922 1 96.94 320 LEU B O 1
ATOM 6623 N N . VAL B 1 321 ? 4.688 11.586 24.938 1 94.88 321 VAL B N 1
ATOM 6624 C CA . VAL B 1 321 ? 6.113 11.367 25.156 1 94.88 321 VAL B CA 1
ATOM 6625 C C . VAL B 1 321 ? 6.613 10.266 24.219 1 94.88 321 VAL B C 1
ATOM 6627 O O . VAL B 1 321 ? 7.668 10.398 23.594 1 94.88 321 VAL B O 1
ATOM 6630 N N . ILE B 1 322 ? 5.902 9.25 24.109 1 94.75 322 ILE B N 1
ATOM 6631 C CA . ILE B 1 322 ? 6.289 8.109 23.281 1 94.75 322 ILE B CA 1
ATOM 6632 C C . ILE B 1 322 ? 6.352 8.523 21.812 1 94.75 322 ILE B C 1
ATOM 6634 O O . ILE B 1 322 ? 7.34 8.25 21.125 1 94.75 322 ILE B O 1
ATOM 6638 N N . PHE B 1 323 ? 5.34 9.172 21.312 1 94.62 323 PHE B N 1
ATOM 6639 C CA . PHE B 1 323 ? 5.281 9.523 19.906 1 94.62 323 PHE B CA 1
ATOM 6640 C C . PHE B 1 323 ? 6.266 10.641 19.578 1 94.62 323 PHE B C 1
ATOM 6642 O O . PHE B 1 323 ? 6.789 10.711 18.469 1 94.62 323 PHE B O 1
ATOM 6649 N N . THR B 1 324 ? 6.5 11.5 20.547 1 92.69 324 THR B N 1
ATOM 6650 C CA . THR B 1 324 ? 7.551 12.492 20.344 1 92.69 324 THR B CA 1
ATOM 6651 C C . THR B 1 324 ? 8.922 11.82 20.25 1 92.69 324 THR B C 1
ATOM 6653 O O . THR B 1 324 ? 9.742 12.203 19.406 1 92.69 324 THR B O 1
ATOM 6656 N N . GLY B 1 325 ? 9.117 10.844 21.125 1 89 325 GLY B N 1
ATOM 6657 C CA . GLY B 1 325 ? 10.344 10.055 21.016 1 89 325 GLY B CA 1
ATOM 6658 C C . GLY B 1 325 ? 10.461 9.305 19.703 1 89 325 GLY B C 1
ATOM 6659 O O . GLY B 1 325 ? 11.539 9.258 19.109 1 89 325 GLY B O 1
ATOM 6660 N N . PHE B 1 326 ? 9.414 8.75 19.297 1 91.12 326 PHE B N 1
ATOM 6661 C CA . PHE B 1 326 ? 9.375 8.023 18.031 1 91.12 326 PHE B CA 1
ATOM 6662 C C . PHE B 1 326 ? 9.695 8.953 16.875 1 91.12 326 PHE B C 1
ATOM 6664 O O . PHE B 1 326 ? 10.406 8.57 15.938 1 91.12 326 PHE B O 1
ATOM 6671 N N . MET B 1 327 ? 9.141 10.125 16.922 1 91.62 327 MET B N 1
ATOM 6672 C CA . MET B 1 327 ? 9.445 11.141 15.914 1 91.62 327 MET B CA 1
ATOM 6673 C C . MET B 1 327 ? 10.938 11.445 15.883 1 91.62 327 MET B C 1
ATOM 6675 O O . MET B 1 327 ? 11.539 11.523 14.812 1 91.62 327 MET B O 1
ATOM 6679 N N . GLY B 1 328 ? 11.508 11.672 17.031 1 87.69 328 GLY B N 1
ATOM 6680 C CA . GLY B 1 328 ? 12.938 11.891 17.125 1 87.69 328 GLY B CA 1
ATOM 6681 C C . GLY B 1 328 ? 13.75 10.734 16.562 1 87.69 328 GLY B C 1
ATOM 6682 O O . GLY B 1 328 ? 14.766 10.945 15.898 1 87.69 328 GLY B O 1
ATOM 6683 N N . PHE B 1 329 ? 13.312 9.57 16.781 1 88.38 329 PHE B N 1
ATOM 6684 C CA . PHE B 1 329 ? 13.977 8.375 16.281 1 88.38 329 PHE B CA 1
ATOM 6685 C C . PHE B 1 329 ? 13.984 8.359 14.75 1 88.38 329 PHE B C 1
ATOM 6687 O O . PHE B 1 329 ? 15.016 8.078 14.133 1 88.38 329 PHE B O 1
ATOM 6694 N N . ILE B 1 330 ? 12.859 8.648 14.141 1 90.56 330 ILE B N 1
ATOM 6695 C CA . ILE B 1 330 ? 12.766 8.633 12.688 1 90.56 330 ILE B CA 1
ATOM 6696 C C . ILE B 1 330 ? 13.672 9.711 12.102 1 90.56 330 ILE B C 1
ATOM 6698 O O . ILE B 1 330 ? 14.359 9.484 11.102 1 90.56 330 ILE B O 1
ATOM 6702 N N . ILE B 1 331 ? 13.703 10.836 12.719 1 89.5 331 ILE B N 1
ATOM 6703 C CA . ILE B 1 331 ? 14.5 11.953 12.219 1 89.5 331 ILE B CA 1
ATOM 6704 C C . ILE B 1 331 ? 15.984 11.602 12.281 1 89.5 331 ILE B C 1
ATOM 6706 O O . ILE B 1 331 ? 16.703 11.758 11.297 1 89.5 331 ILE B O 1
ATOM 6710 N N . GLU B 1 332 ? 16.406 11.039 13.352 1 88.12 332 GLU B N 1
ATOM 6711 C CA . GLU B 1 332 ? 17.828 10.75 13.547 1 88.12 332 GLU B CA 1
ATOM 6712 C C . GLU B 1 332 ? 18.25 9.508 12.766 1 88.12 332 GLU B C 1
ATOM 6714 O O . GLU B 1 332 ? 19.344 9.469 12.195 1 88.12 332 GLU B O 1
ATOM 6719 N N . GLN B 1 333 ? 17.391 8.57 12.773 1 88.81 333 GLN B N 1
ATOM 6720 C CA . GLN B 1 333 ? 17.75 7.277 12.203 1 88.81 333 GLN B CA 1
ATOM 6721 C C . GLN B 1 333 ? 17.594 7.285 10.688 1 88.81 333 GLN B C 1
ATOM 6723 O O . GLN B 1 333 ? 18.328 6.598 9.977 1 88.81 333 GLN B O 1
ATOM 6728 N N . TYR B 1 334 ? 16.609 8.086 10.172 1 88.81 334 TYR B N 1
ATOM 6729 C CA . TYR B 1 334 ? 16.281 7.953 8.758 1 88.81 334 TYR B CA 1
ATOM 6730 C C . TYR B 1 334 ? 16.5 9.273 8.023 1 88.81 334 TYR B C 1
ATOM 6732 O O . TYR B 1 334 ? 17.234 9.328 7.043 1 88.81 334 TYR B O 1
ATOM 6740 N N . ILE B 1 335 ? 15.953 10.297 8.492 1 89.38 335 ILE B N 1
ATOM 6741 C CA . ILE B 1 335 ? 15.938 11.562 7.758 1 89.38 335 ILE B CA 1
ATOM 6742 C C . ILE B 1 335 ? 17.344 12.156 7.723 1 89.38 335 ILE B C 1
ATOM 6744 O O . ILE B 1 335 ? 17.844 12.508 6.652 1 89.38 335 ILE B O 1
ATOM 6748 N N . ASN B 1 336 ? 18.047 12.195 8.828 1 86.62 336 ASN B N 1
ATOM 6749 C CA . ASN B 1 336 ? 19.359 12.852 8.906 1 86.62 336 ASN B CA 1
ATOM 6750 C C . ASN B 1 336 ? 20.375 12.172 8.008 1 86.62 336 ASN B C 1
ATOM 6752 O O . ASN B 1 336 ? 21.078 12.828 7.238 1 86.62 336 ASN B O 1
ATOM 6756 N N . PRO B 1 337 ? 20.453 10.891 8.086 1 87 337 PRO B N 1
ATOM 6757 C CA . PRO B 1 337 ? 21.422 10.242 7.195 1 87 337 PRO B CA 1
ATOM 6758 C C . PRO B 1 337 ? 21.094 10.461 5.719 1 87 337 PRO B C 1
ATOM 6760 O O . PRO B 1 337 ? 22.016 10.594 4.898 1 87 337 PRO B O 1
ATOM 6763 N N . ILE B 1 338 ? 19.859 10.484 5.336 1 87.56 338 ILE B N 1
ATOM 6764 C CA . ILE B 1 338 ? 19.469 10.672 3.947 1 87.56 338 ILE B CA 1
ATOM 6765 C C . ILE B 1 338 ? 19.859 12.078 3.484 1 87.56 338 ILE B C 1
ATOM 6767 O O . ILE B 1 338 ? 20.422 12.242 2.404 1 87.56 338 ILE B O 1
ATOM 6771 N N . VAL B 1 339 ? 19.562 13 4.293 1 87 339 VAL B N 1
ATOM 6772 C CA . VAL B 1 339 ? 19.828 14.391 3.934 1 87 339 VAL B CA 1
ATOM 6773 C C . VAL B 1 339 ? 21.328 14.648 3.893 1 87 339 VAL B C 1
ATOM 6775 O O . VAL B 1 339 ? 21.812 15.352 3.006 1 87 339 VAL B O 1
ATOM 6778 N N . ARG B 1 340 ? 22.078 14.062 4.809 1 85.12 340 ARG B N 1
ATOM 6779 C CA . ARG B 1 340 ? 23.516 14.258 4.875 1 85.12 340 ARG B CA 1
ATOM 6780 C C . ARG B 1 340 ? 24.219 13.641 3.662 1 85.12 340 ARG B C 1
ATOM 6782 O O . ARG B 1 340 ? 25.219 14.156 3.184 1 85.12 340 ARG B O 1
ATOM 6789 N N . ASN B 1 341 ? 23.609 12.586 3.199 1 84.25 341 ASN B N 1
ATOM 6790 C CA . ASN B 1 341 ? 24.219 11.883 2.078 1 84.25 341 ASN B CA 1
ATOM 6791 C C . ASN B 1 341 ? 23.641 12.352 0.743 1 84.25 341 ASN B C 1
ATOM 6793 O O . ASN B 1 341 ? 23.906 11.742 -0.297 1 84.25 341 ASN B O 1
ATOM 6797 N N . SER B 1 342 ? 22.938 13.398 0.774 1 84 342 SER B N 1
ATOM 6798 C CA . SER B 1 342 ? 22.328 13.875 -0.46 1 84 342 SER B CA 1
ATOM 6799 C C . SER B 1 342 ? 23.062 15.102 -1.006 1 84 342 SER B C 1
ATOM 6801 O O . SER B 1 342 ? 23.812 15.758 -0.281 1 84 342 SER B O 1
ATOM 6803 N N . LYS B 1 343 ? 22.922 15.234 -2.279 1 79.62 343 LYS B N 1
ATOM 6804 C CA . LYS B 1 343 ? 23.375 16.453 -2.955 1 79.62 343 LYS B CA 1
ATOM 6805 C C . LYS B 1 343 ? 22.219 17.438 -3.143 1 79.62 343 LYS B C 1
ATOM 6807 O O . LYS B 1 343 ? 21.062 17.094 -2.941 1 79.62 343 LYS B O 1
ATOM 6812 N N . HIS B 1 344 ? 22.656 18.688 -3.438 1 76.56 344 HIS B N 1
ATOM 6813 C CA . HIS B 1 344 ? 21.641 19.688 -3.678 1 76.56 344 HIS B CA 1
ATOM 6814 C C . HIS B 1 344 ? 20.703 19.266 -4.812 1 76.56 344 HIS B C 1
ATOM 6816 O O . HIS B 1 344 ? 21.172 18.906 -5.898 1 76.56 344 HIS B O 1
ATOM 6822 N N . PRO B 1 345 ? 19.484 19.297 -4.598 1 73.19 345 PRO B N 1
ATOM 6823 C CA . PRO B 1 345 ? 18.516 18.719 -5.551 1 73.19 345 PRO B CA 1
ATOM 6824 C C . PRO B 1 345 ? 18.484 19.484 -6.875 1 73.19 345 PRO B C 1
ATOM 6826 O O . PRO B 1 345 ? 18.125 18.906 -7.91 1 73.19 345 PRO B O 1
ATOM 6829 N N . LEU B 1 346 ? 18.781 20.703 -6.859 1 72.88 346 LEU B N 1
ATOM 6830 C CA . LEU B 1 346 ? 18.688 21.5 -8.078 1 72.88 346 LEU B CA 1
ATOM 6831 C C . LEU B 1 346 ? 20.016 21.5 -8.828 1 72.88 346 LEU B C 1
ATOM 6833 O O . LEU B 1 346 ? 20.094 22 -9.961 1 72.88 346 LEU B O 1
ATOM 6837 N N . LYS B 1 347 ? 21.156 21.094 -8.391 1 70.31 347 LYS B N 1
ATOM 6838 C CA . LYS B 1 347 ? 22.453 21.156 -9.039 1 70.31 347 LYS B CA 1
ATOM 6839 C C . LYS B 1 347 ? 22.875 19.797 -9.578 1 70.31 347 LYS B C 1
ATOM 6841 O O . LYS B 1 347 ? 23.781 19.703 -10.398 1 70.31 347 LYS B O 1
ATOM 6846 N N . GLY B 1 348 ? 22.047 18.828 -9.43 1 67.31 348 GLY B N 1
ATOM 6847 C CA . GLY B 1 348 ? 22.5 17.5 -9.797 1 67.31 348 GLY B CA 1
ATOM 6848 C C . GLY B 1 348 ? 21.641 16.828 -10.852 1 67.31 348 GLY B C 1
ATOM 6849 O O . GLY B 1 348 ? 20.969 17.516 -11.625 1 67.31 348 GLY B O 1
ATOM 6850 N N . ASP B 1 349 ? 21.875 15.617 -11.102 1 83.81 349 ASP B N 1
ATOM 6851 C CA . ASP B 1 349 ? 21.125 14.711 -11.977 1 83.81 349 ASP B CA 1
ATOM 6852 C C . ASP B 1 349 ? 19.688 14.57 -11.523 1 83.81 349 ASP B C 1
ATOM 6854 O O . ASP B 1 349 ? 19.406 14.32 -10.352 1 83.81 349 ASP B O 1
ATOM 6858 N N . LEU B 1 350 ? 18.828 14.906 -12.406 1 84.19 350 LEU B N 1
ATOM 6859 C CA . LEU B 1 350 ? 17.391 14.883 -12.141 1 84.19 350 LEU B CA 1
ATOM 6860 C C . LEU B 1 350 ? 16.969 13.547 -11.547 1 84.19 350 LEU B C 1
ATOM 6862 O O . LEU B 1 350 ? 16.172 13.5 -10.617 1 84.19 350 LEU B O 1
ATOM 6866 N N . LEU B 1 351 ? 17.547 12.57 -12.078 1 84.94 351 LEU B N 1
ATOM 6867 C CA . LEU B 1 351 ? 17.172 11.25 -11.586 1 84.94 351 LEU B CA 1
ATOM 6868 C C . LEU B 1 351 ? 17.609 11.062 -10.141 1 84.94 351 LEU B C 1
ATOM 6870 O O . LEU B 1 351 ? 16.875 10.477 -9.336 1 84.94 351 LEU B O 1
ATOM 6874 N N . TYR B 1 352 ? 18.719 11.555 -9.875 1 86.94 352 TYR B N 1
ATOM 6875 C CA . TYR B 1 352 ? 19.219 11.484 -8.508 1 86.94 352 TYR B CA 1
ATOM 6876 C C . TYR B 1 352 ? 18.359 12.32 -7.566 1 86.94 352 TYR B C 1
ATOM 6878 O O . TYR B 1 352 ? 18.062 11.898 -6.445 1 86.94 352 TYR B O 1
ATOM 6886 N N . ALA B 1 353 ? 18 13.445 -8.062 1 86.81 353 ALA B N 1
ATOM 6887 C CA . ALA B 1 353 ? 17.172 14.336 -7.25 1 86.81 353 ALA B CA 1
ATOM 6888 C C . ALA B 1 353 ? 15.82 13.688 -6.945 1 86.81 353 ALA B C 1
ATOM 6890 O O . ALA B 1 353 ? 15.344 13.734 -5.809 1 86.81 353 ALA B O 1
ATOM 6891 N N . ILE B 1 354 ? 15.289 13.078 -7.93 1 88.94 354 ILE B N 1
ATOM 6892 C CA . ILE B 1 354 ? 14.008 12.414 -7.758 1 88.94 354 ILE B CA 1
ATOM 6893 C C . ILE B 1 354 ? 14.148 11.25 -6.781 1 88.94 354 ILE B C 1
ATOM 6895 O O . ILE B 1 354 ? 13.312 11.062 -5.898 1 88.94 354 ILE B O 1
ATOM 6899 N N . GLU B 1 355 ? 15.164 10.555 -6.949 1 88.69 355 GLU B N 1
ATOM 6900 C CA . GLU B 1 355 ? 15.406 9.414 -6.066 1 88.69 355 GLU B CA 1
ATOM 6901 C C . GLU B 1 355 ? 15.547 9.859 -4.617 1 88.69 355 GLU B C 1
ATOM 6903 O O . GLU B 1 355 ? 15.031 9.203 -3.707 1 88.69 355 GLU B O 1
ATOM 6908 N N . ARG B 1 356 ? 16.188 10.906 -4.414 1 88.75 356 ARG B N 1
ATOM 6909 C CA . ARG B 1 356 ? 16.406 11.398 -3.061 1 88.75 356 ARG B CA 1
ATOM 6910 C C . ARG B 1 356 ? 15.117 11.93 -2.451 1 88.75 356 ARG B C 1
ATOM 6912 O O . ARG B 1 356 ? 14.859 11.727 -1.262 1 88.75 356 ARG B O 1
ATOM 6919 N N . VAL B 1 357 ? 14.398 12.578 -3.246 1 90.06 357 VAL B N 1
ATOM 6920 C CA . VAL B 1 357 ? 13.109 13.086 -2.777 1 90.06 357 VAL B CA 1
ATOM 6921 C C . VAL B 1 357 ? 12.211 11.914 -2.387 1 90.06 357 VAL B C 1
ATOM 6923 O O . VAL B 1 357 ? 11.57 11.938 -1.33 1 90.06 357 VAL B O 1
ATOM 6926 N N . LEU B 1 358 ? 12.227 10.93 -3.18 1 90.38 358 LEU B N 1
ATOM 6927 C CA . LEU B 1 358 ? 11.383 9.766 -2.904 1 90.38 358 LEU B CA 1
ATOM 6928 C C . LEU B 1 358 ? 11.891 9.008 -1.683 1 90.38 358 LEU B C 1
ATOM 6930 O O . LEU B 1 358 ? 11.094 8.492 -0.896 1 90.38 358 LEU B O 1
ATOM 6934 N N . LYS B 1 359 ? 13.133 8.961 -1.598 1 89.56 359 LYS B N 1
ATOM 6935 C CA . LYS B 1 359 ? 13.734 8.281 -0.452 1 89.56 359 LYS B CA 1
ATOM 6936 C C . LYS B 1 359 ? 13.367 8.984 0.854 1 89.56 359 LYS B C 1
ATOM 6938 O O . LYS B 1 359 ? 13.211 8.328 1.889 1 89.56 359 LYS B O 1
ATOM 6943 N N . LEU B 1 360 ? 13.219 10.227 0.792 1 91.56 360 LEU B N 1
ATOM 6944 C CA . LEU B 1 360 ? 12.914 11.039 1.966 1 91.56 360 LEU B CA 1
ATOM 6945 C C . LEU B 1 360 ? 11.406 11.102 2.207 1 91.56 360 LEU B C 1
ATOM 6947 O O . LEU B 1 360 ? 10.969 11.43 3.311 1 91.56 360 LEU B O 1
ATOM 6951 N N . SER B 1 361 ? 10.625 10.758 1.242 1 91.12 361 SER B N 1
ATOM 6952 C CA . SER B 1 361 ? 9.188 10.977 1.267 1 91.12 361 SER B CA 1
ATOM 6953 C C . SER B 1 361 ? 8.516 10.172 2.377 1 91.12 361 SER B C 1
ATOM 6955 O O . SER B 1 361 ? 7.719 10.711 3.146 1 91.12 361 SER B O 1
ATOM 6957 N N . VAL B 1 362 ? 8.914 8.977 2.523 1 88.56 362 VAL B N 1
ATOM 6958 C CA . VAL B 1 362 ? 8.219 8.094 3.459 1 88.56 362 VAL B CA 1
ATOM 6959 C C . VAL B 1 362 ? 8.578 8.477 4.895 1 88.56 362 VAL B C 1
ATOM 6961 O O . VAL B 1 362 ? 7.691 8.711 5.723 1 88.56 362 VAL B O 1
ATOM 6964 N N . PRO B 1 363 ? 9.836 8.586 5.211 1 90.62 363 PRO B N 1
ATOM 6965 C CA . PRO B 1 363 ? 10.156 9.031 6.566 1 90.62 363 PRO B CA 1
ATOM 6966 C C . PRO B 1 363 ? 9.539 10.391 6.902 1 90.62 363 PRO B C 1
ATOM 6968 O O . PRO B 1 363 ? 9.07 10.602 8.023 1 90.62 363 PRO B O 1
ATOM 6971 N N . ASN B 1 364 ? 9.531 11.266 5.973 1 92.94 364 ASN B N 1
ATOM 6972 C CA . ASN B 1 364 ? 8.938 12.586 6.184 1 92.94 364 ASN B CA 1
ATOM 6973 C C . ASN B 1 364 ? 7.434 12.484 6.438 1 92.94 364 ASN B C 1
ATOM 6975 O O . ASN B 1 364 ? 6.891 13.219 7.27 1 92.94 364 ASN B O 1
ATOM 6979 N N . LEU B 1 365 ? 6.836 11.664 5.66 1 92.19 365 LEU B N 1
ATOM 6980 C CA . LEU B 1 365 ? 5.41 11.445 5.855 1 92.19 365 LEU B CA 1
ATOM 6981 C C . LEU B 1 365 ? 5.125 10.945 7.266 1 92.19 365 LEU B C 1
ATOM 6983 O O . LEU B 1 365 ? 4.211 11.438 7.934 1 92.19 365 LEU B O 1
ATOM 6987 N N . TYR B 1 366 ? 5.914 10.016 7.719 1 91.44 366 TYR B N 1
ATOM 6988 C CA . TYR B 1 366 ? 5.711 9.453 9.047 1 91.44 366 TYR B CA 1
ATOM 6989 C C . TYR B 1 366 ? 5.926 10.508 10.125 1 91.44 366 TYR B C 1
ATOM 6991 O O . TYR B 1 366 ? 5.18 10.562 11.109 1 91.44 366 TYR B O 1
ATOM 6999 N N . VAL B 1 367 ? 6.883 11.289 9.961 1 93.12 367 VAL B N 1
ATOM 7000 C CA . VAL B 1 367 ? 7.148 12.344 10.93 1 93.12 367 VAL B CA 1
ATOM 7001 C C . VAL B 1 367 ? 6.004 13.359 10.922 1 93.12 367 VAL B C 1
ATOM 7003 O O . VAL B 1 367 ? 5.57 13.82 11.977 1 93.12 367 VAL B O 1
ATOM 7006 N N . TRP B 1 368 ? 5.535 13.672 9.766 1 92.62 368 TRP B N 1
ATOM 7007 C CA . TRP B 1 368 ? 4.43 14.625 9.656 1 92.62 368 TRP B CA 1
ATOM 7008 C C . TRP B 1 368 ? 3.182 14.094 10.344 1 92.62 368 TRP B C 1
ATOM 7010 O O . TRP B 1 368 ? 2.494 14.828 11.055 1 92.62 368 TRP B O 1
ATOM 7020 N N . LEU B 1 369 ? 2.863 12.852 10.086 1 92.38 369 LEU B N 1
ATOM 7021 C CA . LEU B 1 369 ? 1.697 12.25 10.719 1 92.38 369 LEU B CA 1
ATOM 7022 C C . LEU B 1 369 ? 1.862 12.195 12.234 1 92.38 369 LEU B C 1
ATOM 7024 O O . LEU B 1 369 ? 0.907 12.445 12.977 1 92.38 369 LEU B O 1
ATOM 7028 N N . CYS B 1 370 ? 3.047 11.922 12.648 1 93.31 370 CYS B N 1
ATOM 7029 C CA . CYS B 1 370 ? 3.33 11.906 14.078 1 93.31 370 CYS B CA 1
ATOM 7030 C C . CYS B 1 370 ? 3.197 13.297 14.672 1 93.31 370 CYS B C 1
ATOM 7032 O O . CYS B 1 370 ? 2.658 13.461 15.766 1 93.31 370 CYS B O 1
ATOM 7034 N N . MET B 1 371 ? 3.717 14.242 14.008 1 94.19 371 MET B N 1
ATOM 7035 C CA . MET B 1 371 ? 3.617 15.625 14.469 1 94.19 371 MET B CA 1
ATOM 7036 C C . MET B 1 371 ? 2.158 16.047 14.586 1 94.19 371 MET B C 1
ATOM 7038 O O . MET B 1 371 ? 1.767 16.672 15.578 1 94.19 371 MET B O 1
ATOM 7042 N N . PHE B 1 372 ? 1.375 15.68 13.578 1 94.75 372 PHE B N 1
ATOM 7043 C CA . PHE B 1 372 ? -0.05 15.992 13.609 1 94.75 372 PHE B CA 1
ATOM 7044 C C . PHE B 1 372 ? -0.717 15.336 14.82 1 94.75 372 PHE B C 1
ATOM 7046 O O . PHE B 1 372 ? -1.473 15.984 15.539 1 94.75 372 PHE B O 1
ATOM 7053 N N . TYR B 1 373 ? -0.456 14.102 14.977 1 94.75 373 TYR B N 1
ATOM 7054 C CA . TYR B 1 373 ? -1.057 13.359 16.078 1 94.75 373 TYR B CA 1
ATOM 7055 C C . TYR B 1 373 ? -0.629 13.93 17.422 1 94.75 373 TYR B C 1
ATOM 7057 O O . TYR B 1 373 ? -1.459 14.125 18.312 1 94.75 373 TYR B O 1
ATOM 7065 N N . CYS B 1 374 ? 0.602 14.211 17.578 1 95.69 374 CYS B N 1
ATOM 7066 C CA . CYS B 1 374 ? 1.145 14.719 18.828 1 95.69 374 CYS B CA 1
ATOM 7067 C C . CYS B 1 374 ? 0.602 16.109 19.141 1 95.69 374 CYS B C 1
ATOM 7069 O O . CYS B 1 374 ? 0.152 16.375 20.25 1 95.69 374 CYS B O 1
ATOM 7071 N N . PHE B 1 375 ? 0.538 16.922 18.203 1 95.94 375 PHE B N 1
ATOM 7072 C CA . PHE B 1 375 ? 0.193 18.312 18.438 1 95.94 375 PHE B CA 1
ATOM 7073 C C . PHE B 1 375 ? -1.319 18.516 18.438 1 95.94 375 PHE B C 1
ATOM 7075 O O . PHE B 1 375 ? -1.887 19.016 19.422 1 95.94 375 PHE B O 1
ATOM 7082 N N . PHE B 1 376 ? -2 18.094 17.406 1 95.81 376 PHE B N 1
ATOM 7083 C CA . PHE B 1 376 ? -3.408 18.422 17.234 1 95.81 376 PHE B CA 1
ATOM 7084 C C . PHE B 1 376 ? -4.297 17.453 18 1 95.81 376 PHE B C 1
ATOM 7086 O O . PHE B 1 376 ? -5.371 17.828 18.469 1 95.81 376 PHE B O 1
ATOM 7093 N N . HIS B 1 377 ? -3.814 16.312 18.047 1 94.69 377 HIS B N 1
ATOM 7094 C CA . HIS B 1 377 ? -4.672 15.359 18.734 1 94.69 377 HIS B CA 1
ATOM 7095 C C . HIS B 1 377 ? -4.309 15.258 20.219 1 94.69 377 HIS B C 1
ATOM 7097 O O . HIS B 1 377 ? -5.172 15.398 21.094 1 94.69 377 HIS B O 1
ATOM 7103 N N . LEU B 1 378 ? -3.086 15.086 20.531 1 96.19 378 LEU B N 1
ATOM 7104 C CA . LEU B 1 378 ? -2.711 14.82 21.922 1 96.19 378 LEU B CA 1
ATOM 7105 C C . LEU B 1 378 ? -2.545 16.125 22.703 1 96.19 378 LEU B C 1
ATOM 7107 O O . LEU B 1 378 ? -3.266 16.359 23.672 1 96.19 378 LEU B O 1
ATOM 7111 N N . TRP B 1 379 ? -1.704 17 22.312 1 96.75 379 TRP B N 1
ATOM 7112 C CA . TRP B 1 379 ? -1.352 18.188 23.062 1 96.75 379 TRP B CA 1
ATOM 7113 C C . TRP B 1 379 ? -2.561 19.109 23.234 1 96.75 379 TRP B C 1
ATOM 7115 O O . TRP B 1 379 ? -2.857 19.562 24.344 1 96.75 379 TRP B O 1
ATOM 7125 N N . LEU B 1 380 ? -3.252 19.453 22.156 1 97.25 380 LEU B N 1
ATOM 7126 C CA . LEU B 1 380 ? -4.391 20.359 22.266 1 97.25 380 LEU B CA 1
ATOM 7127 C C . LEU B 1 380 ? -5.5 19.766 23.109 1 97.25 380 LEU B C 1
ATOM 7129 O O . LEU B 1 380 ? -6.195 20.469 23.828 1 97.25 380 LEU B O 1
ATOM 7133 N N . ASN B 1 381 ? -5.648 18.453 23.016 1 96.31 381 ASN B N 1
ATOM 7134 C CA . ASN B 1 381 ? -6.645 17.812 23.859 1 96.31 381 ASN B CA 1
ATOM 7135 C C . ASN B 1 381 ? -6.223 17.828 25.328 1 96.31 381 ASN B C 1
ATOM 7137 O O . ASN B 1 381 ? -7.066 17.953 26.219 1 96.31 381 ASN B O 1
ATOM 7141 N N . ILE B 1 382 ? -4.973 17.625 25.594 1 97.12 382 ILE B N 1
ATOM 7142 C CA . ILE B 1 382 ? -4.465 17.719 26.953 1 97.12 382 ILE B CA 1
ATOM 7143 C C . ILE B 1 382 ? -4.723 19.125 27.5 1 97.12 382 ILE B C 1
ATOM 7145 O O . ILE B 1 382 ? -5.238 19.281 28.609 1 97.12 382 ILE B O 1
ATOM 7149 N N . LEU B 1 383 ? -4.406 20.141 26.734 1 97.06 383 LEU B N 1
ATOM 7150 C CA . LEU B 1 383 ? -4.629 21.531 27.125 1 97.06 383 LEU B CA 1
ATOM 7151 C C . LEU B 1 383 ? -6.109 21.797 27.359 1 97.06 383 LEU B C 1
ATOM 7153 O O . LEU B 1 383 ? -6.477 22.484 28.328 1 97.06 383 LEU B O 1
ATOM 7157 N N . ALA B 1 384 ? -6.898 21.281 26.438 1 97.06 384 ALA B N 1
ATOM 7158 C CA . ALA B 1 384 ? -8.344 21.469 26.578 1 97.06 384 ALA B CA 1
ATOM 7159 C C . ALA B 1 384 ? -8.852 20.844 27.859 1 97.06 384 ALA B C 1
ATOM 7161 O O . ALA B 1 384 ? -9.711 21.406 28.547 1 97.06 384 ALA B O 1
ATOM 7162 N N . GLU B 1 385 ? -8.336 19.719 28.156 1 96.38 385 GLU B N 1
ATOM 7163 C CA . GLU B 1 385 ? -8.758 19.031 29.375 1 96.38 385 GLU B CA 1
ATOM 7164 C C . GLU B 1 385 ? -8.344 19.812 30.625 1 96.38 385 GLU B C 1
ATOM 7166 O O . GLU B 1 385 ? -9.148 20 31.531 1 96.38 385 GLU B O 1
ATOM 7171 N N . LEU B 1 386 ? -7.141 20.297 30.672 1 97.12 386 LEU B N 1
ATOM 7172 C CA . LEU B 1 386 ? -6.605 21 31.828 1 97.12 386 LEU B CA 1
ATOM 7173 C C . LEU B 1 386 ? -7.32 22.328 32.031 1 97.12 386 LEU B C 1
ATOM 7175 O O . LEU B 1 386 ? -7.461 22.797 33.156 1 97.12 386 LEU B O 1
ATOM 7179 N N . LEU B 1 387 ? -7.859 22.953 30.969 1 96.88 387 LEU B N 1
ATOM 7180 C CA . LEU B 1 387 ? -8.508 24.266 31.016 1 96.88 387 LEU B CA 1
ATOM 7181 C C . LEU B 1 387 ? -10.023 24.109 30.969 1 96.88 387 LEU B C 1
ATOM 7183 O O . LEU B 1 387 ? -10.742 25.109 30.969 1 96.88 387 LEU B O 1
ATOM 7187 N N . CYS B 1 388 ? -10.461 22.906 30.828 1 96.75 388 CYS B N 1
ATOM 7188 C CA . CYS B 1 388 ? -11.883 22.594 30.719 1 96.75 388 CYS B CA 1
ATOM 7189 C C . CYS B 1 388 ? -12.492 23.297 29.516 1 96.75 388 CYS B C 1
ATOM 7191 O O . CYS B 1 388 ? -13.594 23.844 29.609 1 96.75 388 CYS B O 1
ATOM 7193 N N . PHE B 1 389 ? -11.734 23.297 28.469 1 96.12 389 PHE B N 1
ATOM 7194 C CA . PHE B 1 389 ? -12.219 23.828 27.203 1 96.12 389 PHE B CA 1
ATOM 7195 C C . PHE B 1 389 ? -13.102 22.828 26.484 1 96.12 389 PHE B C 1
ATOM 7197 O O . PHE B 1 389 ? -12.656 21.719 26.172 1 96.12 389 PHE B O 1
ATOM 7204 N N . GLY B 1 390 ? -14.242 23.109 26.078 1 94.38 390 GLY B N 1
ATOM 7205 C CA . GLY B 1 390 ? -15.234 22.141 25.641 1 94.38 390 GLY B CA 1
ATOM 7206 C C . GLY B 1 390 ? -15.188 21.859 24.141 1 94.38 390 GLY B C 1
ATOM 7207 O O . GLY B 1 390 ? -15.539 20.766 23.703 1 94.38 390 GLY B O 1
ATOM 7208 N N . ASP B 1 391 ? -14.844 22.781 23.344 1 95.06 391 ASP B N 1
ATOM 7209 C CA . ASP B 1 391 ? -14.812 22.578 21.891 1 95.06 391 ASP B CA 1
ATOM 7210 C C . ASP B 1 391 ? -13.469 22 21.453 1 95.06 391 ASP B C 1
ATOM 7212 O O . ASP B 1 391 ? -12.523 22.734 21.172 1 95.06 391 ASP B O 1
ATOM 7216 N N . ARG B 1 392 ? -13.453 20.719 21.188 1 94.44 392 ARG B N 1
ATOM 7217 C CA . ARG B 1 392 ? -12.195 20.031 20.922 1 94.44 392 ARG B CA 1
ATOM 7218 C C . ARG B 1 392 ? -12.094 19.625 19.453 1 94.44 392 ARG B C 1
ATOM 7220 O O . ARG B 1 392 ? -11.383 18.688 19.125 1 94.44 392 ARG B O 1
ATOM 7227 N N . GLU B 1 393 ? -12.805 20.172 18.625 1 94.12 393 GLU B N 1
ATOM 7228 C CA . GLU B 1 393 ? -12.672 19.938 17.188 1 94.12 393 GLU B CA 1
ATOM 7229 C C . GLU B 1 393 ? -11.492 20.703 16.594 1 94.12 393 GLU B C 1
ATOM 7231 O O . GLU B 1 393 ? -11.672 21.641 15.836 1 94.12 393 GLU B O 1
ATOM 7236 N N . PHE B 1 394 ? -10.398 20.234 16.922 1 96.44 394 PHE B N 1
ATOM 7237 C CA . PHE B 1 394 ? -9.164 20.906 16.5 1 96.44 394 PHE B CA 1
ATOM 7238 C C . PHE B 1 394 ? -8.828 20.562 15.055 1 96.44 394 PHE B C 1
ATOM 7240 O O . PHE B 1 394 ? -8.008 21.234 14.43 1 96.44 394 PHE B O 1
ATOM 7247 N N . TYR B 1 395 ? -9.375 19.469 14.602 1 94.69 395 TYR B N 1
ATOM 7248 C CA . TYR B 1 395 ? -9.227 19.031 13.219 1 94.69 395 TYR B CA 1
ATOM 7249 C C . TYR B 1 395 ? -10.438 18.219 12.773 1 94.69 395 TYR B C 1
ATOM 7251 O O . TYR B 1 395 ? -11.25 17.797 13.594 1 94.69 395 TYR B O 1
ATOM 7259 N N . LYS B 1 396 ? -10.578 18.125 11.562 1 93.06 396 LYS B N 1
ATOM 7260 C CA . LYS B 1 396 ? -11.586 17.266 10.938 1 93.06 396 LYS B CA 1
ATOM 7261 C C . LYS B 1 396 ? -10.93 16.125 10.164 1 93.06 396 LYS B C 1
ATOM 7263 O O . LYS B 1 396 ? -9.75 15.828 10.367 1 93.06 396 LYS B O 1
ATOM 7268 N N . ASP B 1 397 ? -11.672 15.344 9.406 1 89.38 397 ASP B N 1
ATOM 7269 C CA . ASP B 1 397 ? -11.117 14.203 8.688 1 89.38 397 ASP B CA 1
ATOM 7270 C C . ASP B 1 397 ? -10.336 14.648 7.457 1 89.38 397 ASP B C 1
ATOM 7272 O O . ASP B 1 397 ? -10.656 14.258 6.332 1 89.38 397 ASP B O 1
ATOM 7276 N N . TRP B 1 398 ? -9.266 15.336 7.719 1 92 398 TRP B N 1
ATOM 7277 C CA . TRP B 1 398 ? -8.477 15.938 6.652 1 92 398 TRP B CA 1
ATOM 7278 C C . TRP B 1 398 ? -7.844 14.875 5.766 1 92 398 TRP B C 1
ATOM 7280 O O . TRP B 1 398 ? -7.473 15.148 4.621 1 92 398 TRP B O 1
ATOM 7290 N N . TRP B 1 399 ? -7.648 13.664 6.195 1 89.25 399 TRP B N 1
ATOM 7291 C CA . TRP B 1 399 ? -7.074 12.586 5.391 1 89.25 399 TRP B CA 1
ATOM 7292 C C . TRP B 1 399 ? -8.023 12.188 4.262 1 89.25 399 TRP B C 1
ATOM 7294 O O . TRP B 1 399 ? -7.609 11.523 3.307 1 89.25 399 TRP B O 1
ATOM 7304 N N . ASN B 1 400 ? -9.289 12.609 4.34 1 88.56 400 ASN B N 1
ATOM 7305 C CA . ASN B 1 400 ? -10.281 12.352 3.301 1 88.56 400 ASN B CA 1
ATOM 7306 C C . ASN B 1 400 ? -10.531 13.586 2.441 1 88.56 400 ASN B C 1
ATOM 7308 O O . ASN B 1 400 ? -11.523 13.656 1.719 1 88.56 400 ASN B O 1
ATOM 7312 N N . ALA B 1 401 ? -9.641 14.523 2.592 1 90.88 401 ALA B N 1
ATOM 7313 C CA . ALA B 1 401 ? -9.82 15.758 1.823 1 90.88 401 ALA B CA 1
ATOM 7314 C C . ALA B 1 401 ? -9.836 15.469 0.325 1 90.88 401 ALA B C 1
ATOM 7316 O O . ALA B 1 401 ? -9.016 14.695 -0.175 1 90.88 401 ALA B O 1
ATOM 7317 N N . LYS B 1 402 ? -10.711 16.047 -0.419 1 89.44 402 LYS B N 1
ATOM 7318 C CA . LYS B 1 402 ? -10.883 15.797 -1.847 1 89.44 402 LYS B CA 1
ATOM 7319 C C . LYS B 1 402 ? -10.062 16.781 -2.682 1 89.44 402 LYS B C 1
ATOM 7321 O O . LYS B 1 402 ? -9.867 16.562 -3.879 1 89.44 402 LYS B O 1
ATOM 7326 N N . SER B 1 403 ? -9.68 17.859 -2.043 1 89.94 403 SER B N 1
ATOM 7327 C CA . SER B 1 403 ? -8.859 18.875 -2.688 1 89.94 403 SER B CA 1
ATOM 7328 C C . SER B 1 403 ? -7.902 19.531 -1.693 1 89.94 403 SER B C 1
ATOM 7330 O O . SER B 1 403 ? -8.031 19.344 -0.483 1 89.94 403 SER B O 1
ATOM 7332 N N . VAL B 1 404 ? -6.996 20.281 -2.246 1 90.31 404 VAL B N 1
ATOM 7333 C CA . VAL B 1 404 ? -6.043 21.016 -1.41 1 90.31 404 VAL B CA 1
ATOM 7334 C C . VAL B 1 404 ? -6.777 22.062 -0.582 1 90.31 404 VAL B C 1
ATOM 7336 O O . VAL B 1 404 ? -6.434 22.297 0.579 1 90.31 404 VAL B O 1
ATOM 7339 N N . GLY B 1 405 ? -7.762 22.641 -1.16 1 91.44 405 GLY B N 1
ATOM 7340 C CA . GLY B 1 405 ? -8.578 23.594 -0.421 1 91.44 405 GLY B CA 1
ATOM 7341 C C . GLY B 1 405 ? -9.289 22.969 0.77 1 91.44 405 GLY B C 1
ATOM 7342 O O . GLY B 1 405 ? -9.297 23.547 1.861 1 91.44 405 GLY B O 1
ATOM 7343 N N . ASP B 1 406 ? -9.789 21.812 0.534 1 92.19 406 ASP B N 1
ATOM 7344 C CA . ASP B 1 406 ? -10.445 21.078 1.611 1 92.19 406 ASP B CA 1
ATOM 7345 C C . ASP B 1 406 ? -9.453 20.734 2.725 1 92.19 406 ASP B C 1
ATOM 7347 O O . ASP B 1 406 ? -9.789 20.812 3.908 1 92.19 406 ASP B O 1
ATOM 7351 N N . TYR B 1 407 ? -8.352 20.406 2.332 1 91.75 407 TYR B N 1
ATOM 7352 C CA . TYR B 1 407 ? -7.324 20.062 3.305 1 91.75 407 TYR B CA 1
ATOM 7353 C C . TYR B 1 407 ? -7.035 21.234 4.234 1 91.75 407 TYR B C 1
ATOM 7355 O O . TYR B 1 407 ? -7.027 21.078 5.457 1 91.75 407 TYR B O 1
ATOM 7363 N N . TRP B 1 408 ? -6.812 22.391 3.697 1 92.62 408 TRP B N 1
ATOM 7364 C CA . TRP B 1 408 ? -6.414 23.562 4.469 1 92.62 408 TRP B CA 1
ATOM 7365 C C . TRP B 1 408 ? -7.562 24.047 5.34 1 92.62 408 TRP B C 1
ATOM 7367 O O . TRP B 1 408 ? -7.344 24.797 6.297 1 92.62 408 TRP B O 1
ATOM 7377 N N . ARG B 1 409 ? -8.734 23.531 5.078 1 94.44 409 ARG B N 1
ATOM 7378 C CA . ARG B 1 409 ? -9.883 23.922 5.879 1 94.44 409 ARG B CA 1
ATOM 7379 C C . ARG B 1 409 ? -10.172 22.891 6.965 1 94.44 409 ARG B C 1
ATOM 7381 O O . ARG B 1 409 ? -10.992 23.141 7.855 1 94.44 409 ARG B O 1
ATOM 7388 N N . MET B 1 410 ? -9.391 21.828 6.922 1 94.88 410 MET B N 1
ATOM 7389 C CA . MET B 1 410 ? -9.836 20.734 7.789 1 94.88 410 MET B CA 1
ATOM 7390 C C . MET B 1 410 ? -8.742 20.344 8.773 1 94.88 410 MET B C 1
ATOM 7392 O O . MET B 1 410 ? -9.031 19.875 9.883 1 94.88 410 MET B O 1
ATOM 7396 N N . TRP B 1 411 ? -7.5 20.469 8.453 1 93.19 411 TRP B N 1
ATOM 7397 C CA . TRP B 1 411 ? -6.438 19.844 9.234 1 93.19 411 TRP B CA 1
ATOM 7398 C C . TRP B 1 411 ? -6.102 20.672 10.469 1 93.19 411 TRP B C 1
ATOM 7400 O O . TRP B 1 411 ? -5.641 20.141 11.477 1 93.19 411 TRP B O 1
ATOM 7410 N N . ASN B 1 412 ? -6.32 21.969 10.383 1 96.19 412 ASN B N 1
ATOM 7411 C CA . ASN B 1 412 ? -6.023 22.938 11.43 1 96.19 412 ASN B CA 1
ATOM 7412 C C . ASN B 1 412 ? -7.195 23.891 11.664 1 96.19 412 ASN B C 1
ATOM 7414 O O . ASN B 1 412 ? -7.195 25.016 11.156 1 96.19 412 ASN B O 1
ATOM 7418 N N . MET B 1 413 ? -8.133 23.516 12.5 1 96.62 413 MET B N 1
ATOM 7419 C CA . MET B 1 413 ? -9.383 24.25 12.688 1 96.62 413 MET B CA 1
ATOM 7420 C C . MET B 1 413 ? -9.148 25.547 13.438 1 96.62 413 MET B C 1
ATOM 7422 O O . MET B 1 413 ? -9.766 26.578 13.117 1 96.62 413 MET B O 1
ATOM 7426 N N . PRO B 1 414 ? -8.289 25.594 14.43 1 97.06 414 PRO B N 1
ATOM 7427 C CA . PRO B 1 414 ? -8.062 26.875 15.109 1 97.06 414 PRO B CA 1
ATOM 7428 C C . PRO B 1 414 ? -7.598 27.969 14.164 1 97.06 414 PRO B C 1
ATOM 7430 O O . PRO B 1 414 ? -8.133 29.078 14.195 1 97.06 414 PRO B O 1
ATOM 7433 N N . VAL B 1 415 ? -6.633 27.609 13.336 1 97.12 415 VAL B N 1
ATOM 7434 C CA . VAL B 1 415 ? -6.113 28.609 12.406 1 97.12 415 VAL B CA 1
ATOM 7435 C C . VAL B 1 415 ? -7.164 28.938 11.344 1 97.12 415 VAL B C 1
ATOM 7437 O O . VAL B 1 415 ? -7.316 30.094 10.945 1 97.12 415 VAL B O 1
ATOM 7440 N N . HIS B 1 416 ? -7.883 27.938 10.953 1 96 416 HIS B N 1
ATOM 7441 C CA . HIS B 1 416 ? -8.922 28.156 9.953 1 96 416 HIS B CA 1
ATOM 7442 C C . HIS B 1 416 ? -9.992 29.109 10.477 1 96 416 HIS B C 1
ATOM 7444 O O . HIS B 1 416 ? -10.398 30.047 9.781 1 96 416 HIS B O 1
ATOM 7450 N N . LYS B 1 417 ? -10.5 28.891 11.664 1 96.31 417 LYS B N 1
ATOM 7451 C CA . LYS B 1 417 ? -11.508 29.75 12.266 1 96.31 417 LYS B CA 1
ATOM 7452 C C . LYS B 1 417 ? -10.992 31.188 12.406 1 96.31 417 LYS B C 1
ATOM 7454 O O . LYS B 1 417 ? -11.734 32.125 12.18 1 96.31 417 LYS B O 1
ATOM 7459 N N . TRP B 1 418 ? -9.75 31.266 12.75 1 97.5 418 TRP B N 1
ATOM 7460 C CA . TRP B 1 418 ? -9.141 32.594 12.875 1 97.5 418 TRP B CA 1
ATOM 7461 C C . TRP B 1 418 ? -9.094 33.281 11.531 1 97.5 418 TRP B C 1
ATOM 7463 O O . TRP B 1 418 ? -9.445 34.469 11.43 1 97.5 418 TRP B O 1
ATOM 7473 N N . MET B 1 419 ? -8.633 32.562 10.508 1 96.56 419 MET B N 1
ATOM 7474 C CA . MET B 1 419 ? -8.5 33.156 9.164 1 96.56 419 MET B CA 1
ATOM 7475 C C . MET B 1 419 ? -9.859 33.594 8.633 1 96.56 419 MET B C 1
ATOM 7477 O O . MET B 1 419 ? -9.969 34.625 7.996 1 96.56 419 MET B O 1
ATOM 7481 N N . VAL B 1 420 ? -10.867 32.844 8.875 1 95.12 420 VAL B N 1
ATOM 7482 C CA . VAL B 1 420 ? -12.219 33.125 8.406 1 95.12 420 VAL B CA 1
ATOM 7483 C C . VAL B 1 420 ? -12.75 34.375 9.117 1 95.12 420 VAL B C 1
ATOM 7485 O O . VAL B 1 420 ? -13.305 35.25 8.484 1 95.12 420 VAL B O 1
ATOM 7488 N N . ARG B 1 421 ? -12.516 34.438 10.367 1 95.5 421 ARG B N 1
ATOM 7489 C CA . ARG B 1 421 ? -13.078 35.5 11.211 1 95.5 421 ARG B CA 1
ATOM 7490 C C . ARG B 1 421 ? -12.336 36.812 11.016 1 95.5 421 ARG B C 1
ATOM 7492 O O . ARG B 1 421 ? -12.953 37.875 11 1 95.5 421 ARG B O 1
ATOM 7499 N N . HIS B 1 422 ? -11.039 36.781 10.852 1 96.19 422 HIS B N 1
ATOM 7500 C CA . HIS B 1 422 ? -10.258 38 10.969 1 96.19 422 HIS B CA 1
ATOM 7501 C C . HIS B 1 422 ? -9.656 38.406 9.633 1 96.19 422 HIS B C 1
ATOM 7503 O O . HIS B 1 422 ? -9.109 39.5 9.5 1 96.19 422 HIS B O 1
ATOM 7509 N N . ILE B 1 423 ? -9.742 37.531 8.617 1 96.31 423 ILE B N 1
ATOM 7510 C CA . ILE B 1 423 ? -9.188 37.906 7.312 1 96.31 423 ILE B CA 1
ATOM 7511 C C . ILE B 1 423 ? -10.266 37.781 6.238 1 96.31 423 ILE B C 1
ATOM 7513 O O . ILE B 1 423 ? -10.625 38.75 5.594 1 96.31 423 ILE B O 1
ATOM 7517 N N . TYR B 1 424 ? -10.852 36.656 6.109 1 94.56 424 TYR B N 1
ATOM 7518 C CA . TYR B 1 424 ? -11.734 36.344 4.992 1 94.56 424 TYR B CA 1
ATOM 7519 C C . TYR B 1 424 ? -12.984 37.219 5.023 1 94.56 424 TYR B C 1
ATOM 7521 O O . TYR B 1 424 ? -13.266 37.938 4.066 1 94.56 424 TYR B O 1
ATOM 7529 N N . PHE B 1 425 ? -13.742 37.25 6.121 1 93.62 425 PHE B N 1
ATOM 7530 C CA . PHE B 1 425 ? -15.008 37.969 6.191 1 93.62 425 PHE B CA 1
ATOM 7531 C C . PHE B 1 425 ? -14.781 39.469 6.18 1 93.62 425 PHE B C 1
ATOM 7533 O O . PHE B 1 425 ? -15.531 40.219 5.543 1 93.62 425 PHE B O 1
ATOM 7540 N N . PRO B 1 426 ? -13.805 39.938 6.871 1 94 426 PRO B N 1
ATOM 7541 C CA . PRO B 1 426 ? -13.516 41.375 6.738 1 94 426 PRO B CA 1
ATOM 7542 C C . PRO B 1 426 ? -13.219 41.781 5.297 1 94 426 PRO B C 1
ATOM 7544 O O . PRO B 1 426 ? -13.602 42.875 4.871 1 94 426 PRO B O 1
ATOM 7547 N N . CYS B 1 427 ? -12.531 40.906 4.578 1 94.5 427 CYS B N 1
ATOM 7548 C CA . CYS B 1 427 ? -12.289 41.188 3.166 1 94.5 427 CYS B CA 1
ATOM 7549 C C . CYS B 1 427 ? -13.602 41.281 2.395 1 94.5 427 CYS B C 1
ATOM 7551 O O . CYS B 1 427 ? -13.805 42.188 1.591 1 94.5 427 CYS B O 1
ATOM 7553 N N . LEU B 1 428 ? -14.453 40.406 2.672 1 93 428 LEU B N 1
ATOM 7554 C CA . LEU B 1 428 ? -15.742 40.406 1.984 1 93 428 LEU B CA 1
ATOM 7555 C C . LEU B 1 428 ? -16.562 41.625 2.348 1 93 428 LEU B C 1
ATOM 7557 O O . LEU B 1 428 ? -17.25 42.219 1.492 1 93 428 LEU B O 1
ATOM 7561 N N . ARG B 1 429 ? -16.531 42 3.594 1 91.69 429 ARG B N 1
ATOM 7562 C CA . ARG B 1 429 ? -17.266 43.188 4.047 1 91.69 429 ARG B CA 1
ATOM 7563 C C . ARG B 1 429 ? -16.719 44.469 3.387 1 91.69 429 ARG B C 1
ATOM 7565 O O . ARG B 1 429 ? -17.453 45.438 3.195 1 91.69 429 ARG B O 1
ATOM 7572 N N . SER B 1 430 ? -15.508 44.438 3.021 1 93.56 430 SER B N 1
ATOM 7573 C CA . SER B 1 430 ? -14.883 45.562 2.316 1 93.56 430 SER B CA 1
ATOM 7574 C C . SER B 1 430 ? -15.07 45.438 0.809 1 93.56 430 SER B C 1
ATOM 7576 O O . SER B 1 430 ? -14.328 46.031 0.034 1 93.56 430 SER B O 1
ATOM 7578 N N . LYS B 1 431 ? -15.781 44.5 0.304 1 93.88 431 LYS B N 1
ATOM 7579 C CA . LYS B 1 431 ? -16.203 44.312 -1.08 1 93.88 431 LYS B CA 1
ATOM 7580 C C . LYS B 1 431 ? -15.102 43.688 -1.916 1 93.88 431 LYS B C 1
ATOM 7582 O O . LYS B 1 431 ? -15.016 43.938 -3.125 1 93.88 431 LYS B O 1
ATOM 7587 N N . ILE B 1 432 ? -14.258 43 -1.261 1 95.12 432 ILE B N 1
ATOM 7588 C CA . ILE B 1 432 ? -13.273 42.219 -1.972 1 95.12 432 ILE B CA 1
ATOM 7589 C C . ILE B 1 432 ? -13.891 40.875 -2.357 1 95.12 432 ILE B C 1
ATOM 7591 O O . ILE B 1 432 ? -14.523 40.188 -1.528 1 95.12 432 ILE B O 1
ATOM 7595 N N . PRO B 1 433 ? -13.672 40.531 -3.646 1 95.31 433 PRO B N 1
ATOM 7596 C CA . PRO B 1 433 ? -14.266 39.281 -4.078 1 95.31 433 PRO B CA 1
ATOM 7597 C C . PRO B 1 433 ? -13.641 38.062 -3.385 1 95.31 433 PRO B C 1
ATOM 7599 O O . PRO B 1 433 ? -12.57 38.188 -2.781 1 95.31 433 PRO B O 1
ATOM 7602 N N . LYS B 1 434 ? -14.234 36.906 -3.506 1 92.56 434 LYS B N 1
ATOM 7603 C CA . LYS B 1 434 ? -13.891 35.688 -2.793 1 92.56 434 LYS B CA 1
ATOM 7604 C C . LYS B 1 434 ? -12.477 35.219 -3.141 1 92.56 434 LYS B C 1
ATOM 7606 O O . LYS B 1 434 ? -11.672 34.938 -2.248 1 92.56 434 LYS B O 1
ATOM 7611 N N . VAL B 1 435 ? -12.102 35.156 -4.434 1 92.5 435 VAL B N 1
ATOM 7612 C CA . VAL B 1 435 ? -10.82 34.625 -4.871 1 92.5 435 VAL B CA 1
ATOM 7613 C C . VAL B 1 435 ? -9.68 35.469 -4.332 1 92.5 435 VAL B C 1
ATOM 7615 O O . VAL B 1 435 ? -8.758 34.969 -3.693 1 92.5 435 VAL B O 1
ATOM 7618 N N . PRO B 1 436 ? -9.758 36.75 -4.488 1 95.56 436 PRO B N 1
ATOM 7619 C CA . PRO B 1 436 ? -8.711 37.594 -3.885 1 95.56 436 PRO B CA 1
ATOM 7620 C C . PRO B 1 436 ? -8.664 37.469 -2.365 1 95.56 436 PRO B C 1
ATOM 7622 O O . PRO B 1 436 ? -7.586 37.531 -1.77 1 95.56 436 PRO B O 1
ATOM 7625 N N . ALA B 1 437 ? -9.781 37.312 -1.703 1 95.38 437 ALA B N 1
ATOM 7626 C CA . ALA B 1 437 ? -9.805 37.094 -0.255 1 95.38 437 ALA B CA 1
ATOM 7627 C C . ALA B 1 437 ? -9.031 35.844 0.147 1 95.38 437 ALA B C 1
ATOM 7629 O O . ALA B 1 437 ? -8.281 35.875 1.131 1 95.38 437 ALA B O 1
ATOM 7630 N N . ILE B 1 438 ? -9.18 34.875 -0.638 1 93.5 438 ILE B N 1
ATOM 7631 C CA . ILE B 1 438 ? -8.469 33.625 -0.388 1 93.5 438 ILE B CA 1
ATOM 7632 C C . ILE B 1 438 ? -6.969 33.844 -0.596 1 93.5 438 ILE B C 1
ATOM 7634 O O . ILE B 1 438 ? -6.156 33.344 0.187 1 93.5 438 ILE B O 1
ATOM 7638 N N . ILE B 1 439 ? -6.613 34.5 -1.604 1 95.88 439 ILE B N 1
ATOM 7639 C CA . ILE B 1 439 ? -5.215 34.781 -1.901 1 95.88 439 ILE B CA 1
ATOM 7640 C C . ILE B 1 439 ? -4.59 35.562 -0.75 1 95.88 439 ILE B C 1
ATOM 7642 O O . ILE B 1 439 ? -3.457 35.281 -0.345 1 95.88 439 ILE B O 1
ATOM 7646 N N . ILE B 1 440 ? -5.332 36.469 -0.216 1 96.62 440 ILE B N 1
ATOM 7647 C CA . ILE B 1 440 ? -4.848 37.25 0.91 1 96.62 440 ILE B CA 1
ATOM 7648 C C . ILE B 1 440 ? -4.648 36.344 2.125 1 96.62 440 ILE B C 1
ATOM 7650 O O . ILE B 1 440 ? -3.65 36.469 2.84 1 96.62 440 ILE B O 1
ATOM 7654 N N . ALA B 1 441 ? -5.586 35.5 2.334 1 95.69 441 ALA B N 1
ATOM 7655 C CA . ALA B 1 441 ? -5.461 34.562 3.439 1 95.69 441 ALA B CA 1
ATOM 7656 C C . ALA B 1 441 ? -4.199 33.719 3.293 1 95.69 441 ALA B C 1
ATOM 7658 O O . ALA B 1 441 ? -3.457 33.5 4.262 1 95.69 441 ALA B O 1
ATOM 7659 N N . PHE B 1 442 ? -3.912 33.25 2.076 1 96.06 442 PHE B N 1
ATOM 7660 C CA . PHE B 1 442 ? -2.727 32.438 1.831 1 96.06 442 PHE B CA 1
ATOM 7661 C C . PHE B 1 442 ? -1.461 33.281 1.93 1 96.06 442 PHE B C 1
ATOM 7663 O O . PHE B 1 442 ? -0.414 32.812 2.354 1 96.06 442 PHE B O 1
ATOM 7670 N N . LEU B 1 443 ? -1.581 34.5 1.561 1 96.75 443 LEU B N 1
ATOM 7671 C CA . LEU B 1 443 ? -0.44 35.406 1.678 1 96.75 443 LEU B CA 1
ATOM 7672 C C . LEU B 1 443 ? -0.049 35.594 3.139 1 96.75 443 LEU B C 1
ATOM 7674 O O . LEU B 1 443 ? 1.133 35.531 3.484 1 96.75 443 LEU B O 1
ATOM 7678 N N . VAL B 1 444 ? -1.059 35.844 3.988 1 95.75 444 VAL B N 1
ATOM 7679 C CA . VAL B 1 444 ? -0.809 36 5.418 1 95.75 444 VAL B CA 1
ATOM 7680 C C . VAL B 1 444 ? -0.202 34.688 5.977 1 95.75 444 VAL B C 1
ATOM 7682 O O . VAL B 1 444 ? 0.772 34.75 6.73 1 95.75 444 VAL B O 1
ATOM 7685 N N . SER B 1 445 ? -0.733 33.594 5.578 1 95.81 445 SER B N 1
ATOM 7686 C CA . SER B 1 445 ? -0.223 32.312 6.008 1 95.81 445 SER B CA 1
ATOM 7687 C C . SER B 1 445 ? 1.218 32.094 5.555 1 95.81 445 SER B C 1
ATOM 7689 O O . SER B 1 445 ? 2.051 31.594 6.316 1 95.81 445 SER B O 1
ATOM 7691 N N . ALA B 1 446 ? 1.535 32.438 4.32 1 96.31 446 ALA B N 1
ATOM 7692 C CA . ALA B 1 446 ? 2.867 32.25 3.748 1 96.31 446 ALA B CA 1
ATOM 7693 C C . ALA B 1 446 ? 3.91 33.062 4.527 1 96.31 446 ALA B C 1
ATOM 7695 O O . ALA B 1 446 ? 5.012 32.562 4.781 1 96.31 446 ALA B O 1
ATOM 7696 N N . VAL B 1 447 ? 3.551 34.219 4.938 1 95.12 447 VAL B N 1
ATOM 7697 C CA . VAL B 1 447 ? 4.465 35.094 5.68 1 95.12 447 VAL B CA 1
ATOM 7698 C C . VAL B 1 447 ? 4.809 34.438 7.02 1 95.12 447 VAL B C 1
ATOM 7700 O O . VAL B 1 447 ? 5.977 34.375 7.402 1 95.12 447 VAL B O 1
ATOM 7703 N N . PHE B 1 448 ? 3.863 33.938 7.684 1 94.94 448 PHE B N 1
ATOM 7704 C CA . PHE B 1 448 ? 4.094 33.344 9 1 94.94 448 PHE B CA 1
ATOM 7705 C C . PHE B 1 448 ? 4.84 32.031 8.883 1 94.94 448 PHE B C 1
ATOM 7707 O O . PHE B 1 448 ? 5.668 31.703 9.734 1 94.94 448 PHE B O 1
ATOM 7714 N N . HIS B 1 449 ? 4.547 31.297 7.848 1 92.88 449 HIS B N 1
ATOM 7715 C CA . HIS B 1 449 ? 5.301 30.062 7.637 1 92.88 449 HIS B CA 1
ATOM 7716 C C . HIS B 1 449 ? 6.773 30.359 7.375 1 92.88 449 HIS B C 1
ATOM 7718 O O . HIS B 1 449 ? 7.652 29.656 7.871 1 92.88 449 HIS B O 1
ATOM 7724 N N . GLU B 1 450 ? 7.008 31.359 6.652 1 92.31 450 GLU B N 1
ATOM 7725 C CA . GLU B 1 450 ? 8.391 31.75 6.375 1 92.31 450 GLU B CA 1
ATOM 7726 C C . GLU B 1 450 ? 9.094 32.219 7.645 1 92.31 450 GLU B C 1
ATOM 7728 O O . GLU B 1 450 ? 10.25 31.859 7.883 1 92.31 450 GLU B O 1
ATOM 7733 N N . LEU B 1 451 ? 8.375 32.906 8.414 1 92.38 451 LEU B N 1
ATOM 7734 C CA . LEU B 1 451 ? 8.953 33.406 9.664 1 92.38 451 LEU B CA 1
ATOM 7735 C C . LEU B 1 451 ? 9.328 32.25 10.578 1 92.38 451 LEU B C 1
ATOM 7737 O O . LEU B 1 451 ? 10.383 32.281 11.227 1 92.38 451 LEU B O 1
ATOM 7741 N N . CYS B 1 452 ? 8.531 31.219 10.57 1 92.44 452 CYS B N 1
ATOM 7742 C CA . CYS B 1 452 ? 8.727 30.078 11.477 1 92.44 452 CYS B CA 1
ATOM 7743 C C . CYS B 1 452 ? 9.93 29.25 11.047 1 92.44 452 CYS B C 1
ATOM 7745 O O . CYS B 1 452 ? 10.539 28.562 11.875 1 92.44 452 CYS B O 1
ATOM 7747 N N . ILE B 1 453 ? 10.266 29.312 9.805 1 88.62 453 ILE B N 1
ATOM 7748 C CA . ILE B 1 453 ? 11.336 28.453 9.32 1 88.62 453 ILE B CA 1
ATOM 7749 C C . ILE B 1 453 ? 12.586 29.281 9.055 1 88.62 453 ILE B C 1
ATOM 7751 O O . ILE B 1 453 ? 13.688 28.922 9.492 1 88.62 453 ILE B O 1
ATOM 7755 N N . ALA B 1 454 ? 12.508 30.406 8.43 1 88.19 454 ALA B N 1
ATOM 7756 C CA . ALA B 1 454 ? 13.633 31.219 7.973 1 88.19 454 ALA B CA 1
ATOM 7757 C C . ALA B 1 454 ? 14.375 31.828 9.156 1 88.19 454 ALA B C 1
ATOM 7759 O O . ALA B 1 454 ? 15.609 31.922 9.141 1 88.19 454 ALA B O 1
ATOM 7760 N N . VAL B 1 455 ? 13.656 32.219 10.156 1 90.94 455 VAL B N 1
ATOM 7761 C CA . VAL B 1 455 ? 14.258 32.938 11.273 1 90.94 455 VAL B CA 1
ATOM 7762 C C . VAL B 1 455 ? 15.156 31.984 12.07 1 90.94 455 VAL B C 1
ATOM 7764 O O . VAL B 1 455 ? 16.328 32.281 12.305 1 90.94 455 VAL B O 1
ATOM 7767 N N . PRO B 1 456 ? 14.648 30.828 12.406 1 87.94 456 PRO B N 1
ATOM 7768 C CA . PRO B 1 456 ? 15.523 29.906 13.125 1 87.94 456 PRO B CA 1
ATOM 7769 C C . PRO B 1 456 ? 16.688 29.406 12.273 1 87.94 456 PRO B C 1
ATOM 7771 O O . PRO B 1 456 ? 17.766 29.125 12.797 1 87.94 456 PRO B O 1
ATOM 7774 N N . CYS B 1 457 ? 16.484 29.281 11.016 1 85.75 457 CYS B N 1
ATOM 7775 C CA . CYS B 1 457 ? 17.547 28.859 10.109 1 85.75 457 CYS B CA 1
ATOM 7776 C C . CYS B 1 457 ? 18.469 30.016 9.75 1 85.75 457 CYS B C 1
ATOM 7778 O O . CYS B 1 457 ? 19.562 29.797 9.211 1 85.75 457 CYS B O 1
ATOM 7780 N N . ARG B 1 458 ? 18.016 31.219 9.961 1 87.5 458 ARG B N 1
ATOM 7781 C CA . ARG B 1 458 ? 18.734 32.406 9.578 1 87.5 458 ARG B CA 1
ATOM 7782 C C . ARG B 1 458 ? 18.984 32.438 8.07 1 87.5 458 ARG B C 1
ATOM 7784 O O . ARG B 1 458 ? 20.094 32.781 7.625 1 87.5 458 ARG B O 1
ATOM 7791 N N . LEU B 1 459 ? 18.094 31.875 7.379 1 86.19 459 LEU B N 1
ATOM 7792 C CA . LEU B 1 459 ? 18.094 31.828 5.918 1 86.19 459 LEU B CA 1
ATOM 7793 C C . LEU B 1 459 ? 16.797 32.344 5.348 1 86.19 459 LEU B C 1
ATOM 7795 O O . LEU B 1 459 ? 15.719 31.797 5.605 1 86.19 4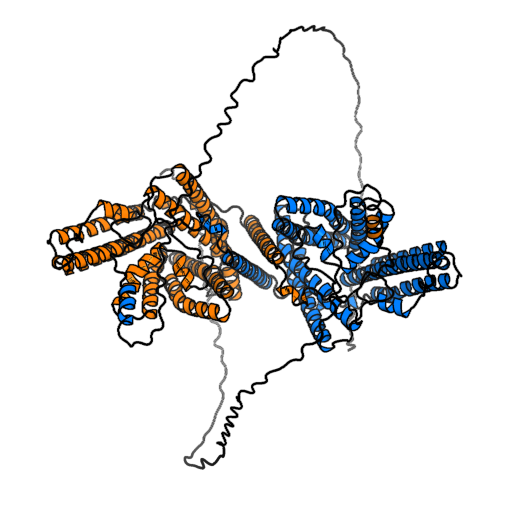59 LEU B O 1
ATOM 7799 N N . PHE B 1 460 ? 16.875 33.406 4.609 1 85.69 460 PHE B N 1
ATOM 7800 C CA . PHE B 1 460 ? 15.672 34.031 4.078 1 85.69 460 PHE B CA 1
ATOM 7801 C C . PHE B 1 460 ? 15.586 33.844 2.564 1 85.69 460 PHE B C 1
ATOM 7803 O O . PHE B 1 460 ? 15.523 34.844 1.818 1 85.69 460 PHE B O 1
ATOM 7810 N N . ASN B 1 461 ? 15.492 32.594 2.111 1 86.56 461 ASN B N 1
ATOM 7811 C CA . ASN B 1 461 ? 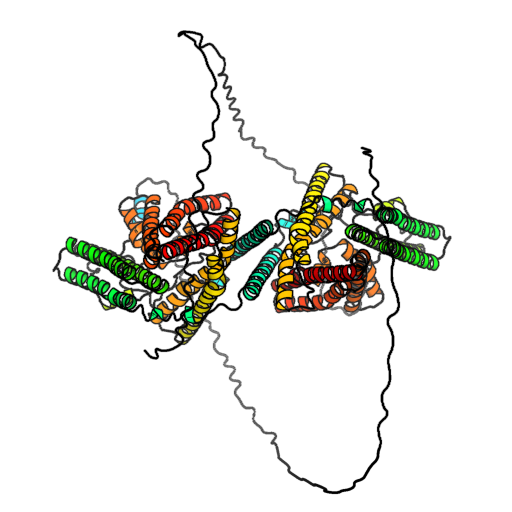15.367 32.25 0.696 1 86.56 461 ASN B CA 1
ATOM 7812 C C . ASN B 1 461 ? 13.906 32.156 0.27 1 86.56 461 ASN B C 1
ATOM 7814 O O . ASN B 1 461 ? 13.609 31.922 -0.904 1 86.56 461 ASN B O 1
ATOM 7818 N N . LEU B 1 462 ? 12.93 32.281 1.166 1 90.62 462 LEU B N 1
ATOM 7819 C CA . LEU B 1 462 ? 11.5 32.344 0.911 1 90.62 462 LEU B CA 1
ATOM 7820 C C . LEU B 1 462 ? 10.977 31.031 0.35 1 90.62 462 LEU B C 1
ATOM 7822 O O . LEU B 1 462 ? 10.062 31.016 -0.473 1 90.62 462 LEU B O 1
ATOM 7826 N N . TRP B 1 463 ? 11.594 29.938 0.665 1 86.75 463 TRP B N 1
ATOM 7827 C CA . TRP B 1 463 ? 11.125 28.641 0.194 1 86.75 463 TRP B CA 1
ATOM 7828 C C . TRP B 1 463 ? 9.766 28.297 0.802 1 86.75 463 TRP B C 1
ATOM 7830 O O . TRP B 1 463 ? 8.867 27.828 0.102 1 86.75 463 TRP B O 1
ATOM 7840 N N . ALA B 1 464 ? 9.672 28.5 2.061 1 89.12 464 ALA B N 1
ATOM 7841 C CA . ALA B 1 464 ? 8.406 28.203 2.727 1 89.12 464 ALA B CA 1
ATOM 7842 C C . ALA B 1 464 ? 7.293 29.125 2.219 1 89.12 464 ALA B C 1
ATOM 7844 O O . ALA B 1 464 ? 6.16 28.688 2.012 1 89.12 464 ALA B O 1
ATOM 7845 N N . PHE B 1 465 ? 7.652 30.359 1.983 1 93.44 465 PHE B N 1
ATOM 7846 C CA . PHE B 1 465 ? 6.711 31.328 1.44 1 93.44 465 PHE B CA 1
ATOM 7847 C C . PHE B 1 465 ? 6.199 30.891 0.076 1 93.44 465 PHE B C 1
ATOM 7849 O O . PHE B 1 465 ? 4.988 30.844 -0.154 1 93.44 465 PHE B O 1
ATOM 7856 N N . MET B 1 466 ? 7.066 30.547 -0.735 1 91.75 466 MET B N 1
ATOM 7857 C CA . MET B 1 466 ? 6.695 30.109 -2.076 1 91.75 466 MET B CA 1
ATOM 7858 C C . MET B 1 466 ? 5.902 28.797 -2.02 1 91.75 466 MET B C 1
ATOM 7860 O O . MET B 1 466 ? 4.965 28.609 -2.793 1 91.75 466 MET B O 1
ATOM 7864 N N . GLY B 1 467 ? 6.301 27.953 -1.133 1 89.25 467 GLY B N 1
ATOM 7865 C CA . GLY B 1 467 ? 5.57 26.703 -0.965 1 89.25 467 GLY B CA 1
ATOM 7866 C C . GLY B 1 467 ? 4.109 26.922 -0.612 1 89.25 467 GLY B C 1
ATOM 7867 O O . GLY B 1 467 ? 3.229 26.266 -1.186 1 89.25 467 GLY B O 1
ATOM 7868 N N . ILE B 1 468 ? 3.842 27.797 0.286 1 91.56 468 ILE B N 1
ATOM 7869 C CA . ILE B 1 468 ? 2.475 28.062 0.725 1 91.56 468 ILE B CA 1
ATOM 7870 C C . ILE B 1 468 ? 1.715 28.797 -0.372 1 91.56 468 ILE B C 1
ATOM 7872 O O . ILE B 1 468 ? 0.545 28.516 -0.632 1 91.56 468 ILE B O 1
ATOM 7876 N N . MET B 1 469 ? 2.396 29.734 -1.026 1 93.94 469 MET B N 1
ATOM 7877 C CA . MET B 1 469 ? 1.73 30.484 -2.09 1 93.94 469 MET B CA 1
ATOM 7878 C C . MET B 1 469 ? 1.37 29.578 -3.254 1 93.94 469 MET B C 1
ATOM 7880 O O . MET B 1 469 ? 0.347 29.766 -3.912 1 93.94 469 MET B O 1
ATOM 7884 N N . PHE B 1 470 ? 2.166 28.594 -3.471 1 91.94 470 PHE B N 1
ATOM 7885 C CA . PHE B 1 470 ? 1.929 27.656 -4.562 1 91.94 470 PHE B CA 1
ATOM 7886 C C . PHE B 1 470 ? 0.723 26.766 -4.262 1 91.94 470 PHE B C 1
ATOM 7888 O O . PHE B 1 470 ? 0.195 26.109 -5.16 1 91.94 470 PHE B O 1
ATOM 7895 N N . GLN B 1 471 ? 0.295 26.828 -3.051 1 91.38 471 GLN B N 1
ATOM 7896 C CA . GLN B 1 471 ? -0.917 26.094 -2.713 1 91.38 471 GLN B CA 1
ATOM 7897 C C . GLN B 1 471 ? -2.137 26.688 -3.406 1 91.38 471 GLN B C 1
ATOM 7899 O O . GLN B 1 471 ? -3.111 25.984 -3.68 1 91.38 471 GLN B O 1
ATOM 7904 N N . VAL B 1 472 ? -2.098 27.938 -3.691 1 92.75 472 VAL B N 1
ATOM 7905 C CA . VAL B 1 472 ? -3.24 28.625 -4.285 1 92.75 472 VAL B CA 1
ATOM 7906 C C . VAL B 1 472 ? -3.537 28.031 -5.664 1 92.75 472 VAL B C 1
ATOM 7908 O O . VAL B 1 472 ? -4.645 27.562 -5.914 1 92.75 472 VAL B O 1
ATOM 7911 N N . PRO B 1 473 ? -2.582 27.969 -6.613 1 91.69 473 PRO B N 1
ATOM 7912 C CA . PRO B 1 473 ? -2.875 27.312 -7.891 1 91.69 473 PRO B CA 1
ATOM 7913 C C . PRO B 1 473 ? -3.225 25.844 -7.73 1 91.69 473 PRO B C 1
ATOM 7915 O O . PRO B 1 473 ? -4.027 25.297 -8.5 1 91.69 473 PRO B O 1
ATOM 7918 N N . LEU B 1 474 ? -2.672 25.234 -6.758 1 90.62 474 LEU B N 1
ATOM 7919 C CA . LEU B 1 474 ? -2.941 23.828 -6.535 1 90.62 474 LEU B CA 1
ATOM 7920 C C . LEU B 1 474 ? -4.387 23.609 -6.102 1 90.62 474 LEU B C 1
ATOM 7922 O O . LEU B 1 474 ? -4.973 22.547 -6.379 1 90.62 474 LEU B O 1
ATOM 7926 N N . VAL B 1 475 ? -4.93 24.578 -5.359 1 92.06 475 VAL B N 1
ATOM 7927 C CA . VAL B 1 475 ? -6.34 24.5 -4.984 1 92.06 475 VAL B CA 1
ATOM 7928 C C . VAL B 1 475 ? -7.207 24.453 -6.242 1 92.06 475 VAL B C 1
ATOM 7930 O O . VAL B 1 475 ? -8.109 23.625 -6.352 1 92.06 475 VAL B O 1
ATOM 7933 N N . PHE B 1 476 ? -6.898 25.234 -7.215 1 90.38 476 PHE B N 1
ATOM 7934 C CA . PHE B 1 476 ? -7.676 25.281 -8.445 1 90.38 476 PHE B CA 1
ATOM 7935 C C . PHE B 1 476 ? -7.473 24.016 -9.266 1 90.38 476 PHE B C 1
ATOM 7937 O O . PHE B 1 476 ? -8.43 23.469 -9.812 1 90.38 476 PHE B O 1
ATOM 7944 N N . ILE B 1 477 ? -6.281 23.547 -9.297 1 90 477 ILE B N 1
ATOM 7945 C CA . ILE B 1 477 ? -5.953 22.359 -10.07 1 90 477 ILE B CA 1
ATOM 7946 C C . ILE B 1 477 ? -6.652 21.141 -9.469 1 90 477 ILE B C 1
ATOM 7948 O O . ILE B 1 477 ? -7.266 20.344 -10.195 1 90 477 ILE B O 1
ATOM 7952 N N . THR B 1 478 ? -6.605 21 -8.188 1 90.19 478 THR B N 1
ATOM 7953 C CA . THR B 1 478 ? -7.191 19.828 -7.543 1 90.19 478 THR B CA 1
ATOM 7954 C C . THR B 1 478 ? -8.719 19.891 -7.602 1 90.19 478 THR B C 1
ATOM 7956 O O . THR B 1 478 ? -9.383 18.844 -7.684 1 90.19 478 THR B O 1
ATOM 7959 N N . ASN B 1 479 ? -9.234 21.094 -7.504 1 90.62 479 ASN B N 1
ATOM 7960 C CA . ASN B 1 479 ? -10.672 21.219 -7.699 1 90.62 479 ASN B CA 1
ATOM 7961 C C . ASN B 1 479 ? -11.094 20.766 -9.094 1 90.62 479 ASN B C 1
ATOM 7963 O O . ASN B 1 479 ? -12.109 20.078 -9.242 1 90.62 479 ASN B O 1
ATOM 7967 N N . TYR B 1 480 ? -10.32 21.156 -10.008 1 91.19 480 TYR B N 1
ATOM 7968 C CA . TYR B 1 480 ? -10.586 20.734 -11.383 1 91.19 480 TYR B CA 1
ATOM 7969 C C . TYR B 1 480 ? -10.477 19.219 -11.523 1 91.19 480 TYR B C 1
ATOM 7971 O O . TYR B 1 480 ? -11.32 18.578 -12.156 1 91.19 480 TYR B O 1
ATOM 7979 N N . LEU B 1 481 ? -9.492 18.656 -10.945 1 89.69 481 LEU B N 1
ATOM 7980 C CA . LEU B 1 481 ? -9.242 17.234 -11.047 1 89.69 481 LEU B CA 1
ATOM 7981 C C . LEU B 1 481 ? -10.344 16.438 -10.344 1 89.69 481 LEU B C 1
ATOM 7983 O O . LEU B 1 481 ? -10.773 15.391 -10.836 1 89.69 481 LEU B O 1
ATOM 7987 N N . GLN B 1 482 ? -10.695 16.922 -9.266 1 88.75 482 GLN B N 1
ATOM 7988 C CA . GLN B 1 482 ? -11.758 16.25 -8.523 1 88.75 482 GLN B CA 1
ATOM 7989 C C . GLN B 1 482 ? -13.07 16.266 -9.312 1 88.75 482 GLN B C 1
ATOM 7991 O O . GLN B 1 482 ? -13.82 15.281 -9.297 1 88.75 482 GLN B O 1
ATOM 7996 N N . GLU B 1 483 ? -13.367 17.359 -9.93 1 90.31 483 GLU B N 1
ATOM 7997 C CA . GLU B 1 483 ? -14.594 17.484 -10.711 1 90.31 483 GLU B CA 1
ATOM 7998 C C . GLU B 1 483 ? -14.547 16.594 -11.953 1 90.31 483 GLU B C 1
ATOM 8000 O O . GLU B 1 483 ? -15.555 15.992 -12.336 1 90.31 483 GLU B O 1
ATOM 8005 N N . ARG B 1 484 ? -13.406 16.484 -12.5 1 90.75 484 ARG B N 1
ATOM 8006 C CA . ARG B 1 484 ? -13.266 15.773 -13.766 1 90.75 484 ARG B CA 1
ATOM 8007 C C . ARG B 1 484 ? -13.07 14.281 -13.539 1 90.75 484 ARG B C 1
ATOM 8009 O O . ARG B 1 484 ? -13.602 13.453 -14.289 1 90.75 484 ARG B O 1
ATOM 8016 N N . PHE B 1 485 ? -12.289 13.914 -12.516 1 90.12 485 PHE B N 1
ATOM 8017 C CA . PHE B 1 485 ? -11.867 12.523 -12.391 1 90.12 485 PHE B CA 1
ATOM 8018 C C . PHE B 1 485 ? -12.398 11.906 -11.102 1 90.12 485 PHE B C 1
ATOM 8020 O O . PHE B 1 485 ? -12.211 10.711 -10.859 1 90.12 485 PHE B O 1
ATOM 8027 N N . GLY B 1 486 ? -12.969 12.648 -10.297 1 88.19 486 GLY B N 1
ATOM 8028 C CA . GLY B 1 486 ? -13.555 12.117 -9.078 1 88.19 486 GLY B CA 1
ATOM 8029 C C . GLY B 1 486 ? -12.781 12.484 -7.828 1 88.19 486 GLY B C 1
ATOM 8030 O O . GLY B 1 486 ? -11.648 12.961 -7.914 1 88.19 486 GLY B O 1
ATOM 8031 N N . SER B 1 487 ? -13.344 12.164 -6.676 1 87 487 SER B N 1
ATOM 8032 C CA . SER B 1 487 ? -12.812 12.578 -5.379 1 87 487 SER B CA 1
ATOM 8033 C C . SER B 1 487 ? -11.562 11.781 -5.023 1 87 487 SER B C 1
ATOM 8035 O O . SER B 1 487 ? -10.672 12.289 -4.332 1 87 487 SER B O 1
ATOM 8037 N N . MET B 1 488 ? -11.484 10.562 -5.527 1 87.44 488 MET B N 1
ATOM 8038 C CA . MET B 1 488 ? -10.32 9.727 -5.227 1 87.44 488 MET B CA 1
ATOM 8039 C C . MET B 1 488 ? -9.055 10.305 -5.844 1 87.44 488 MET B C 1
ATOM 8041 O O . MET B 1 488 ? -8.016 10.375 -5.188 1 87.44 488 MET B O 1
ATOM 8045 N N . VAL B 1 489 ? -9.227 10.734 -7.023 1 88.44 489 VAL B N 1
ATOM 8046 C CA . VAL B 1 489 ? -8.07 11.273 -7.73 1 88.44 489 VAL B CA 1
ATOM 8047 C C . VAL B 1 489 ? -7.629 12.578 -7.074 1 88.44 489 VAL B C 1
ATOM 8049 O O . VAL B 1 489 ? -6.43 12.82 -6.902 1 88.44 489 VAL B O 1
ATOM 8052 N N . GLY B 1 490 ? -8.602 13.391 -6.723 1 86.81 490 GLY B N 1
ATOM 8053 C CA . GLY B 1 490 ? -8.273 14.609 -6.012 1 86.81 490 GLY B CA 1
ATOM 8054 C C . GLY B 1 490 ? -7.535 14.367 -4.711 1 86.81 490 GLY B C 1
ATOM 8055 O O . GLY B 1 490 ? -6.559 15.055 -4.402 1 86.81 490 GLY B O 1
ATOM 8056 N N . ASN B 1 491 ? -7.93 13.367 -4.02 1 90.69 491 ASN B N 1
ATOM 8057 C CA . ASN B 1 491 ? -7.293 13.023 -2.756 1 90.69 491 ASN B CA 1
ATOM 8058 C C . ASN B 1 491 ? -5.891 12.469 -2.967 1 90.69 491 ASN B C 1
ATOM 8060 O O . ASN B 1 491 ? -4.965 12.805 -2.229 1 90.69 491 ASN B O 1
ATOM 8064 N N . MET B 1 492 ? -5.703 11.703 -3.943 1 90.31 492 MET B N 1
ATOM 8065 C CA . MET B 1 492 ? -4.395 11.125 -4.227 1 90.31 492 MET B CA 1
ATOM 8066 C C . MET B 1 492 ? -3.396 12.203 -4.633 1 90.31 492 MET B C 1
ATOM 8068 O O . MET B 1 492 ? -2.232 12.164 -4.227 1 90.31 492 MET B O 1
ATOM 8072 N N . VAL B 1 493 ? -3.896 13.062 -5.414 1 88.31 493 VAL B N 1
ATOM 8073 C CA . VAL B 1 493 ? -3.029 14.148 -5.867 1 88.31 493 VAL B CA 1
ATOM 8074 C C . VAL B 1 493 ? -2.625 15.016 -4.676 1 88.31 493 VAL B C 1
ATOM 8076 O O . VAL B 1 493 ? -1.472 15.445 -4.578 1 88.31 493 VAL B O 1
ATOM 8079 N N . PHE B 1 494 ? -3.486 15.266 -3.85 1 87.75 494 PHE B N 1
ATOM 8080 C CA . PHE B 1 494 ? -3.184 15.992 -2.623 1 87.75 494 PHE B CA 1
ATOM 8081 C C . PHE B 1 494 ? -2.08 15.289 -1.838 1 87.75 494 PHE B C 1
ATOM 8083 O O . PHE B 1 494 ? -1.099 15.922 -1.439 1 87.75 494 PHE B O 1
ATOM 8090 N N . TRP B 1 495 ? -2.236 13.984 -1.649 1 89.56 495 TRP B N 1
ATOM 8091 C CA . TRP B 1 495 ? -1.245 13.234 -0.89 1 89.56 495 TRP B CA 1
ATOM 8092 C C . TRP B 1 495 ? 0.109 13.258 -1.592 1 89.56 495 TRP B C 1
ATOM 8094 O O . TRP B 1 495 ? 1.149 13.391 -0.944 1 89.56 495 TRP B O 1
ATOM 8104 N N . PHE B 1 496 ? 0.088 13.156 -2.844 1 90.44 496 PHE B N 1
ATOM 8105 C CA . PHE B 1 496 ? 1.324 13.086 -3.613 1 90.44 496 PHE B CA 1
ATOM 8106 C C . PHE B 1 496 ? 2.076 14.414 -3.549 1 90.44 496 PHE B C 1
ATOM 8108 O O . PHE B 1 496 ? 3.275 14.438 -3.262 1 90.44 496 PHE B O 1
ATOM 8115 N N . ILE B 1 497 ? 1.396 15.461 -3.771 1 85.69 497 ILE B N 1
ATOM 8116 C CA . ILE B 1 497 ? 2.037 16.766 -3.844 1 85.69 497 ILE B CA 1
ATOM 8117 C C . ILE B 1 497 ? 2.467 17.219 -2.447 1 85.69 497 ILE B C 1
ATOM 8119 O O . ILE B 1 497 ? 3.545 17.781 -2.273 1 85.69 497 ILE B O 1
ATOM 8123 N N . PHE B 1 498 ? 1.681 16.938 -1.561 1 84.69 498 PHE B N 1
ATOM 8124 C CA . PHE B 1 498 ? 1.941 17.438 -0.213 1 84.69 498 PHE B CA 1
ATOM 8125 C C . PHE B 1 498 ? 3 16.578 0.479 1 84.69 498 PHE B C 1
ATOM 8127 O O . PHE B 1 498 ? 4.016 17.109 0.941 1 84.69 498 PHE B O 1
ATOM 8134 N N . CYS B 1 499 ? 2.836 15.242 0.402 1 82.69 499 CYS B N 1
ATOM 8135 C CA . CYS B 1 499 ? 3.637 14.391 1.28 1 82.69 499 CYS B CA 1
ATOM 8136 C C . CYS B 1 499 ? 4.801 13.766 0.522 1 82.69 499 CYS B C 1
ATOM 8138 O O . CYS B 1 499 ? 5.863 13.531 1.095 1 82.69 499 CYS B O 1
ATOM 8140 N N . ILE B 1 500 ? 4.617 13.531 -0.675 1 86.19 500 ILE B N 1
ATOM 8141 C CA . ILE B 1 500 ? 5.645 12.781 -1.394 1 86.19 500 ILE B CA 1
ATOM 8142 C C . ILE B 1 500 ? 6.637 13.75 -2.033 1 86.19 500 ILE B C 1
ATOM 8144 O O . ILE B 1 500 ? 7.844 13.5 -2.035 1 86.19 500 ILE B O 1
ATOM 8148 N N . PHE B 1 501 ? 6.082 14.867 -2.465 1 86.38 501 PHE B N 1
ATOM 8149 C CA . PHE B 1 501 ? 6.953 15.75 -3.227 1 86.38 501 PHE B CA 1
ATOM 8150 C C . PHE B 1 501 ? 7.223 17.047 -2.463 1 86.38 501 PHE B C 1
ATOM 8152 O O . PHE B 1 501 ? 8.375 17.406 -2.236 1 86.38 501 PHE B O 1
ATOM 8159 N N . GLY B 1 502 ? 6.258 17.703 -1.97 1 84.75 502 GLY B N 1
ATOM 8160 C CA . GLY B 1 502 ? 6.367 19.062 -1.436 1 84.75 502 GLY B CA 1
ATOM 8161 C C . GLY B 1 502 ? 7.227 19.141 -0.188 1 84.75 502 GLY B C 1
ATOM 8162 O O . GLY B 1 502 ? 8.219 19.859 -0.158 1 84.75 502 GLY B O 1
ATOM 8163 N N . GLN B 1 503 ? 6.883 18.406 0.797 1 85.88 503 GLN B N 1
ATOM 8164 C CA . GLN B 1 503 ? 7.562 18.5 2.084 1 85.88 503 GLN B CA 1
ATOM 8165 C C . GLN B 1 503 ? 9 18 1.987 1 85.88 503 GLN B C 1
ATOM 8167 O O . GLN B 1 503 ? 9.93 18.688 2.428 1 85.88 503 GLN B O 1
ATOM 8172 N N . PRO B 1 504 ? 9.234 16.875 1.362 1 86.88 504 PRO B N 1
ATOM 8173 C CA . PRO B 1 504 ? 10.625 16.438 1.231 1 86.88 504 PRO B CA 1
ATOM 8174 C C . PRO B 1 504 ? 11.484 17.406 0.43 1 86.88 504 PRO B C 1
ATOM 8176 O O . PRO B 1 504 ? 12.656 17.609 0.752 1 86.88 504 PRO B O 1
ATOM 8179 N N . MET B 1 505 ? 10.914 18 -0.528 1 84.88 505 MET B N 1
ATOM 8180 C CA . MET B 1 505 ? 11.656 18.969 -1.326 1 84.88 505 MET B CA 1
ATOM 8181 C C . MET B 1 505 ? 12.062 20.172 -0.477 1 84.88 505 MET B C 1
ATOM 8183 O O . MET B 1 505 ? 13.195 20.641 -0.568 1 84.88 505 MET B O 1
ATOM 8187 N N . CYS B 1 506 ? 11.195 20.609 0.345 1 83.25 506 CYS B N 1
ATOM 8188 C CA . CYS B 1 506 ? 11.477 21.75 1.212 1 83.25 506 CYS B CA 1
ATOM 8189 C C . CYS B 1 506 ? 12.555 21.406 2.23 1 83.25 506 CYS B C 1
ATOM 8191 O O . CYS B 1 506 ? 13.445 22.219 2.498 1 83.25 506 CYS B O 1
ATOM 8193 N N . VAL B 1 507 ? 12.492 20.25 2.729 1 83.38 507 VAL B N 1
ATOM 8194 C CA . VAL B 1 507 ? 13.469 19.812 3.717 1 83.38 507 VAL B CA 1
ATOM 8195 C C . VAL B 1 507 ? 14.859 19.75 3.078 1 83.38 507 VAL B C 1
ATOM 8197 O O . VAL B 1 507 ? 15.844 20.203 3.664 1 83.38 507 VAL B O 1
ATOM 8200 N N . LEU B 1 508 ? 14.945 19.266 1.918 1 84.75 508 LEU B N 1
ATOM 8201 C CA . LEU B 1 508 ? 16.219 19.141 1.224 1 84.75 508 LEU B CA 1
ATOM 8202 C C . LEU B 1 508 ? 16.781 20.516 0.871 1 84.75 508 LEU B C 1
ATOM 8204 O O . LEU B 1 508 ? 17.969 20.781 1.04 1 84.75 508 LEU B O 1
ATOM 8208 N N . LEU B 1 509 ? 15.906 21.375 0.413 1 82.88 509 LEU B N 1
ATOM 8209 C CA . LEU B 1 509 ? 16.344 22.719 0.024 1 82.88 509 LEU B CA 1
ATOM 8210 C C . LEU B 1 509 ? 16.875 23.484 1.228 1 82.88 509 LEU B C 1
ATOM 8212 O O . LEU B 1 509 ? 17.953 24.078 1.163 1 82.88 509 LEU B O 1
ATOM 8216 N N . TYR B 1 510 ? 16.188 23.453 2.311 1 82.12 510 TYR B N 1
ATOM 8217 C CA . TYR B 1 510 ? 16.609 24.188 3.502 1 82.12 510 TYR B CA 1
ATOM 8218 C C . TYR B 1 510 ? 17.859 23.562 4.098 1 82.12 510 TYR B C 1
ATOM 8220 O O . TYR B 1 510 ? 18.75 24.281 4.574 1 82.12 510 TYR B O 1
ATOM 8228 N N . TYR B 1 511 ? 17.953 22.312 4.051 1 82.62 511 TYR B N 1
ATOM 8229 C CA . TYR B 1 511 ? 19.141 21.641 4.594 1 82.62 511 TYR B CA 1
ATOM 8230 C C . TYR B 1 511 ? 20.391 22.031 3.812 1 82.62 511 TYR B C 1
ATOM 8232 O O . TYR B 1 511 ? 21.406 22.391 4.402 1 82.62 511 TYR B O 1
ATOM 8240 N N . HIS B 1 512 ? 20.359 21.953 2.611 1 83.44 512 HIS B N 1
ATOM 8241 C CA . HIS B 1 512 ? 21.531 22.234 1.805 1 83.44 512 HIS B CA 1
ATOM 8242 C C . HIS B 1 512 ? 21.891 23.703 1.835 1 83.44 512 HIS B C 1
ATOM 8244 O O . HIS B 1 512 ? 23.062 24.078 1.801 1 83.44 512 HIS B O 1
ATOM 8250 N N . ASP B 1 513 ? 20.859 24.484 1.913 1 82.94 513 ASP B N 1
ATOM 8251 C CA . ASP B 1 513 ? 21.141 25.906 2.053 1 82.94 513 ASP B CA 1
ATOM 8252 C C . ASP B 1 513 ? 21.797 26.219 3.393 1 82.94 513 ASP B C 1
ATOM 8254 O O . ASP B 1 513 ? 22.688 27.062 3.471 1 82.94 513 ASP B O 1
ATOM 8258 N N . LEU B 1 514 ? 21.312 25.516 4.363 1 79.94 514 LEU B N 1
ATOM 8259 C CA . LEU B 1 514 ? 21.906 25.688 5.688 1 79.94 514 LEU B CA 1
ATOM 8260 C C . LEU B 1 514 ? 23.359 25.188 5.695 1 79.94 514 LEU B C 1
ATOM 8262 O O . LEU B 1 514 ? 24.234 25.844 6.266 1 79.94 514 LEU B O 1
ATOM 8266 N N . MET B 1 515 ? 23.609 24.141 5.047 1 79.56 515 MET B N 1
ATOM 8267 C CA . MET B 1 515 ? 24.969 23.594 4.992 1 79.56 515 MET B CA 1
ATOM 8268 C C . MET B 1 515 ? 25.875 24.484 4.164 1 79.56 515 MET B C 1
ATOM 8270 O O . MET B 1 515 ? 27.047 24.656 4.5 1 79.56 515 MET B O 1
ATOM 8274 N N . ASN B 1 516 ? 25.328 24.938 3.111 1 77.88 516 ASN B N 1
ATOM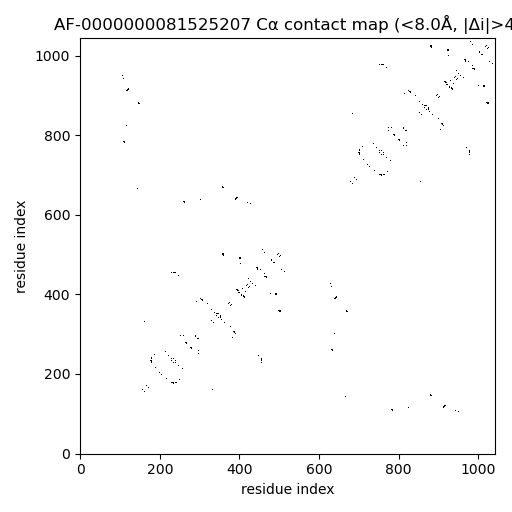 8275 C CA . ASN B 1 516 ? 26.109 25.875 2.289 1 77.88 516 ASN B CA 1
ATOM 8276 C C . ASN B 1 516 ? 26.484 27.125 3.064 1 77.88 516 ASN B C 1
ATOM 8278 O O . ASN B 1 516 ? 27.594 27.656 2.902 1 77.88 516 ASN B O 1
ATOM 8282 N N . ARG B 1 517 ? 25.625 27.562 3.828 1 77.69 517 ARG B N 1
ATOM 8283 C CA . ARG B 1 517 ? 25.891 28.734 4.648 1 77.69 517 ARG B CA 1
ATOM 8284 C C . ARG B 1 517 ? 26.938 28.438 5.719 1 77.69 517 ARG B C 1
ATOM 8286 O O . ARG B 1 517 ? 27.844 29.234 5.953 1 77.69 517 ARG B O 1
ATOM 8293 N N . LYS B 1 518 ? 26.75 27.297 6.301 1 73.94 518 LYS B N 1
ATOM 8294 C CA . LYS B 1 518 ? 27.703 26.906 7.324 1 73.94 518 LYS B CA 1
ATOM 8295 C C . LYS B 1 518 ? 29.094 26.656 6.719 1 73.94 518 LYS B C 1
ATOM 8297 O O . LYS B 1 518 ? 30.109 26.969 7.332 1 73.94 518 LYS B O 1
ATOM 8302 N N . GLY B 1 519 ? 29.016 25.984 5.586 1 66.69 519 GLY B N 1
ATOM 8303 C CA . GLY B 1 519 ? 30.281 25.781 4.891 1 66.69 519 GLY B CA 1
ATOM 8304 C C . GLY B 1 519 ? 30.938 27.094 4.48 1 66.69 519 GLY B C 1
ATOM 8305 O O . GLY B 1 519 ? 32.156 27.203 4.523 1 66.69 519 GLY B O 1
ATOM 8306 N N . SER B 1 520 ? 30.109 28.047 4.152 1 59.25 520 SER B N 1
ATOM 8307 C CA . SER B 1 520 ? 30.641 29.359 3.785 1 59.25 520 SER B CA 1
ATOM 8308 C C . SER B 1 520 ? 31.125 30.125 5.016 1 59.25 520 SER B C 1
ATOM 8310 O O . SER B 1 520 ? 32.062 30.922 4.934 1 59.25 520 SER B O 1
ATOM 8312 N N . MET B 1 521 ? 30.562 29.922 6.078 1 51.72 521 MET B N 1
ATOM 8313 C CA . MET B 1 521 ? 30.969 30.578 7.316 1 51.72 521 MET B CA 1
ATOM 8314 C C . MET B 1 521 ? 32.188 29.922 7.922 1 51.72 521 MET B C 1
ATOM 8316 O O . MET B 1 521 ? 32.938 30.547 8.688 1 51.72 521 MET B O 1
ATOM 8320 N N . ALA B 1 522 ? 32.375 28.672 7.641 1 45.12 522 ALA B N 1
ATOM 8321 C CA . ALA B 1 522 ? 33.594 28.016 8.117 1 45.12 522 ALA B CA 1
ATOM 8322 C C . ALA B 1 522 ? 34.812 28.375 7.234 1 45.12 522 ALA B C 1
ATOM 8324 O O . ALA B 1 522 ? 34.688 28.406 6.008 1 45.12 522 ALA B O 1
#

Sequence (1044 aa):
MAILDSGGVTMPTENGGGEFADLDTLRRRKSRSDSNEPLSDSAPGTDAFPSDDVGAPSDARDRIDSAVDDAQGTANLAGDNGGDTEIRETGGGGGGGEARGDADTRYTYRPSVPAHRRARESPLSSDAIFKQSHAGLFNLCVVVLIAVNSRLIIENLMKYGWLIRTDFWFSSTSLRDWPLFMCCISLSIFPLAAFTVEKLVLQKCISEPVVIILHIIITMTEVLYPVYVTLRCDSAFLSGVTLMLLTCIVWLKLVSYAHTSYDIRTLANSADKANPEVSYYVSLKSLAYFMVAPTLCYQLSYPRSPCIRKGWVARQFAKLVIFTGFMGFIIEQYINPIVRNSKHPLKGDLLYAIERVLKLSVPNLYVWLCMFYCFFHLWLNILAELLCFGDREFYKDWWNAKSVGDYWRMWNMPVHKWMVRHIYFPCLRSKIPKVPAIIIAFLVSAVFHELCIAVPCRLFNLWAFMGIMFQVPLVFITNYLQERFGSMVGNMVFWFIFCIFGQPMCVLLYYHDLMNRKGSMAMAILDSGGVTMPTENGGGEFADLDTLRRRKSRSDSNEPLSDSAPGTDAFPSDDVGAPSDARDRIDSAVDDAQGTANLAGDNGGDTEIRETGGGGGGGEARGDADTRYTYRPSVPAHRRARESPLSSDAIFKQSHAGLFNLCVVVLIAVNSRLIIENLMKYGWLIRTDFWFSSTSLRDWPLFMCCISLSIFPLAAFTVEKLVLQKCISEPVVIILHIIITMTEVLYPVYVTLRCDSAFLSGVTLMLLTCIVWLKLVSYAHTSYDIRTLANSADKANPEVSYYVSLKSLAYFMVAPTLCYQLSYPRSPCIRKGWVARQFAKLVIFTGFMGFIIEQYINPIVRNSKHPLKGDLLYAIERVLKLSVPNLYVWLCMFYCFFHLWLNILAELLCFGDREFYKDWWNAKSVGDYWRMWNMPVHKWMVRHIYFPCLRSKIPKVPAIIIAFLVSAVFHELCIAVPCRLFNLWAFMGIMFQVPLVFITNYLQERFGSMVGNMVFWFIFCIFGQPMCVLLYYHDLMNRKGSMA

Nearest PDB structures (foldseek):
  6vp0-assembly1_E  TM=7.781E-01  e=2.295E-23  Homo sapiens
  8esm-assembly1_A  TM=7.962E-01  e=1.602E-22  Homo sapiens
  6vz1-assembly1_B  TM=7.864E-01  e=1.818E-22  Homo sapiens
  6l47-assembly1_B  TM=7.419E-01  e=3.793E-13  Homo sapiens
  6vum-assembly1_A  TM=7.087E-01  e=3.793E-13  Homo sapiens

Foldseek 3Di:
DDDDYDDDDDDDDDDDDDDDDDDDDDDDDDDYDYDDDDDDDDDDDDDDDDDDDPDPDDDPDDDPPVPPDDPCPPPPPPPVPVPPPPVPVPPDPDDDPDVVPPVVVVPCPDPVPDPDDDDDDDCVPDPCVVVDDPVVVVVVVVVVVVVVVVVVVVVLCVVPNQQDDPCLVPVVCVVVVVLLVVLLVCLVVLLVQLLVLLVCVVVVNDDPVVNVVSLVVSLVCLQVVLLVSLLVDLHDLVSSLVSLVLSVLSSLQSLLVSVVLVVLVVVCVVCVVPPNPRDRDGDPVLSVLSSLALASHRDNDADFADAFDPVVLVVLVVVLVVLVVVLSSLCRSQVVVLLVPADQLVPDDVVRSLVSLQSNLPSQLSSVVSVLCNPLPRVNVSSCRVSRGDDNQQFAPLLLQLALVSNVCGSGPRLNVSLVVRQQVVCVVVVHDNLVSVLVSLQVVLVSQQSSNCSSLVHNPSLSSVLSNVSSVRRVVLVVCCVVPNSVVSSVVNCCCVRRHRPSSSVSNSSVVSVVVVVVVD/DDDDDDDPPVPDPPDDDPDDPDDPDDDDDDDDDDDYDDDYDDDDDDDPDDDDPDPPVVPPCPVVDDPPPPCPPDPPDDPDPPPPPPVPVPPPPDDDPDVVPPVVVVPCPDPVPDPDDDDDDDCVPDPCVVVDDPVVVVVVVVVVVVVVVVVVVVVLCVVPNQQDDPCLVPVVCVVVVVLLVVLQVCLVVLLVQLLVLLVCVLVVNDDPVVNVVSLVVSLVCLQVVLLVSLLVDLHDLVSSLVSLVLSVLSSLQSLLVSVVLVVLVVVCVVCVVPPNPRDRDGDPVLSVLSSLALASHRDNDAQFAPAFDPVVLVVLVVVLVVLVVVLSSLCRSQVVVLLVPADQLVPDDVVRSLVSLQSNLPSQLSSVVSVLCNPLPRVNVSSCRVSRGDDNQQFAPLLLQLALVSNVCGSGPRLNVSLVVRQQVVCVVVVHDNLVSVLVSLQVVLVSQQSSNCSSLVHNPSLSSVLSNVSSVRRVVLVVCCVVPNSVVSSVVNCCCPRRHRPSSSVSNSSVVSVVVVVVVD

InterPro domains:
  IPR004299 Membrane bound O-acyl transferase, MBOAT [PF03062] (279-508)
  IPR014371 Sterol O-acyltransferase, ACAT/DAG/ARE types [PIRSF000439] (124-520)
  IPR014371 Sterol O-acyltransferase, ACAT/DAG/ARE types [PTHR10408] (99-518)
  IPR027251 Diacylglycerol O-acyltransferase 1 [PIRSF500231] (1-521)

=== Feature glossary ===
Each block in this record encodes a different view of the same protein. In brief:

Predicted aligned error. PAE(i, j) answers: if I align the predicted and true structures on residue i, how far off (in Å) do I expect residue j to be? A block-diagonal PAE matrix with low values on the blocks and high values off-diagonal is the signature of a multi-domain protein with confidently predicted domains but uncertain inter-domain orientation.

Contact-map, Ramachandran, and PAE plots. Plot images: a contact map (which residues are close in 3D, as an N×N binary image), a Ramachandran scatter (backbone torsion angles, revealing secondary-structure composition at a glance), and — for AlphaFold structures — a PAE heatmap (pairwise prediction confidence).

Backbone torsions (φ/ψ). φ (phi) and ψ (psi) are the two rotatable backbone dihedrals per residue: φ is the C(i-1)–N–Cα–C torsion, ψ is the N–Cα–C–N(i+1) torsion, both in degrees on (−180°, 180°]. α-helical residues cluster near (−60°, −45°); β-strand residues near (−120°, +130°). A Ramachandran plot is simply a scatter of (φ, ψ) for every residue.

Foldseek 3Di. A 3Di character summarizes, for each residue, the relative orientation of the Cα frame of its nearest spatial neighbor. Because it encodes fold topology rather than chemistry, 3Di alignments detect remote structural similarity that sequence alignment misses.

Radius of gyration, Cα contacts, bounding box. Three whole-structure scalars: the radius of gyration (RMS distance of Cα from centroid, in Å), the count of Cα–Cα contacts (pairs closer than 8 Å and separated by more than four residues in sequence — i.e. tertiary, not local, contacts), and the bounding-box dimensions. Together they distinguish compact globular folds from extended fibres or disordered chains.

Sequence. Sequence gives the chain of amino acids in standard one-letter code (A=alanine, C=cysteine, …, Y=tyrosine), read N→C. It is the only feature that is directly encoded by the gene; all structural features are derived from the folded form of this sequence.

mmCIF coordinates. Atomic coordinates in PDBx/mmCIF format — the same representation the Protein Data Bank distributes. Each line of the _atom_site loop places one backbone atom in Cartesian space (units: ångströms, origin: arbitrary).

Secondary structure (3-state, P-SEA). Three-state secondary structure (P-SEA) collapses the eight DSSP classes into helix (a), strand (b), and coil (c). P-SEA assigns these from Cα geometry alone — distances and angles — without requiring backbone oxygens, so it works on any Cα trace.

InterPro / GO / CATH / organism. Functional annotations link the protein to curated databases. InterPro entries identify conserved domains and families by matching the sequence against member-database signatures (Pfam, PROSITE, CDD, …). Gene Ontology (GO) terms describe molecular function, biological process, and cellular component in a controlled vocabulary. CATH places the structure in a hierarchical fold classification (Class/Architecture/Topology/Homologous-superfamily). The organism is the source species.

B-factor. B-factor (Debye–Waller factor) reflects atomic displacement in the crystal lattice. It is an experimental observable (units Å²), not a prediction; low values mean the atom is pinned down, high values mean it moves or is heterogeneous across the crystal.

Rendered structure images. Structure images are PyMOL renders from six orthogonal camera directions. Cartoon representation draws helices as coils and strands as arrows; sticks shows the backbone as bonds; surface shows the solvent-excluded envelope. Rainbow coloring maps sequence position to hue (blue→red, N→C); chain coloring assigns a distinct color per polypeptide.

Solvent-accessible surface area. Solvent-accessible surface area (SASA) is the area in Å² traced out by the centre of a 1.4 Å probe sphere (a water molecule) rolled over the protein's van der Waals surface (Shrake–Rupley / Lee–Richards construction). Buried residues have near-zero SASA; fully exposed residues can exceed 200 Å². The total SASA scales roughly with the number of surface residues.

Secondary structure (8-state, DSSP). The SS8 string is DSSP's per-residue secondary-structure call. α-helix (H) means an i→i+4 H-bond ladder; β-strand (E) means the residue participates in a β-sheet; 3₁₀ (G) and π (I) are tighter and wider helices; T/S are turns/bends; '-' is loop.

pLDDT. For AlphaFold models, the B-factor field carries pLDDT — the model's own estimate of local accuracy on a 0–100 scale. Regions with pLDDT<50 should be treated as essentially unmodeled; they often correspond to intrinsically disordered segments.

Nearest PDB structures. Nearest PDB neighbors are the top structural matches found by Foldseek when searching this structure against the entire Protein Data Bank. Each hit reports a TM-score (0 to 1; >0.5 almost always implies the same fold) and an E-value. These are *structural* homologs — they may share no detectable sequence similarity.